Protein AF-0000000069952703 (afdb_homodimer)

Nearest PDB structures (foldseek):
  8w6t-assembly1_B  TM=8.912E-01  e=6.611E-18  Homo sapiens
  8w6d-assembly1_B  TM=6.082E-01  e=6.383E-20  Homo sapiens
  8w6g-assembly1_B  TM=6.031E-01  e=1.851E-18  Homo sapiens
  8w6t-assembly1_A  TM=6.176E-01  e=1.079E-16  Homo sapiens
  8r34-assembly1_A  TM=5.831E-01  e=3.635E-10  Saccharomyces cerevisiae

InterPro domains:
  IPR001898 Solute carrier family 13 [PF00939] (64-553)

Organism: Trichoplusia ni (NCBI:txid7111)

Foldseek 3Di:
DVVVVVPPPPPPPPPPDDDPDPVVVVVVVCVVCVLVVVLVVLVVVLVPPPLVVDFLLVQLVSLLVNLLVCQQSVSDPNLVSLCSCLPRCCVSVLDNNVVLVPLLDDLLLLLLQLLLLLLCLLVLQCVLLLLLLCLQLPDDLQPQFLLSNLVSLLVSLLQSLLLHALQVNLLSNLLLQQVLLVVLVVVPVVPPPAQPSVVSLLLSSLSNQLSNLLSQQLFQNSDLLSSLLLVVLLPQDDADPPPNHPCFRQLSNVQSVVLSVVLSVVLSVLSSVVCCVPRVDIHDSVSSSSSSVSSVVVSVVDDPDRALLNVVSVVLSVVLSVQRNQQDDPVHRGPQCVPPPVPPPPDDGDDSSNSSVVSSVQQQVAFSDPLVVVVVVVPDDPPRPPPDDGGGSDHVVVSVVPRDPSLSSLSSSLSSSLVSCVSSVVLVVLLVPPLCVLLVDPLLVSLLVLLVVLLVSLQSGPLSNSSSSVLSSLSSNPHPDNDDPPDSSSLSSSSSSSSSSLHFQAQDPPGSNVCCCPSSVHDNVSRNVSSVVSSVSSSVSSSVSSVPVVCVSGVPVVVPDPPPPDDDPDDPPPPPPPDPDD/DVVPVVPPPPPPPPPPDDDPDPVVVVVVCCVVCVLVVVLVVLVVVLVPPPLVPDFLLVQLVSLLVNLLVCQQSVSDPNLVSLCSCLPRCCVSVLDNNVVLVPLLDDLLLLLLQLLLLLLCLLVLQCVLLLLLLCLQLPDDLQPQFLLSNLVSLLVSLLQSLLLHALQVNLLSNLLLQQVLLVVLQVVPVVPPPGQPSVVSLLLSSLSNQLSNLLSQQLFQNSDLLSSLLLVQLLPQDDQDPPPNRPCFRQLSNVQSVVLSVVLSVVLSVLSSVVCCVPSVDIDDSVSSSSSSVSSVVVSVVDDPDRALLNVVSVVLSVVLSVQRNQQDDPVHRGPQCVPPPVPPPPDDGDDSSNSSVVSSVQQQVAFSDPLVVVVVVDPDDPPRPPPDDGGGSDHVVVSVVPRPPSLSSLSSSLSSSLVSCVSSVVLVVLLVPPLCVLLVDPLLVSLLVLLVVLLVSLQSGPLSNSSSSVLSSLSSNPHPDNDDPPDSSSLSSSSNSSSSSLHFQAQDPPGSNVCCCPSSVHDNVSRNVSSVVSSVSSSVSSSVSSVPVVCVSGVPVVVPDDPPPDDDPPDPPPPPPPPPDD

Solvent-accessible surface area (backbone atoms only — not comparable to full-atom values): 61584 Å² total; per-residue (Å²): 123,71,72,66,68,67,67,69,77,71,70,77,70,74,83,73,76,82,75,79,56,70,66,53,44,51,47,48,49,43,67,60,37,37,42,47,50,52,52,54,46,49,57,49,53,57,66,66,38,70,63,85,80,48,55,54,31,55,52,51,50,51,50,51,50,51,46,53,49,39,51,55,62,45,45,41,59,66,39,55,55,21,41,47,56,51,27,47,33,25,73,72,46,73,35,42,44,54,61,44,32,37,37,48,19,36,40,47,52,50,29,48,55,42,41,53,52,58,29,41,42,38,61,70,51,44,40,53,55,51,53,42,46,52,41,59,61,56,76,62,77,89,66,47,41,74,68,52,49,42,48,29,42,21,50,39,16,22,58,40,0,42,68,21,35,26,52,56,31,35,47,56,50,38,68,58,53,34,60,49,45,53,53,48,44,63,60,33,73,73,54,73,99,55,71,62,44,63,58,50,49,41,52,41,40,51,40,24,30,49,23,8,36,38,20,8,51,22,30,52,74,22,27,67,17,34,39,46,36,53,37,52,61,66,62,60,75,70,58,62,86,82,63,79,69,76,70,33,56,42,60,40,26,66,53,29,33,60,52,29,50,52,43,45,54,53,44,49,52,50,51,49,51,48,47,56,66,71,53,71,56,80,70,52,65,65,58,34,44,49,46,49,52,52,52,48,51,58,51,63,72,41,75,88,65,85,47,62,40,33,52,52,31,54,50,49,53,52,49,53,51,49,52,52,45,45,25,63,47,99,88,45,89,20,64,50,55,67,74,56,46,88,78,59,86,75,58,56,70,67,46,69,35,34,57,41,35,49,51,55,46,46,38,33,50,40,57,29,56,70,58,66,55,49,65,69,62,53,84,70,79,84,75,64,70,79,84,60,74,63,55,32,58,44,51,62,72,62,46,63,70,70,43,71,69,48,55,51,36,34,48,14,31,25,42,37,52,39,53,51,27,54,74,44,44,34,24,56,53,41,14,66,66,46,18,50,55,46,65,67,37,59,67,69,56,41,43,40,51,49,32,50,52,30,32,53,39,6,44,54,30,41,31,47,57,33,30,32,62,47,42,43,55,51,58,26,26,45,55,94,60,69,69,63,80,76,33,72,51,58,54,39,45,52,37,29,21,55,30,7,46,48,34,49,38,46,62,42,80,96,35,36,26,28,42,30,34,68,70,42,62,34,54,63,70,58,35,32,64,68,27,51,61,47,43,50,51,45,51,52,52,50,46,51,37,57,69,57,50,44,52,68,71,55,56,46,56,83,81,72,59,73,84,66,76,76,71,82,82,71,77,81,71,72,74,66,82,75,69,81,76,134,122,74,74,65,67,68,68,70,78,71,70,76,72,75,82,72,74,83,75,79,56,71,66,52,45,51,47,47,49,44,66,59,34,37,41,48,50,51,53,52,46,48,58,49,52,57,64,66,39,70,63,86,79,48,55,54,32,56,51,51,50,52,52,51,52,49,44,51,48,39,51,56,61,44,45,41,59,66,40,55,54,21,42,48,55,51,26,49,33,25,73,70,47,74,37,44,45,54,62,44,33,36,36,47,19,37,41,49,52,50,28,49,55,42,40,53,50,58,30,41,44,39,61,70,51,44,41,52,54,51,52,41,45,51,42,59,60,56,73,62,78,87,66,48,41,73,69,52,50,44,49,28,43,22,50,38,17,23,56,40,0,42,67,20,37,26,54,56,31,34,46,57,50,38,66,58,52,36,59,49,45,54,52,47,43,64,60,32,72,76,49,74,96,56,72,63,44,62,57,52,48,42,53,42,40,50,40,25,30,50,22,9,36,39,20,10,52,23,31,52,74,23,28,66,16,34,38,44,36,52,37,52,62,67,64,52,73,78,52,61,86,81,62,81,68,76,69,32,56,42,60,39,26,66,55,30,33,62,52,28,49,52,44,44,55,54,45,50,51,49,52,50,51,48,48,57,64,71,52,72,57,79,72,52,64,66,60,34,44,50,47,50,51,53,53,50,51,59,51,63,72,43,74,88,62,84,47,63,39,34,52,52,32,51,50,50,53,52,49,54,51,50,53,52,47,45,24,64,47,98,88,44,90,20,65,50,55,65,74,55,45,87,80,59,84,77,58,55,71,67,47,69,36,33,58,41,37,49,53,55,46,48,37,32,51,39,57,29,55,68,58,66,55,48,66,69,64,55,84,68,77,84,74,63,69,79,85,60,75,63,53,32,58,43,51,62,71,61,45,63,70,71,43,72,70,49,55,51,36,34,48,13,31,25,42,37,52,40,52,50,27,55,74,42,43,33,23,55,53,42,13,65,66,45,19,51,55,45,67,67,38,60,66,69,58,42,43,40,50,49,32,50,52,30,32,53,39,6,47,54,28,40,29,45,57,34,30,33,61,48,42,42,55,52,60,27,26,45,56,94,58,74,69,62,79,77,33,74,50,59,53,41,46,49,36,30,20,53,29,8,46,49,34,49,38,44,63,42,80,96,34,36,27,28,43,30,33,67,68,42,61,34,55,62,69,57,35,32,64,67,26,49,61,48,45,50,52,44,50,54,52,49,46,50,37,56,69,56,52,43,54,67,71,55,53,44,56,80,82,70,58,73,84,66,78,78,71,81,81,71,79,80,69,72,75,66,79,77,67,79,81,128

pLDDT: mean 78.12, std 19.77, range [20.59, 98.12]

Sequence (1164 aa):
MGGFLSGLWKKEEPQKKPIKGIAPRLKNILTNNFRGIIGCLVPIAVLSWQFERYVPSKKVSIMWMWIIWFFLLQPVSVPVSGLIPVFFLPMSGCMSSAQTCECYMNENVVLFLLASMLLLVLNNSGMDRRIALSFLCSGDACQFSAKRLIFKASTAAFFLSMFSSRLIATATITQYVTPVLMSLKSSAKKGGADPDFDEMRYILNNAIQTASGIGSVAVVHSSYATLVFRGIFHEAPPRKKEFPDIFNYLQYSAFAFPVAFVMFVCNFTYHMMLANSVLGKPMTAGSMAEVRKQLLKYQAELPRKTTLHEKLSVLSTILYLFVFFFRWNQWIDGWSEFRTDPYSSNIPRIKDATTAAIFVIVLHTMPKSYGFLKYLDAEKKSELPPLKAESAILWWRFVDKNTNWGYFLVFGCAHAILNSARDTGLGEIISENFGTSFTGQPWNTSIFLVVFLTSLLCNMMTAAAACAVFLPFVMCMAPGAQLPWPNKVYIGALGVGVASSFGFCFPFMYTPAYFCHHTGKVPIKKMVKYSFIAVWICLIILWLALILWAPYLFDPEDDGIHWTIAQGAGKITIAEPTEPEAMGGFLSGLWKKEEPQKKPIKGIAPRLKNILTNNFRGIIGCLVPIAVLSWQFERYVPSKKVSIMWMWIIWFFLLQPVSVPVSGLIPVFFLPMSGCMSSAQTCECYMNENVVLFLLASMLLLVLNNSGMDRRIALSFLCSGDACQFSAKRLIFKASTAAFFLSMFSSRLIATATITQYVTPVLMSLKSSAKKGGADPDFDEMRYILNNAIQTASGIGSVAVVHSSYATLVFRGIFHEAPPRKKEFPDIFNYLQYSAFAFPVAFVMFVCNFTYHMMLANSVLGKPMTAGSMAEVRKQLLKYQAELPRKTTLHEKLSVLSTILYLFVFFFRWNQWIDGWSEFRTDPYSSNIPRIKDATTAAIFVIVLHTMPKSYGFLKYLDAEKKSELPPLKAESAILWWRFVDKNTNWGYFLVFGCAHAILNSARDTGLGEIISENFGTSFTGQPWNTSIFLVVFLTSLLCNMMTAAAACAVFLPFVMCMAPGAQLPWPNKVYIGALGVGVASSFGFCFPFMYTPAYFCHHTGKVPIKKMVKYSFIAVWICLIILWLALILWAPYLFDPEDDGIHWTIAQGAGKITIAEPTEPEA

Secondary structure (DSSP, 8-state):
-TTGGGSS------------SHHHHHHHHHHHSHHHHHHHHHHHHHHHS-GGGS-HHHHHHHHHHHHHHHHHH-SS-HHHHTTHHHHHHHHHTSS-HHHHHHTT--HHHHHHHHHHHHTTHHHHHTHHHHHHHHHHT-S-GGG--HHHHHHHHHHHHHHHHHHS-HHHHHHHHHHHHHHHHHHHHHHHTTSSS---HHHHHHHHHHHHHHHHHHHTTSSGGGSHHHHHHHHHHHHSS---TT-TT-S-HHHHHHHHHHHHHHHHHHHHHHHHHHHHHHH-SPPPHHHHHHHHHHHHHHHHTS-SSPPHHHHHHHHHHHHHHHHHHTS--SSS--GGGGG--TT-TTPPPP-HHHHHHHHHHHHHHSBS--HHHHHHH-SSGGG------PPBSS-HHHHHHHS-THHHHHHHHHHHHHHHHHHHTHHHHHIIIIIHHHHHS-HHHHHHHHHHHHHHHHTTS-HHHHHHHHHHHHHHTS-SS---SS-HHHHHHHHHHHHTT---SS--TTSHHHHHHHTS---HHHHHHHHHHHHHHHHHHHHHIIIIIHHHHH--GGGS----------------------/-TTGGGSS------------SHHHHHHHHHHHSHHHHHHHHHHHHHHHS-GGGS-HHHHHHHHHHHHHHHHHH-SS-HHHHTTHHHHHHHHHTSS-HHHHHHTT--HHHHHHHHHHHHTTHHHHHTHHHHHHHHHHT-S-GGG--HHHHHHHHHHHHHHHHHHS-HHHHHHHHHHHHHHHHHHHHHHHTTSSS---HHHHHHHHHHHHHHHHHHHTTSSGGGSHHHHHHHHHHHHSS---TT-TT-S-HHHHHHHHHHHHHHHHHHHHHHHHHHHHHHH-SPPPHHHHHHHHHHHHHHHHTS-SSPPHHHHHHHHHHHHHHHHHHTS--SSS--GGGGG--TT-TTPPPP-HHHHHHHHHHHHHHSBS--HHHHHHH-SSGGG------PPBSS-HHHHHHHS-THHHHHHHHHHHHHHHHHHHTHHHHHIIIIIHHHHHS-HHHHHHHHHHHHHHHHTTS-HHHHHHHHHHHHHHTS-SS---SS-HHHHHHHHHHHHTT---SS--TTSHHHHHHHTS---HHHHHHHHHHHHHHHHHHHHHIIIIIHHHHH-GGGGT----------------------

Radius of gyration: 32.19 Å; Cα contacts (8 Å, |Δi|>4): 1684; chains: 2; bounding box: 109×84×86 Å

Structure (mmCIF, N/CA/C/O backbone):
data_AF-0000000069952703-model_v1
#
loop_
_entity.id
_entity.type
_entity.pdbx_description
1 polymer "Protein I'm not dead yet-like"
#
loop_
_atom_site.group_PDB
_atom_site.id
_atom_site.type_symbol
_atom_site.label_atom_id
_atom_site.label_alt_id
_atom_site.label_comp_id
_atom_site.label_asym_id
_atom_site.label_entity_id
_atom_site.label_seq_id
_atom_site.pdbx_PDB_ins_code
_atom_site.Cartn_x
_atom_site.Cartn_y
_atom_site.Cartn_z
_atom_site.occupancy
_atom_site.B_iso_or_equiv
_atom_site.auth_seq_id
_atom_site.auth_comp_id
_atom_site.auth_asym_id
_atom_site.auth_atom_id
_atom_site.pdbx_PDB_model_num
ATOM 1 N N . MET A 1 1 ? 20.375 -0.052 -2.619 1 20.77 1 MET A N 1
ATOM 2 C CA . MET A 1 1 ? 21.188 -0.8 -3.572 1 20.77 1 MET A CA 1
ATOM 3 C C . MET A 1 1 ? 20.797 -0.471 -5.008 1 20.77 1 MET A C 1
ATOM 5 O O . MET A 1 1 ? 21.438 -0.933 -5.953 1 20.77 1 MET A O 1
ATOM 9 N N . GLY A 1 2 ? 19.609 0.196 -5.168 1 26.3 2 GLY A N 1
ATOM 10 C CA . GLY A 1 2 ? 19.109 0.433 -6.512 1 26.3 2 GLY A CA 1
ATOM 11 C C . GLY A 1 2 ? 19.859 1.522 -7.246 1 26.3 2 GLY A C 1
ATOM 12 O O . GLY A 1 2 ? 19.75 1.65 -8.469 1 26.3 2 GLY A O 1
ATOM 13 N N . GLY A 1 3 ? 20.5 2.41 -6.527 1 27.61 3 GLY A N 1
ATOM 14 C CA . GLY A 1 3 ? 21.141 3.496 -7.246 1 27.61 3 GLY A CA 1
ATOM 15 C C . GLY A 1 3 ? 22.344 3.041 -8.062 1 27.61 3 GLY A C 1
ATOM 16 O O . GLY A 1 3 ? 22.703 3.678 -9.055 1 27.61 3 GLY A O 1
ATOM 17 N N . PHE A 1 4 ? 23.031 2.07 -7.465 1 27.44 4 PHE A N 1
ATOM 18 C CA . PHE A 1 4 ? 24.297 1.75 -8.094 1 27.44 4 PHE A CA 1
ATOM 19 C C . PHE A 1 4 ? 24.094 1.173 -9.484 1 27.44 4 PHE A C 1
ATOM 21 O O . PHE A 1 4 ? 24.859 1.458 -10.406 1 27.44 4 PHE A O 1
ATOM 28 N N . LEU A 1 5 ? 23.062 0.321 -9.578 1 25.47 5 LEU A N 1
ATOM 29 C CA . LEU A 1 5 ? 23.062 -0.486 -10.789 1 25.47 5 LEU A CA 1
ATOM 30 C C . LEU A 1 5 ? 22.531 0.311 -11.977 1 25.47 5 LEU A C 1
ATOM 32 O O . LEU A 1 5 ? 22.469 -0.203 -13.094 1 25.47 5 LEU A O 1
ATOM 36 N N . SER A 1 6 ? 22.047 1.489 -11.75 1 30.06 6 SER A N 1
ATOM 37 C CA . SER A 1 6 ? 21.516 2.203 -12.906 1 30.06 6 SER A CA 1
ATOM 38 C C . SER A 1 6 ? 22.641 2.707 -13.805 1 30.06 6 SER A C 1
ATOM 40 O O . SER A 1 6 ? 22.406 3.047 -14.969 1 30.06 6 SER A O 1
ATOM 42 N N . GLY A 1 7 ? 23.859 2.916 -13.266 1 29.39 7 GLY A N 1
ATOM 43 C CA . GLY A 1 7 ? 24.891 3.543 -14.062 1 29.39 7 GLY A CA 1
ATOM 44 C C . GLY A 1 7 ? 25.438 2.635 -15.148 1 29.39 7 GLY A C 1
ATOM 45 O O . GLY A 1 7 ? 26.156 3.09 -16.047 1 29.39 7 GLY A O 1
ATOM 46 N N . LEU A 1 8 ? 25.609 1.371 -14.867 1 27.88 8 LEU A N 1
ATOM 47 C CA . LEU A 1 8 ? 26.562 0.655 -15.711 1 27.88 8 LEU A CA 1
ATOM 48 C C . LEU A 1 8 ? 26.016 0.486 -17.125 1 27.88 8 LEU A C 1
ATOM 50 O O . LEU A 1 8 ? 26.781 0.448 -18.094 1 27.88 8 LEU A O 1
ATOM 54 N N . TRP A 1 9 ? 24.844 -0.17 -17.438 1 27.34 9 TRP A N 1
ATOM 55 C CA . TRP A 1 9 ? 24.719 -0.642 -18.812 1 27.34 9 TRP A CA 1
ATOM 56 C C . TRP A 1 9 ? 24 0.395 -19.688 1 27.34 9 TRP A C 1
ATOM 58 O O . TRP A 1 9 ? 22.781 0.437 -19.734 1 27.34 9 TRP A O 1
ATOM 68 N N . LYS A 1 10 ? 24.438 1.585 -19.781 1 32.94 10 LYS A N 1
ATOM 69 C CA . LYS A 1 10 ? 24.047 2.387 -20.938 1 32.94 10 LYS A CA 1
ATOM 70 C C . LYS A 1 10 ? 24.422 1.688 -22.234 1 32.94 10 LYS A C 1
ATOM 72 O O . LYS A 1 10 ? 25.578 1.751 -22.672 1 32.94 10 LYS A O 1
ATOM 77 N N . LYS A 1 11 ? 23.922 0.505 -22.609 1 31.03 11 LYS A N 1
ATOM 78 C CA . LYS A 1 11 ? 24.172 0.116 -24 1 31.03 11 LYS A CA 1
ATOM 79 C C . LYS A 1 11 ? 23.859 1.258 -24.953 1 31.03 11 LYS A C 1
ATOM 81 O O . LYS A 1 11 ? 22.844 1.938 -24.812 1 31.03 11 LYS A O 1
ATOM 86 N N . GLU A 1 12 ? 24.828 1.733 -25.578 1 32.94 12 GLU A N 1
ATOM 87 C CA . GLU A 1 12 ? 24.781 2.596 -26.75 1 32.94 12 GLU A CA 1
ATOM 88 C C . GLU A 1 12 ? 23.688 2.141 -27.719 1 32.94 12 GLU A C 1
ATOM 90 O O . GLU A 1 12 ? 23.734 1.017 -28.234 1 32.94 12 GLU A O 1
ATOM 95 N N . GLU A 1 13 ? 22.438 2.35 -27.453 1 37.44 13 GLU A N 1
ATOM 96 C CA . GLU A 1 13 ? 21.422 2.053 -28.453 1 37.44 13 GLU A CA 1
ATOM 97 C C . GLU A 1 13 ? 21.922 2.336 -29.875 1 37.44 13 GLU A C 1
ATOM 99 O O . GLU A 1 13 ? 22.5 3.4 -30.125 1 37.44 13 GLU A O 1
ATOM 104 N N . PRO A 1 14 ? 22.219 1.317 -30.688 1 34.38 14 PRO A N 1
ATOM 105 C CA . PRO A 1 14 ? 22.656 1.537 -32.062 1 34.38 14 PRO A CA 1
ATOM 106 C C . PRO A 1 14 ? 21.922 2.691 -32.75 1 34.38 14 PRO A C 1
ATOM 108 O O . PRO A 1 14 ? 20.766 2.961 -32.438 1 34.38 14 PRO A O 1
ATOM 111 N N . GLN A 1 15 ? 22.594 3.666 -33.219 1 37.06 15 GLN A N 1
ATOM 112 C CA . GLN A 1 15 ? 22.172 4.801 -34.031 1 37.06 15 GLN A CA 1
ATOM 113 C C . GLN A 1 15 ? 21.234 4.359 -35.156 1 37.06 15 GLN A C 1
ATOM 115 O O . GLN A 1 15 ? 21.672 3.74 -36.125 1 37.06 15 GLN A O 1
ATOM 120 N N . LYS A 1 16 ? 20.016 3.908 -34.844 1 43.16 16 LYS A N 1
ATOM 121 C CA . LYS A 1 16 ? 19.094 3.516 -35.906 1 43.16 16 LYS A CA 1
ATOM 122 C C . LYS A 1 16 ? 19.062 4.559 -37.031 1 43.16 16 LYS A C 1
ATOM 124 O O . LYS A 1 16 ? 19.172 5.758 -36.75 1 43.16 16 LYS A O 1
ATOM 129 N N . LYS A 1 17 ? 19.141 4.129 -38.281 1 43.78 17 LYS A N 1
ATOM 130 C CA . LYS A 1 17 ? 19.125 4.828 -39.562 1 43.78 17 LYS A CA 1
ATOM 131 C C . LYS A 1 17 ? 17.969 5.816 -39.656 1 43.78 17 LYS A C 1
ATOM 133 O O . LYS A 1 17 ? 16.891 5.562 -39.094 1 43.78 17 LYS A O 1
ATOM 138 N N . PRO A 1 18 ? 18.141 7.086 -40 1 47.47 18 PRO A N 1
ATOM 139 C CA . PRO A 1 18 ? 17.125 8.125 -40.188 1 47.47 18 PRO A CA 1
ATOM 140 C C . PRO A 1 18 ? 15.977 7.672 -41.094 1 47.47 18 PRO A C 1
ATOM 142 O O . PRO A 1 18 ? 16.203 7.137 -42.188 1 47.47 18 PRO A O 1
ATOM 145 N N . ILE A 1 19 ? 14.906 7.203 -40.562 1 51.34 19 ILE A N 1
ATOM 146 C CA . ILE A 1 19 ? 13.75 6.699 -41.281 1 51.34 19 ILE A CA 1
ATOM 147 C C . ILE A 1 19 ? 13.211 7.793 -42.219 1 51.34 19 ILE A C 1
ATOM 149 O O . ILE A 1 19 ? 12.82 8.867 -41.75 1 51.34 19 ILE A O 1
ATOM 153 N N . LYS A 1 20 ? 13.445 7.785 -43.5 1 49.88 20 LYS A N 1
ATOM 154 C CA . LYS A 1 20 ? 12.961 8.562 -44.656 1 49.88 20 LYS A CA 1
ATOM 155 C C . LYS A 1 20 ? 11.5 8.25 -44.938 1 49.88 20 LYS A C 1
ATOM 157 O O . LYS A 1 20 ? 11.109 7.078 -45 1 49.88 20 LYS A O 1
ATOM 162 N N . GLY A 1 21 ? 10.461 9.305 -44.75 1 56.81 21 GLY A N 1
ATOM 163 C CA . GLY A 1 21 ? 9.094 9.352 -45.219 1 56.81 21 GLY A CA 1
ATOM 164 C C . GLY A 1 21 ? 8.07 9.43 -44.094 1 56.81 21 GLY A C 1
ATOM 165 O O . GLY A 1 21 ? 8.383 9.117 -42.938 1 56.81 21 GLY A O 1
ATOM 166 N N . ILE A 1 22 ? 6.988 10.102 -44.312 1 59.19 22 ILE A N 1
ATOM 167 C CA . ILE A 1 22 ? 5.891 10.305 -43.375 1 59.19 22 ILE A CA 1
ATOM 168 C C . ILE A 1 22 ? 5.359 8.953 -42.906 1 59.19 22 ILE A C 1
ATOM 170 O O . ILE A 1 22 ? 5.059 8.773 -41.719 1 59.19 22 ILE A O 1
ATOM 174 N N . ALA A 1 23 ? 5.207 8.086 -43.844 1 61.41 23 ALA A N 1
ATOM 175 C CA . ALA A 1 23 ? 4.609 6.793 -43.531 1 61.41 23 ALA A CA 1
ATOM 176 C C . ALA A 1 23 ? 5.5 6 -42.594 1 61.41 23 ALA A C 1
ATOM 178 O O . ALA A 1 23 ? 5.02 5.469 -41.562 1 61.41 23 ALA A O 1
ATOM 179 N N . PRO A 1 24 ? 6.672 6.008 -42.875 1 61.97 24 PRO A N 1
ATOM 180 C CA . PRO A 1 24 ? 7.504 5.254 -41.938 1 61.97 24 PRO A CA 1
ATOM 181 C C . PRO A 1 24 ? 7.617 5.926 -40.562 1 61.97 24 PRO A C 1
ATOM 183 O O . PRO A 1 24 ? 7.762 5.246 -39.562 1 61.97 24 PRO A O 1
ATOM 186 N N . ARG A 1 25 ? 7.469 7.168 -40.594 1 62.75 25 ARG A N 1
ATOM 187 C CA . ARG A 1 25 ? 7.508 7.883 -39.344 1 62.75 25 ARG A CA 1
ATOM 188 C C . ARG A 1 25 ? 6.289 7.547 -38.469 1 62.75 25 ARG A C 1
ATOM 190 O O . ARG A 1 25 ? 6.41 7.34 -37.25 1 62.75 25 ARG A O 1
ATOM 197 N N . LEU A 1 26 ? 5.195 7.605 -39.125 1 64.81 26 LEU A N 1
ATOM 198 C CA . LEU A 1 26 ? 3.971 7.254 -38.406 1 64.81 26 LEU A CA 1
ATOM 199 C C . LEU A 1 26 ? 4.02 5.809 -37.938 1 64.81 26 LEU A C 1
ATOM 201 O O . LEU A 1 26 ? 3.535 5.496 -36.844 1 64.81 26 LEU A O 1
ATOM 205 N N . LYS A 1 27 ? 4.582 5.094 -38.781 1 63.84 27 LYS A N 1
ATOM 206 C CA . LYS A 1 27 ? 4.703 3.695 -38.375 1 63.84 27 LYS A CA 1
ATOM 207 C C . LYS A 1 27 ? 5.613 3.541 -37.156 1 63.84 27 LYS A C 1
ATOM 209 O O . LYS A 1 27 ? 5.34 2.74 -36.281 1 63.84 27 LYS A O 1
ATOM 214 N N . ASN A 1 28 ? 6.598 4.316 -37.188 1 62.47 28 ASN A N 1
ATOM 215 C CA . ASN A 1 28 ? 7.512 4.246 -36.062 1 62.47 28 ASN A CA 1
ATOM 216 C C . ASN A 1 28 ? 6.867 4.789 -34.781 1 62.47 28 ASN A C 1
ATOM 218 O O . ASN A 1 28 ? 7.082 4.25 -33.688 1 62.47 28 ASN A O 1
ATOM 222 N N . ILE A 1 29 ? 6.164 5.828 -35 1 64.38 29 ILE A N 1
ATOM 223 C CA . ILE A 1 29 ? 5.457 6.395 -33.875 1 64.38 29 ILE A CA 1
ATOM 224 C C . ILE A 1 29 ? 4.445 5.383 -33.312 1 64.38 29 ILE A C 1
ATOM 226 O O . ILE A 1 29 ? 4.332 5.195 -32.125 1 64.38 29 ILE A O 1
ATOM 230 N N . LEU A 1 30 ? 3.807 4.801 -34.25 1 65.38 30 LEU A N 1
ATOM 231 C CA . LEU A 1 30 ? 2.777 3.838 -33.875 1 65.38 30 LEU A CA 1
ATOM 232 C C . LEU A 1 30 ? 3.4 2.588 -33.25 1 65.38 30 LEU A C 1
ATOM 234 O O . LEU A 1 30 ? 2.867 2.027 -32.281 1 65.38 30 LEU A O 1
ATOM 238 N N . THR A 1 31 ? 4.484 2.281 -33.781 1 63.38 31 THR A N 1
ATOM 239 C CA . THR A 1 31 ? 5.082 1.04 -33.312 1 63.38 31 THR A CA 1
ATOM 240 C C . THR A 1 31 ? 5.711 1.244 -31.938 1 63.38 31 THR A C 1
ATOM 242 O O . THR A 1 31 ? 5.691 0.342 -31.094 1 63.38 31 THR A O 1
ATOM 245 N N . ASN A 1 32 ? 6.215 2.438 -31.75 1 62.75 32 ASN A N 1
ATOM 246 C CA . ASN A 1 32 ? 6.895 2.658 -30.469 1 62.75 32 ASN A CA 1
ATOM 247 C C . ASN A 1 32 ? 5.918 3.096 -29.391 1 62.75 32 ASN A C 1
ATOM 249 O O . ASN A 1 32 ? 6.176 2.895 -28.203 1 62.75 32 ASN A O 1
ATOM 253 N N . ASN A 1 33 ? 4.773 3.703 -29.938 1 63.78 33 ASN A N 1
ATOM 254 C CA . ASN A 1 33 ? 3.836 4.23 -28.938 1 63.78 33 ASN A CA 1
ATOM 255 C C . ASN A 1 33 ? 2.48 3.533 -29.031 1 63.78 33 ASN A C 1
ATOM 257 O O . ASN A 1 33 ? 1.455 4.113 -28.672 1 63.78 33 ASN A O 1
ATOM 261 N N . PHE A 1 34 ? 2.547 2.338 -29.594 1 63.56 34 PHE A N 1
ATOM 262 C CA . PHE A 1 34 ? 1.269 1.672 -29.812 1 63.56 34 PHE A CA 1
ATOM 263 C C . PHE A 1 34 ? 0.559 1.408 -28.484 1 63.56 34 PHE A C 1
ATOM 265 O O . PHE A 1 34 ? -0.667 1.5 -28.406 1 63.56 34 PHE A O 1
ATOM 272 N N . ARG A 1 35 ? 1.298 1.235 -27.516 1 67.19 35 ARG A N 1
ATOM 273 C CA . ARG A 1 35 ? 0.676 0.943 -26.234 1 67.19 35 ARG A CA 1
ATOM 274 C C . ARG A 1 35 ? -0.033 2.172 -25.672 1 67.19 35 ARG A C 1
ATOM 276 O O . ARG A 1 35 ? -1.127 2.064 -25.109 1 67.19 35 ARG A O 1
ATOM 283 N N . GLY A 1 36 ? 0.591 3.275 -25.938 1 66.75 36 GLY A N 1
ATOM 284 C CA . GLY A 1 36 ? -0.023 4.504 -25.469 1 66.75 36 GLY A CA 1
ATOM 285 C C . GLY A 1 36 ? -1.214 4.938 -26.297 1 66.75 36 GLY A C 1
ATOM 286 O O . GLY A 1 36 ? -2.24 5.352 -25.75 1 66.75 36 GLY A O 1
ATOM 287 N N . ILE A 1 37 ? -1.075 4.707 -27.531 1 68.56 37 ILE A N 1
ATOM 288 C CA . ILE A 1 37 ? -2.135 5.145 -28.438 1 68.56 37 ILE A CA 1
ATOM 289 C C . ILE A 1 37 ? -3.365 4.258 -28.25 1 68.56 37 ILE A C 1
ATOM 291 O O . ILE A 1 37 ? -4.484 4.754 -28.125 1 68.56 37 ILE A O 1
ATOM 295 N N . ILE A 1 38 ? -3.051 3.006 -28.156 1 65.56 38 ILE A N 1
ATOM 296 C CA . ILE A 1 38 ? -4.172 2.088 -27.984 1 65.56 38 ILE A CA 1
ATOM 297 C C . ILE A 1 38 ? -4.766 2.248 -26.594 1 65.56 38 ILE A C 1
ATOM 299 O O . ILE A 1 38 ? -5.98 2.133 -26.406 1 65.56 38 ILE A O 1
ATOM 303 N N . GLY A 1 39 ? -3.945 2.576 -25.703 1 66 39 GLY A N 1
ATOM 304 C CA . GLY A 1 39 ? -4.426 2.83 -24.359 1 66 39 GLY A CA 1
ATOM 305 C C . GLY A 1 39 ? -5.383 4.004 -24.281 1 66 39 GLY A C 1
ATOM 306 O O . GLY A 1 39 ? -6.359 3.963 -23.531 1 66 39 GLY A O 1
ATOM 307 N N . CYS A 1 40 ? -5.184 4.988 -25.062 1 67.19 40 CYS A N 1
ATOM 308 C CA . CYS A 1 40 ? -6.039 6.172 -25.047 1 67.19 40 CYS A CA 1
ATOM 309 C C . CYS A 1 40 ? -7.238 5.992 -25.969 1 67.19 40 CYS A C 1
ATOM 311 O O . CYS A 1 40 ? -8.328 6.5 -25.688 1 67.19 40 CYS A O 1
ATOM 313 N N . LEU A 1 41 ? -7.008 5.258 -27 1 68.31 41 LEU A N 1
ATOM 314 C CA . LEU A 1 41 ? -8.062 5.148 -28 1 68.31 41 LEU A CA 1
ATOM 315 C C . LEU A 1 41 ? -9.18 4.238 -27.516 1 68.31 41 LEU A C 1
ATOM 317 O O . LEU A 1 41 ? -10.359 4.473 -27.812 1 68.31 41 LEU A O 1
ATOM 321 N N . VAL A 1 42 ? -8.875 3.295 -26.781 1 64.88 42 VAL A N 1
ATOM 322 C CA . VAL A 1 42 ? -9.883 2.33 -26.375 1 64.88 42 VAL A CA 1
ATOM 323 C C . VAL A 1 42 ? -10.852 2.984 -25.391 1 64.88 42 VAL A C 1
ATOM 325 O O . VAL A 1 42 ? -12.07 2.93 -25.578 1 64.88 42 VAL A O 1
ATOM 328 N N . PRO A 1 43 ? -10.328 3.65 -24.375 1 63.81 43 PRO A N 1
ATOM 329 C CA . PRO A 1 43 ? -11.297 4.32 -23.5 1 63.81 43 PRO A CA 1
ATOM 330 C C . PRO A 1 43 ? -12.148 5.348 -24.234 1 63.81 43 PRO A C 1
ATOM 332 O O . PRO A 1 43 ? -13.344 5.484 -23.953 1 63.81 43 PRO A O 1
ATOM 335 N N . ILE A 1 44 ? -11.531 6.016 -25.156 1 64.69 44 ILE A N 1
ATOM 336 C CA . ILE A 1 44 ? -12.281 7.023 -25.906 1 64.69 44 ILE A CA 1
ATOM 337 C C . ILE A 1 44 ? -13.336 6.34 -26.766 1 64.69 44 ILE A C 1
ATOM 339 O O . ILE A 1 44 ? -14.461 6.824 -26.875 1 64.69 44 ILE A O 1
ATOM 343 N N . ALA A 1 45 ? -12.898 5.285 -27.344 1 64.25 45 ALA A N 1
ATOM 344 C CA . ALA A 1 45 ? -13.844 4.559 -28.188 1 64.25 45 ALA A CA 1
ATOM 345 C C . ALA A 1 45 ? -14.992 3.98 -27.359 1 64.25 45 ALA A C 1
ATOM 347 O O . ALA A 1 45 ? -16.141 4.02 -27.781 1 64.25 45 ALA A O 1
ATOM 348 N N . VAL A 1 46 ? -14.672 3.535 -26.234 1 62.16 46 VAL A N 1
ATOM 349 C CA . VAL A 1 46 ? -15.68 2.928 -25.375 1 62.16 46 VAL A CA 1
ATOM 350 C C . VAL A 1 46 ? -16.609 4.008 -24.828 1 62.16 46 VAL A C 1
ATOM 352 O O . VAL A 1 46 ? -17.828 3.812 -24.766 1 62.16 46 VAL A O 1
ATOM 355 N N . LEU A 1 47 ? -15.977 5.109 -24.422 1 59.72 47 LEU A N 1
ATOM 356 C CA . LEU A 1 47 ? -16.766 6.215 -23.875 1 59.72 47 LEU A CA 1
ATOM 357 C C . LEU A 1 47 ? -17.641 6.836 -24.953 1 59.72 47 LEU A C 1
ATOM 359 O O . LEU A 1 47 ? -18.734 7.336 -24.656 1 59.72 47 LEU A O 1
ATOM 363 N N . SER A 1 48 ? -17.078 6.973 -26.172 1 56.5 48 SER A N 1
ATOM 364 C CA . SER A 1 48 ? -17.875 7.547 -27.266 1 56.5 48 SER A CA 1
ATOM 365 C C . SER A 1 48 ? -19.031 6.633 -27.641 1 56.5 48 SER A C 1
ATOM 367 O O . SER A 1 48 ? -19.969 7.062 -28.312 1 56.5 48 SER A O 1
ATOM 369 N N . TRP A 1 49 ? -18.797 5.398 -27.344 1 51.31 49 TRP A N 1
ATOM 370 C CA . TRP A 1 49 ? -19.891 4.496 -27.688 1 51.31 49 TRP A CA 1
ATOM 371 C C . TRP A 1 49 ? -21.125 4.777 -26.844 1 51.31 49 TRP A C 1
ATOM 373 O O . TRP A 1 49 ? -21.016 5.02 -25.641 1 51.31 49 TRP A O 1
ATOM 383 N N . GLN A 1 50 ? -22.234 5.219 -27.406 1 51.59 50 GLN A N 1
ATOM 384 C CA . GLN A 1 50 ? -23.531 5.582 -26.859 1 51.59 50 GLN A CA 1
ATOM 385 C C . GLN A 1 50 ? -23.891 4.703 -25.656 1 51.59 50 GLN A C 1
ATOM 387 O O . GLN A 1 50 ? -24.547 3.678 -25.812 1 51.59 50 GLN A O 1
ATOM 392 N N . PHE A 1 51 ? -23.156 4.879 -24.531 1 54.09 51 PHE A N 1
ATOM 393 C CA . PHE A 1 51 ? -23.375 4.203 -23.266 1 54.09 51 PHE A CA 1
ATOM 394 C C . PHE A 1 51 ? -24.859 4.176 -22.906 1 54.09 51 PHE A C 1
ATOM 396 O O . PHE A 1 51 ? -25.344 3.205 -22.328 1 54.09 51 PHE A O 1
ATOM 403 N N . GLU A 1 52 ? -25.562 5.309 -23.156 1 54.47 52 GLU A N 1
ATOM 404 C CA . GLU A 1 52 ? -26.953 5.457 -22.719 1 54.47 52 GLU A CA 1
ATOM 405 C C . GLU A 1 52 ? -27.828 4.348 -23.297 1 54.47 52 GLU A C 1
ATOM 407 O O . GLU A 1 52 ? -28.75 3.883 -22.625 1 54.47 52 GLU A O 1
ATOM 412 N N . ARG A 1 53 ? -27.469 3.91 -24.5 1 58.44 53 ARG A N 1
ATOM 413 C CA . ARG A 1 53 ? -28.469 3.086 -25.188 1 58.44 53 ARG A CA 1
ATOM 414 C C . ARG A 1 53 ? -28.219 1.604 -24.922 1 58.44 53 ARG A C 1
ATOM 416 O O . ARG A 1 53 ? -29.031 0.757 -25.297 1 58.44 53 ARG A O 1
ATOM 423 N N . TYR A 1 54 ? -27.172 1.361 -23.969 1 63.44 54 TYR A N 1
ATOM 424 C CA . TYR A 1 54 ? -26.875 -0.064 -23.875 1 63.44 54 TYR A CA 1
ATOM 425 C C . TYR A 1 54 ? -27.422 -0.647 -22.578 1 63.44 54 TYR A C 1
ATOM 427 O O . TYR A 1 54 ? -27.562 0.064 -21.578 1 63.44 54 TYR A O 1
ATOM 435 N N . VAL A 1 55 ? -27.938 -1.84 -22.672 1 79.62 55 VAL A N 1
ATOM 436 C CA . VAL A 1 55 ? -28.344 -2.686 -21.547 1 79.62 55 VAL A CA 1
ATOM 437 C C . VAL A 1 55 ? -27.188 -2.855 -20.578 1 79.62 55 VAL A C 1
ATOM 439 O O . VAL A 1 55 ? -26.016 -2.848 -20.984 1 79.62 55 VAL A O 1
ATOM 442 N N . PRO A 1 56 ? -27.422 -2.766 -19.359 1 87.38 56 PRO A N 1
ATOM 443 C CA . PRO A 1 56 ? -26.391 -2.885 -18.328 1 87.38 56 PRO A CA 1
ATOM 444 C C . PRO A 1 56 ? -25.453 -4.066 -18.562 1 87.38 56 PRO A C 1
ATOM 446 O O . PRO A 1 56 ? -24.25 -3.967 -18.297 1 87.38 56 PRO A O 1
ATOM 449 N N . SER A 1 57 ? -25.922 -5.129 -19.094 1 89.69 57 SER A N 1
ATOM 450 C CA . SER A 1 57 ? -25.094 -6.297 -19.359 1 89.69 57 SER A CA 1
ATOM 451 C C . SER A 1 57 ? -24.031 -6 -20.422 1 89.69 57 SER A C 1
ATOM 453 O O . SER A 1 57 ? -22.891 -6.438 -20.297 1 89.69 57 SER A O 1
ATOM 455 N N . LYS A 1 58 ? -24.391 -5.277 -21.406 1 87.56 58 LYS A N 1
ATOM 456 C CA . LYS A 1 58 ? -23.469 -4.926 -22.469 1 87.56 58 LYS A CA 1
ATOM 457 C C . LYS A 1 58 ? -22.422 -3.93 -21.984 1 87.56 58 LYS A C 1
ATOM 459 O O . LYS A 1 58 ? -21.266 -3.979 -22.406 1 87.56 58 LYS A O 1
ATOM 464 N N . LYS A 1 59 ? -22.859 -3.049 -21.109 1 88.06 59 LYS A N 1
ATOM 465 C CA . LYS A 1 59 ? -21.906 -2.084 -20.547 1 88.06 59 LYS A CA 1
ATOM 466 C C . LYS A 1 59 ? -20.828 -2.785 -19.734 1 88.06 59 LYS A C 1
ATOM 468 O O . LYS A 1 59 ? -19.641 -2.441 -19.844 1 88.06 59 LYS A O 1
ATOM 473 N N . VAL A 1 60 ? -21.234 -3.703 -18.969 1 91.56 6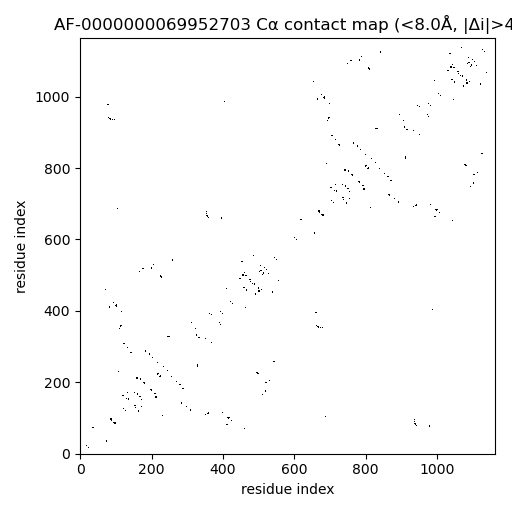0 VAL A N 1
ATOM 474 C CA . VAL A 1 60 ? -20.266 -4.438 -18.156 1 91.56 60 VAL A CA 1
ATOM 475 C C . VAL A 1 60 ? -19.359 -5.273 -19.047 1 91.56 60 VAL A C 1
ATOM 477 O O . VAL A 1 60 ? -18.172 -5.434 -18.766 1 91.56 60 VAL A O 1
ATOM 480 N N . SER A 1 61 ? -19.906 -5.816 -20.141 1 90.19 61 SER A N 1
ATOM 481 C CA . SER A 1 61 ? -19.094 -6.566 -21.094 1 90.19 61 SER A CA 1
ATOM 482 C C . SER A 1 61 ? -18.031 -5.68 -21.719 1 90.19 61 SER A C 1
ATOM 484 O O . SER A 1 61 ? -16.891 -6.113 -21.922 1 90.19 61 SER A O 1
ATOM 486 N N . ILE A 1 62 ? -18.359 -4.484 -22.016 1 86.62 62 ILE A N 1
ATOM 487 C CA . ILE A 1 62 ? -17.406 -3.535 -22.594 1 86.62 62 ILE A CA 1
ATOM 488 C C . ILE A 1 62 ? -16.312 -3.227 -21.578 1 86.62 62 ILE A C 1
ATOM 490 O O . ILE A 1 62 ? -15.133 -3.15 -21.938 1 86.62 62 ILE A O 1
ATOM 494 N N . MET A 1 63 ? -16.672 -2.98 -20.312 1 89.81 63 MET A N 1
ATOM 495 C CA . MET A 1 63 ? -15.688 -2.748 -19.266 1 89.81 63 MET A CA 1
ATOM 496 C C . MET A 1 63 ? -14.734 -3.932 -19.141 1 89.81 63 MET A C 1
ATOM 498 O O . MET A 1 63 ? -13.523 -3.748 -19.047 1 89.81 63 MET A O 1
ATOM 502 N N . TRP A 1 64 ? -15.359 -5.098 -19.141 1 91.12 64 TRP A N 1
ATOM 503 C CA . TRP A 1 64 ? -14.578 -6.328 -19.031 1 91.12 64 TRP A CA 1
ATOM 504 C C . TRP A 1 64 ? -13.57 -6.449 -20.156 1 91.12 64 TRP A C 1
ATOM 506 O O . TRP A 1 64 ? -12.398 -6.727 -19.922 1 91.12 64 TRP A O 1
ATOM 516 N N . MET A 1 65 ? -13.961 -6.191 -21.359 1 87.12 65 MET A N 1
ATOM 517 C CA . MET A 1 65 ? -13.078 -6.23 -22.531 1 87.12 65 MET A CA 1
ATOM 518 C C . MET A 1 65 ? -11.992 -5.164 -22.422 1 87.12 65 MET A C 1
ATOM 520 O O . MET A 1 65 ? -10.852 -5.398 -22.812 1 87.12 65 MET A O 1
ATOM 524 N N . TRP A 1 66 ? -12.398 -4.004 -21.891 1 86.12 66 TRP A N 1
ATOM 525 C CA . TRP A 1 66 ? -11.43 -2.934 -21.672 1 86.12 66 TRP A CA 1
ATOM 526 C C . TRP A 1 66 ? -10.328 -3.381 -20.719 1 86.12 66 TRP A C 1
ATOM 528 O O . TRP A 1 66 ? -9.148 -3.168 -20.984 1 86.12 66 TRP A O 1
ATOM 538 N N . ILE A 1 67 ? -10.734 -4.02 -19.672 1 91.25 67 ILE A N 1
ATOM 539 C CA . ILE A 1 67 ? -9.781 -4.465 -18.656 1 91.25 67 ILE A CA 1
ATOM 540 C C . ILE A 1 67 ? -8.867 -5.535 -19.25 1 91.25 67 ILE A C 1
ATOM 542 O O . ILE A 1 67 ? -7.652 -5.5 -19.047 1 91.25 67 ILE A O 1
ATOM 546 N N . ILE A 1 68 ? -9.438 -6.473 -20.047 1 88.81 68 ILE A N 1
ATOM 547 C CA . ILE A 1 68 ? -8.656 -7.535 -20.672 1 88.81 68 ILE A CA 1
ATOM 548 C C . ILE A 1 68 ? -7.637 -6.926 -21.625 1 88.81 68 ILE A C 1
ATOM 550 O O . ILE A 1 68 ? -6.469 -7.32 -21.625 1 88.81 68 ILE A O 1
ATOM 554 N N . TRP A 1 69 ? -8.047 -6.027 -22.297 1 83.38 69 TRP A N 1
ATOM 555 C CA . TRP A 1 69 ? -7.172 -5.367 -23.266 1 83.38 69 TRP A CA 1
ATOM 556 C C . TRP A 1 69 ? -6.039 -4.633 -22.562 1 83.38 69 TRP A C 1
ATOM 558 O O . TRP A 1 69 ? -4.887 -4.684 -23 1 83.38 69 TRP A O 1
ATOM 568 N N . PHE A 1 70 ? -6.309 -3.988 -21.469 1 87.38 70 PHE A N 1
ATOM 569 C CA . PHE A 1 70 ? -5.301 -3.266 -20.703 1 87.38 70 PHE A CA 1
ATOM 570 C C . PHE A 1 70 ? -4.328 -4.234 -20.047 1 87.38 70 PHE A C 1
ATOM 572 O O . PHE A 1 70 ? -3.131 -3.951 -19.953 1 87.38 70 PHE A O 1
ATOM 579 N N . PHE A 1 71 ? -4.809 -5.348 -19.594 1 87.44 71 PHE A N 1
ATOM 580 C CA . PHE A 1 71 ? -3.938 -6.336 -18.969 1 87.44 71 PHE A CA 1
ATOM 581 C C . PHE A 1 71 ? -3.027 -6.988 -20 1 87.44 71 PHE A C 1
ATOM 583 O O . PHE A 1 71 ? -1.881 -7.332 -19.703 1 87.44 71 PHE A O 1
ATOM 590 N N . LEU A 1 72 ? -3.5 -7.117 -21.25 1 82.75 72 LEU A N 1
ATOM 591 C CA . LEU A 1 72 ? -2.738 -7.77 -22.312 1 82.75 72 LEU A CA 1
ATOM 592 C C . LEU A 1 72 ? -1.668 -6.836 -22.875 1 82.75 72 LEU A C 1
ATOM 594 O O . LEU A 1 72 ? -0.5 -7.215 -22.984 1 82.75 72 LEU A O 1
ATOM 598 N N . LEU A 1 73 ? -2.068 -5.586 -23.125 1 78.31 73 LEU A N 1
ATOM 599 C CA . LEU A 1 73 ? -1.155 -4.645 -23.766 1 78.31 73 LEU A CA 1
ATOM 600 C C . LEU A 1 73 ? -0.323 -3.902 -22.719 1 78.31 73 LEU A C 1
ATOM 602 O O . LEU A 1 73 ? 0.746 -3.375 -23.031 1 78.31 73 LEU A O 1
ATOM 606 N N . GLN A 1 74 ? -0.818 -3.773 -21.562 1 81.25 74 GLN A N 1
ATOM 607 C CA . GLN A 1 74 ? -0.167 -3.115 -20.438 1 81.25 74 GLN A CA 1
ATOM 608 C C . GLN A 1 74 ? 0.288 -1.707 -20.812 1 81.25 74 GLN A C 1
ATOM 610 O O . GLN A 1 74 ? 1.447 -1.347 -20.594 1 81.25 74 GLN A O 1
ATOM 615 N N . PRO A 1 75 ? -0.637 -0.916 -21.406 1 78.38 75 PRO A N 1
ATOM 616 C CA . PRO A 1 75 ? -0.277 0.49 -21.594 1 78.38 75 PRO A CA 1
ATOM 617 C C . PRO A 1 75 ? 0 1.218 -20.281 1 78.38 75 PRO A C 1
ATOM 619 O O . PRO A 1 75 ? 0.739 2.207 -20.266 1 78.38 75 PRO A O 1
ATOM 622 N N . VAL A 1 76 ? -0.719 0.749 -19.312 1 84.62 76 VAL A N 1
ATOM 623 C CA . VAL A 1 76 ? -0.537 1.261 -17.953 1 84.62 76 VAL A CA 1
ATOM 624 C C . VAL A 1 76 ? -0.17 0.116 -17.016 1 84.62 76 VAL A C 1
ATOM 626 O O . VAL A 1 76 ? -0.328 -1.057 -17.359 1 84.62 76 VAL A O 1
ATOM 629 N N . SER A 1 77 ? 0.35 0.502 -15.938 1 87.56 77 SER A N 1
ATOM 630 C CA . SER A 1 77 ? 0.7 -0.53 -14.961 1 87.56 77 SER A CA 1
ATOM 631 C C . SER A 1 77 ? -0.53 -1.319 -14.531 1 87.56 77 SER A C 1
ATOM 633 O O . SER A 1 77 ? -1.651 -0.81 -14.578 1 87.56 77 SER A O 1
ATOM 635 N N . VAL A 1 78 ? -0.362 -2.486 -14.125 1 89.31 78 VAL A N 1
ATOM 636 C CA . VAL A 1 78 ? -1.418 -3.451 -13.836 1 89.31 78 VAL A CA 1
ATOM 637 C C . VAL A 1 78 ? -2.305 -2.924 -12.711 1 89.31 78 VAL A C 1
ATOM 639 O O . VAL A 1 78 ? -3.533 -2.955 -12.812 1 89.31 78 VAL A O 1
ATOM 642 N N . PRO A 1 79 ? -1.757 -2.328 -11.641 1 91.56 79 PRO A N 1
ATOM 643 C CA . PRO A 1 79 ? -2.617 -1.835 -10.562 1 91.56 79 PRO A CA 1
ATOM 644 C C . PRO A 1 79 ? -3.537 -0.702 -11.016 1 91.56 79 PRO A C 1
ATOM 646 O O . PRO A 1 79 ? -4.672 -0.599 -10.547 1 91.56 79 PRO A O 1
ATOM 649 N N . VAL A 1 80 ? -3.131 0.127 -11.93 1 92.56 80 VAL A N 1
ATOM 650 C CA . VAL A 1 80 ? -3.936 1.242 -12.422 1 92.56 80 VAL A CA 1
ATOM 651 C C . VAL A 1 80 ? -5.105 0.712 -13.25 1 92.56 80 VAL A C 1
ATOM 653 O O . VAL A 1 80 ? -6.219 1.24 -13.172 1 92.56 80 VAL A O 1
ATOM 656 N N . SER A 1 81 ? -4.844 -0.363 -14.008 1 91.69 81 SER A N 1
ATOM 657 C CA . SER A 1 81 ? -5.922 -0.998 -14.758 1 91.69 81 SER A CA 1
ATOM 658 C C . SER A 1 81 ? -6.977 -1.582 -13.82 1 91.69 81 SER A C 1
ATOM 660 O O . SER A 1 81 ? -8.148 -1.672 -14.18 1 91.69 81 SER A O 1
ATOM 662 N N . GLY A 1 82 ? -6.508 -1.938 -12.641 1 94.19 82 GLY A N 1
ATOM 663 C CA . GLY A 1 82 ? -7.43 -2.469 -11.648 1 94.19 82 GLY A CA 1
ATOM 664 C C . GLY A 1 82 ? -8.414 -1.435 -11.133 1 94.19 82 GLY A C 1
ATOM 665 O O . GLY A 1 82 ? -9.43 -1.784 -10.531 1 94.19 82 GLY A O 1
ATOM 666 N N . LEU A 1 83 ? -8.211 -0.144 -11.438 1 94.75 83 LEU A N 1
ATOM 667 C CA . LEU A 1 83 ? -9.062 0.94 -10.961 1 94.75 83 LEU A CA 1
ATOM 668 C C . LEU A 1 83 ? -10.156 1.266 -11.977 1 94.75 83 LEU A C 1
ATOM 670 O O . LEU A 1 83 ? -11.047 2.068 -11.695 1 94.75 83 LEU A O 1
ATOM 674 N N . ILE A 1 84 ? -10.188 0.621 -13.086 1 92.81 84 ILE A N 1
ATOM 675 C CA . ILE A 1 84 ? -11.109 0.942 -14.172 1 92.81 84 ILE A CA 1
ATOM 676 C C . ILE A 1 84 ? -12.555 0.743 -13.695 1 92.81 84 ILE A C 1
ATOM 678 O O . ILE A 1 84 ? -13.414 1.586 -13.953 1 92.81 84 ILE A O 1
ATOM 682 N N . PRO A 1 85 ? -12.859 -0.297 -12.922 1 94.56 85 PRO A N 1
ATOM 683 C CA . PRO A 1 85 ? -14.242 -0.458 -12.477 1 94.56 85 PRO A CA 1
ATOM 684 C C . PRO A 1 85 ? -14.688 0.645 -11.516 1 94.56 85 PRO A C 1
ATOM 686 O O . PRO A 1 85 ? -15.867 1.005 -11.492 1 94.56 85 PRO A O 1
ATOM 689 N N . VAL A 1 86 ? -13.797 1.174 -10.75 1 94.31 86 VAL A N 1
ATOM 690 C CA . VAL A 1 86 ? -14.125 2.227 -9.797 1 94.31 86 VAL A CA 1
ATOM 691 C C . VAL A 1 86 ? -14.625 3.461 -10.539 1 94.31 86 VAL A C 1
ATOM 693 O O . VAL A 1 86 ? -15.477 4.199 -10.031 1 94.31 86 VAL A O 1
ATOM 696 N N . PHE A 1 87 ? -14.172 3.639 -11.664 1 90.94 87 PHE A N 1
ATOM 697 C CA . PHE A 1 87 ? -14.602 4.766 -12.484 1 90.94 87 PHE A CA 1
ATOM 698 C C . PHE A 1 87 ? -15.789 4.379 -13.359 1 90.94 87 PHE A C 1
ATOM 700 O O . PHE A 1 87 ? -16.812 5.078 -13.367 1 90.94 87 PHE A O 1
ATOM 707 N N . PHE A 1 88 ? -15.688 3.285 -14.039 1 89.62 88 PHE A N 1
ATOM 708 C CA . PHE A 1 88 ? -16.594 2.953 -15.125 1 89.62 88 PHE A CA 1
ATOM 709 C C . PHE A 1 88 ? -17.969 2.539 -14.578 1 89.62 88 PHE A C 1
ATOM 711 O O . PHE A 1 88 ? -19 2.928 -15.117 1 89.62 88 PHE A O 1
ATOM 718 N N . LEU A 1 89 ? -18.031 1.724 -13.539 1 91.62 89 LEU A N 1
ATOM 719 C CA . LEU A 1 89 ? -19.281 1.152 -13.07 1 91.62 89 LEU A CA 1
ATOM 720 C C . LEU A 1 89 ? -20.219 2.24 -12.539 1 91.62 89 LEU A C 1
ATOM 722 O O . LEU A 1 89 ? -21.391 2.305 -12.914 1 91.62 89 LEU A O 1
ATOM 726 N N . PRO A 1 90 ? -19.734 3.146 -11.672 1 88.06 90 PRO A N 1
ATOM 727 C CA . PRO A 1 90 ? -20.625 4.223 -11.227 1 88.06 90 PRO A CA 1
ATOM 728 C C . PRO A 1 90 ? -20.969 5.199 -12.352 1 88.06 90 PRO A C 1
ATOM 730 O O . PRO A 1 90 ? -22.094 5.711 -12.398 1 88.06 90 PRO A O 1
ATOM 733 N N . MET A 1 91 ? -20.047 5.469 -13.273 1 84.25 91 MET A N 1
ATOM 734 C CA . MET A 1 91 ? -20.281 6.395 -14.375 1 84.25 91 MET A CA 1
ATOM 735 C C . MET A 1 91 ? -21.312 5.832 -15.344 1 84.25 91 MET A C 1
ATOM 737 O O . MET A 1 91 ? -22.125 6.578 -15.898 1 84.25 91 MET A O 1
ATOM 741 N N . SER A 1 92 ? -21.312 4.508 -15.539 1 83.69 92 SER A N 1
ATOM 742 C CA . SER A 1 92 ? -22.25 3.859 -16.438 1 83.69 92 SER A CA 1
ATOM 743 C C . SER A 1 92 ? -23.594 3.629 -15.766 1 83.69 92 SER A C 1
ATOM 745 O O . SER A 1 92 ? -24.594 3.344 -16.438 1 83.69 92 SER A O 1
ATOM 747 N N . GLY A 1 93 ? -23.656 3.736 -14.383 1 81.94 93 GLY A N 1
ATOM 748 C CA . GLY A 1 93 ? -24.906 3.543 -13.648 1 81.94 93 GLY A CA 1
ATOM 749 C C . GLY A 1 93 ? -25.188 2.088 -13.336 1 81.94 93 GLY A C 1
ATOM 750 O O . GLY A 1 93 ? -26.281 1.751 -12.875 1 81.94 93 GLY A O 1
ATOM 751 N N . CYS A 1 94 ? -24.266 1.154 -13.625 1 87.38 94 CYS A N 1
ATOM 752 C CA . CYS A 1 94 ? -24.469 -0.269 -13.383 1 87.38 94 CYS A CA 1
ATOM 753 C C . CYS A 1 94 ? -24.406 -0.587 -11.898 1 87.38 94 CYS A C 1
ATOM 755 O O . CYS A 1 94 ? -25.125 -1.457 -11.406 1 87.38 94 CYS A O 1
ATOM 757 N N . MET A 1 95 ? -23.5 0.083 -11.25 1 89.5 95 MET A N 1
ATOM 758 C CA . MET A 1 95 ? -23.312 -0.071 -9.805 1 89.5 95 MET A CA 1
ATOM 759 C C . MET A 1 95 ? -22.984 1.268 -9.156 1 89.5 95 MET A C 1
ATOM 761 O O . MET A 1 95 ? -22.344 2.121 -9.766 1 89.5 95 MET A O 1
ATOM 765 N N . SER A 1 96 ? -23.469 1.475 -7.973 1 88.25 96 SER A N 1
ATOM 766 C CA . SER A 1 96 ? -23.156 2.707 -7.254 1 88.25 96 SER A CA 1
ATOM 767 C C . SER A 1 96 ? -21.688 2.762 -6.852 1 88.25 96 SER A C 1
ATOM 769 O O . SER A 1 96 ? -21 1.739 -6.852 1 88.25 96 SER A O 1
ATOM 771 N N . SER A 1 97 ? -21.188 3.949 -6.605 1 87.44 97 SER A N 1
ATOM 772 C CA . SER A 1 97 ? -19.797 4.129 -6.164 1 87.44 97 SER A CA 1
ATOM 773 C C . SER A 1 97 ? -19.531 3.379 -4.867 1 87.44 97 SER A C 1
ATOM 775 O O . SER A 1 97 ? -18.484 2.766 -4.703 1 87.44 97 SER A O 1
ATOM 777 N N . ALA A 1 98 ? -20.484 3.381 -3.977 1 85.56 98 ALA A N 1
ATOM 778 C CA . ALA A 1 98 ? -20.328 2.721 -2.684 1 85.56 98 ALA A CA 1
ATOM 779 C C . ALA A 1 98 ? -20.234 1.208 -2.85 1 85.56 98 ALA A C 1
ATOM 781 O O . ALA A 1 98 ? -19.328 0.575 -2.291 1 85.56 98 ALA A O 1
ATOM 782 N N . GLN A 1 99 ? -21.062 0.676 -3.646 1 88.69 99 GLN A N 1
ATOM 783 C CA . GLN A 1 99 ? -21.062 -0.764 -3.879 1 88.69 99 GLN A CA 1
ATOM 784 C C . GLN A 1 99 ? -19.797 -1.21 -4.582 1 88.69 99 GLN A C 1
ATOM 786 O O . GLN A 1 99 ? -19.234 -2.26 -4.262 1 88.69 99 GLN A O 1
ATOM 791 N N . THR A 1 100 ? -19.375 -0.413 -5.547 1 92.19 100 THR A N 1
ATOM 792 C CA . THR A 1 100 ? -18.172 -0.749 -6.289 1 92.19 100 THR A CA 1
ATOM 793 C C . THR A 1 100 ? -16.953 -0.729 -5.375 1 92.19 100 THR A C 1
ATOM 795 O O . THR A 1 100 ? -16.094 -1.617 -5.445 1 92.19 100 THR A O 1
ATOM 798 N N . CYS A 1 101 ? -16.859 0.224 -4.492 1 90.62 101 CYS A N 1
ATOM 799 C CA . CYS A 1 101 ? -15.719 0.353 -3.6 1 90.62 101 CYS A CA 1
ATOM 800 C C . CYS A 1 101 ? -15.695 -0.771 -2.572 1 90.62 101 CYS A C 1
ATOM 802 O O . CYS A 1 101 ? -14.625 -1.212 -2.148 1 90.62 101 CYS A O 1
ATOM 804 N N . GLU A 1 102 ? -16.844 -1.229 -2.188 1 87.94 102 GLU A N 1
ATOM 805 C CA . GLU A 1 102 ? -16.906 -2.318 -1.217 1 87.94 102 GLU A CA 1
ATOM 806 C C . GLU A 1 102 ? -16.344 -3.613 -1.796 1 87.94 102 GLU A C 1
ATOM 808 O O . GLU A 1 102 ? -15.914 -4.492 -1.053 1 87.94 102 GLU A O 1
ATOM 813 N N . CYS A 1 103 ? -16.312 -3.691 -3.115 1 89.94 103 CYS A N 1
ATOM 814 C CA . CYS A 1 103 ? -15.773 -4.875 -3.77 1 89.94 103 CYS A CA 1
ATOM 815 C C . CYS A 1 103 ? -14.266 -4.949 -3.588 1 89.94 103 CYS A C 1
ATOM 817 O O . CYS A 1 103 ? -13.664 -6.02 -3.74 1 89.94 103 CYS A O 1
ATOM 819 N N . TYR A 1 104 ? -13.664 -3.887 -3.238 1 92.06 104 TYR A N 1
ATOM 820 C CA . TYR A 1 104 ? -12.203 -3.83 -3.195 1 92.06 104 TYR A CA 1
ATOM 821 C C . TYR A 1 104 ? -11.688 -4.223 -1.817 1 92.06 104 TYR A C 1
ATOM 823 O O . TYR A 1 104 ? -10.477 -4.316 -1.607 1 92.06 104 TYR A O 1
ATOM 831 N N . MET A 1 105 ? -12.516 -4.473 -0.881 1 89.06 105 MET A N 1
ATOM 832 C CA . MET A 1 105 ? -12.016 -4.945 0.405 1 89.06 105 MET A CA 1
ATOM 833 C C . MET A 1 105 ? -12.992 -5.938 1.035 1 89.06 105 MET A C 1
ATOM 835 O O . MET A 1 105 ? -14.008 -5.539 1.606 1 89.06 105 MET A O 1
ATOM 839 N N . ASN A 1 106 ? -12.797 -7.125 0.843 1 87.44 106 ASN A N 1
ATOM 840 C CA . ASN A 1 106 ? -13.5 -8.211 1.517 1 87.44 106 ASN A CA 1
ATOM 841 C C . ASN A 1 106 ? -12.547 -9.055 2.363 1 87.44 106 ASN A C 1
ATOM 843 O O . ASN A 1 106 ? -11.367 -8.719 2.492 1 87.44 106 ASN A O 1
ATOM 847 N N . GLU A 1 107 ? -13.07 -9.977 3.064 1 87.62 107 GLU A N 1
ATOM 848 C CA . GLU A 1 107 ? -12.273 -10.789 3.984 1 87.62 107 GLU A CA 1
ATOM 849 C C . GLU A 1 107 ? -11.102 -11.453 3.264 1 87.62 107 GLU A C 1
ATOM 851 O O . GLU A 1 107 ? -10 -11.555 3.816 1 87.62 107 GLU A O 1
ATOM 856 N N . ASN A 1 108 ? -11.266 -11.82 2.066 1 85.38 108 ASN A N 1
ATOM 857 C CA . ASN A 1 108 ? -10.219 -12.5 1.311 1 85.38 108 ASN A CA 1
ATOM 858 C C . ASN A 1 108 ? -9.148 -11.523 0.827 1 85.38 108 ASN A C 1
ATOM 860 O O . ASN A 1 108 ? -7.977 -11.875 0.73 1 85.38 108 ASN A O 1
ATOM 864 N N . VAL A 1 109 ? -9.594 -10.305 0.496 1 89.5 109 VAL A N 1
ATOM 865 C CA . VAL A 1 109 ? -8.617 -9.297 0.1 1 89.5 109 VAL A CA 1
ATOM 866 C C . VAL A 1 109 ? -7.75 -8.914 1.298 1 89.5 109 VAL A C 1
ATOM 868 O O . VAL A 1 109 ? -6.543 -8.719 1.158 1 89.5 109 VAL A O 1
ATOM 871 N N . VAL A 1 110 ? -8.375 -8.867 2.484 1 91.38 110 VAL A N 1
ATOM 872 C CA . VAL A 1 110 ? -7.605 -8.578 3.693 1 91.38 110 VAL A CA 1
ATOM 873 C C . VAL A 1 110 ? -6.625 -9.719 3.969 1 91.38 110 VAL A C 1
ATOM 875 O O . VAL A 1 110 ? -5.48 -9.477 4.355 1 91.38 110 VAL A O 1
ATOM 878 N N . LEU A 1 111 ? -7.098 -10.898 3.777 1 89.81 111 LEU A N 1
ATOM 879 C CA . LEU A 1 111 ? -6.207 -12.047 3.932 1 89.81 111 LEU A CA 1
ATOM 880 C C . LEU A 1 111 ? -5.023 -11.953 2.977 1 89.81 111 LEU A C 1
ATOM 882 O O . LEU A 1 111 ? -3.887 -12.234 3.357 1 89.81 111 LEU A O 1
ATOM 886 N N . PHE A 1 112 ? -5.301 -11.531 1.793 1 88.69 112 PHE A N 1
ATOM 887 C CA . PHE A 1 112 ? -4.242 -11.359 0.803 1 88.69 112 PHE A CA 1
ATOM 888 C C . PHE A 1 112 ? -3.193 -10.375 1.298 1 88.69 112 PHE A C 1
ATOM 890 O O . PHE A 1 112 ? -1.993 -10.641 1.204 1 88.69 112 PHE A O 1
ATOM 897 N N . LEU A 1 113 ? -3.654 -9.289 1.776 1 91.75 113 LEU A N 1
ATOM 898 C CA . LEU A 1 113 ? -2.746 -8.25 2.242 1 91.75 113 LEU A CA 1
ATOM 899 C C . LEU A 1 113 ? -1.92 -8.734 3.428 1 91.75 113 LEU A C 1
ATOM 901 O O . LEU A 1 113 ? -0.697 -8.578 3.445 1 91.75 113 LEU A O 1
ATOM 905 N N . LEU A 1 114 ? -2.547 -9.352 4.34 1 93.38 114 LEU A N 1
ATOM 906 C CA . LEU A 1 114 ? -1.868 -9.789 5.555 1 93.38 114 LEU A CA 1
ATOM 907 C C . LEU A 1 114 ? -0.944 -10.969 5.266 1 93.38 114 LEU A C 1
ATOM 909 O O . LEU A 1 114 ? 0.162 -11.039 5.805 1 93.38 114 LEU A O 1
ATOM 913 N N . ALA A 1 115 ? -1.374 -11.852 4.391 1 91.38 115 ALA A N 1
ATOM 914 C CA . ALA A 1 115 ? -0.531 -12.984 4.012 1 91.38 115 ALA A CA 1
ATOM 915 C C . ALA A 1 115 ? 0.72 -12.516 3.275 1 91.38 115 ALA A C 1
ATOM 917 O O . ALA A 1 115 ? 1.802 -13.078 3.455 1 91.38 115 ALA A O 1
ATOM 918 N N . SER A 1 116 ? 0.546 -11.508 2.439 1 90.38 116 SER A N 1
ATOM 919 C CA . SER A 1 116 ? 1.696 -10.961 1.728 1 90.38 116 SER A CA 1
ATOM 920 C C . SER A 1 116 ? 2.725 -10.383 2.695 1 90.38 116 SER A C 1
ATOM 922 O O . SER A 1 116 ? 3.928 -10.445 2.441 1 90.38 116 SER A O 1
ATOM 924 N N . MET A 1 117 ? 2.242 -9.852 3.801 1 92.88 117 MET A N 1
ATOM 925 C CA . MET A 1 117 ? 3.152 -9.328 4.816 1 92.88 117 MET A CA 1
ATOM 926 C C . MET A 1 117 ? 3.869 -10.469 5.539 1 92.88 117 MET A C 1
ATOM 928 O O . MET A 1 117 ? 5.066 -10.375 5.824 1 92.88 117 MET A O 1
ATOM 932 N N . LEU A 1 118 ? 3.156 -11.5 5.773 1 92.88 118 LEU A N 1
ATOM 933 C CA . LEU A 1 118 ? 3.715 -12.633 6.508 1 92.88 118 LEU A CA 1
ATOM 934 C C . LEU A 1 118 ? 4.758 -13.367 5.668 1 92.88 118 LEU A C 1
ATOM 936 O O . LEU A 1 118 ? 5.695 -13.945 6.211 1 92.88 118 LEU A O 1
ATOM 940 N N . LEU A 1 119 ? 4.641 -13.297 4.375 1 92.12 119 LEU A N 1
ATOM 941 C CA . LEU A 1 119 ? 5.578 -13.961 3.479 1 92.12 119 LEU A CA 1
ATOM 942 C C . LEU A 1 119 ? 6.938 -13.273 3.508 1 92.12 119 LEU A C 1
ATOM 944 O O . LEU A 1 119 ? 7.934 -13.828 3.033 1 92.12 119 LEU A O 1
ATOM 948 N N . LEU A 1 120 ? 6.984 -12.094 4.145 1 93.94 120 LEU A N 1
ATOM 949 C CA . LEU A 1 120 ? 8.227 -11.328 4.184 1 93.94 120 LEU A CA 1
ATOM 950 C C . LEU A 1 120 ? 9.031 -11.648 5.441 1 93.94 120 LEU A C 1
ATOM 952 O O . LEU A 1 120 ? 10.156 -11.18 5.602 1 93.94 120 LEU A O 1
ATOM 956 N N . VAL A 1 121 ? 8.523 -12.5 6.324 1 94.5 121 VAL A N 1
ATOM 957 C CA . VAL A 1 121 ? 9.133 -12.75 7.625 1 94.5 121 VAL A CA 1
ATOM 958 C C . VAL A 1 121 ? 10.508 -13.398 7.441 1 94.5 121 VAL A C 1
ATOM 960 O O . VAL A 1 121 ? 11.492 -12.953 8.039 1 94.5 121 VAL A O 1
ATOM 963 N N . LEU A 1 122 ? 10.688 -14.344 6.539 1 93.31 122 LEU A N 1
ATOM 964 C CA . LEU A 1 122 ? 11.953 -15.039 6.32 1 93.31 122 LEU A CA 1
ATOM 965 C C . LEU A 1 122 ? 12.953 -14.133 5.617 1 93.31 122 LEU A C 1
ATOM 967 O O . LEU A 1 122 ? 14.148 -14.164 5.922 1 93.31 122 LEU A O 1
ATOM 971 N N . ASN A 1 123 ? 12.461 -13.367 4.738 1 91.88 123 ASN A N 1
ATOM 972 C CA . ASN A 1 123 ? 13.336 -12.453 4.008 1 91.88 123 ASN A CA 1
ATOM 973 C C . ASN A 1 123 ? 13.898 -11.367 4.918 1 91.88 123 ASN A C 1
ATOM 975 O O . ASN A 1 123 ? 15.055 -10.961 4.766 1 91.88 123 ASN A O 1
ATOM 979 N N . ASN A 1 124 ? 13.055 -10.891 5.801 1 92.06 124 ASN A N 1
ATOM 980 C CA . ASN A 1 124 ? 13.484 -9.852 6.719 1 92.06 124 ASN A CA 1
ATOM 981 C C . ASN A 1 124 ? 14.602 -10.336 7.637 1 92.06 124 ASN A C 1
ATOM 983 O O . ASN A 1 124 ? 15.492 -9.57 8 1 92.06 124 ASN A O 1
ATOM 987 N N . SER A 1 125 ? 14.602 -11.516 8.055 1 91.94 125 SER A N 1
ATOM 988 C CA . SER A 1 125 ? 15.617 -12.055 8.953 1 91.94 125 SER A CA 1
ATOM 989 C C . SER A 1 125 ? 16.859 -12.508 8.188 1 91.94 125 SER A C 1
ATOM 991 O O . SER A 1 125 ? 17.922 -12.68 8.773 1 91.94 125 SER A O 1
ATOM 993 N N . GLY A 1 126 ? 16.75 -12.742 6.918 1 91.56 126 GLY A N 1
ATOM 994 C CA . GLY A 1 126 ? 17.844 -13.234 6.113 1 91.56 126 GLY A CA 1
ATOM 995 C C . GLY A 1 126 ? 17.938 -14.75 6.09 1 91.56 126 GLY A C 1
ATOM 996 O O . GLY A 1 126 ? 18.891 -15.312 5.555 1 91.56 126 GLY A O 1
ATOM 997 N N . MET A 1 127 ? 16.938 -15.406 6.641 1 92.81 127 MET A N 1
ATOM 998 C CA . MET A 1 127 ? 16.938 -16.859 6.688 1 92.81 127 MET A CA 1
ATOM 999 C C . MET A 1 127 ? 16.797 -17.453 5.285 1 92.81 127 MET A C 1
ATOM 1001 O O . MET A 1 127 ? 17.312 -18.531 5.012 1 92.81 127 MET A O 1
ATOM 1005 N N . ASP A 1 128 ? 16.078 -16.828 4.395 1 93.12 128 ASP A N 1
ATOM 1006 C CA . ASP A 1 128 ? 15.93 -17.312 3.023 1 93.12 128 ASP A CA 1
ATOM 1007 C C . ASP A 1 128 ? 17.281 -17.422 2.336 1 93.12 128 ASP A C 1
ATOM 1009 O O . ASP A 1 128 ? 17.547 -18.406 1.634 1 93.12 128 ASP A O 1
ATOM 1013 N N . ARG A 1 129 ? 18.172 -16.469 2.592 1 93.38 129 ARG A N 1
ATOM 1014 C CA . ARG A 1 129 ? 19.516 -16.5 2.029 1 93.38 129 ARG A CA 1
ATOM 1015 C C . ARG A 1 129 ? 20.312 -17.672 2.592 1 93.38 129 ARG A C 1
ATOM 1017 O O . ARG A 1 129 ? 21.016 -18.359 1.853 1 93.38 129 ARG A O 1
ATOM 1024 N N . ARG A 1 130 ? 20.172 -17.875 3.881 1 93.62 130 ARG A N 1
ATOM 1025 C CA . ARG A 1 130 ? 20.891 -18.953 4.531 1 93.62 130 ARG A CA 1
ATOM 1026 C C . ARG A 1 130 ? 20.438 -20.312 4 1 93.62 130 ARG A C 1
ATOM 1028 O O . ARG A 1 130 ? 21.25 -21.188 3.727 1 93.62 130 ARG A O 1
ATOM 1035 N N . ILE A 1 131 ? 19.172 -20.484 3.877 1 92.38 131 ILE A N 1
ATOM 1036 C CA . ILE A 1 131 ? 18.625 -21.734 3.367 1 92.38 131 ILE A CA 1
ATOM 1037 C C . ILE A 1 131 ? 19.062 -21.938 1.918 1 92.38 131 ILE A C 1
ATOM 1039 O O . ILE A 1 131 ? 19.484 -23.031 1.539 1 92.38 131 ILE A O 1
ATOM 1043 N N . ALA A 1 132 ? 18.953 -20.906 1.093 1 93.94 132 ALA A N 1
ATOM 1044 C CA . ALA A 1 132 ? 19.344 -20.984 -0.313 1 93.94 132 ALA A CA 1
ATOM 1045 C C . ALA A 1 132 ? 20.812 -21.375 -0.455 1 93.94 132 ALA A C 1
ATOM 1047 O O . ALA A 1 132 ? 21.141 -22.312 -1.199 1 93.94 132 ALA A O 1
ATOM 1048 N N . LEU A 1 133 ? 21.672 -20.734 0.296 1 93.5 133 LEU A N 1
ATOM 1049 C CA . LEU A 1 133 ? 23.109 -21 0.197 1 93.5 133 LEU A CA 1
ATOM 1050 C C . LEU A 1 133 ? 23.453 -22.375 0.78 1 93.5 133 LEU A C 1
ATOM 1052 O O . LEU A 1 133 ? 24.359 -23.047 0.297 1 93.5 133 LEU A O 1
ATOM 1056 N N . SER A 1 134 ? 22.734 -22.75 1.832 1 91.75 134 SER A N 1
ATOM 1057 C CA . SER A 1 134 ? 22.969 -24.078 2.396 1 91.75 134 SER A CA 1
ATOM 1058 C C . SER A 1 134 ? 22.641 -25.172 1.389 1 91.75 134 SER A C 1
ATOM 1060 O O . SER A 1 134 ? 23.328 -26.188 1.319 1 91.75 134 SER A O 1
ATOM 1062 N N . PHE A 1 135 ? 21.578 -25 0.609 1 91.31 135 PHE A N 1
ATOM 1063 C CA . PHE A 1 135 ? 21.203 -25.969 -0.422 1 91.31 135 PHE A CA 1
ATOM 1064 C C . PHE A 1 135 ? 22.219 -25.938 -1.567 1 91.31 135 PHE A C 1
ATOM 1066 O O . PHE A 1 135 ? 22.625 -27 -2.047 1 91.31 135 PHE A O 1
ATOM 1073 N N . LEU A 1 136 ? 22.656 -24.781 -1.976 1 91.56 136 LEU A N 1
ATOM 1074 C CA . LEU A 1 136 ? 23.547 -24.625 -3.115 1 91.56 136 LEU A CA 1
ATOM 1075 C C . LEU A 1 136 ? 24.922 -25.219 -2.803 1 91.56 136 LEU A C 1
ATOM 1077 O O . LEU A 1 136 ? 25.562 -25.812 -3.674 1 91.56 136 LEU A O 1
ATOM 1081 N N . CYS A 1 137 ? 25.328 -25.031 -1.562 1 89.69 137 CYS A N 1
ATOM 1082 C CA . CYS A 1 137 ? 26.672 -25.469 -1.18 1 89.69 137 CYS A CA 1
ATOM 1083 C C . CYS A 1 137 ? 26.641 -26.875 -0.597 1 89.69 137 CYS A C 1
ATOM 1085 O O . CYS A 1 137 ? 27.688 -27.438 -0.27 1 89.69 137 CYS A O 1
ATOM 1087 N N . SER A 1 138 ? 25.5 -27.453 -0.593 1 87 138 SER A N 1
ATOM 1088 C CA . SER A 1 138 ? 25.375 -28.766 0.015 1 87 138 SER A CA 1
ATOM 1089 C C . SER A 1 138 ? 26.141 -29.812 -0.789 1 87 138 SER A C 1
ATOM 1091 O O . SER A 1 138 ? 26.156 -29.781 -2.021 1 87 138 SER A O 1
ATOM 1093 N N . GLY A 1 139 ? 26.891 -30.688 -0.105 1 77.25 139 GLY A N 1
ATOM 1094 C CA . GLY A 1 139 ? 27.594 -31.797 -0.748 1 77.25 139 GLY A CA 1
ATOM 1095 C C . GLY A 1 139 ? 29.094 -31.609 -0.773 1 77.25 139 GLY A C 1
ATOM 1096 O O . GLY A 1 139 ? 29.609 -30.547 -0.409 1 77.25 139 GLY A O 1
ATOM 1097 N N . ASP A 1 140 ? 29.812 -32.688 -1.084 1 70 140 ASP A N 1
ATOM 1098 C CA . ASP A 1 140 ? 31.281 -32.719 -1.104 1 70 140 ASP A CA 1
ATOM 1099 C C . ASP A 1 140 ? 31.812 -32.094 -2.387 1 70 140 ASP A C 1
ATOM 1101 O O . ASP A 1 140 ? 31.141 -32.094 -3.414 1 70 140 ASP A O 1
ATOM 1105 N N . ALA A 1 141 ? 32.938 -31.344 -2.324 1 63.16 141 ALA A N 1
ATOM 1106 C CA . ALA A 1 141 ? 33.625 -30.656 -3.406 1 63.16 141 ALA A CA 1
ATOM 1107 C C . ALA A 1 141 ? 33.75 -31.562 -4.633 1 63.16 141 ALA A C 1
ATOM 1109 O O . ALA A 1 141 ? 33.656 -31.094 -5.77 1 63.16 141 ALA A O 1
ATOM 1110 N N . CYS A 1 142 ? 33.906 -32.812 -4.434 1 57.25 142 CYS A N 1
ATOM 1111 C CA . CYS A 1 142 ? 34.219 -33.719 -5.539 1 57.25 142 CYS A CA 1
ATOM 1112 C C . CYS A 1 142 ? 32.969 -34 -6.391 1 57.25 142 CYS A C 1
ATOM 1114 O O . CYS A 1 142 ? 33.094 -34.375 -7.559 1 57.25 142 CYS A O 1
ATOM 1116 N N . GLN A 1 143 ? 31.875 -33.625 -5.871 1 65 143 GLN A N 1
ATOM 1117 C CA . GLN A 1 143 ? 30.656 -34.031 -6.559 1 65 143 GLN A CA 1
ATOM 1118 C C . GLN A 1 143 ? 29.922 -32.844 -7.133 1 65 143 GLN A C 1
ATOM 1120 O O . GLN A 1 143 ? 28.812 -32.969 -7.637 1 65 143 GLN A O 1
ATOM 1125 N N . PHE A 1 144 ? 30.609 -31.734 -7.273 1 73.56 144 PHE A N 1
ATOM 1126 C CA . PHE A 1 144 ? 29.938 -30.547 -7.773 1 73.56 144 PHE A CA 1
ATOM 1127 C C . PHE A 1 144 ? 29.953 -30.516 -9.297 1 73.56 144 PHE A C 1
ATOM 1129 O O . PHE A 1 144 ? 31.016 -30.484 -9.914 1 73.56 144 PHE A O 1
ATOM 1136 N N . SER A 1 145 ? 28.844 -30.859 -9.859 1 82.31 145 SER A N 1
ATOM 1137 C CA . SER A 1 145 ? 28.641 -30.859 -11.305 1 82.31 145 SER A CA 1
ATOM 1138 C C . SER A 1 145 ? 27.547 -29.875 -11.703 1 82.31 145 SER A C 1
ATOM 1140 O O . SER A 1 145 ? 26.812 -29.359 -10.844 1 82.31 145 SER A O 1
ATOM 1142 N N . ALA A 1 146 ? 27.516 -29.547 -12.945 1 83.19 146 ALA A N 1
ATOM 1143 C CA . ALA A 1 146 ? 26.5 -28.641 -13.461 1 83.19 146 ALA A CA 1
ATOM 1144 C C . ALA A 1 146 ? 25.094 -29.188 -13.219 1 83.19 146 ALA A C 1
ATOM 1146 O O . ALA A 1 146 ? 24.188 -28.438 -12.852 1 83.19 146 ALA A O 1
ATOM 1147 N N . LYS A 1 147 ? 24.938 -30.469 -13.375 1 85.88 147 LYS A N 1
ATOM 1148 C CA . LYS A 1 147 ? 23.641 -31.109 -13.172 1 85.88 147 LYS A CA 1
ATOM 1149 C C . LYS A 1 147 ? 23.219 -31.031 -11.711 1 85.88 147 LYS A C 1
ATOM 1151 O O . LYS A 1 147 ? 22.047 -30.781 -11.414 1 85.88 147 LYS A O 1
ATOM 1156 N N . ARG A 1 148 ? 24.109 -31.188 -10.844 1 88.31 148 ARG A N 1
ATOM 1157 C CA . ARG A 1 148 ? 23.797 -31.125 -9.422 1 88.31 148 ARG A CA 1
ATOM 1158 C C . ARG A 1 148 ? 23.484 -29.703 -8.984 1 88.31 148 ARG A C 1
ATOM 1160 O O . ARG A 1 148 ? 22.641 -29.484 -8.102 1 88.31 148 ARG A O 1
ATOM 1167 N N . LEU A 1 149 ? 24.188 -28.781 -9.609 1 89.44 149 LEU A N 1
ATOM 1168 C CA . LEU A 1 149 ? 23.891 -27.391 -9.305 1 89.44 149 LEU A CA 1
ATOM 1169 C C . LEU A 1 149 ? 22.469 -27.031 -9.711 1 89.44 149 LEU A C 1
ATOM 1171 O O . LEU A 1 149 ? 21.781 -26.312 -8.984 1 89.44 149 LEU A O 1
ATOM 1175 N N . ILE A 1 150 ? 22.062 -27.516 -10.883 1 91.75 150 ILE A N 1
ATOM 1176 C CA . ILE A 1 150 ? 20.703 -27.266 -11.344 1 91.75 150 ILE A CA 1
ATOM 1177 C C . ILE A 1 150 ? 19.719 -27.922 -10.383 1 91.75 150 ILE A C 1
ATOM 1179 O O . ILE A 1 150 ? 18.688 -27.328 -10.055 1 91.75 150 ILE A O 1
ATOM 1183 N N . PHE A 1 151 ? 20.031 -29.047 -9.93 1 92.31 151 PHE A N 1
ATOM 1184 C CA . PHE A 1 151 ? 19.172 -29.75 -8.992 1 92.31 151 PHE A CA 1
ATOM 1185 C C . PHE A 1 151 ? 19.062 -29 -7.676 1 92.31 151 PHE A C 1
ATOM 1187 O O . PHE A 1 151 ? 17.969 -28.797 -7.156 1 92.31 151 PHE A O 1
ATOM 1194 N N . LYS A 1 152 ? 20.156 -28.609 -7.148 1 93.5 152 LYS A N 1
ATOM 1195 C CA . LYS A 1 152 ? 20.188 -27.922 -5.859 1 93.5 152 LYS A CA 1
ATOM 1196 C C . LYS A 1 152 ? 19.484 -26.578 -5.938 1 93.5 152 LYS A C 1
ATOM 1198 O O . LYS A 1 152 ? 18.688 -26.234 -5.062 1 93.5 152 LYS A O 1
ATOM 1203 N N . ALA A 1 153 ? 19.781 -25.891 -6.988 1 94.81 153 ALA A N 1
ATOM 1204 C CA . ALA A 1 153 ? 19.156 -24.578 -7.152 1 94.81 153 ALA A CA 1
ATOM 1205 C C . ALA A 1 153 ? 17.656 -24.688 -7.363 1 94.81 153 ALA A C 1
ATOM 1207 O O . ALA A 1 153 ? 16.875 -23.938 -6.781 1 94.81 153 ALA A O 1
ATOM 1208 N N . SER A 1 154 ? 17.234 -25.625 -8.188 1 96.19 154 SER A N 1
ATOM 1209 C CA . SER A 1 154 ? 15.812 -25.812 -8.461 1 96.19 154 SER A CA 1
ATOM 1210 C C . SER A 1 154 ? 15.078 -26.297 -7.219 1 96.19 154 SER A C 1
ATOM 1212 O O . SER A 1 154 ? 13.945 -25.875 -6.953 1 96.19 154 SER A O 1
ATOM 1214 N N . THR A 1 155 ? 15.664 -27.172 -6.441 1 96 155 THR A N 1
ATOM 1215 C CA . THR A 1 155 ? 15.047 -27.688 -5.223 1 96 155 THR A CA 1
ATOM 1216 C C . THR A 1 155 ? 14.922 -26.578 -4.176 1 96 155 THR A C 1
ATOM 1218 O O . THR A 1 155 ? 13.891 -26.469 -3.502 1 96 155 THR A O 1
ATOM 1221 N N . ALA A 1 156 ? 15.938 -25.797 -4.051 1 96 156 ALA A N 1
ATOM 1222 C CA . ALA A 1 156 ? 15.867 -24.656 -3.135 1 96 156 ALA A CA 1
ATOM 1223 C C . ALA A 1 156 ? 14.75 -23.703 -3.531 1 96 156 ALA A C 1
ATOM 1225 O O . ALA A 1 156 ? 13.992 -23.234 -2.678 1 96 156 ALA A O 1
ATOM 1226 N N . ALA A 1 157 ? 14.656 -23.453 -4.797 1 96.5 157 ALA A N 1
ATOM 1227 C CA . ALA A 1 157 ? 13.617 -22.547 -5.293 1 96.5 157 ALA A CA 1
ATOM 1228 C C . ALA A 1 157 ? 12.227 -23.125 -5.051 1 96.5 157 ALA A C 1
ATOM 1230 O O . ALA A 1 157 ? 11.305 -22.391 -4.66 1 96.5 157 ALA A O 1
ATOM 1231 N N . PHE A 1 158 ? 12.062 -24.406 -5.258 1 96.75 158 PHE A N 1
ATOM 1232 C CA . PHE A 1 158 ? 10.781 -25.094 -5.078 1 96.75 158 PHE A CA 1
ATOM 1233 C C . PHE A 1 158 ? 10.32 -25 -3.631 1 96.75 158 PHE A C 1
ATOM 1235 O O . PHE A 1 158 ? 9.18 -24.609 -3.365 1 96.75 158 PHE A O 1
ATOM 1242 N N . PHE A 1 159 ? 11.117 -25.219 -2.695 1 94.62 159 PHE A N 1
ATOM 1243 C CA . PHE A 1 159 ? 10.734 -25.25 -1.29 1 94.62 159 PHE A CA 1
ATOM 1244 C C . PHE A 1 159 ? 10.656 -23.828 -0.717 1 94.62 159 PHE A C 1
ATOM 1246 O O . PHE A 1 159 ? 9.742 -23.516 0.053 1 94.62 159 PHE A O 1
ATOM 1253 N N . LEU A 1 160 ? 11.547 -22.969 -1.078 1 94.62 160 LEU A N 1
ATOM 1254 C CA . LEU A 1 160 ? 11.547 -21.609 -0.557 1 94.62 160 LEU A CA 1
ATOM 1255 C C . LEU A 1 160 ? 10.32 -20.844 -1.047 1 94.62 160 LEU A C 1
ATOM 1257 O O . LEU A 1 160 ? 9.797 -19.984 -0.336 1 94.62 160 LEU A O 1
ATOM 1261 N N . SER A 1 161 ? 9.875 -21.156 -2.215 1 94.75 161 SER A N 1
ATOM 1262 C CA . SER A 1 161 ? 8.742 -20.438 -2.779 1 94.75 161 SER A CA 1
ATOM 1263 C C . SER A 1 161 ? 7.441 -20.828 -2.092 1 94.75 161 SER A C 1
ATOM 1265 O O . SER A 1 161 ? 6.426 -20.141 -2.234 1 94.75 161 SER A O 1
ATOM 1267 N N . MET A 1 162 ? 7.438 -21.922 -1.333 1 92.38 162 MET A N 1
ATOM 1268 C CA . MET A 1 162 ? 6.262 -22.359 -0.579 1 92.38 162 MET A CA 1
ATOM 1269 C C . MET A 1 162 ? 6.066 -21.5 0.664 1 92.38 162 MET A C 1
ATOM 1271 O O . MET A 1 162 ? 4.938 -21.281 1.11 1 92.38 162 MET A O 1
ATOM 1275 N N . PHE A 1 163 ? 7.184 -20.984 1.141 1 89.44 163 PHE A N 1
ATOM 1276 C CA . PHE A 1 163 ? 7.117 -20.297 2.428 1 89.44 163 PHE A CA 1
ATOM 1277 C C . PHE A 1 163 ? 7.406 -18.812 2.264 1 89.44 163 PHE A C 1
ATOM 1279 O O . PHE A 1 163 ? 7.156 -18.016 3.178 1 89.44 163 PHE A O 1
ATOM 1286 N N . SER A 1 164 ? 7.953 -18.547 1.202 1 89.88 164 SER A N 1
ATOM 1287 C CA . SER A 1 164 ? 8.219 -17.156 0.865 1 89.88 164 SER A CA 1
ATOM 1288 C C . SER A 1 164 ? 7.586 -16.766 -0.468 1 89.88 164 SER A C 1
ATOM 1290 O O . SER A 1 164 ? 6.934 -17.594 -1.109 1 89.88 164 SER A O 1
ATOM 1292 N N . SER A 1 165 ? 7.586 -15.539 -0.797 1 87.12 165 SER A N 1
ATOM 1293 C CA . SER A 1 165 ? 7.074 -15.125 -2.1 1 87.12 165 SER A CA 1
ATOM 1294 C C . SER A 1 165 ? 7.93 -15.688 -3.232 1 87.12 165 SER A C 1
ATOM 1296 O O . SER A 1 165 ? 9.148 -15.789 -3.098 1 87.12 165 SER A O 1
ATOM 1298 N N . ARG A 1 166 ? 7.273 -16.141 -4.27 1 91.44 166 ARG A N 1
ATOM 1299 C CA . ARG A 1 166 ? 7.988 -16.719 -5.406 1 91.44 166 ARG A CA 1
ATOM 1300 C C . ARG A 1 166 ? 8.984 -15.727 -5.988 1 91.44 166 ARG A C 1
ATOM 1302 O O . ARG A 1 166 ? 10.031 -16.109 -6.508 1 91.44 166 ARG A O 1
ATOM 1309 N N . LEU A 1 167 ? 8.719 -14.477 -5.879 1 88.44 167 LEU A N 1
ATOM 1310 C CA . LEU A 1 167 ? 9.602 -13.445 -6.41 1 88.44 167 LEU A CA 1
ATOM 1311 C C . LEU A 1 167 ? 10.875 -13.344 -5.578 1 88.44 167 LEU A C 1
ATOM 1313 O O . LEU A 1 167 ? 11.977 -13.305 -6.129 1 88.44 167 LEU A O 1
ATOM 1317 N N . ILE A 1 168 ? 10.672 -13.398 -4.312 1 88.94 168 ILE A N 1
ATOM 1318 C CA . ILE A 1 168 ? 11.812 -13.258 -3.408 1 88.94 168 ILE A CA 1
ATOM 1319 C C . ILE A 1 168 ? 12.688 -14.5 -3.486 1 88.94 168 ILE A C 1
ATOM 1321 O O . ILE A 1 168 ? 13.914 -14.398 -3.518 1 88.94 168 ILE A O 1
ATOM 1325 N N . ALA A 1 169 ? 12.047 -15.617 -3.566 1 93.31 169 ALA A N 1
ATOM 1326 C CA . ALA A 1 169 ? 12.805 -16.859 -3.668 1 93.31 169 ALA A CA 1
ATOM 1327 C C . ALA A 1 169 ? 13.664 -16.891 -4.93 1 93.31 169 ALA A C 1
ATOM 1329 O O . ALA A 1 169 ? 14.844 -17.234 -4.879 1 93.31 169 ALA A O 1
ATOM 1330 N N . THR A 1 170 ? 13.109 -16.469 -6.043 1 94.12 170 THR A N 1
ATOM 1331 C CA . THR A 1 170 ? 13.836 -16.453 -7.309 1 94.12 170 THR A CA 1
ATOM 1332 C C . THR A 1 170 ? 14.953 -15.414 -7.27 1 94.12 170 THR A C 1
ATOM 1334 O O . THR A 1 170 ? 16.078 -15.695 -7.68 1 94.12 170 THR A O 1
ATOM 1337 N N . ALA A 1 171 ? 14.664 -14.273 -6.734 1 92.25 171 ALA A N 1
ATOM 1338 C CA . ALA A 1 171 ? 15.664 -13.211 -6.664 1 92.25 171 ALA A CA 1
ATOM 1339 C C . ALA A 1 171 ? 16.844 -13.617 -5.77 1 92.25 171 ALA A C 1
ATOM 1341 O O . ALA A 1 171 ? 18 -13.344 -6.098 1 92.25 171 ALA A O 1
ATOM 1342 N N . THR A 1 172 ? 16.547 -14.266 -4.691 1 93.12 172 THR A N 1
ATOM 1343 C CA . THR A 1 172 ? 17.578 -14.648 -3.729 1 93.12 172 THR A CA 1
ATOM 1344 C C . THR A 1 172 ? 18.547 -15.656 -4.344 1 93.12 172 THR A C 1
ATOM 1346 O O . THR A 1 172 ? 19.75 -15.516 -4.203 1 93.12 172 THR A O 1
ATOM 1349 N N . ILE A 1 173 ? 18.078 -16.594 -5.066 1 95.38 173 ILE A N 1
ATOM 1350 C CA . ILE A 1 173 ? 18.922 -17.641 -5.621 1 95.38 173 ILE A CA 1
ATOM 1351 C C . ILE A 1 173 ? 19.672 -17.109 -6.84 1 95.38 173 ILE A C 1
ATOM 1353 O O . ILE A 1 173 ? 20.875 -17.328 -6.98 1 95.38 173 ILE A O 1
ATOM 1357 N N . THR A 1 174 ? 19 -16.328 -7.648 1 94.5 174 THR A N 1
ATOM 1358 C CA . THR A 1 174 ? 19.594 -15.812 -8.883 1 94.5 174 THR A CA 1
ATOM 1359 C C . THR A 1 174 ? 20.719 -14.844 -8.578 1 94.5 174 THR A C 1
ATOM 1361 O O . THR A 1 174 ? 21.719 -14.805 -9.297 1 94.5 174 THR A O 1
ATOM 1364 N N . GLN A 1 175 ? 20.594 -14.125 -7.539 1 92 175 GLN A N 1
ATOM 1365 C CA . GLN A 1 175 ? 21.609 -13.125 -7.227 1 92 175 GLN A CA 1
ATOM 1366 C C . GLN A 1 175 ? 22.906 -13.773 -6.785 1 92 175 GLN A C 1
ATOM 1368 O O . GLN A 1 175 ? 23.969 -13.141 -6.809 1 92 175 GLN A O 1
ATOM 1373 N N . TYR A 1 176 ? 22.906 -15.039 -6.367 1 92.81 176 TYR A N 1
ATOM 1374 C CA . TYR A 1 176 ? 24.125 -15.742 -5.949 1 92.81 176 TYR A CA 1
ATOM 1375 C C . TYR A 1 176 ? 24.703 -16.547 -7.102 1 92.81 176 TYR A C 1
ATOM 1377 O O . TYR A 1 176 ? 25.922 -16.594 -7.277 1 92.81 176 TYR A O 1
ATOM 1385 N N . VAL A 1 177 ? 23.938 -17.094 -7.926 1 92.56 177 VAL A N 1
ATOM 1386 C CA . VAL A 1 177 ? 24.406 -18.062 -8.922 1 92.56 177 VAL A CA 1
ATOM 1387 C C . VAL A 1 177 ? 24.844 -17.312 -10.188 1 92.56 177 VAL A C 1
ATOM 1389 O O . VAL A 1 177 ? 25.844 -17.672 -10.805 1 92.56 177 VAL A O 1
ATOM 1392 N N . THR A 1 178 ? 24.156 -16.234 -10.57 1 92.12 178 THR A N 1
ATOM 1393 C CA . THR A 1 178 ? 24.391 -15.562 -11.844 1 92.12 178 THR A CA 1
ATOM 1394 C C . THR A 1 178 ? 25.766 -14.883 -11.844 1 92.12 178 THR A C 1
ATOM 1396 O O . THR A 1 178 ? 26.562 -15.078 -12.766 1 92.12 178 THR A O 1
ATOM 1399 N N . PRO A 1 179 ? 26.062 -14.125 -10.797 1 90.81 179 PRO A N 1
ATOM 1400 C CA . PRO A 1 179 ? 27.391 -13.5 -10.82 1 90.81 179 PRO A CA 1
ATOM 1401 C C . PRO A 1 179 ? 28.516 -14.523 -10.82 1 90.81 179 PRO A C 1
ATOM 1403 O O . PRO A 1 179 ? 29.578 -14.289 -11.422 1 90.81 179 PRO A O 1
ATOM 1406 N N . VAL A 1 180 ? 28.375 -15.633 -10.219 1 90.44 180 VAL A N 1
ATOM 1407 C CA . VAL A 1 180 ? 29.406 -16.672 -10.141 1 90.44 180 VAL A CA 1
ATOM 1408 C C . VAL A 1 180 ? 29.641 -17.266 -11.523 1 90.44 180 VAL A C 1
ATOM 1410 O O . VAL A 1 180 ? 30.797 -17.438 -11.945 1 90.44 180 VAL A O 1
ATOM 1413 N N . LEU A 1 181 ? 28.594 -17.516 -12.273 1 89.06 181 LEU A N 1
ATOM 1414 C CA . LEU A 1 181 ? 28.719 -18.094 -13.609 1 89.06 181 LEU A CA 1
ATOM 1415 C C . LEU A 1 181 ? 29.25 -17.062 -14.602 1 89.06 181 LEU A C 1
ATOM 1417 O O . LEU A 1 181 ? 29.984 -17.406 -15.531 1 89.06 181 LEU A O 1
ATOM 1421 N N . MET A 1 182 ? 28.906 -15.852 -14.391 1 87.75 182 MET A N 1
ATOM 1422 C CA . MET A 1 182 ? 29.406 -14.797 -15.266 1 87.75 182 MET A CA 1
ATOM 1423 C C . MET A 1 182 ? 30.891 -14.555 -15.039 1 87.75 182 MET A C 1
ATOM 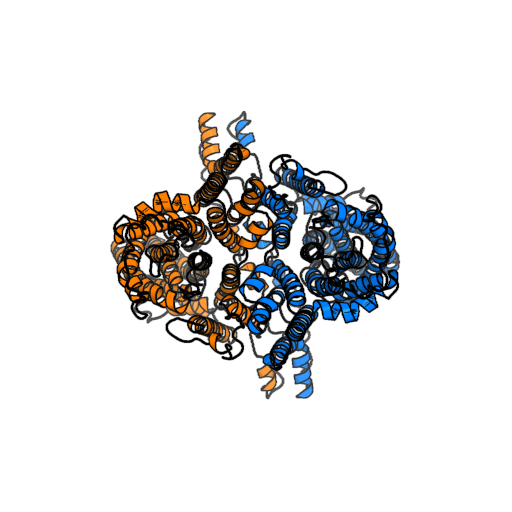1425 O O . MET A 1 182 ? 31.625 -14.273 -15.984 1 87.75 182 MET A O 1
ATOM 1429 N N . SER A 1 183 ? 31.328 -14.664 -13.805 1 85.38 183 SER A N 1
ATOM 1430 C CA . SER A 1 183 ? 32.75 -14.484 -13.484 1 85.38 183 SER A CA 1
ATOM 1431 C C . SER A 1 183 ? 33.594 -15.617 -14.07 1 85.38 183 SER A C 1
ATOM 1433 O O . SER A 1 183 ? 34.719 -15.391 -14.5 1 85.38 183 SER A O 1
ATOM 1435 N N . LEU A 1 184 ? 33.094 -16.781 -14.141 1 82.69 184 LEU A N 1
ATOM 1436 C CA . LEU A 1 184 ? 33.812 -17.922 -14.703 1 82.69 184 LEU A CA 1
ATOM 1437 C C . LEU A 1 184 ? 33.938 -17.797 -16.219 1 82.69 184 LEU A C 1
ATOM 1439 O O . LEU A 1 184 ? 34.938 -18.219 -16.797 1 82.69 184 LEU A O 1
ATOM 1443 N N . LYS A 1 185 ? 32.906 -17.25 -16.812 1 80.88 185 LYS A N 1
ATOM 1444 C CA . LYS A 1 185 ? 32.969 -17 -18.25 1 80.88 185 LYS A CA 1
ATOM 1445 C C . LYS A 1 185 ? 34.125 -16.047 -18.594 1 80.88 185 LYS A C 1
ATOM 1447 O O . LYS A 1 185 ? 34.875 -16.281 -19.562 1 80.88 185 LYS A O 1
ATOM 1452 N N . SER A 1 186 ? 34.219 -15.102 -17.734 1 77.19 186 SER A N 1
ATOM 1453 C CA . SER A 1 186 ? 35.281 -14.125 -17.984 1 77.19 186 SER A CA 1
ATOM 1454 C C . SER A 1 186 ? 36.656 -14.742 -17.766 1 77.19 186 SER A C 1
ATOM 1456 O O . SER A 1 186 ? 37.625 -14.414 -18.484 1 77.19 186 SER A O 1
ATOM 1458 N N . SER A 1 187 ? 36.75 -15.703 -16.891 1 72 187 SER A N 1
ATOM 1459 C CA . SER A 1 187 ? 38.031 -16.359 -16.609 1 72 187 SER A CA 1
ATOM 1460 C C . SER A 1 187 ? 38.344 -17.422 -17.641 1 72 187 SER A C 1
ATOM 1462 O O . SER A 1 187 ? 39.531 -17.641 -17.984 1 72 187 SER A O 1
ATOM 1464 N N . ALA A 1 188 ? 37.344 -18.109 -18.141 1 66.5 188 ALA A N 1
ATOM 1465 C CA . ALA A 1 188 ? 37.531 -19.156 -19.141 1 66.5 188 ALA A CA 1
ATOM 1466 C C . ALA A 1 188 ? 37.875 -18.562 -20.5 1 66.5 188 ALA A C 1
ATOM 1468 O O . ALA A 1 188 ? 38.594 -19.188 -21.297 1 66.5 188 ALA A O 1
ATOM 1469 N N . LYS A 1 189 ? 37.188 -17.594 -21.203 1 58.97 189 LYS A N 1
ATOM 1470 C CA . LYS A 1 189 ? 37.531 -16.953 -22.469 1 58.97 189 LYS A CA 1
ATOM 1471 C C . LYS A 1 189 ? 39.031 -16.734 -22.562 1 58.97 189 LYS A C 1
ATOM 1473 O O . LYS A 1 189 ? 39.594 -16.719 -23.672 1 58.97 189 LYS A O 1
ATOM 1478 N N . LYS A 1 190 ? 39.656 -16.688 -21.406 1 51.25 190 LYS A N 1
ATOM 1479 C CA . LYS A 1 190 ? 41.094 -16.516 -21.578 1 51.25 190 LYS A CA 1
ATOM 1480 C C . LYS A 1 190 ? 41.781 -17.828 -21.953 1 51.25 190 LYS A C 1
ATOM 1482 O O . LYS A 1 190 ? 42.844 -17.828 -22.562 1 51.25 190 LYS A O 1
ATOM 1487 N N . GLY A 1 191 ? 41.25 -18.922 -21.609 1 44.94 191 GLY A N 1
ATOM 1488 C CA . GLY A 1 191 ? 41.875 -20.219 -21.859 1 44.94 191 GLY A CA 1
ATOM 1489 C C . GLY A 1 191 ? 41.062 -21.109 -22.766 1 44.94 191 GLY A C 1
ATOM 1490 O O . GLY A 1 191 ? 39.844 -21.188 -22.625 1 44.94 191 GLY A O 1
ATOM 1491 N N . GLY A 1 192 ? 41.125 -21.406 -24.047 1 44.66 192 GLY A N 1
ATOM 1492 C CA . GLY A 1 192 ? 40.719 -22.203 -25.188 1 44.66 192 GLY A CA 1
ATOM 1493 C C . GLY A 1 192 ? 39.25 -22.531 -25.203 1 44.66 192 GLY A C 1
ATOM 1494 O O . GLY A 1 192 ? 38.438 -21.828 -24.594 1 44.66 192 GLY A O 1
ATOM 1495 N N . ALA A 1 193 ? 38.812 -24.062 -25.641 1 46.19 193 ALA A N 1
ATOM 1496 C CA . ALA A 1 193 ? 37.531 -24.656 -26.047 1 46.19 193 ALA A CA 1
ATOM 1497 C C . ALA A 1 193 ? 36.469 -24.5 -24.969 1 46.19 193 ALA A C 1
ATOM 1499 O O . ALA A 1 193 ? 36.469 -25.234 -23.984 1 46.19 193 ALA A O 1
ATOM 1500 N N . ASP A 1 194 ? 36.031 -23.469 -24.359 1 50.69 194 ASP A N 1
ATOM 1501 C CA . ASP A 1 194 ? 35.406 -23.078 -23.094 1 50.69 194 ASP A CA 1
ATOM 1502 C C . ASP A 1 194 ? 33.938 -23.438 -23.094 1 50.69 194 ASP A C 1
ATOM 1504 O O . ASP A 1 194 ? 33.25 -23.281 -24.109 1 50.69 194 ASP A O 1
ATOM 1508 N N . PRO A 1 195 ? 33.375 -24.422 -22.25 1 60.25 195 PRO A N 1
ATOM 1509 C CA . PRO A 1 195 ? 31.953 -24.719 -22.031 1 60.25 195 PRO A CA 1
ATOM 1510 C C . PRO A 1 195 ? 31.094 -23.469 -21.969 1 60.25 195 PRO A C 1
ATOM 1512 O O . PRO A 1 195 ? 31.594 -22.391 -21.656 1 60.25 195 PRO A O 1
ATOM 1515 N N . ASP A 1 196 ? 29.984 -23.438 -22.75 1 77.19 196 ASP A N 1
ATOM 1516 C CA . ASP A 1 196 ? 29.078 -22.312 -22.938 1 77.19 196 ASP A CA 1
ATOM 1517 C C . ASP A 1 196 ? 28.375 -21.953 -21.641 1 77.19 196 ASP A C 1
ATOM 1519 O O . ASP A 1 196 ? 27.25 -22.391 -21.391 1 77.19 196 ASP A O 1
ATOM 1523 N N . PHE A 1 197 ? 29.172 -21.312 -20.703 1 82.5 197 PHE A N 1
ATOM 1524 C CA . PHE A 1 197 ? 28.672 -20.844 -19.406 1 82.5 197 PHE A CA 1
ATOM 1525 C C . PHE A 1 197 ? 27.406 -20.016 -19.594 1 82.5 197 PHE A C 1
ATOM 1527 O O . PHE A 1 197 ? 26.578 -19.938 -18.688 1 82.5 197 PHE A O 1
ATOM 1534 N N . ASP A 1 198 ? 27.297 -19.484 -20.734 1 86.94 198 ASP A N 1
ATOM 1535 C CA . ASP A 1 198 ? 26.078 -18.703 -20.984 1 86.94 198 ASP A CA 1
ATOM 1536 C C . ASP A 1 198 ? 24.859 -19.609 -21.078 1 86.94 198 ASP A C 1
ATOM 1538 O O . ASP A 1 198 ? 23.828 -19.344 -20.469 1 86.94 198 ASP A O 1
ATOM 1542 N N . GLU A 1 199 ? 25.078 -20.656 -21.797 1 88.5 199 GLU A N 1
ATOM 1543 C CA . GLU A 1 199 ? 23.969 -21.578 -21.938 1 88.5 199 GLU A CA 1
ATOM 1544 C C . GLU A 1 199 ? 23.625 -22.234 -20.594 1 88.5 199 GLU A C 1
ATOM 1546 O O . GLU A 1 199 ? 22.453 -22.484 -20.312 1 88.5 199 GLU A O 1
ATOM 1551 N N . MET A 1 200 ? 24.641 -22.516 -19.812 1 88.94 200 MET A N 1
ATOM 1552 C CA . MET A 1 200 ? 24.406 -23.062 -18.484 1 88.94 200 MET A CA 1
ATOM 1553 C C . MET A 1 200 ? 23.641 -22.078 -17.625 1 88.94 200 MET A C 1
ATOM 1555 O O . MET A 1 200 ? 22.703 -22.469 -16.906 1 88.94 200 MET A O 1
ATOM 1559 N N . ARG A 1 201 ? 24.062 -20.891 -17.703 1 91.88 201 ARG A N 1
ATOM 1560 C CA . ARG A 1 201 ? 23.375 -19.844 -16.953 1 91.88 201 ARG A CA 1
ATOM 1561 C C . ARG A 1 201 ? 21.922 -19.719 -17.375 1 91.88 201 ARG A C 1
ATOM 1563 O O . ARG A 1 201 ? 21.031 -19.578 -16.531 1 91.88 201 ARG A O 1
ATOM 1570 N N . TYR A 1 202 ? 21.656 -19.859 -18.688 1 93.5 202 TYR A N 1
ATOM 1571 C CA . TYR A 1 202 ? 20.281 -19.75 -19.203 1 93.5 202 TYR A CA 1
ATOM 1572 C C . TYR A 1 202 ? 19.422 -20.906 -18.703 1 93.5 202 TYR A C 1
ATOM 1574 O O . TYR A 1 202 ? 18.312 -20.688 -18.219 1 93.5 202 TYR A O 1
ATOM 1582 N N . ILE A 1 203 ? 19.953 -22.062 -18.734 1 93.38 203 ILE A N 1
ATOM 1583 C CA . ILE A 1 203 ? 19.203 -23.25 -18.328 1 93.38 203 ILE A CA 1
ATOM 1584 C C . ILE A 1 203 ? 18.984 -23.234 -16.828 1 93.38 203 ILE A C 1
ATOM 1586 O O . ILE A 1 203 ? 17.906 -23.547 -16.344 1 93.38 203 ILE A O 1
ATOM 1590 N N . LEU A 1 204 ? 20 -22.828 -16.109 1 94.31 204 LEU A N 1
ATOM 1591 C CA . LEU A 1 204 ? 19.922 -22.766 -14.648 1 94.31 204 LEU A CA 1
ATOM 1592 C C . LEU A 1 204 ? 18.859 -21.781 -14.203 1 94.31 204 LEU A C 1
ATOM 1594 O O . LEU A 1 204 ? 18.016 -22.094 -13.359 1 94.31 204 LEU A O 1
ATOM 1598 N N . ASN A 1 205 ? 18.891 -20.609 -14.758 1 95.56 205 ASN A N 1
ATOM 1599 C CA . ASN A 1 205 ? 17.906 -19.594 -14.391 1 95.56 205 ASN A CA 1
ATOM 1600 C C . ASN A 1 205 ? 16.484 -20.016 -14.789 1 95.56 205 ASN A C 1
ATOM 1602 O O . ASN A 1 205 ? 15.523 -19.719 -14.086 1 95.56 205 ASN A O 1
ATOM 1606 N N . ASN A 1 206 ? 16.391 -20.656 -15.891 1 95.44 206 ASN A N 1
ATOM 1607 C CA . ASN A 1 206 ? 15.07 -21.172 -16.297 1 95.44 206 ASN A CA 1
ATOM 1608 C C . ASN A 1 206 ? 14.57 -22.234 -15.328 1 95.44 206 ASN A C 1
ATOM 1610 O O . ASN A 1 206 ? 13.383 -22.297 -15.023 1 95.44 206 ASN A O 1
ATOM 1614 N N . ALA A 1 207 ? 15.445 -23.062 -14.906 1 96.5 207 ALA A N 1
ATOM 1615 C CA . ALA A 1 207 ? 15.078 -24.078 -13.938 1 96.5 207 ALA A CA 1
ATOM 1616 C C . ALA A 1 207 ? 14.656 -23.453 -12.609 1 96.5 207 ALA A C 1
ATOM 1618 O O . ALA A 1 207 ? 13.703 -23.922 -11.969 1 96.5 207 ALA A O 1
ATOM 1619 N N . ILE A 1 208 ? 15.32 -22.422 -12.234 1 96.44 208 ILE A N 1
ATOM 1620 C CA . ILE A 1 208 ? 15.008 -21.734 -10.984 1 96.44 208 ILE A CA 1
ATOM 1621 C C . ILE A 1 208 ? 13.625 -21.094 -11.07 1 96.44 208 ILE A C 1
ATOM 1623 O O . ILE A 1 208 ? 12.805 -21.266 -10.172 1 96.44 208 ILE A O 1
ATOM 1627 N N . GLN A 1 209 ? 13.328 -20.391 -12.109 1 95.75 209 GLN A N 1
ATOM 1628 C CA . GLN A 1 209 ? 12.055 -19.688 -12.219 1 95.75 209 GLN A CA 1
ATOM 1629 C C . GLN A 1 209 ? 10.891 -20.672 -12.328 1 95.75 209 GLN A C 1
ATOM 1631 O O . GLN A 1 209 ? 9.828 -20.438 -11.75 1 95.75 209 GLN A O 1
ATOM 1636 N N . THR A 1 210 ? 11.07 -21.766 -13.094 1 96.19 210 THR A N 1
ATOM 1637 C CA . THR A 1 210 ? 10.008 -22.75 -13.219 1 96.19 210 THR A CA 1
ATOM 1638 C C . THR A 1 210 ? 9.758 -23.453 -11.891 1 96.19 210 THR A C 1
ATOM 1640 O O . THR A 1 210 ? 8.609 -23.656 -11.492 1 96.19 210 THR A O 1
ATOM 1643 N N . ALA A 1 211 ? 10.828 -23.734 -11.227 1 97.12 211 ALA A N 1
ATOM 1644 C CA . ALA A 1 211 ? 10.695 -24.391 -9.922 1 97.12 211 ALA A CA 1
ATOM 1645 C C . ALA A 1 211 ? 10.008 -23.469 -8.914 1 97.12 211 ALA A C 1
ATOM 1647 O O . ALA A 1 211 ? 9.156 -23.922 -8.141 1 97.12 211 ALA A O 1
ATOM 1648 N N . SER A 1 212 ? 10.359 -22.266 -8.922 1 95.69 212 SER A N 1
ATOM 1649 C CA . SER A 1 212 ? 9.734 -21.297 -8.016 1 95.69 212 SER A CA 1
ATOM 1650 C C . SER A 1 212 ? 8.258 -21.125 -8.344 1 95.69 212 SER A C 1
ATOM 1652 O O . SER A 1 212 ? 7.422 -21.031 -7.438 1 95.69 212 SER A O 1
ATOM 1654 N N . GLY A 1 213 ? 7.922 -21.031 -9.617 1 94.44 213 GLY A N 1
ATOM 1655 C CA . GLY A 1 213 ? 6.531 -20.922 -10.031 1 94.44 213 GLY A CA 1
ATOM 1656 C C . GLY A 1 213 ? 5.699 -22.125 -9.617 1 94.44 213 GLY A C 1
ATOM 1657 O O . GLY A 1 213 ? 4.562 -21.969 -9.172 1 94.44 213 GLY A O 1
ATOM 1658 N N . ILE A 1 214 ? 6.273 -23.266 -9.742 1 96.5 214 ILE A N 1
ATOM 1659 C CA . ILE A 1 214 ? 5.59 -24.5 -9.398 1 96.5 214 ILE A CA 1
ATOM 1660 C C . ILE A 1 214 ? 5.461 -24.625 -7.883 1 96.5 214 ILE A C 1
ATOM 1662 O O . ILE A 1 214 ? 4.402 -25 -7.371 1 96.5 214 ILE A O 1
ATOM 1666 N N . GLY A 1 215 ? 6.492 -24.297 -7.168 1 95.69 215 GLY A N 1
ATOM 1667 C CA . GLY A 1 215 ? 6.469 -24.391 -5.719 1 95.69 215 GLY A CA 1
ATOM 1668 C C . GLY A 1 215 ? 5.465 -23.438 -5.082 1 95.69 215 GLY A C 1
ATOM 1669 O O . GLY A 1 215 ? 4.887 -23.75 -4.039 1 95.69 215 GLY A O 1
ATOM 1670 N N . SER A 1 216 ? 5.207 -22.359 -5.664 1 93.56 216 SER A N 1
ATOM 1671 C CA . SER A 1 216 ? 4.312 -21.344 -5.109 1 93.56 216 SER A CA 1
ATOM 1672 C C . SER A 1 216 ? 2.859 -21.812 -5.152 1 93.56 216 SER A C 1
ATOM 1674 O O . SER A 1 216 ? 2.008 -21.281 -4.438 1 93.56 216 SER A O 1
ATOM 1676 N N . VAL A 1 217 ? 2.529 -22.75 -5.965 1 94.75 217 VAL A N 1
ATOM 1677 C CA . VAL A 1 217 ? 1.153 -23.219 -6.109 1 94.75 217 VAL A CA 1
ATOM 1678 C C . VAL A 1 217 ? 0.835 -24.234 -5.016 1 94.75 217 VAL A C 1
ATOM 1680 O O . VAL A 1 217 ? -0.332 -24.562 -4.773 1 94.75 217 VAL A O 1
ATOM 1683 N N . ALA A 1 218 ? 1.81 -24.719 -4.309 1 94.5 218 ALA A N 1
ATOM 1684 C CA . ALA A 1 218 ? 1.616 -25.781 -3.322 1 94.5 218 ALA A CA 1
ATOM 1685 C C . ALA A 1 218 ? 0.827 -25.266 -2.117 1 94.5 218 ALA A C 1
ATOM 1687 O O . ALA A 1 218 ? 0.055 -26.016 -1.515 1 94.5 218 ALA A O 1
ATOM 1688 N N . VAL A 1 219 ? 1.027 -24.047 -1.806 1 91.62 219 VAL A N 1
ATOM 1689 C CA . VAL A 1 219 ? 0.305 -23.422 -0.698 1 91.62 219 VAL A CA 1
ATOM 1690 C C . VAL A 1 219 ? -0.487 -22.219 -1.203 1 91.62 219 VAL A C 1
ATOM 1692 O O . VAL A 1 219 ? 0.002 -21.453 -2.035 1 91.62 219 VAL A O 1
ATOM 1695 N N . VAL A 1 220 ? -1.61 -22.016 -0.686 1 89.25 220 VAL A N 1
ATOM 1696 C CA . VAL A 1 220 ? -2.574 -21.078 -1.239 1 89.25 220 VAL A CA 1
ATOM 1697 C C . VAL A 1 220 ? -2.037 -19.656 -1.103 1 89.25 220 VAL A C 1
ATOM 1699 O O . VAL A 1 220 ? -2.277 -18.797 -1.966 1 89.25 220 VAL A O 1
ATOM 1702 N N . HIS A 1 221 ? -1.297 -19.25 -0.071 1 86.5 221 HIS A N 1
ATOM 1703 C CA . HIS A 1 221 ? -0.94 -17.859 0.178 1 86.5 221 HIS A CA 1
ATOM 1704 C C . HIS A 1 221 ? 0.374 -17.484 -0.505 1 86.5 221 HIS A C 1
ATOM 1706 O O . HIS A 1 221 ? 0.812 -16.344 -0.446 1 86.5 221 HIS A O 1
ATOM 1712 N N . SER A 1 222 ? 1.072 -18.406 -1.208 1 86.44 222 SER A N 1
ATOM 1713 C CA . SER A 1 222 ? 2.404 -18.141 -1.744 1 86.44 222 SER A CA 1
ATOM 1714 C C . SER A 1 222 ? 2.33 -17.484 -3.117 1 86.44 222 SER A C 1
ATOM 1716 O O . SER A 1 222 ? 3.309 -16.891 -3.58 1 86.44 222 SER A O 1
ATOM 1718 N N . SER A 1 223 ? 1.196 -17.625 -3.781 1 86.81 223 SER A N 1
ATOM 1719 C CA . SER A 1 223 ? 1.03 -16.969 -5.078 1 86.81 223 SER A CA 1
ATOM 1720 C C . SER A 1 223 ? -0.161 -16.016 -5.074 1 86.81 223 SER A C 1
ATOM 1722 O O . SER A 1 223 ? -1.19 -16.312 -4.461 1 86.81 223 SER A O 1
ATOM 1724 N N . TYR A 1 224 ? 0.008 -14.898 -5.777 1 86.25 224 TYR A N 1
ATOM 1725 C CA . TYR A 1 224 ? -1.077 -13.93 -5.875 1 86.25 224 TYR A CA 1
ATOM 1726 C C . TYR A 1 224 ? -2.258 -14.508 -6.648 1 86.25 224 TYR A C 1
ATOM 1728 O O . TYR A 1 224 ? -3.414 -14.234 -6.316 1 86.25 224 TYR A O 1
ATOM 1736 N N . ALA A 1 225 ? -1.963 -15.359 -7.551 1 91 225 ALA A N 1
ATOM 1737 C CA . ALA A 1 225 ? -3.018 -15.945 -8.375 1 91 225 ALA A CA 1
ATOM 1738 C C . ALA A 1 225 ? -3.881 -16.906 -7.559 1 91 225 ALA A C 1
ATOM 1740 O O . ALA A 1 225 ? -5.105 -16.906 -7.68 1 91 225 ALA A O 1
ATOM 1741 N N . THR A 1 226 ? -3.301 -17.703 -6.719 1 91.88 226 THR A N 1
ATOM 1742 C CA . THR A 1 226 ? -4.055 -18.656 -5.918 1 91.88 226 THR A CA 1
ATOM 1743 C C . THR A 1 226 ? -4.883 -17.938 -4.855 1 91.88 226 THR A C 1
ATOM 1745 O O . THR A 1 226 ? -5.969 -18.406 -4.492 1 91.88 226 THR A O 1
ATOM 1748 N N . LEU A 1 227 ? -4.418 -16.859 -4.453 1 88.19 227 LEU A N 1
ATOM 1749 C CA . LEU A 1 227 ? -5.188 -16.078 -3.486 1 88.19 227 LEU A CA 1
ATOM 1750 C C . LEU A 1 227 ? -6.387 -15.406 -4.156 1 88.19 227 LEU A C 1
ATOM 1752 O O . LEU A 1 227 ? -7.461 -15.32 -3.561 1 88.19 227 LEU A O 1
ATOM 1756 N N . VAL A 1 228 ? -6.105 -14.938 -5.352 1 89.25 228 VAL A N 1
ATOM 1757 C CA . VAL A 1 228 ? -7.215 -14.367 -6.105 1 89.25 228 VAL A CA 1
ATOM 1758 C C . VAL A 1 228 ? -8.281 -15.43 -6.352 1 89.25 228 VAL A C 1
ATOM 1760 O O . VAL A 1 228 ? -9.477 -15.172 -6.203 1 89.25 228 VAL A O 1
ATOM 1763 N N . PHE A 1 229 ? -7.867 -16.625 -6.668 1 91.5 229 PHE A N 1
ATOM 1764 C CA . PHE A 1 229 ? -8.781 -17.734 -6.895 1 91.5 229 PHE A CA 1
ATOM 1765 C C . PHE A 1 229 ? -9.617 -18.016 -5.652 1 91.5 229 PHE A C 1
ATOM 1767 O O . PHE A 1 229 ? -10.844 -18.094 -5.727 1 91.5 229 PHE A O 1
ATOM 1774 N N . ARG A 1 230 ? -8.93 -18.062 -4.562 1 86.94 230 ARG A N 1
ATOM 1775 C CA . ARG A 1 230 ? -9.633 -18.344 -3.32 1 86.94 230 ARG A CA 1
ATOM 1776 C C . ARG A 1 230 ? -10.641 -17.25 -2.99 1 86.94 230 ARG A C 1
ATOM 1778 O O . ARG A 1 230 ? -11.758 -17.547 -2.549 1 86.94 230 ARG A O 1
ATOM 1785 N N . GLY A 1 231 ? -10.312 -16.062 -3.205 1 85.31 231 GLY A N 1
ATOM 1786 C CA . GLY A 1 231 ? -11.195 -14.938 -2.916 1 85.31 231 GLY A CA 1
ATOM 1787 C C . GLY A 1 231 ? -12.438 -14.922 -3.787 1 85.31 231 GLY A C 1
ATOM 1788 O O . GLY A 1 231 ? -13.547 -14.703 -3.293 1 85.31 231 GLY A O 1
ATOM 1789 N N . ILE A 1 232 ? -12.242 -15.156 -5.023 1 86.5 232 ILE A N 1
ATOM 1790 C CA . ILE A 1 232 ? -13.359 -15.117 -5.961 1 86.5 232 ILE A CA 1
ATOM 1791 C C . ILE A 1 232 ? -14.234 -16.359 -5.781 1 86.5 232 ILE A C 1
ATOM 1793 O O . ILE A 1 232 ? -15.461 -16.266 -5.871 1 86.5 232 ILE A O 1
ATOM 1797 N N . PHE A 1 233 ? -13.578 -17.438 -5.469 1 83.38 233 PHE A N 1
ATOM 1798 C CA . PHE A 1 233 ? -14.297 -18.688 -5.305 1 83.38 233 PHE A CA 1
ATOM 1799 C C . PHE A 1 233 ? -15.219 -18.625 -4.094 1 83.38 233 PHE A C 1
ATOM 1801 O O . PHE A 1 233 ? -16.344 -19.125 -4.137 1 83.38 233 PHE A O 1
ATOM 1808 N N . HIS A 1 234 ? -14.828 -17.969 -3.062 1 77.88 234 HIS A N 1
ATOM 1809 C CA . HIS A 1 234 ? -15.617 -17.906 -1.839 1 77.88 234 HIS A CA 1
ATOM 1810 C C . HIS A 1 234 ? -16.719 -16.859 -1.95 1 77.88 234 HIS A C 1
ATOM 1812 O O . HIS A 1 234 ? -17.719 -16.922 -1.224 1 77.88 234 HIS A O 1
ATOM 1818 N N . GLU A 1 235 ? -16.547 -15.844 -2.812 1 70.62 235 GLU A N 1
ATOM 1819 C CA . GLU A 1 235 ? -17.562 -14.812 -2.973 1 70.62 235 GLU A CA 1
ATOM 1820 C C . GLU A 1 235 ? -18.703 -15.289 -3.869 1 70.62 235 GLU A C 1
ATOM 1822 O O . GLU A 1 235 ? -19.812 -14.773 -3.795 1 70.62 235 GLU A O 1
ATOM 1827 N N . ALA A 1 236 ? -18.562 -16.125 -4.738 1 59.06 236 ALA A N 1
ATOM 1828 C CA . ALA A 1 236 ? -19.562 -16.562 -5.707 1 59.06 236 ALA A CA 1
ATOM 1829 C C . ALA A 1 236 ? -20.703 -17.297 -5.012 1 59.06 236 ALA A C 1
ATOM 1831 O O . ALA A 1 236 ? -20.5 -18 -4.031 1 59.06 236 ALA A O 1
ATOM 1832 N N . PRO A 1 237 ? -22.031 -16.625 -4.965 1 50.5 237 PRO A N 1
ATOM 1833 C CA . PRO A 1 237 ? -23.312 -16.875 -4.289 1 50.5 237 PRO A CA 1
ATOM 1834 C C . PRO A 1 237 ? -23.406 -18.297 -3.723 1 50.5 237 PRO A C 1
ATOM 1836 O O . PRO A 1 237 ? -23.344 -18.484 -2.506 1 50.5 237 PRO A O 1
ATOM 1839 N N . PRO A 1 238 ? -24.672 -18.953 -4.188 1 46 238 PRO A N 1
ATOM 1840 C CA . PRO A 1 238 ? -25.734 -19.609 -3.422 1 46 238 PRO A CA 1
ATOM 1841 C C . PRO A 1 238 ? -25.281 -20.922 -2.799 1 46 238 PRO A C 1
ATOM 1843 O O . PRO A 1 238 ? -25.672 -22 -3.271 1 46 238 PRO A O 1
ATOM 1846 N N . ARG A 1 239 ? -24.078 -20.984 -2.582 1 44.84 239 ARG A N 1
ATOM 1847 C CA . ARG A 1 239 ? -23.844 -22.359 -2.15 1 44.84 239 ARG A CA 1
ATOM 1848 C C . ARG A 1 239 ? -24.688 -22.703 -0.919 1 44.84 239 ARG A C 1
ATOM 1850 O O . ARG A 1 239 ? -24.969 -21.828 -0.103 1 44.84 239 ARG A O 1
ATOM 1857 N N . LYS A 1 240 ? -25.172 -23.656 -1.037 1 45.84 240 LYS A N 1
ATOM 1858 C CA . LYS A 1 240 ? -25.875 -24.141 0.143 1 45.84 240 LYS A CA 1
ATOM 1859 C C . LYS A 1 240 ? -25.094 -23.859 1.417 1 45.84 240 LYS A C 1
ATOM 1861 O O . LYS A 1 240 ? -23.859 -23.953 1.43 1 45.84 240 LYS A O 1
ATOM 1866 N N . LYS A 1 241 ? -25.656 -23.125 2.248 1 45.47 241 LYS A N 1
ATOM 1867 C CA . LYS A 1 241 ? -25.281 -22.812 3.625 1 45.47 241 LYS A CA 1
ATOM 1868 C C . LYS A 1 241 ? -24.328 -23.859 4.188 1 45.47 241 LYS A C 1
ATOM 1870 O O . LYS A 1 241 ? -23.625 -23.594 5.164 1 45.47 241 LYS A O 1
ATOM 1875 N N . GLU A 1 242 ? -24.266 -25.016 3.6 1 42.31 242 GLU A N 1
ATOM 1876 C CA . GLU A 1 242 ? -23.641 -26.156 4.277 1 42.31 242 GLU A CA 1
ATOM 1877 C C . GLU A 1 242 ? -22.141 -26.203 4.004 1 42.31 242 GLU A C 1
ATOM 1879 O O . GLU A 1 242 ? -21.391 -26.844 4.75 1 42.31 242 GLU A O 1
ATOM 1884 N N . PHE A 1 243 ? -21.641 -25.703 2.875 1 47.28 243 PHE A N 1
ATOM 1885 C CA . PHE A 1 243 ? -20.219 -25.938 2.684 1 47.28 243 PHE A CA 1
ATOM 1886 C C . PHE A 1 243 ? -19.469 -24.609 2.529 1 47.28 243 PHE A C 1
ATOM 1888 O O . PHE A 1 243 ? -18.906 -24.344 1.468 1 47.28 243 PHE A O 1
ATOM 1895 N N . PRO A 1 244 ? -19.516 -23.641 3.529 1 54.75 244 PRO A N 1
ATOM 1896 C CA . PRO A 1 244 ? -19.078 -22.25 3.414 1 54.75 244 PRO A CA 1
ATOM 1897 C C . PRO A 1 244 ? -17.594 -22.125 3.109 1 54.75 244 PRO A C 1
ATOM 1899 O O . PRO A 1 244 ? -17.156 -21.125 2.52 1 54.75 244 PRO A O 1
ATOM 1902 N N . ASP A 1 245 ? -16.688 -23.188 3.449 1 62.81 245 ASP A N 1
ATOM 1903 C CA . ASP A 1 245 ? -15.258 -22.953 3.314 1 62.81 245 ASP A CA 1
ATOM 1904 C C . ASP A 1 245 ? -14.578 -24.094 2.559 1 62.81 245 ASP A C 1
ATOM 1906 O O . ASP A 1 245 ? -13.68 -24.75 3.086 1 62.81 245 ASP A O 1
ATOM 1910 N N . ILE A 1 246 ? -15.086 -24.312 1.291 1 64.44 246 ILE A N 1
ATOM 1911 C CA . ILE A 1 246 ? -14.367 -25.281 0.464 1 64.44 246 ILE A CA 1
ATOM 1912 C C . ILE A 1 246 ? -13.055 -24.672 -0.019 1 64.44 246 ILE A C 1
ATOM 1914 O O . ILE A 1 246 ? -12.969 -23.469 -0.266 1 64.44 246 ILE A O 1
ATOM 1918 N N . PHE A 1 247 ? -11.961 -25.359 0.019 1 75.56 247 PHE A N 1
ATOM 1919 C CA . PHE A 1 247 ? -10.594 -25.016 -0.353 1 75.56 247 PHE A CA 1
ATOM 1920 C C . PHE A 1 247 ? -9.922 -24.203 0.747 1 75.56 247 PHE A C 1
ATOM 1922 O O . PHE A 1 247 ? -9.375 -23.125 0.486 1 75.56 247 PHE A O 1
ATOM 1929 N N . ASN A 1 248 ? -10.148 -24.719 1.868 1 80.5 248 ASN A N 1
ATOM 1930 C CA . ASN A 1 248 ? -9.336 -24.234 2.977 1 80.5 248 ASN A CA 1
ATOM 1931 C C . ASN A 1 248 ? -7.855 -24.531 2.756 1 80.5 248 ASN A C 1
ATOM 1933 O O . ASN A 1 248 ? -7.488 -25.188 1.783 1 80.5 248 ASN A O 1
ATOM 1937 N N . TYR A 1 249 ? -7.035 -24.094 3.572 1 86.25 249 TYR A N 1
ATOM 1938 C CA . TYR A 1 249 ? -5.594 -24.203 3.389 1 86.25 249 TYR A CA 1
ATOM 1939 C C . TYR A 1 249 ? -5.168 -25.656 3.285 1 86.25 249 TYR A C 1
ATOM 1941 O O . TYR A 1 249 ? -4.379 -26.016 2.408 1 86.25 249 TYR A O 1
ATOM 1949 N N . LEU A 1 250 ? -5.754 -26.484 4.109 1 86.5 250 LEU A N 1
ATOM 1950 C CA . LEU A 1 250 ? -5.352 -27.891 4.125 1 86.5 250 LEU A CA 1
ATOM 1951 C C . LEU A 1 250 ? -5.887 -28.625 2.896 1 86.5 250 LEU A C 1
ATOM 1953 O O . LEU A 1 250 ? -5.16 -29.391 2.262 1 86.5 250 LEU A O 1
ATOM 1957 N N . GLN A 1 251 ? -7.156 -28.422 2.551 1 86.19 251 GLN A N 1
ATOM 1958 C CA . GLN A 1 251 ? -7.758 -29.078 1.394 1 86.19 251 GLN A CA 1
ATOM 1959 C C . GLN A 1 251 ? -7.078 -28.641 0.099 1 86.19 251 GLN A C 1
ATOM 1961 O O . GLN A 1 251 ? -6.82 -29.469 -0.781 1 86.19 251 GLN A O 1
ATOM 1966 N N . TYR A 1 252 ? -6.832 -27.375 0.03 1 90.25 252 TYR A N 1
ATOM 1967 C CA . TYR A 1 252 ? -6.137 -26.875 -1.15 1 90.25 252 TYR A CA 1
ATOM 1968 C C . TYR A 1 252 ? -4.746 -27.5 -1.269 1 90.25 252 TYR A C 1
ATOM 1970 O O . TYR A 1 252 ? -4.359 -27.969 -2.342 1 90.25 252 TYR A O 1
ATOM 1978 N N . SER A 1 253 ? -3.996 -27.531 -0.172 1 92.06 253 SER A N 1
ATOM 1979 C CA . SER A 1 253 ? -2.629 -28.047 -0.209 1 92.06 253 SER A CA 1
ATOM 1980 C C . SER A 1 253 ? -2.607 -29.562 -0.413 1 92.06 253 SER A C 1
ATOM 1982 O O . SER A 1 253 ? -1.656 -30.094 -0.978 1 92.06 253 SER A O 1
ATOM 1984 N N . ALA A 1 254 ? -3.629 -30.219 0.084 1 90.88 254 ALA A N 1
ATOM 1985 C CA . ALA A 1 254 ? -3.705 -31.672 -0.138 1 90.88 254 ALA A CA 1
ATOM 1986 C C . ALA A 1 254 ? -3.816 -31.984 -1.626 1 90.88 254 ALA A C 1
ATOM 1988 O O . ALA A 1 254 ? -3.326 -33.031 -2.082 1 90.88 254 ALA A O 1
ATOM 1989 N N . PHE A 1 255 ? -4.426 -31.125 -2.332 1 92.19 255 PHE A N 1
ATOM 1990 C CA . PHE A 1 255 ? -4.508 -31.297 -3.779 1 92.19 255 PHE A CA 1
ATOM 1991 C C . PHE A 1 255 ? -3.26 -30.75 -4.457 1 92.19 255 PHE A C 1
ATOM 1993 O O . PHE A 1 255 ? -2.639 -31.422 -5.273 1 92.19 255 PHE A O 1
ATOM 2000 N N . ALA A 1 256 ? -2.91 -29.562 -4.113 1 95.06 256 ALA A N 1
ATOM 2001 C CA . ALA A 1 256 ? -1.938 -28.781 -4.879 1 95.06 256 ALA A CA 1
ATOM 2002 C C . ALA A 1 256 ? -0.515 -29.2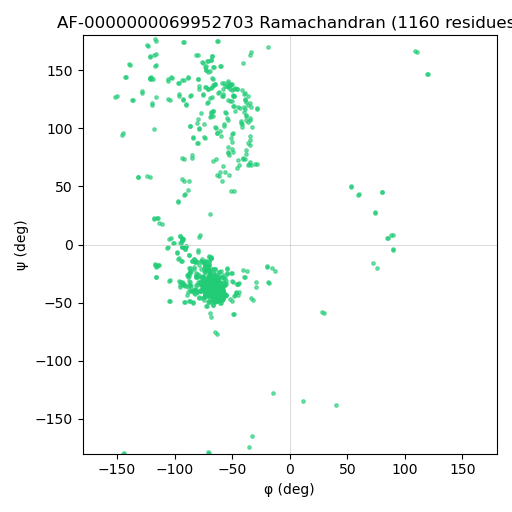66 -4.605 1 95.06 256 ALA A C 1
ATOM 2004 O O . ALA A 1 256 ? 0.336 -29.25 -5.5 1 95.06 256 ALA A O 1
ATOM 2005 N N . PHE A 1 257 ? -0.183 -29.719 -3.402 1 95.75 257 PHE A N 1
ATOM 2006 C CA . PHE A 1 257 ? 1.188 -30.078 -3.055 1 95.75 257 PHE A CA 1
ATOM 2007 C C . PHE A 1 257 ? 1.646 -31.297 -3.844 1 95.75 257 PHE A C 1
ATOM 2009 O O . PHE A 1 257 ? 2.697 -31.266 -4.488 1 95.75 257 PHE A O 1
ATOM 2016 N N . PRO A 1 258 ? 0.858 -32.406 -3.824 1 96.44 258 PRO A N 1
ATOM 2017 C CA . PRO A 1 258 ? 1.296 -33.562 -4.613 1 96.44 258 PRO A CA 1
ATOM 2018 C C . PRO A 1 258 ? 1.398 -33.25 -6.105 1 96.44 258 PRO A C 1
ATOM 2020 O O . PRO A 1 258 ? 2.301 -33.75 -6.785 1 96.44 258 PRO A O 1
ATOM 2023 N N . VAL A 1 259 ? 0.508 -32.5 -6.582 1 97.31 259 VAL A N 1
ATOM 2024 C CA . VAL A 1 259 ? 0.528 -32.125 -7.992 1 97.31 259 VAL A CA 1
ATOM 2025 C C . VAL A 1 259 ? 1.768 -31.297 -8.289 1 97.31 259 VAL A C 1
ATOM 2027 O O . VAL A 1 259 ? 2.455 -31.531 -9.289 1 97.31 259 VAL A O 1
ATOM 2030 N N . ALA A 1 260 ? 2.035 -30.312 -7.449 1 97.69 260 ALA A N 1
ATOM 2031 C CA . ALA A 1 260 ? 3.217 -29.469 -7.609 1 97.69 260 ALA A CA 1
ATOM 2032 C C . ALA A 1 260 ? 4.496 -30.297 -7.551 1 97.69 260 ALA A C 1
ATOM 2034 O O . ALA A 1 260 ? 5.449 -30.031 -8.289 1 97.69 260 ALA A O 1
ATOM 2035 N N . PHE A 1 261 ? 4.512 -31.266 -6.684 1 97.75 261 PHE A N 1
ATOM 2036 C CA . PHE A 1 261 ? 5.688 -32.125 -6.551 1 97.75 261 PHE A CA 1
ATOM 2037 C C . PHE A 1 261 ? 5.938 -32.906 -7.828 1 97.75 261 PHE A C 1
ATOM 2039 O O . PHE A 1 261 ? 7.074 -33 -8.297 1 97.75 261 PHE A O 1
ATOM 2046 N N . VAL A 1 262 ? 4.891 -33.469 -8.367 1 98.06 262 VAL A N 1
ATOM 2047 C CA . VAL A 1 262 ? 5.023 -34.219 -9.617 1 98.06 262 VAL A CA 1
ATOM 2048 C C . VAL A 1 262 ? 5.457 -33.281 -10.742 1 98.06 262 VAL A C 1
ATOM 2050 O O . VAL A 1 262 ? 6.316 -33.625 -11.555 1 98.06 262 VAL A O 1
ATOM 2053 N N . MET A 1 263 ? 4.848 -32.125 -10.82 1 98.12 263 MET A N 1
ATOM 2054 C CA . MET A 1 263 ? 5.238 -31.141 -11.82 1 98.12 263 MET A CA 1
ATOM 2055 C C . MET A 1 263 ? 6.715 -30.781 -11.688 1 98.12 263 MET A C 1
ATOM 2057 O O . MET A 1 263 ? 7.418 -30.625 -12.688 1 98.12 263 MET A O 1
ATOM 2061 N N . PHE A 1 264 ? 7.168 -30.625 -10.406 1 97.81 264 PHE A N 1
ATOM 2062 C CA . PHE A 1 264 ? 8.555 -30.25 -10.141 1 97.81 264 PHE A CA 1
ATOM 2063 C C . PHE A 1 264 ? 9.508 -31.344 -10.617 1 97.81 264 PHE A C 1
ATOM 2065 O O . PHE A 1 264 ? 10.484 -31.062 -11.312 1 97.81 264 PHE A O 1
ATOM 2072 N N . VAL A 1 265 ? 9.219 -32.625 -10.336 1 97.62 265 VAL A N 1
ATOM 2073 C CA . VAL A 1 265 ? 10.078 -33.75 -10.703 1 97.62 265 VAL A CA 1
ATOM 2074 C C . VAL A 1 265 ? 10.156 -33.844 -12.227 1 97.62 265 VAL A C 1
ATOM 2076 O O . VAL A 1 265 ? 11.25 -34 -12.789 1 97.62 265 VAL A O 1
ATOM 2079 N N . CYS A 1 266 ? 9.055 -33.688 -12.898 1 97.81 266 CYS A N 1
ATOM 2080 C CA . CYS A 1 266 ? 9.023 -33.781 -14.352 1 97.81 266 CYS A CA 1
ATOM 2081 C C . CYS A 1 266 ? 9.773 -32.625 -14.984 1 97.81 266 CYS A C 1
ATOM 2083 O O . CYS A 1 266 ? 10.516 -32.812 -15.953 1 97.81 266 CYS A O 1
ATOM 2085 N N . ASN A 1 267 ? 9.555 -31.438 -14.5 1 96.81 267 ASN A N 1
ATOM 2086 C CA . ASN A 1 267 ? 10.242 -30.281 -15.055 1 96.81 267 ASN A CA 1
ATOM 2087 C C . ASN A 1 267 ? 11.742 -30.328 -14.758 1 96.81 267 ASN A C 1
ATOM 2089 O O . ASN A 1 267 ? 12.555 -29.859 -15.57 1 96.81 267 ASN A O 1
ATOM 2093 N N . PHE A 1 268 ? 12.031 -30.812 -13.562 1 94.88 268 PHE A N 1
ATOM 2094 C CA . PHE A 1 268 ? 13.438 -30.984 -13.234 1 94.88 268 PHE A CA 1
ATOM 2095 C C . PHE A 1 268 ? 14.102 -31.953 -14.211 1 94.88 268 PHE A C 1
ATOM 2097 O O . PHE A 1 268 ? 15.195 -31.672 -14.711 1 94.88 268 PHE A O 1
ATOM 2104 N N . THR A 1 269 ? 13.492 -33.062 -14.523 1 95.56 269 THR A N 1
ATOM 2105 C CA . THR A 1 269 ? 14.031 -34.062 -15.461 1 95.56 269 THR A CA 1
ATOM 2106 C C . THR A 1 269 ? 14.164 -33.438 -16.859 1 95.56 269 THR A C 1
ATOM 2108 O O . THR A 1 269 ? 15.141 -33.719 -17.562 1 95.56 269 THR A O 1
ATOM 2111 N N . TYR A 1 270 ? 13.203 -32.688 -17.234 1 95.94 270 TYR A N 1
ATOM 2112 C CA . TYR A 1 270 ? 13.266 -32 -18.516 1 95.94 270 TYR A CA 1
ATOM 2113 C C . TYR A 1 270 ? 14.469 -31.078 -18.594 1 95.94 270 TYR A C 1
ATOM 2115 O O . TYR A 1 270 ? 15.203 -31.078 -19.578 1 95.94 270 TYR A O 1
ATOM 2123 N N . HIS A 1 271 ? 14.727 -30.25 -17.516 1 94.62 271 HIS A N 1
ATOM 2124 C CA . HIS A 1 271 ? 15.844 -29.312 -17.516 1 94.62 271 HIS A CA 1
ATOM 2125 C C . HIS A 1 271 ? 17.188 -30.062 -17.5 1 94.62 271 HIS A C 1
ATOM 2127 O O . HIS A 1 271 ? 18.172 -29.578 -18.062 1 94.62 271 HIS A O 1
ATOM 2133 N N . MET A 1 272 ? 17.188 -31.266 -16.906 1 91.06 272 MET A N 1
ATOM 2134 C CA . MET A 1 272 ? 18.391 -32.094 -16.922 1 91.06 272 MET A CA 1
ATOM 2135 C C . MET A 1 272 ? 18.672 -32.625 -18.312 1 91.06 272 MET A C 1
ATOM 2137 O O . MET A 1 272 ? 19.828 -32.625 -18.766 1 91.06 272 MET A O 1
ATOM 2141 N N . MET A 1 273 ? 17.625 -33 -18.938 1 91.62 273 MET A N 1
ATOM 2142 C CA . MET A 1 273 ? 17.781 -33.469 -20.312 1 91.62 273 MET A CA 1
ATOM 2143 C C . MET A 1 273 ? 18.234 -32.344 -21.219 1 91.62 273 MET A C 1
ATOM 2145 O O . MET A 1 273 ? 19.047 -32.562 -22.125 1 91.62 273 MET A O 1
ATOM 2149 N N . LEU A 1 274 ? 17.656 -31.234 -20.969 1 90.69 274 LEU A N 1
ATOM 2150 C CA . LEU A 1 274 ? 18.047 -30.062 -21.75 1 90.69 274 LEU A CA 1
ATOM 2151 C C . LEU A 1 274 ? 19.5 -29.719 -21.516 1 90.69 274 LEU A C 1
ATOM 2153 O O . LEU A 1 274 ? 20.219 -29.375 -22.453 1 90.69 274 LEU A O 1
ATOM 2157 N N . ALA A 1 275 ? 19.938 -29.734 -20.266 1 88.62 275 ALA A N 1
ATOM 2158 C CA . ALA A 1 275 ? 21.344 -29.438 -19.938 1 88.62 275 ALA A CA 1
ATOM 2159 C C . ALA A 1 275 ? 22.281 -30.438 -20.594 1 88.62 275 ALA A C 1
ATOM 2161 O O . ALA A 1 275 ? 23.344 -30.062 -21.094 1 88.62 275 ALA A O 1
ATOM 2162 N N . ASN A 1 276 ? 21.922 -31.719 -20.656 1 85.38 276 ASN A N 1
ATOM 2163 C CA . ASN A 1 276 ? 22.734 -32.75 -21.281 1 85.38 276 ASN A CA 1
ATOM 2164 C C . ASN A 1 276 ? 22.812 -32.562 -22.797 1 85.38 276 ASN A C 1
ATOM 2166 O O . ASN A 1 276 ? 23.859 -32.812 -23.406 1 85.38 276 ASN A O 1
ATOM 2170 N N . SER A 1 277 ? 21.781 -32.156 -23.312 1 85 277 SER A N 1
ATOM 2171 C CA . SER A 1 277 ? 21.719 -32.031 -24.766 1 85 277 SER A CA 1
ATOM 2172 C C . SER A 1 277 ? 22.469 -30.781 -25.234 1 85 277 SER A C 1
ATOM 2174 O O . SER A 1 277 ? 23.156 -30.812 -26.266 1 85 277 SER A O 1
ATOM 2176 N N . VAL A 1 278 ? 22.312 -29.734 -24.5 1 82.19 278 VAL A N 1
ATOM 2177 C CA . VAL A 1 278 ? 22.859 -28.453 -24.984 1 82.19 278 VAL A CA 1
ATOM 2178 C C . VAL A 1 278 ? 24.297 -28.297 -24.531 1 82.19 278 VAL A C 1
ATOM 2180 O O . VAL A 1 278 ? 25.141 -27.766 -25.266 1 82.19 278 VAL A O 1
ATOM 2183 N N . LEU A 1 279 ? 24.609 -28.688 -23.234 1 76.5 279 LEU A N 1
ATOM 2184 C CA . LEU A 1 279 ? 25.953 -28.484 -22.719 1 76.5 279 LEU A CA 1
ATOM 2185 C C . LEU A 1 279 ? 26.906 -29.562 -23.25 1 76.5 279 LEU A C 1
ATOM 2187 O O . LEU A 1 279 ? 28.109 -29.359 -23.281 1 76.5 279 LEU A O 1
ATOM 2191 N N . GLY A 1 280 ? 26.594 -30.438 -24.125 1 61.53 280 GLY A N 1
ATOM 2192 C CA . GLY A 1 280 ? 27.375 -31.469 -24.797 1 61.53 280 GLY A CA 1
ATOM 2193 C C . GLY A 1 280 ? 28.531 -31.984 -23.953 1 61.53 280 GLY A C 1
ATOM 2194 O O . GLY A 1 280 ? 28.75 -33.188 -23.828 1 61.53 280 GLY A O 1
ATOM 2195 N N . LYS A 1 281 ? 29.547 -31.031 -23.5 1 60.75 281 LYS A N 1
ATOM 2196 C CA . LYS A 1 281 ? 30.734 -31.422 -22.734 1 60.75 281 LYS A CA 1
ATOM 2197 C C . LYS A 1 281 ? 30.609 -31.062 -21.266 1 60.75 281 LYS A C 1
ATOM 2199 O O . LYS A 1 281 ? 30.125 -29.969 -20.938 1 60.75 281 LYS A O 1
ATOM 2204 N N . PRO A 1 282 ? 30.781 -32.125 -20.422 1 62.66 282 PRO A N 1
ATOM 2205 C CA . PRO A 1 282 ? 30.719 -31.812 -18.984 1 62.66 282 PRO A CA 1
ATOM 2206 C C . PRO A 1 282 ? 31.656 -30.672 -18.578 1 62.66 282 PRO A C 1
ATOM 2208 O O . PRO A 1 282 ? 32.75 -30.547 -19.125 1 62.66 282 PRO A O 1
ATOM 2211 N N . MET A 1 283 ? 31.047 -29.656 -17.969 1 67.69 283 MET A N 1
ATOM 2212 C CA . MET A 1 283 ? 31.891 -28.594 -17.406 1 67.69 283 MET A CA 1
ATOM 2213 C C . MET A 1 283 ? 33.031 -29.172 -16.594 1 67.69 283 MET A C 1
ATOM 2215 O O . MET A 1 283 ? 32.875 -30.219 -15.969 1 67.69 283 MET A O 1
ATOM 2219 N N . THR A 1 284 ? 34.188 -28.672 -16.781 1 67.19 284 THR A N 1
ATOM 2220 C CA . THR A 1 284 ? 35.406 -29.203 -16.141 1 67.19 284 THR A CA 1
ATOM 2221 C C . THR A 1 284 ? 35.25 -29.156 -14.617 1 67.19 284 THR A C 1
ATOM 2223 O O . THR A 1 284 ? 34.531 -28.297 -14.078 1 67.19 284 THR A O 1
ATOM 2226 N N . ALA A 1 285 ? 35.688 -30.188 -13.977 1 71.75 285 ALA A N 1
ATOM 2227 C CA . ALA A 1 285 ? 35.688 -30.297 -12.516 1 71.75 285 ALA A CA 1
ATOM 2228 C C . ALA A 1 285 ? 36.312 -29.047 -11.875 1 71.75 285 ALA A C 1
ATOM 2230 O O . ALA A 1 285 ? 35.875 -28.609 -10.812 1 71.75 285 ALA A O 1
ATOM 2231 N N . GLY A 1 286 ? 37.25 -28.438 -12.555 1 72.38 286 GLY A N 1
ATOM 2232 C CA . GLY A 1 286 ? 37.875 -27.25 -12.031 1 72.38 286 GLY A CA 1
ATOM 2233 C C . GLY A 1 286 ? 36.969 -26.031 -12.016 1 72.38 286 GLY A C 1
ATOM 2234 O O . GLY A 1 286 ? 36.969 -25.266 -11.047 1 72.38 286 GLY A O 1
ATOM 2235 N N . SER A 1 287 ? 36.25 -25.969 -13.055 1 78.44 287 SER A N 1
ATOM 2236 C CA . SER A 1 287 ? 35.344 -24.828 -13.141 1 78.44 287 SER A CA 1
ATOM 2237 C C . SER A 1 287 ? 34.25 -24.922 -12.094 1 78.44 287 SER A C 1
ATOM 2239 O O . SER A 1 287 ? 33.875 -23.906 -11.484 1 78.44 287 SER A O 1
ATOM 2241 N N . MET A 1 288 ? 33.812 -26.125 -11.875 1 83 288 MET A N 1
ATOM 2242 C CA . MET A 1 288 ? 32.75 -26.312 -10.906 1 83 288 MET A CA 1
ATOM 2243 C C . MET A 1 288 ? 33.25 -26.188 -9.477 1 83 288 MET A C 1
ATOM 2245 O O . MET A 1 288 ? 32.531 -25.75 -8.586 1 83 288 MET A O 1
ATOM 2249 N N . ALA A 1 289 ? 34.469 -26.484 -9.32 1 81.75 289 ALA A N 1
ATOM 2250 C CA . ALA A 1 289 ? 35.094 -26.281 -8.016 1 81.75 289 ALA A CA 1
ATOM 2251 C C . ALA A 1 289 ? 35.219 -24.797 -7.688 1 81.75 289 ALA A C 1
ATOM 2253 O O . ALA A 1 289 ? 35.062 -24.391 -6.531 1 81.75 289 ALA A O 1
ATOM 2254 N N . GLU A 1 290 ? 35.438 -24.094 -8.742 1 84 290 GLU A N 1
ATOM 2255 C CA . GLU A 1 290 ? 35.5 -22.656 -8.547 1 84 290 GLU A CA 1
ATOM 2256 C C . GLU A 1 290 ? 34.125 -22.062 -8.219 1 84 290 GLU A C 1
ATOM 2258 O O . GLU A 1 290 ? 34.031 -21.109 -7.438 1 84 290 GLU A O 1
ATOM 2263 N N . VAL A 1 291 ? 33.156 -22.625 -8.883 1 87.06 291 VAL A N 1
ATOM 2264 C CA . VAL A 1 291 ? 31.781 -22.188 -8.578 1 87.06 291 VAL A CA 1
ATOM 2265 C C . VAL A 1 291 ? 31.469 -22.438 -7.109 1 87.06 291 VAL A C 1
ATOM 2267 O O . VAL A 1 291 ? 30.953 -21.547 -6.414 1 87.06 291 VAL A O 1
ATOM 2270 N N . ARG A 1 292 ? 31.797 -23.516 -6.629 1 88.56 292 ARG A N 1
ATOM 2271 C CA . ARG A 1 292 ? 31.547 -23.875 -5.234 1 88.56 292 ARG A CA 1
ATOM 2272 C C . ARG A 1 292 ? 32.344 -22.969 -4.293 1 88.56 292 ARG A C 1
ATOM 2274 O O . ARG A 1 292 ? 31.812 -22.547 -3.258 1 88.56 292 ARG A O 1
ATOM 2281 N N . LYS A 1 293 ? 33.531 -22.703 -4.645 1 88.44 293 LYS A N 1
ATOM 2282 C CA . LYS A 1 293 ? 34.375 -21.844 -3.818 1 88.44 293 LYS A CA 1
ATOM 2283 C C . LYS A 1 293 ? 33.781 -20.453 -3.686 1 88.44 293 LYS A C 1
ATOM 2285 O O . LYS A 1 293 ? 33.781 -19.875 -2.598 1 88.44 293 LYS A O 1
ATOM 2290 N N . GLN A 1 294 ? 33.281 -20.016 -4.723 1 90.06 294 GLN A N 1
ATOM 2291 C CA . GLN A 1 294 ? 32.688 -18.688 -4.695 1 90.06 294 GLN A CA 1
ATOM 2292 C C . GLN A 1 294 ? 31.391 -18.672 -3.896 1 90.06 294 GLN A C 1
ATOM 2294 O O . GLN A 1 294 ? 31.094 -17.719 -3.182 1 90.06 294 GLN A O 1
ATOM 2299 N N . LEU A 1 295 ? 30.625 -19.703 -4.082 1 90.88 295 LEU A N 1
ATOM 2300 C CA . LEU A 1 295 ? 29.391 -19.797 -3.32 1 90.88 295 LEU A CA 1
ATOM 2301 C C . LEU A 1 295 ? 29.672 -19.938 -1.828 1 90.88 295 LEU A C 1
ATOM 2303 O O . LEU A 1 295 ? 28.938 -19.375 -1.001 1 90.88 295 LEU A O 1
ATOM 2307 N N . LEU A 1 296 ? 30.766 -20.609 -1.499 1 90 296 LEU A N 1
ATOM 2308 C CA . LEU A 1 296 ? 31.172 -20.766 -0.104 1 90 296 LEU A CA 1
ATOM 2309 C C . LEU A 1 296 ? 31.641 -19.438 0.481 1 90 296 LEU A C 1
ATOM 2311 O O . LEU A 1 296 ? 31.469 -19.188 1.676 1 90 296 LEU A O 1
ATOM 2315 N N . LYS A 1 297 ? 32.125 -18.609 -0.42 1 91.44 297 LYS A N 1
ATOM 2316 C CA . LYS A 1 297 ? 32.5 -17.281 0.031 1 91.44 297 LYS A CA 1
ATOM 2317 C C . LYS A 1 297 ? 31.297 -16.453 0.447 1 91.44 297 LYS A C 1
ATOM 2319 O O . LYS A 1 297 ? 31.344 -15.742 1.45 1 91.44 297 LYS A O 1
ATOM 2324 N N . TYR A 1 298 ? 30.219 -16.641 -0.338 1 90.75 298 TYR A N 1
ATOM 2325 C CA . TYR A 1 298 ? 28.984 -15.953 0.027 1 90.75 298 TYR A CA 1
ATOM 2326 C C . TYR A 1 298 ? 28.422 -16.484 1.345 1 90.75 298 TYR A C 1
ATOM 2328 O O . TYR A 1 298 ? 27.938 -15.719 2.172 1 90.75 298 TYR A O 1
ATOM 2336 N N . GLN A 1 299 ? 28.578 -17.734 1.549 1 89.31 299 GLN A N 1
ATOM 2337 C CA . GLN A 1 299 ? 28.062 -18.359 2.768 1 89.31 299 GLN A CA 1
ATOM 2338 C C . GLN A 1 299 ? 28.891 -17.938 3.982 1 89.31 299 GLN A C 1
ATOM 2340 O O . GLN A 1 299 ? 28.359 -17.781 5.082 1 89.31 299 GLN A O 1
ATOM 2345 N N . ALA A 1 300 ? 30.125 -17.688 3.721 1 89 300 ALA A N 1
ATOM 2346 C CA . ALA A 1 300 ? 31.031 -17.328 4.805 1 89 300 ALA A CA 1
ATOM 2347 C C . ALA A 1 300 ? 30.766 -15.891 5.277 1 89 300 ALA A C 1
ATOM 2349 O O . ALA A 1 300 ? 31.125 -15.531 6.398 1 89 300 ALA A O 1
ATOM 2350 N N . GLU A 1 301 ? 30.125 -15.133 4.402 1 89.06 301 GLU A N 1
ATOM 2351 C CA . GLU A 1 301 ? 29.797 -13.766 4.777 1 89.06 301 GLU A CA 1
ATOM 2352 C C . GLU A 1 301 ? 28.625 -13.719 5.742 1 89.06 301 GLU A C 1
ATOM 2354 O O . GLU A 1 301 ? 28.422 -12.719 6.43 1 89.06 301 GLU A O 1
ATOM 2359 N N . LEU A 1 302 ? 27.891 -14.828 5.848 1 88.25 302 LEU A N 1
ATOM 2360 C CA . LEU A 1 302 ? 26.766 -14.914 6.777 1 88.25 302 LEU A CA 1
ATOM 2361 C C . LEU A 1 302 ? 27.234 -15.398 8.148 1 88.25 302 LEU A C 1
ATOM 2363 O O . LEU A 1 302 ? 28.234 -16.125 8.258 1 88.25 302 LEU A O 1
ATOM 2367 N N . PRO A 1 303 ? 26.578 -14.797 9.195 1 84.31 303 PRO A N 1
ATOM 2368 C CA . PRO A 1 303 ? 26.969 -15.297 10.523 1 84.31 303 PRO A CA 1
ATOM 2369 C C . PRO A 1 303 ? 26.938 -16.812 10.617 1 84.31 303 PRO A C 1
ATOM 2371 O O . PRO A 1 303 ? 26.047 -17.453 10.047 1 84.31 303 PRO A O 1
ATOM 2374 N N . ARG A 1 304 ? 27.906 -17.406 11.234 1 78.56 304 ARG A N 1
ATOM 2375 C CA . ARG A 1 304 ? 28.078 -18.859 11.32 1 78.56 304 ARG A CA 1
ATOM 2376 C C . ARG A 1 304 ? 26.906 -19.5 12.07 1 78.56 304 ARG A C 1
ATOM 2378 O O . ARG A 1 304 ? 26.328 -20.469 11.602 1 78.56 304 ARG A O 1
ATOM 2385 N N . LYS A 1 305 ? 26.594 -18.828 13.234 1 86.69 305 LYS A N 1
ATOM 2386 C CA . LYS A 1 305 ? 25.484 -19.375 13.992 1 86.69 305 LYS A CA 1
ATOM 2387 C C . LYS A 1 305 ? 24.188 -18.641 13.68 1 86.69 305 LYS A C 1
ATOM 2389 O O . LYS A 1 305 ? 24.203 -17.453 13.375 1 86.69 305 LYS A O 1
ATOM 2394 N N . THR A 1 306 ? 23.188 -19.516 13.594 1 89.56 306 THR A N 1
ATOM 2395 C CA . THR A 1 306 ? 21.859 -18.938 13.359 1 89.56 306 THR A CA 1
ATOM 2396 C C . THR A 1 306 ? 21.5 -17.938 14.469 1 89.56 306 THR A C 1
ATOM 2398 O O . THR A 1 306 ? 21.75 -18.219 15.648 1 89.56 306 THR A O 1
ATOM 2401 N N . THR A 1 307 ? 21.125 -16.797 14.086 1 88.19 307 THR A N 1
ATOM 2402 C CA . THR A 1 307 ? 20.719 -15.758 15.031 1 88.19 307 THR A CA 1
ATOM 2403 C C . THR A 1 307 ? 19.328 -16.047 15.594 1 88.19 307 THR A C 1
ATOM 2405 O O . THR A 1 307 ? 18.578 -16.875 15.039 1 88.19 307 THR A O 1
ATOM 2408 N N . LEU A 1 308 ? 19.031 -15.523 16.734 1 88.25 308 LEU A N 1
ATOM 2409 C CA . LEU A 1 308 ? 17.719 -15.688 17.328 1 88.25 308 LEU A CA 1
ATOM 2410 C C . LEU A 1 308 ? 16.625 -15.141 16.406 1 88.25 308 LEU A C 1
ATOM 2412 O O . LEU A 1 308 ? 15.531 -15.703 16.344 1 88.25 308 LEU A O 1
ATOM 2416 N N . HIS A 1 309 ? 16.953 -14.055 15.742 1 91.31 309 HIS A N 1
ATOM 2417 C CA . HIS A 1 309 ? 16.031 -13.477 14.781 1 91.31 309 HIS A CA 1
ATOM 2418 C C . HIS A 1 309 ? 15.641 -14.477 13.703 1 91.31 309 HIS A C 1
ATOM 2420 O O . HIS A 1 309 ? 14.461 -14.617 13.367 1 91.31 309 HIS A O 1
ATOM 2426 N N . GLU A 1 310 ? 16.578 -15.219 13.227 1 93.19 310 GLU A N 1
ATOM 2427 C CA . GLU A 1 310 ? 16.344 -16.219 12.188 1 93.19 310 GLU A CA 1
ATOM 2428 C C . GLU A 1 310 ? 15.523 -17.391 12.727 1 93.19 310 GLU A C 1
ATOM 2430 O O . GLU A 1 310 ? 14.602 -17.875 12.062 1 93.19 310 GLU A O 1
ATOM 2435 N N . LYS A 1 311 ? 15.828 -17.828 13.906 1 93.44 311 LYS A N 1
ATOM 2436 C CA . LYS A 1 311 ? 15.109 -18.938 14.508 1 93.44 311 LYS A CA 1
ATOM 2437 C C . LYS A 1 311 ? 13.656 -18.578 14.789 1 93.44 311 LYS A C 1
ATOM 2439 O O . LYS A 1 311 ? 12.742 -19.375 14.531 1 93.44 311 LYS A O 1
ATOM 2444 N N . LEU A 1 312 ? 13.461 -17.406 15.305 1 92.31 312 LEU A N 1
ATOM 2445 C CA . LEU A 1 312 ? 12.102 -16.953 15.602 1 92.31 312 LEU A CA 1
ATOM 2446 C C . LEU A 1 312 ? 11.297 -16.781 14.328 1 92.31 312 LEU A C 1
ATOM 2448 O O . LEU A 1 312 ? 10.086 -17.016 14.312 1 92.31 312 LEU A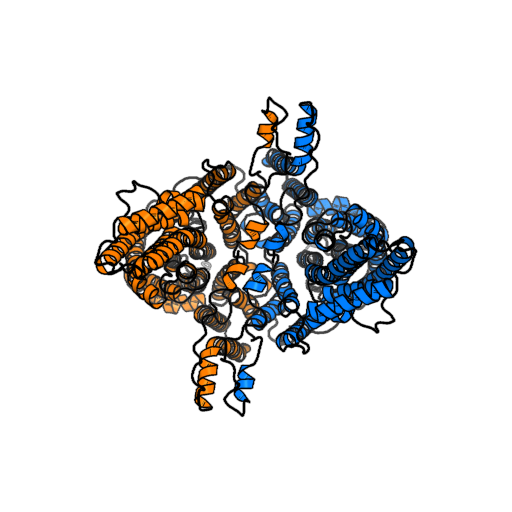 O 1
ATOM 2452 N N . SER A 1 313 ? 11.984 -16.328 13.297 1 94.06 313 SER A N 1
ATOM 2453 C CA . SER A 1 313 ? 11.297 -16.156 12.023 1 94.06 313 SER A CA 1
ATOM 2454 C C . SER A 1 313 ? 10.852 -17.5 11.453 1 94.06 313 SER A C 1
ATOM 2456 O O . SER A 1 313 ? 9.742 -17.609 10.922 1 94.06 313 SER A O 1
ATOM 2458 N N . VAL A 1 314 ? 11.656 -18.531 11.523 1 94.19 314 VAL A N 1
ATOM 2459 C CA . VAL A 1 314 ? 11.297 -19.859 11.039 1 94.19 314 VAL A CA 1
ATOM 2460 C C . VAL A 1 314 ? 10.188 -20.438 11.906 1 94.19 314 VAL A C 1
ATOM 2462 O O . VAL A 1 314 ? 9.219 -21 11.391 1 94.19 314 VAL A O 1
ATOM 2465 N N . LEU A 1 315 ? 10.305 -20.234 13.188 1 94.12 315 LEU A N 1
ATOM 2466 C CA . LEU A 1 315 ? 9.297 -20.75 14.109 1 94.12 315 LEU A CA 1
ATOM 2467 C C . LEU A 1 315 ? 7.949 -20.094 13.859 1 94.12 315 LEU A C 1
ATOM 2469 O O . LEU A 1 315 ? 6.914 -20.766 13.867 1 94.12 315 LEU A O 1
ATOM 2473 N N . SER A 1 316 ? 8.008 -18.844 13.695 1 93.38 316 SER A N 1
ATOM 2474 C CA . SER A 1 316 ? 6.754 -18.125 13.445 1 93.38 316 SER A CA 1
ATOM 2475 C C . SER A 1 316 ? 6.121 -18.562 12.133 1 93.38 316 SER A C 1
ATOM 2477 O O . SER A 1 316 ? 4.898 -18.672 12.031 1 93.38 316 SER A O 1
ATOM 2479 N N . THR A 1 317 ? 6.926 -18.812 11.102 1 92.94 317 THR A N 1
ATOM 2480 C CA . THR A 1 317 ? 6.41 -19.266 9.812 1 92.94 317 THR A CA 1
ATOM 2481 C C . THR A 1 317 ? 5.789 -20.656 9.938 1 92.94 317 THR A C 1
ATOM 2483 O O . THR A 1 317 ? 4.719 -20.906 9.383 1 92.94 317 THR A O 1
ATOM 2486 N N . ILE A 1 318 ? 6.379 -21.5 10.672 1 93.06 318 ILE A N 1
ATOM 2487 C CA . ILE A 1 318 ? 5.848 -22.844 10.875 1 93.06 318 ILE A CA 1
ATOM 2488 C C . ILE A 1 318 ? 4.559 -22.766 11.688 1 93.06 318 ILE A C 1
ATOM 2490 O O . ILE A 1 318 ? 3.58 -23.453 11.375 1 93.06 318 ILE A O 1
ATOM 2494 N N . LEU A 1 319 ? 4.535 -21.906 12.672 1 92.62 319 LEU A N 1
ATOM 2495 C CA . LEU A 1 319 ? 3.355 -21.766 13.516 1 92.62 319 LEU A CA 1
ATOM 2496 C C . LEU A 1 319 ? 2.186 -21.203 12.719 1 92.62 319 LEU A C 1
ATOM 2498 O O . LEU A 1 319 ? 1.053 -21.672 12.852 1 92.62 319 LEU A O 1
ATOM 2502 N N . TYR A 1 320 ? 2.498 -20.219 11.969 1 91.19 320 TYR A N 1
ATOM 2503 C CA . TYR A 1 320 ? 1.46 -19.594 11.141 1 91.19 320 TYR A CA 1
ATOM 2504 C C . TYR A 1 320 ? 0.866 -20.609 10.172 1 91.19 320 TYR A C 1
ATOM 2506 O O . TYR A 1 320 ? -0.354 -20.672 10 1 91.19 320 TYR A O 1
ATOM 2514 N N . LEU A 1 321 ? 1.648 -21.438 9.531 1 90.25 321 LEU A N 1
ATOM 2515 C CA . LEU A 1 321 ? 1.167 -22.453 8.609 1 90.25 321 LEU A CA 1
ATOM 2516 C C . LEU A 1 321 ? 0.369 -23.531 9.344 1 90.25 321 LEU A C 1
ATOM 2518 O O . LEU A 1 321 ? -0.665 -23.984 8.852 1 90.25 321 LEU A O 1
ATOM 2522 N N . PHE A 1 322 ? 0.845 -23.797 10.516 1 90.62 322 PHE A N 1
ATOM 2523 C CA . PHE A 1 322 ? 0.168 -24.812 11.328 1 90.62 322 PHE A CA 1
ATOM 2524 C C . PHE A 1 322 ? -1.225 -24.344 11.727 1 90.62 322 PHE A C 1
ATOM 2526 O O . PHE A 1 322 ? -2.193 -25.094 11.633 1 90.62 322 PHE A O 1
ATOM 2533 N N . VAL A 1 323 ? -1.304 -23.125 12.133 1 88.88 323 VAL A N 1
ATOM 2534 C CA . VAL A 1 323 ? -2.584 -22.594 12.57 1 88.88 323 VAL A CA 1
ATOM 2535 C C . VAL A 1 323 ? -3.535 -22.484 11.375 1 88.88 323 VAL A C 1
ATOM 2537 O O . VAL A 1 323 ? -4.734 -22.75 11.508 1 88.88 323 VAL A O 1
ATOM 2540 N N . PHE A 1 324 ? -3.051 -22.188 10.188 1 88.06 324 PHE A N 1
ATOM 2541 C CA . PHE A 1 324 ? -3.885 -22.078 9 1 88.06 324 PHE A CA 1
ATOM 2542 C C . PHE A 1 324 ? -4.336 -23.453 8.523 1 88.06 324 PHE A C 1
ATOM 2544 O O . PHE A 1 324 ? -5.496 -23.641 8.141 1 88.06 324 PHE A O 1
ATOM 2551 N N . PHE A 1 325 ? -3.5 -24.422 8.602 1 87.81 325 PHE A N 1
ATOM 2552 C CA . PHE A 1 325 ? -3.811 -25.766 8.109 1 87.81 325 PHE A CA 1
ATOM 2553 C C . PHE A 1 325 ? -4.836 -26.453 9 1 87.81 325 PHE A C 1
ATOM 2555 O O . PHE A 1 325 ? -5.691 -27.188 8.523 1 87.81 325 PHE A O 1
ATOM 2562 N N . PHE A 1 326 ? -4.832 -26.078 10.297 1 85.75 326 PHE A N 1
ATOM 2563 C CA . PHE A 1 326 ? -5.68 -26.828 11.219 1 85.75 326 PHE A CA 1
ATOM 2564 C C . PHE A 1 326 ? -6.777 -25.938 11.781 1 85.75 326 PHE A C 1
ATOM 2566 O O . PHE A 1 326 ? -7.27 -26.172 12.891 1 85.75 326 PHE A O 1
ATOM 2573 N N . ARG A 1 327 ? -7.066 -24.938 11.102 1 81.25 327 ARG A N 1
ATOM 2574 C CA . ARG A 1 327 ? -8.18 -24.094 11.539 1 81.25 327 ARG A CA 1
ATOM 2575 C C . ARG A 1 327 ? -9.492 -24.875 11.508 1 81.25 327 ARG A C 1
ATOM 2577 O O . ARG A 1 327 ? -10.141 -25.062 12.539 1 81.25 327 ARG A O 1
ATOM 2584 N N . TRP A 1 328 ? -10.117 -25.109 10.414 1 70 328 TRP A N 1
ATOM 2585 C CA . TRP A 1 328 ? -11.305 -25.938 10.227 1 70 328 TRP A CA 1
ATOM 2586 C C . TRP A 1 328 ? -11.32 -26.562 8.836 1 70 328 TRP A C 1
ATOM 2588 O O . TRP A 1 328 ? -10.906 -25.938 7.859 1 70 328 TRP A O 1
ATOM 2598 N N . ASN A 1 329 ? -11.492 -27.891 8.898 1 64.56 329 ASN A N 1
ATOM 2599 C CA . ASN A 1 329 ? -11.719 -28.562 7.617 1 64.56 329 ASN A CA 1
ATOM 2600 C C . ASN A 1 329 ? -12.781 -29.656 7.73 1 64.56 329 ASN A C 1
ATOM 2602 O O . ASN A 1 329 ? -13.219 -29.984 8.836 1 64.56 329 ASN A O 1
ATOM 2606 N N . GLN A 1 330 ? -13.359 -29.906 6.652 1 65.75 330 GLN A N 1
ATOM 2607 C CA . GLN A 1 330 ? -14.359 -30.969 6.605 1 65.75 330 GLN A CA 1
ATOM 2608 C C . GLN A 1 330 ? -13.789 -32.281 7.125 1 65.75 330 GLN A C 1
ATOM 2610 O O . GLN A 1 330 ? -14.523 -33.156 7.602 1 65.75 330 GLN A O 1
ATOM 2615 N N . TRP A 1 331 ? -12.461 -32.406 7.129 1 70.62 331 TRP A N 1
ATOM 2616 C CA . TRP A 1 331 ? -11.805 -33.656 7.492 1 70.62 331 TRP A CA 1
ATOM 2617 C C . TRP A 1 331 ? -11.469 -33.656 8.977 1 70.62 331 TRP A C 1
ATOM 2619 O O . TRP A 1 331 ? -11.531 -34.719 9.617 1 70.62 331 TRP A O 1
ATOM 2629 N N . ILE A 1 332 ? -11.109 -32.469 9.594 1 71.06 332 ILE A N 1
ATOM 2630 C CA . ILE A 1 332 ? -10.664 -32.375 10.977 1 71.06 332 ILE A CA 1
ATOM 2631 C C . ILE A 1 332 ? -11.328 -31.156 11.633 1 71.06 332 ILE A C 1
ATOM 2633 O O . ILE A 1 332 ? -11.305 -30.047 11.078 1 71.06 332 ILE A O 1
ATOM 2637 N N . ASP A 1 333 ? -12.031 -31.359 12.742 1 73.19 333 ASP A N 1
ATOM 2638 C CA . ASP A 1 333 ? -12.562 -30.234 13.508 1 73.19 333 ASP A CA 1
ATOM 2639 C C . ASP A 1 333 ? -11.445 -29.359 14.055 1 73.19 333 ASP A C 1
ATOM 2641 O O . ASP A 1 333 ? -10.539 -29.844 14.727 1 73.19 333 ASP A O 1
ATOM 2645 N N . GLY A 1 334 ? -11.086 -28.328 13.438 1 72.94 334 GLY A N 1
ATOM 2646 C CA . GLY A 1 334 ? -9.977 -27.438 13.719 1 72.94 334 GLY A CA 1
ATOM 2647 C C . GLY A 1 334 ? -10.18 -26.594 14.961 1 72.94 334 GLY A C 1
ATOM 2648 O O . GLY A 1 334 ? -11.156 -26.797 15.695 1 72.94 334 GLY A O 1
ATOM 2649 N N . TRP A 1 335 ? -9.227 -25.719 15.289 1 75.12 335 TRP A N 1
ATOM 2650 C CA . TRP A 1 335 ? -9.195 -24.922 16.5 1 75.12 335 TRP A CA 1
ATOM 2651 C C . TRP A 1 335 ? -10.234 -23.812 16.453 1 75.12 335 TRP A C 1
ATOM 2653 O O . TRP A 1 335 ? -10.602 -23.25 17.484 1 75.12 335 TRP A O 1
ATOM 2663 N N . SER A 1 336 ? -10.719 -23.484 15.328 1 70.12 336 SER A N 1
ATOM 2664 C CA . SER A 1 336 ? -11.688 -22.406 15.211 1 70.12 336 SER A CA 1
ATOM 2665 C C . SER A 1 336 ? -13.023 -22.781 15.836 1 70.12 336 SER A C 1
ATOM 2667 O O . SER A 1 336 ? -13.828 -21.906 16.172 1 70.12 336 SER A O 1
ATOM 2669 N N . GLU A 1 337 ? -13.281 -24.094 15.922 1 60.81 337 GLU A N 1
ATOM 2670 C CA . GLU A 1 337 ? -14.523 -24.578 16.531 1 60.81 337 GLU A CA 1
ATOM 2671 C C . GLU A 1 337 ? -14.445 -24.5 18.062 1 60.81 337 GLU A C 1
ATOM 2673 O O . GLU A 1 337 ? -15.453 -24.688 18.75 1 60.81 337 GLU A O 1
ATOM 2678 N N . PHE A 1 338 ? -13.273 -24.453 18.578 1 54.59 338 PHE A N 1
ATOM 2679 C CA . PHE A 1 338 ? -13.188 -24.484 20.031 1 54.59 338 PHE A CA 1
ATOM 2680 C C . PHE A 1 338 ? -14.172 -23.5 20.641 1 54.59 338 PHE A C 1
ATOM 2682 O O . PHE A 1 338 ? -14.68 -23.734 21.75 1 54.59 338 PHE A O 1
ATOM 2689 N N . ARG A 1 339 ? -14.281 -22.297 20.094 1 53.47 339 ARG A N 1
ATOM 2690 C CA . ARG A 1 339 ? -15.078 -21.281 20.766 1 53.47 339 ARG A CA 1
ATOM 2691 C C . ARG A 1 339 ? -16.578 -21.562 20.609 1 53.47 339 ARG A C 1
ATOM 2693 O O . ARG A 1 339 ? -17.406 -20.812 21.109 1 53.47 339 ARG A O 1
ATOM 2700 N N . THR A 1 340 ? -16.906 -22.453 19.625 1 47.94 340 THR A N 1
ATOM 2701 C CA . THR A 1 340 ? -18.359 -22.641 19.594 1 47.94 340 THR A CA 1
ATOM 2702 C C . THR A 1 340 ? -18.844 -23.25 20.906 1 47.94 340 THR A C 1
ATOM 2704 O O . THR A 1 340 ? -18.516 -24.391 21.234 1 47.94 340 THR A O 1
ATOM 2707 N N . ASP A 1 341 ? -18.625 -22.625 21.953 1 42.19 341 ASP A N 1
ATOM 2708 C CA . ASP A 1 341 ? -19.531 -23.078 23 1 42.19 341 ASP A CA 1
ATOM 2709 C C . ASP A 1 341 ? -20.844 -23.594 22.406 1 42.19 341 ASP A C 1
ATOM 2711 O O . ASP A 1 341 ? -21.422 -22.969 21.531 1 42.19 341 ASP A O 1
ATOM 2715 N N . PRO A 1 342 ? -21.156 -24.922 22.609 1 36.91 342 PRO A N 1
ATOM 2716 C CA . PRO A 1 342 ? -22.469 -25.453 22.219 1 36.91 342 PRO A CA 1
ATOM 2717 C C . PRO A 1 342 ? -23.578 -24.422 22.344 1 36.91 342 PRO A C 1
ATOM 2719 O O . PRO A 1 342 ? -24.672 -24.625 21.812 1 36.91 342 PRO A O 1
ATOM 2722 N N . TYR A 1 343 ? -23.609 -23.781 23.438 1 34.03 343 TYR A N 1
ATOM 2723 C CA . TYR A 1 343 ? -24.797 -23.047 23.844 1 34.03 343 TYR A CA 1
ATOM 2724 C C . TYR A 1 343 ? -24.953 -21.766 23.031 1 34.03 343 TYR A C 1
ATOM 2726 O O . TYR A 1 343 ? -26.031 -21.156 23.016 1 34.03 343 TYR A O 1
ATOM 2734 N N . SER A 1 344 ? -23.938 -20.891 22.812 1 39.09 344 SER A N 1
ATOM 2735 C CA . SER A 1 344 ? -24.328 -19.672 22.109 1 39.09 344 SER A CA 1
ATOM 2736 C C . SER A 1 344 ? -24.156 -19.828 20.609 1 39.09 344 SER A C 1
ATOM 2738 O O . SER A 1 344 ? -23.031 -19.969 20.125 1 39.09 344 SER A O 1
ATOM 2740 N N . SER A 1 345 ? -24.844 -20.469 19.844 1 43.56 345 SER A N 1
ATOM 2741 C CA . SER A 1 345 ? -25.188 -20.672 18.438 1 43.56 345 SER A CA 1
ATOM 2742 C C . SER A 1 345 ? -24.703 -19.5 17.578 1 43.56 345 SER A C 1
ATOM 2744 O O . SER A 1 345 ? -24.531 -19.641 16.375 1 43.56 345 SER A O 1
ATOM 2746 N N . ASN A 1 346 ? -24.406 -18.188 18.172 1 47.84 346 ASN A N 1
ATOM 2747 C CA . ASN A 1 346 ? -24.375 -16.938 17.406 1 47.84 346 ASN A CA 1
ATOM 2748 C C . ASN A 1 346 ? -22.953 -16.469 17.172 1 47.84 346 ASN A C 1
ATOM 2750 O O . ASN A 1 346 ? -22.719 -15.312 16.812 1 47.84 346 ASN A O 1
ATOM 2754 N N . ILE A 1 347 ? -21.922 -17.297 17.594 1 52.34 347 ILE A N 1
ATOM 2755 C CA . ILE A 1 347 ? -20.625 -16.656 17.391 1 52.34 347 ILE A CA 1
ATOM 2756 C C . ILE A 1 347 ? -20.094 -17 16 1 52.34 347 ILE A C 1
ATOM 2758 O O . ILE A 1 347 ? -19.891 -18.172 15.688 1 52.34 347 ILE A O 1
ATOM 2762 N N . PRO A 1 348 ? -19.875 -16 15.234 1 62.03 348 PRO A N 1
ATOM 2763 C CA . PRO A 1 348 ? -19.375 -16.203 13.867 1 62.03 348 PRO A CA 1
ATOM 2764 C C . PRO A 1 348 ? -18.016 -16.891 13.828 1 62.03 348 PRO A C 1
ATOM 2766 O O . PRO A 1 348 ? -17.203 -16.719 14.734 1 62.03 348 PRO A O 1
ATOM 2769 N N . ARG A 1 349 ? -17.812 -17.922 13.031 1 70.69 349 ARG A N 1
ATOM 2770 C CA . ARG A 1 349 ? -16.562 -18.641 12.828 1 70.69 349 ARG A CA 1
ATOM 2771 C C . ARG A 1 349 ? -15.438 -17.688 12.453 1 70.69 349 ARG A C 1
ATOM 2773 O O . ARG A 1 349 ? -15.656 -16.703 11.742 1 70.69 349 ARG A O 1
ATOM 2780 N N . ILE A 1 350 ? -14.273 -17.953 13.125 1 78.19 350 ILE A N 1
ATOM 2781 C CA . ILE A 1 350 ? -13.078 -17.156 12.844 1 78.19 350 ILE A CA 1
ATOM 2782 C C . ILE A 1 350 ? -12.547 -17.5 11.461 1 78.19 350 ILE A C 1
ATOM 2784 O O . ILE A 1 350 ? -12.328 -18.672 11.141 1 78.19 350 ILE A O 1
ATOM 2788 N N . LYS A 1 351 ? -12.453 -16.531 10.656 1 85.06 351 LYS A N 1
ATOM 2789 C CA . LYS A 1 351 ? -11.961 -16.734 9.297 1 85.06 351 LYS A CA 1
ATOM 2790 C C . LYS A 1 351 ? -10.453 -16.516 9.219 1 85.06 351 LYS A C 1
ATOM 2792 O O . LYS A 1 351 ? -9.812 -16.234 10.227 1 85.06 351 LYS A O 1
ATOM 2797 N N . ASP A 1 352 ? -9.875 -16.766 8.141 1 86.81 352 ASP A N 1
ATOM 2798 C CA . ASP A 1 352 ? -8.43 -16.766 7.938 1 86.81 352 ASP A CA 1
ATOM 2799 C C . ASP A 1 352 ? -7.855 -15.367 8.078 1 86.81 352 ASP A C 1
ATOM 2801 O O . ASP A 1 352 ? -6.715 -15.195 8.516 1 86.81 352 ASP A O 1
ATOM 2805 N N . ALA A 1 353 ? -8.609 -14.375 7.758 1 89.88 353 ALA A N 1
ATOM 2806 C CA . ALA A 1 353 ? -8.109 -13.008 7.859 1 89.88 353 ALA A CA 1
ATOM 2807 C C . ALA A 1 353 ? -7.82 -12.633 9.312 1 89.88 353 ALA A C 1
ATOM 2809 O O . ALA A 1 353 ? -6.824 -11.969 9.594 1 89.88 353 ALA A O 1
ATOM 2810 N N . THR A 1 354 ? -8.672 -13.078 10.25 1 89.75 354 THR A N 1
ATOM 2811 C CA . THR A 1 354 ? -8.492 -12.805 11.672 1 89.75 354 THR A CA 1
ATOM 2812 C C . THR A 1 354 ? -7.234 -13.484 12.203 1 89.75 354 THR A C 1
ATOM 2814 O O . THR A 1 354 ? -6.473 -12.883 12.961 1 89.75 354 THR A O 1
ATOM 2817 N N . THR A 1 355 ? -7.031 -14.672 11.734 1 89.06 355 THR A N 1
ATOM 2818 C CA . THR A 1 355 ? -5.844 -15.414 12.156 1 89.06 355 THR A CA 1
ATOM 2819 C C . THR A 1 355 ? -4.578 -14.75 11.625 1 89.06 355 THR A C 1
ATOM 2821 O O . THR A 1 355 ? -3.588 -14.625 12.352 1 89.06 355 THR A O 1
ATOM 2824 N N . ALA A 1 356 ? -4.637 -14.32 10.414 1 93.31 356 ALA A N 1
ATOM 2825 C CA . ALA A 1 356 ? -3.471 -13.656 9.836 1 93.31 356 ALA A CA 1
ATOM 2826 C C . ALA A 1 356 ? -3.172 -12.352 10.562 1 93.31 356 ALA A C 1
ATOM 2828 O O . ALA A 1 356 ? -2.006 -11.992 10.758 1 93.31 356 ALA A O 1
ATOM 2829 N N . ALA A 1 357 ? -4.176 -11.641 10.992 1 93.56 357 ALA A N 1
ATOM 2830 C CA . ALA A 1 357 ? -4.012 -10.352 11.648 1 93.56 357 ALA A CA 1
ATOM 2831 C C . ALA A 1 357 ? -3.266 -10.492 12.969 1 93.56 357 ALA A C 1
ATOM 2833 O O . ALA A 1 357 ? -2.387 -9.688 13.281 1 93.56 357 ALA A O 1
ATOM 2834 N N . ILE A 1 358 ? -3.574 -11.5 13.695 1 89.25 358 ILE A N 1
ATOM 2835 C CA . ILE A 1 358 ? -2.924 -11.672 14.992 1 89.25 358 ILE A CA 1
ATOM 2836 C C . ILE A 1 358 ? -1.438 -11.953 14.789 1 89.25 358 ILE A C 1
ATOM 2838 O O . ILE A 1 358 ? -0.597 -11.484 15.555 1 89.25 358 ILE A O 1
ATOM 2842 N N . PHE A 1 359 ? -1.131 -12.695 13.812 1 92.69 359 PHE A N 1
ATOM 2843 C CA . PHE A 1 359 ? 0.273 -13.008 13.578 1 92.69 359 PHE A CA 1
ATOM 2844 C C . PHE A 1 359 ? 1.046 -11.766 13.156 1 92.69 359 PHE A C 1
ATOM 2846 O O . PHE A 1 359 ? 2.186 -11.562 13.578 1 92.69 359 PHE A O 1
ATOM 2853 N N . VAL A 1 360 ? 0.411 -10.961 12.328 1 94.06 360 VAL A N 1
ATOM 2854 C CA . VAL A 1 360 ? 1.083 -9.734 11.906 1 94.06 360 VAL A CA 1
ATOM 2855 C C . VAL A 1 360 ? 1.309 -8.836 13.117 1 94.06 360 VAL A C 1
ATOM 2857 O O . VAL A 1 360 ? 2.396 -8.281 13.289 1 94.06 360 VAL A O 1
ATOM 2860 N N . ILE A 1 361 ? 0.34 -8.695 14 1 89.94 361 ILE A N 1
ATOM 2861 C CA . ILE A 1 361 ? 0.443 -7.84 15.172 1 89.94 361 ILE A CA 1
ATOM 2862 C C . ILE A 1 361 ? 1.521 -8.375 16.109 1 89.94 361 ILE A C 1
ATOM 2864 O O . ILE A 1 361 ? 2.369 -7.621 16.594 1 89.94 361 ILE A O 1
ATOM 2868 N N . VAL A 1 362 ? 1.57 -9.68 16.281 1 88.25 362 VAL A N 1
ATOM 2869 C CA . VAL A 1 362 ? 2.508 -10.297 17.219 1 88.25 362 VAL A CA 1
ATOM 2870 C C . VAL A 1 362 ? 3.932 -10.172 16.688 1 88.25 362 VAL A C 1
ATOM 2872 O O . VAL A 1 362 ? 4.863 -9.875 17.438 1 88.25 362 VAL A O 1
ATOM 2875 N N . LEU A 1 363 ? 4.094 -10.336 15.438 1 91.88 363 LEU A N 1
ATOM 2876 C CA . LEU A 1 363 ? 5.426 -10.289 14.844 1 91.88 363 LEU A CA 1
ATOM 2877 C C . LEU A 1 363 ? 5.98 -8.867 14.883 1 91.88 363 LEU A C 1
ATOM 2879 O O . LEU A 1 363 ? 7.199 -8.672 14.883 1 91.88 363 LEU A O 1
ATOM 2883 N N . HIS A 1 364 ? 5.102 -7.914 14.914 1 90.44 364 HIS A N 1
ATOM 2884 C CA . HIS A 1 364 ? 5.559 -6.531 14.984 1 90.44 364 HIS A CA 1
ATOM 2885 C C . HIS A 1 364 ? 5.773 -6.094 16.438 1 90.44 364 HIS A C 1
ATOM 2887 O O . HIS A 1 364 ? 6.332 -5.023 16.688 1 90.44 364 HIS A O 1
ATOM 2893 N N . THR A 1 365 ? 5.359 -6.895 17.375 1 83.62 365 THR A N 1
ATOM 2894 C CA . THR A 1 365 ? 5.496 -6.543 18.781 1 83.62 365 THR A CA 1
ATOM 2895 C C . THR A 1 365 ? 6.637 -7.324 19.422 1 83.62 365 THR A C 1
ATOM 2897 O O . THR A 1 365 ? 7.332 -6.809 20.297 1 83.62 365 THR A O 1
ATOM 2900 N N . MET A 1 366 ? 6.867 -8.477 18.953 1 82.88 366 MET A N 1
ATOM 2901 C CA . MET A 1 366 ? 7.883 -9.336 19.562 1 82.88 366 MET A CA 1
ATOM 2902 C C . MET A 1 366 ? 9.281 -8.867 19.188 1 82.88 366 MET A C 1
ATOM 2904 O O . MET A 1 366 ? 9.562 -8.594 18.016 1 82.88 366 MET A O 1
ATOM 2908 N N . PRO A 1 367 ? 10.125 -8.711 20.141 1 81.06 367 PRO A N 1
ATOM 2909 C CA . PRO A 1 367 ? 11.492 -8.258 19.875 1 81.06 367 PRO A CA 1
ATOM 2910 C C . PRO A 1 367 ? 12.336 -9.32 19.172 1 81.06 367 PRO A C 1
ATOM 2912 O O . PRO A 1 367 ? 12.109 -10.516 19.344 1 81.06 367 PRO A O 1
ATOM 2915 N N . LYS A 1 368 ? 13.242 -8.852 18.375 1 82.44 368 LYS A N 1
ATOM 2916 C CA . LYS A 1 368 ? 14.117 -9.711 17.594 1 82.44 368 LYS A CA 1
ATOM 2917 C C . LYS A 1 368 ? 15.133 -10.422 18.484 1 82.44 368 LYS A C 1
ATOM 2919 O O . LYS A 1 368 ? 15.625 -11.5 18.156 1 82.44 368 LYS A O 1
ATOM 2924 N N . SER A 1 369 ? 15.594 -9.648 19.469 1 76.44 369 SER A N 1
ATOM 2925 C CA . SER A 1 369 ? 16.578 -10.227 20.375 1 76.44 369 SER A CA 1
ATOM 2926 C C . SER A 1 369 ? 16.156 -10.047 21.828 1 76.44 369 SER A C 1
ATOM 2928 O O . SER A 1 369 ? 15.477 -9.07 22.172 1 76.44 369 SER A O 1
ATOM 2930 N N . TYR A 1 370 ? 16.203 -11.125 22.516 1 68.62 370 TYR A N 1
ATOM 2931 C CA . TYR A 1 370 ? 15.898 -11.055 23.938 1 68.62 370 TYR A CA 1
ATOM 2932 C C . TYR A 1 370 ? 17.156 -10.812 24.766 1 68.62 370 TYR A C 1
ATOM 2934 O O . TYR A 1 370 ? 17.5 -11.602 25.656 1 68.62 370 TYR A O 1
ATOM 2942 N N . GLY A 1 371 ? 17.922 -9.859 24.156 1 62.41 371 GLY A N 1
ATOM 2943 C CA . GLY A 1 371 ? 19.156 -9.531 24.844 1 62.41 371 GLY A CA 1
ATOM 2944 C C . GLY A 1 371 ? 18.938 -9.117 26.297 1 62.41 371 GLY A C 1
ATOM 2945 O O . GLY A 1 371 ? 19.844 -9.266 27.125 1 62.41 371 GLY A O 1
ATOM 2946 N N . PHE A 1 372 ? 17.719 -8.633 26.484 1 63.06 372 PHE A N 1
ATOM 2947 C CA . PHE A 1 372 ? 17.453 -8.172 27.844 1 63.06 372 PHE A CA 1
ATOM 2948 C C . PHE A 1 372 ? 17.578 -9.32 28.828 1 63.06 372 PHE A C 1
ATOM 2950 O O . PHE A 1 372 ? 17.844 -9.094 30.016 1 63.06 372 PHE A O 1
ATOM 2957 N N . LEU A 1 373 ? 17.312 -10.516 28.281 1 61.44 373 LEU A N 1
ATOM 2958 C CA . LEU A 1 373 ? 17.422 -11.672 29.172 1 61.44 373 LEU A CA 1
ATOM 2959 C C . LEU A 1 373 ? 18.875 -11.906 29.562 1 61.44 373 LEU A C 1
ATOM 2961 O O . LEU A 1 373 ? 19.156 -12.422 30.641 1 61.44 373 LEU A O 1
ATOM 2965 N N . LYS A 1 374 ? 19.75 -11.523 28.531 1 59.59 374 LYS A N 1
ATOM 2966 C CA . LYS A 1 374 ? 21.172 -11.672 28.859 1 59.59 374 LYS A CA 1
ATOM 2967 C C . LYS A 1 374 ? 21.578 -10.695 29.969 1 59.59 374 LYS A C 1
ATOM 2969 O O . LYS A 1 374 ? 22.531 -10.945 30.703 1 59.59 374 LYS A O 1
ATOM 2974 N N . TYR A 1 375 ? 20.859 -9.547 29.875 1 59.06 375 TYR A N 1
ATOM 2975 C CA . TYR A 1 375 ? 21.141 -8.578 30.922 1 59.06 375 TYR A CA 1
ATOM 2976 C C . TYR A 1 375 ? 20.734 -9.117 32.281 1 59.06 375 TYR A C 1
ATOM 2978 O O . TYR A 1 375 ? 21.281 -8.719 33.312 1 59.06 375 TYR A O 1
ATOM 2986 N N . LEU A 1 376 ? 19.719 -10.031 32.188 1 57 376 LEU A N 1
ATOM 2987 C CA . LEU A 1 376 ? 19.281 -10.617 33.438 1 57 376 LEU A CA 1
ATOM 2988 C C . LEU A 1 376 ? 20.281 -11.648 33.938 1 57 376 LEU A C 1
ATOM 2990 O O . LEU A 1 376 ? 20.453 -11.82 35.156 1 57 376 LEU A O 1
ATOM 2994 N N . ASP A 1 377 ? 20.984 -12.406 33 1 52.91 377 ASP A N 1
ATOM 2995 C CA . ASP A 1 377 ? 21.875 -13.477 33.406 1 52.91 377 ASP A CA 1
ATOM 2996 C C . ASP A 1 377 ? 23.312 -12.977 33.531 1 52.91 377 ASP A C 1
ATOM 2998 O O . ASP A 1 377 ? 24.219 -13.75 33.844 1 52.91 377 ASP A O 1
ATOM 3002 N N . ALA A 1 378 ? 23.688 -11.859 33.062 1 50.28 378 ALA A N 1
ATOM 3003 C CA . ALA A 1 378 ? 25.109 -11.5 33.031 1 50.28 378 ALA A CA 1
ATOM 3004 C C . ALA A 1 378 ? 25.656 -11.391 34.469 1 50.28 378 ALA A C 1
ATOM 3006 O O . ALA A 1 378 ? 25.078 -10.711 35.312 1 50.28 378 ALA A O 1
ATOM 3007 N N . GLU A 1 379 ? 26.359 -12.469 34.938 1 49.53 379 GLU A N 1
ATOM 3008 C CA . GLU A 1 379 ? 27.125 -12.469 36.156 1 49.53 379 GLU A CA 1
ATOM 3009 C C . GLU A 1 379 ? 28.047 -11.25 36.25 1 49.53 379 GLU A C 1
ATOM 3011 O O . GLU A 1 379 ? 28.344 -10.758 37.344 1 49.53 379 GLU A O 1
ATOM 3016 N N . LYS A 1 380 ? 29.109 -11.062 35.156 1 43.69 380 LYS A N 1
ATOM 3017 C CA . LYS A 1 380 ? 30.031 -9.938 35.219 1 43.69 380 LYS A CA 1
ATOM 3018 C C . LYS A 1 380 ? 29.547 -8.766 34.375 1 43.69 380 LYS A C 1
ATOM 3020 O O . LYS A 1 380 ? 29.062 -8.961 33.25 1 43.69 380 LYS A O 1
ATOM 3025 N N . LYS A 1 381 ? 29.5 -7.535 34.938 1 45.03 381 LYS A N 1
ATOM 3026 C CA . LYS A 1 381 ? 28.984 -6.203 34.656 1 45.03 381 LYS A CA 1
ATOM 3027 C C . LYS A 1 381 ? 29.438 -5.727 33.281 1 45.03 381 LYS A C 1
ATOM 3029 O O . LYS A 1 381 ? 28.719 -4.988 32.594 1 45.03 381 LYS A O 1
ATOM 3034 N N . SER A 1 382 ? 30.609 -5.828 32.906 1 44.44 382 SER A N 1
ATOM 3035 C CA . SER A 1 382 ? 31.406 -5.102 31.938 1 44.44 382 SER A CA 1
ATOM 3036 C C . SER A 1 382 ? 30.906 -5.348 30.516 1 44.44 382 SER A C 1
ATOM 3038 O O . SER A 1 382 ? 31.156 -4.555 29.609 1 44.44 382 SER A O 1
ATOM 3040 N N . GLU A 1 383 ? 30.469 -6.496 30.219 1 44.94 383 GLU A N 1
ATOM 3041 C CA . GLU A 1 383 ? 30.328 -6.805 28.797 1 44.94 383 GLU A CA 1
ATOM 3042 C C . GLU A 1 383 ? 28.922 -6.484 28.297 1 44.94 383 GLU A C 1
ATOM 3044 O O . GLU A 1 383 ? 28.547 -6.879 27.203 1 44.94 383 GLU A O 1
ATOM 3049 N N . LEU A 1 384 ? 28.141 -5.926 29.125 1 48.31 384 LEU A N 1
ATOM 3050 C CA . LEU A 1 384 ? 26.766 -5.824 28.672 1 48.31 384 LEU A CA 1
ATOM 3051 C C . LEU A 1 384 ? 26.594 -4.66 27.688 1 48.31 384 LEU A C 1
ATOM 3053 O O . LEU A 1 384 ? 26.969 -3.529 28 1 48.31 384 LEU A O 1
ATOM 3057 N N . PRO A 1 385 ? 26.562 -4.879 26.438 1 50.5 385 PRO A N 1
ATOM 3058 C CA . PRO A 1 385 ? 26.328 -3.807 25.469 1 50.5 385 PRO A CA 1
ATOM 3059 C C . PRO A 1 385 ? 25.078 -2.982 25.781 1 50.5 385 PRO A C 1
ATOM 3061 O O . PRO A 1 385 ? 24.172 -3.461 26.469 1 50.5 385 PRO A O 1
ATOM 3064 N N . PRO A 1 386 ? 25.141 -1.652 25.656 1 52.62 386 PRO A N 1
ATOM 3065 C CA . PRO A 1 386 ? 24 -0.761 25.859 1 52.62 386 PRO A CA 1
ATOM 3066 C C . PRO A 1 386 ? 22.719 -1.284 25.219 1 52.62 386 PRO A C 1
ATOM 3068 O O . PRO A 1 386 ? 22.766 -1.882 24.141 1 52.62 386 PRO A O 1
ATOM 3071 N N . LEU A 1 387 ? 21.766 -1.53 26.156 1 53.06 387 LEU A N 1
ATOM 3072 C CA . LEU A 1 387 ? 20.469 -2.037 25.734 1 53.06 387 LEU A CA 1
ATOM 3073 C C . LEU A 1 387 ? 19.859 -1.137 24.656 1 53.06 387 LEU A C 1
ATOM 3075 O O . LEU A 1 387 ? 19.641 0.054 24.891 1 53.06 387 LEU A O 1
ATOM 3079 N N . LYS A 1 388 ? 20.266 -1.258 23.5 1 58.22 388 LYS A N 1
ATOM 3080 C CA . LYS A 1 388 ? 19.594 -0.548 22.422 1 58.22 388 LYS A CA 1
ATOM 3081 C C . LYS A 1 388 ? 18.188 -1.099 22.188 1 58.22 388 LYS A C 1
ATOM 3083 O O . LYS A 1 388 ? 17.922 -2.277 22.438 1 58.22 388 LYS A O 1
ATOM 3088 N N . ALA A 1 389 ? 17.188 -0.193 22.203 1 62.44 389 ALA A N 1
ATOM 3089 C CA . ALA A 1 389 ? 15.836 -0.591 21.859 1 62.44 389 ALA A CA 1
ATOM 3090 C C . ALA A 1 389 ? 15.836 -1.605 20.719 1 62.44 389 ALA A C 1
ATOM 3092 O O . ALA A 1 389 ? 16.469 -1.387 19.688 1 62.44 389 ALA A O 1
ATOM 3093 N N . GLU A 1 390 ? 15.438 -2.893 21.094 1 68.44 390 GLU A N 1
ATOM 3094 C CA . GLU A 1 390 ? 15.445 -3.975 20.109 1 68.44 390 GLU A CA 1
ATOM 3095 C C . GLU A 1 390 ? 14.336 -3.795 19.078 1 68.44 390 GLU A C 1
ATOM 3097 O O . GLU A 1 390 ? 13.258 -3.287 19.406 1 68.44 390 GLU A O 1
ATOM 3102 N N . SER A 1 391 ? 14.688 -3.951 17.922 1 78.38 391 SER A N 1
ATOM 3103 C CA . SER A 1 391 ? 13.711 -3.902 16.844 1 78.38 391 SER A CA 1
ATOM 3104 C C . SER A 1 391 ? 12.828 -5.148 16.828 1 78.38 391 SER A C 1
ATOM 3106 O O . SER A 1 391 ? 13.188 -6.168 17.422 1 78.38 391 SER A O 1
ATOM 3108 N N . ALA A 1 392 ? 11.68 -5.059 16.406 1 86.5 392 ALA A N 1
ATOM 3109 C CA . ALA A 1 392 ? 10.734 -6.168 16.312 1 86.5 392 ALA A CA 1
ATOM 3110 C C . ALA A 1 392 ? 11.188 -7.172 15.258 1 86.5 392 ALA A C 1
ATOM 3112 O O . ALA A 1 392 ? 12.117 -6.902 14.484 1 86.5 392 ALA A O 1
ATOM 3113 N N . ILE A 1 393 ? 10.664 -8.352 15.305 1 87.81 393 ILE A N 1
ATOM 3114 C CA . ILE A 1 393 ? 10.977 -9.383 14.328 1 87.81 393 ILE A CA 1
ATOM 3115 C C . ILE A 1 393 ? 10.703 -8.867 12.914 1 87.81 393 ILE A C 1
ATOM 3117 O O . ILE A 1 393 ? 11.516 -9.07 12.008 1 87.81 393 ILE A O 1
ATOM 3121 N N . LEU A 1 394 ? 9.555 -8.211 12.859 1 91 394 LEU A N 1
ATOM 3122 C CA . LEU A 1 394 ? 9.164 -7.562 11.609 1 91 394 LEU A CA 1
ATOM 3123 C C . LEU A 1 394 ? 8.992 -6.059 11.805 1 91 394 LEU A C 1
ATOM 3125 O O . LEU A 1 394 ? 8.242 -5.625 12.68 1 91 394 LEU A O 1
ATOM 3129 N N . TRP A 1 395 ? 9.758 -5.316 11.078 1 88.06 395 TRP A N 1
ATOM 3130 C CA . TRP A 1 395 ? 9.617 -3.869 11.203 1 88.06 395 TRP A CA 1
ATOM 3131 C C . TRP A 1 395 ? 8.828 -3.291 10.031 1 88.06 395 TRP A C 1
ATOM 3133 O O . TRP A 1 395 ? 8.945 -3.77 8.898 1 88.06 395 TRP A O 1
ATOM 3143 N N . TRP A 1 396 ? 8.039 -2.342 10.219 1 87.94 396 TRP A N 1
ATOM 3144 C CA . TRP A 1 396 ? 7 -1.859 9.312 1 87.94 396 TRP A CA 1
ATOM 3145 C C . TRP A 1 396 ? 7.617 -1.263 8.055 1 87.94 396 TRP A C 1
ATOM 3147 O O . TRP A 1 396 ? 7.105 -1.463 6.949 1 87.94 396 TRP A O 1
ATOM 3157 N N . ARG A 1 397 ? 8.68 -0.491 8.195 1 86.06 397 ARG A N 1
ATOM 3158 C CA . ARG A 1 397 ? 9.273 0.145 7.027 1 86.06 397 ARG A CA 1
ATOM 3159 C C . ARG A 1 397 ? 9.695 -0.895 5.996 1 86.06 397 ARG A C 1
ATOM 3161 O O . ARG A 1 397 ? 9.547 -0.676 4.789 1 86.06 397 ARG A O 1
ATOM 3168 N N . PHE A 1 398 ? 10.188 -2.059 6.582 1 89.81 398 PHE A N 1
ATOM 3169 C CA . PHE A 1 398 ? 10.562 -3.143 5.684 1 89.81 398 PHE A CA 1
ATOM 3170 C C . PHE A 1 398 ? 9.328 -3.736 5.008 1 89.81 398 PHE A C 1
ATOM 3172 O O . PHE A 1 398 ? 9.336 -3.982 3.799 1 89.81 398 PHE A O 1
ATOM 3179 N N . VAL A 1 399 ? 8.312 -3.902 5.746 1 91.56 399 VAL A N 1
ATOM 3180 C CA . VAL A 1 399 ? 7.078 -4.496 5.238 1 91.56 399 VAL A CA 1
ATOM 3181 C C . VAL A 1 399 ? 6.422 -3.545 4.238 1 91.56 399 VAL A C 1
ATOM 3183 O O . VAL A 1 399 ? 5.98 -3.971 3.166 1 91.56 399 VAL A O 1
ATOM 3186 N N . ASP A 1 400 ? 6.363 -2.309 4.523 1 88.5 400 ASP A N 1
ATOM 3187 C CA . ASP A 1 400 ? 5.73 -1.296 3.684 1 88.5 400 ASP A CA 1
ATOM 3188 C C . ASP A 1 400 ? 6.43 -1.193 2.328 1 88.5 400 ASP A C 1
ATOM 3190 O O . ASP A 1 400 ? 5.773 -1.06 1.295 1 88.5 400 ASP A O 1
ATOM 3194 N N . LYS A 1 401 ? 7.754 -1.347 2.299 1 85.88 401 LYS A N 1
ATOM 3195 C CA . LYS A 1 401 ? 8.539 -1.166 1.08 1 85.88 401 LYS A CA 1
ATOM 3196 C C . LYS A 1 401 ? 8.5 -2.42 0.211 1 85.88 401 LYS A C 1
ATOM 3198 O O . LYS A 1 401 ? 8.57 -2.332 -1.017 1 85.88 401 LYS A O 1
ATOM 3203 N N . ASN A 1 402 ? 8.328 -3.527 0.865 1 87.69 402 ASN A N 1
ATOM 3204 C CA . ASN A 1 402 ? 8.477 -4.762 0.1 1 87.69 402 ASN A CA 1
ATOM 3205 C C . ASN A 1 402 ? 7.129 -5.422 -0.169 1 87.69 402 ASN A C 1
ATOM 3207 O O . ASN A 1 402 ? 7.059 -6.434 -0.87 1 87.69 402 ASN A O 1
ATOM 3211 N N . THR A 1 403 ? 6.098 -4.828 0.356 1 87.5 403 THR A N 1
ATOM 3212 C CA . THR A 1 403 ? 4.758 -5.32 0.048 1 87.5 403 THR A CA 1
ATOM 3213 C C . THR A 1 403 ? 4.238 -4.695 -1.243 1 87.5 403 THR A C 1
ATOM 3215 O O . THR A 1 403 ? 4.402 -3.496 -1.468 1 87.5 403 THR A O 1
ATOM 3218 N N . ASN A 1 404 ? 3.791 -5.52 -2.135 1 83.56 404 ASN A N 1
ATOM 3219 C CA . ASN A 1 404 ? 3.188 -5.016 -3.365 1 83.56 404 ASN A CA 1
ATOM 3220 C C . ASN A 1 404 ? 1.738 -4.594 -3.145 1 83.56 404 ASN A C 1
ATOM 3222 O O . ASN A 1 404 ? 0.813 -5.328 -3.492 1 83.56 404 ASN A O 1
ATOM 3226 N N . TRP A 1 405 ? 1.492 -3.402 -2.754 1 87.25 405 TRP A N 1
ATOM 3227 C CA . TRP A 1 405 ? 0.18 -2.863 -2.412 1 87.25 405 TRP A CA 1
ATOM 3228 C C . TRP A 1 405 ? -0.711 -2.779 -3.646 1 87.25 405 TRP A C 1
ATOM 3230 O O . TRP A 1 405 ? -1.934 -2.912 -3.549 1 87.25 405 TRP A O 1
ATOM 3240 N N . GLY A 1 406 ? -0.156 -2.629 -4.785 1 86.94 406 GLY A N 1
ATOM 3241 C CA . GLY A 1 406 ? -0.915 -2.43 -6.012 1 86.94 406 GLY A CA 1
ATOM 3242 C C . GLY A 1 406 ? -1.764 -3.629 -6.387 1 86.94 406 GLY A C 1
ATOM 3243 O O . GLY A 1 406 ? -2.809 -3.48 -7.023 1 86.94 406 GLY A O 1
ATOM 3244 N N . TYR A 1 407 ? -1.468 -4.77 -5.914 1 87.38 407 TYR A N 1
ATOM 3245 C CA . TYR A 1 407 ? -2.145 -5.973 -6.383 1 87.38 407 TYR A CA 1
ATOM 3246 C C . TYR A 1 407 ? -3.453 -6.191 -5.637 1 87.38 407 TYR A C 1
ATOM 3248 O O . TYR A 1 407 ? -4.297 -6.984 -6.062 1 87.38 407 TYR A O 1
ATOM 3256 N N . PHE A 1 408 ? -3.633 -5.473 -4.508 1 90.12 408 PHE A N 1
ATOM 3257 C CA . PHE A 1 408 ? -4.961 -5.613 -3.922 1 90.12 408 PHE A CA 1
ATOM 3258 C C . PHE A 1 408 ? -6.012 -4.934 -4.793 1 90.12 408 PHE A C 1
ATOM 3260 O O . PHE A 1 408 ? -7.18 -5.328 -4.781 1 90.12 408 PHE A O 1
ATOM 3267 N N . LEU A 1 409 ? -5.57 -3.939 -5.625 1 92.19 409 LEU A N 1
ATOM 3268 C CA . LEU A 1 409 ? -6.484 -3.285 -6.555 1 92.19 409 LEU A CA 1
ATOM 3269 C C . LEU A 1 409 ? -6.922 -4.246 -7.652 1 92.19 409 LEU A C 1
ATOM 3271 O O . LEU A 1 409 ? -8.062 -4.191 -8.117 1 92.19 409 LEU A O 1
ATOM 3275 N N . VAL A 1 410 ? -6 -5.152 -8.016 1 92.31 410 VAL A N 1
ATOM 3276 C CA . VAL A 1 410 ? -6.316 -6.148 -9.039 1 92.31 410 VAL A CA 1
ATOM 3277 C C . VAL A 1 410 ? -7.32 -7.156 -8.484 1 92.31 410 VAL A C 1
ATOM 3279 O O . VAL A 1 410 ? -8.227 -7.59 -9.195 1 92.31 410 VAL A O 1
ATOM 3282 N N . PHE A 1 411 ? -7.152 -7.414 -7.207 1 92.5 411 PHE A N 1
ATOM 3283 C CA . PHE A 1 411 ? -8.086 -8.305 -6.531 1 92.5 411 PHE A CA 1
ATOM 3284 C C . PHE A 1 411 ? -9.484 -7.688 -6.492 1 92.5 411 PHE A C 1
ATOM 3286 O O . PHE A 1 411 ? -10.477 -8.367 -6.77 1 92.5 411 PHE A O 1
ATOM 3293 N N . GLY A 1 412 ? -9.555 -6.434 -6.137 1 91.75 412 GLY A N 1
ATOM 3294 C CA . GLY A 1 412 ? -10.828 -5.73 -6.125 1 91.75 412 GLY A CA 1
ATOM 3295 C C . GLY A 1 412 ? -11.477 -5.648 -7.492 1 91.75 412 GLY A C 1
ATOM 3296 O O . GLY A 1 412 ? -12.703 -5.75 -7.613 1 91.75 412 GLY A O 1
ATOM 3297 N N . CYS A 1 413 ? -10.648 -5.504 -8.484 1 94.56 413 CYS A N 1
ATOM 3298 C CA . CYS A 1 413 ? -11.133 -5.461 -9.859 1 94.56 413 CYS A CA 1
ATOM 3299 C C . CYS A 1 413 ? -11.836 -6.758 -10.234 1 94.56 413 CYS A C 1
ATOM 3301 O O . CYS A 1 413 ? -12.922 -6.734 -10.812 1 94.56 413 CYS A O 1
ATOM 3303 N N . ALA A 1 414 ? -11.227 -7.859 -9.859 1 94.19 414 ALA A N 1
ATOM 3304 C CA . ALA A 1 414 ? -11.812 -9.164 -10.156 1 94.19 414 ALA A CA 1
ATOM 3305 C C . ALA A 1 414 ? -13.172 -9.32 -9.484 1 94.19 414 ALA A C 1
ATOM 3307 O O . ALA A 1 414 ? -14.133 -9.797 -10.102 1 94.19 414 ALA A O 1
ATOM 3308 N N . HIS A 1 415 ? -13.273 -8.875 -8.25 1 92.88 415 HIS A N 1
ATOM 3309 C CA . HIS A 1 415 ? -14.539 -8.938 -7.52 1 92.88 415 HIS A CA 1
ATOM 3310 C C . HIS A 1 415 ? -15.578 -8.016 -8.133 1 92.88 415 HIS A C 1
ATOM 3312 O O . HIS A 1 415 ? -16.766 -8.367 -8.211 1 92.88 415 HIS A O 1
ATOM 3318 N N . ALA A 1 416 ? -15.125 -6.855 -8.531 1 94.5 416 ALA A N 1
ATOM 3319 C CA . ALA A 1 416 ? -16.031 -5.895 -9.148 1 94.5 416 ALA A CA 1
ATOM 3320 C C . ALA A 1 416 ? -16.594 -6.438 -10.461 1 94.5 416 ALA A C 1
ATOM 3322 O O . ALA A 1 416 ? -17.781 -6.246 -10.766 1 94.5 416 ALA A O 1
ATOM 3323 N N . ILE A 1 417 ? -15.789 -7.133 -11.227 1 94.69 417 ILE A N 1
ATOM 3324 C CA . ILE A 1 417 ? -16.219 -7.73 -12.492 1 94.69 417 ILE A CA 1
ATOM 3325 C C . ILE A 1 417 ? -17.281 -8.805 -12.211 1 94.69 417 ILE A C 1
ATOM 3327 O O . ILE A 1 417 ? -18.344 -8.805 -12.836 1 94.69 417 ILE A O 1
ATOM 3331 N N . LEU A 1 418 ? -17.016 -9.648 -11.273 1 92.06 418 LEU A N 1
ATOM 3332 C CA . LEU A 1 418 ? -17.922 -10.75 -10.961 1 92.06 418 LEU A CA 1
ATOM 3333 C C . LEU A 1 418 ? -19.25 -10.219 -10.438 1 92.06 418 LEU A C 1
ATOM 3335 O O . LEU A 1 418 ? -20.312 -10.633 -10.914 1 92.06 418 LEU A O 1
ATOM 3339 N N . ASN A 1 419 ? -19.203 -9.289 -9.484 1 90.94 419 ASN A N 1
ATOM 3340 C CA . ASN A 1 419 ? -20.422 -8.75 -8.891 1 90.94 419 ASN A CA 1
ATOM 3341 C C . ASN A 1 419 ? -21.25 -7.949 -9.898 1 90.94 419 ASN A C 1
ATOM 3343 O O . ASN A 1 419 ? -22.469 -8.023 -9.906 1 90.94 419 ASN A O 1
ATOM 3347 N N . SER A 1 420 ? -20.562 -7.16 -10.703 1 93.5 420 SER A N 1
ATOM 3348 C CA . SER A 1 420 ? -21.281 -6.395 -11.711 1 93.5 420 SER A CA 1
ATOM 3349 C C . SER A 1 420 ? -21.875 -7.309 -12.773 1 93.5 420 SER A C 1
ATOM 3351 O O . SER A 1 420 ? -22.969 -7.043 -13.281 1 93.5 420 SER A O 1
ATOM 3353 N N . ALA A 1 421 ? -21.25 -8.383 -13.125 1 92.44 421 ALA A N 1
ATOM 3354 C CA . ALA A 1 421 ? -21.781 -9.344 -14.094 1 92.44 421 ALA A CA 1
ATOM 3355 C C . ALA A 1 421 ? -23.031 -10.031 -13.555 1 92.44 421 ALA A C 1
ATOM 3357 O O . ALA A 1 421 ? -23.984 -10.266 -14.297 1 92.44 421 ALA A O 1
ATOM 3358 N N . ARG A 1 422 ? -23.031 -10.273 -12.336 1 87.75 422 ARG A N 1
ATOM 3359 C CA . ARG A 1 422 ? -24.172 -10.914 -11.703 1 87.75 422 ARG A CA 1
ATOM 3360 C C . ARG A 1 422 ? -25.344 -9.945 -11.578 1 87.75 422 ARG A C 1
ATOM 3362 O O . ARG A 1 422 ? -26.5 -10.312 -11.852 1 87.75 422 ARG A O 1
ATOM 3369 N N . ASP A 1 423 ? -25.047 -8.758 -11.203 1 88.19 423 ASP A N 1
ATOM 3370 C CA . ASP A 1 423 ? -26.094 -7.762 -10.953 1 88.19 423 ASP A CA 1
ATOM 3371 C C . ASP A 1 423 ? -26.734 -7.312 -12.266 1 88.19 423 ASP A C 1
ATOM 3373 O O . ASP A 1 423 ? -27.922 -6.969 -12.289 1 88.19 423 ASP A O 1
ATOM 3377 N N . THR A 1 424 ? -26.016 -7.355 -13.336 1 91.12 424 THR A N 1
ATOM 3378 C CA . THR A 1 424 ? -26.516 -6.82 -14.594 1 91.12 424 THR A CA 1
ATOM 3379 C C . THR A 1 424 ? -27.094 -7.938 -15.469 1 91.12 424 THR A C 1
ATOM 3381 O O . THR A 1 424 ? -27.656 -7.672 -16.531 1 91.12 424 THR A O 1
ATOM 3384 N N . GLY A 1 425 ? -26.922 -9.227 -15.031 1 88.38 425 GLY A N 1
ATOM 3385 C CA . GLY A 1 425 ? -27.453 -10.336 -15.805 1 88.38 425 GLY A CA 1
ATOM 3386 C C . GLY A 1 425 ? -26.469 -10.867 -16.828 1 88.38 425 GLY A C 1
ATOM 3387 O O . GLY A 1 425 ? -26.781 -11.82 -17.547 1 88.38 425 GLY A O 1
ATOM 3388 N N . LEU A 1 426 ? -25.344 -10.242 -16.969 1 90.56 426 LEU A N 1
ATOM 3389 C CA . LEU A 1 426 ? -24.312 -10.742 -17.875 1 90.56 426 LEU A CA 1
ATOM 3390 C C . LEU A 1 426 ? -23.922 -12.172 -17.516 1 90.56 426 LEU A C 1
ATOM 3392 O O . LEU A 1 426 ? -23.625 -12.984 -18.391 1 90.56 426 LEU A O 1
ATOM 3396 N N . GLY A 1 427 ? -23.922 -12.5 -16.281 1 88.06 427 GLY A N 1
ATOM 3397 C CA . GLY A 1 427 ? -23.609 -13.852 -15.836 1 88.06 427 GLY A CA 1
ATOM 3398 C C . GLY A 1 427 ? -24.531 -14.898 -16.422 1 88.06 427 GLY A C 1
ATOM 3399 O O . GLY A 1 427 ? -24.094 -15.969 -16.844 1 88.06 427 GLY A O 1
ATOM 3400 N N . GLU A 1 428 ? -25.75 -14.523 -16.469 1 86.75 428 GLU A N 1
ATOM 3401 C CA . GLU A 1 428 ? -26.734 -15.43 -17.031 1 86.75 428 GLU A CA 1
ATOM 3402 C C . GLU A 1 428 ? -26.531 -15.602 -18.531 1 86.75 428 GLU A C 1
ATOM 3404 O O . GLU A 1 428 ? -26.688 -16.703 -19.078 1 86.75 428 GLU A O 1
ATOM 3409 N N . ILE A 1 429 ? -26.172 -14.523 -19.141 1 88.19 429 ILE A N 1
ATOM 3410 C CA . ILE A 1 429 ? -25.922 -14.562 -20.578 1 88.19 429 ILE A CA 1
ATOM 3411 C C . ILE A 1 429 ? -24.734 -15.461 -20.875 1 88.19 429 ILE A C 1
ATOM 3413 O O . ILE A 1 429 ? -24.75 -16.25 -21.812 1 88.19 429 ILE A O 1
ATOM 3417 N N . ILE A 1 430 ? -23.734 -15.359 -20.078 1 88.12 430 ILE A N 1
ATOM 3418 C CA . ILE A 1 430 ? -22.547 -16.172 -20.234 1 88.12 430 ILE A CA 1
ATOM 3419 C C . ILE A 1 430 ? -22.875 -17.641 -19.984 1 88.12 430 ILE A C 1
ATOM 3421 O O . ILE A 1 430 ? -22.422 -18.531 -20.703 1 88.12 430 ILE A O 1
ATOM 3425 N N . SER A 1 431 ? -23.641 -17.891 -18.953 1 84.5 431 SER A N 1
ATOM 3426 C CA . SER A 1 431 ? -24.047 -19.25 -18.609 1 84.5 431 SER A CA 1
ATOM 3427 C C . SER A 1 431 ? -24.844 -19.891 -19.734 1 84.5 431 SER A C 1
ATOM 3429 O O . SER A 1 431 ? -24.641 -21.047 -20.078 1 84.5 431 SER A O 1
ATOM 3431 N N . GLU A 1 432 ? -25.703 -19.125 -20.281 1 83.25 432 GLU A N 1
ATOM 3432 C CA . GLU A 1 432 ? -26.562 -19.625 -21.344 1 83.25 432 GLU A CA 1
ATOM 3433 C C . GLU A 1 432 ? -25.781 -19.891 -22.625 1 83.25 432 GLU A C 1
ATOM 3435 O O . GLU A 1 432 ? -26.031 -20.859 -23.328 1 83.25 432 GLU A O 1
ATOM 3440 N N . ASN A 1 433 ? -24.812 -19.062 -22.891 1 82.44 433 ASN A N 1
ATOM 3441 C CA . ASN A 1 433 ? -24.109 -19.156 -24.172 1 82.44 433 ASN A CA 1
ATOM 3442 C C . ASN A 1 433 ? -22.906 -20.078 -24.062 1 82.44 433 ASN A C 1
ATOM 3444 O O . ASN A 1 433 ? -22.578 -20.781 -25.031 1 82.44 433 ASN A O 1
ATOM 3448 N N . PHE A 1 434 ? -22.281 -20.062 -22.969 1 78.94 434 PHE A N 1
ATOM 3449 C CA . PHE A 1 434 ? -21.031 -20.812 -22.859 1 78.94 434 PHE A CA 1
ATOM 3450 C C . PHE A 1 434 ? -21.141 -21.938 -21.844 1 78.94 434 PHE A C 1
ATOM 3452 O O . PHE A 1 434 ? -20.422 -22.938 -21.938 1 78.94 434 PHE A O 1
ATOM 3459 N N . GLY A 1 435 ? -21.984 -21.734 -20.906 1 73.25 435 GLY A N 1
ATOM 3460 C CA . GLY A 1 435 ? -22.172 -22.766 -19.891 1 73.25 435 GLY A CA 1
ATOM 3461 C C . GLY A 1 435 ? -22.703 -24.062 -20.438 1 73.25 435 GLY A C 1
ATOM 3462 O O . GLY A 1 435 ? -22.172 -25.141 -20.125 1 73.25 435 GLY A O 1
ATOM 3463 N N . THR A 1 436 ? -23.656 -23.875 -21.297 1 67.44 436 THR A N 1
ATOM 3464 C CA . THR A 1 436 ? -24.281 -25.047 -21.891 1 67.44 436 THR A CA 1
ATOM 3465 C C . THR A 1 436 ? -23.297 -25.797 -22.797 1 67.44 436 THR A C 1
ATOM 3467 O O . THR A 1 436 ? -23.266 -27.031 -22.797 1 67.44 436 THR A O 1
ATOM 3470 N N . SER A 1 437 ? -22.5 -25.047 -23.516 1 65.56 437 SER A N 1
ATOM 3471 C CA . SER A 1 437 ? -21.5 -25.688 -24.391 1 65.56 437 SER A CA 1
ATOM 3472 C C . SER A 1 437 ? -20.391 -26.312 -23.562 1 65.56 437 SER A C 1
ATOM 3474 O O . SER A 1 437 ? -19.875 -27.375 -23.922 1 65.56 437 SER A O 1
ATOM 3476 N N . PHE A 1 438 ? -20.078 -25.672 -22.531 1 65.81 438 PHE A N 1
ATOM 3477 C CA . PHE A 1 438 ? -19.031 -26.156 -21.641 1 65.81 438 PHE A CA 1
ATOM 3478 C C . PHE A 1 438 ? -19.484 -27.422 -20.922 1 65.81 438 PHE A C 1
ATOM 3480 O O . PHE A 1 438 ? -18.703 -28.359 -20.766 1 65.81 438 PHE A O 1
ATOM 3487 N N . THR A 1 439 ? -20.766 -27.375 -20.578 1 60.72 439 THR A N 1
ATOM 3488 C CA . THR A 1 439 ? -21.312 -28.516 -19.859 1 60.72 439 THR A CA 1
ATOM 3489 C C . THR A 1 439 ? -21.672 -29.641 -20.812 1 60.72 439 THR A C 1
ATOM 3491 O O . THR A 1 439 ? -21.719 -30.812 -20.422 1 60.72 439 THR A O 1
ATOM 3494 N N . GLY A 1 440 ? -21.969 -29.234 -22.016 1 59.56 440 GLY A N 1
ATOM 3495 C CA . GLY A 1 440 ? -22.312 -30.25 -23.016 1 59.56 440 GLY A CA 1
ATOM 3496 C C . GLY A 1 440 ? -21.109 -31.031 -23.516 1 59.56 440 GLY A C 1
ATOM 3497 O O . GLY A 1 440 ? -21.25 -32.156 -23.969 1 59.56 440 GLY A O 1
ATOM 3498 N N . GLN A 1 441 ? -20 -30.438 -23.516 1 62.16 441 GLN A N 1
ATOM 3499 C CA . GLN A 1 441 ? -18.781 -31.141 -23.922 1 62.16 441 GLN A CA 1
ATOM 3500 C C . GLN A 1 441 ? -18.328 -32.125 -22.828 1 62.16 441 GLN A C 1
ATOM 3502 O O . GLN A 1 441 ? -18.688 -31.969 -21.672 1 62.16 441 GLN A O 1
ATOM 3507 N N . PRO A 1 442 ? -17.625 -33.156 -23.344 1 68.25 442 PRO A N 1
ATOM 3508 C CA . PRO A 1 442 ? -17.094 -34.031 -22.312 1 68.25 442 PRO A CA 1
ATOM 3509 C C . PRO A 1 442 ? -16.281 -33.312 -21.266 1 68.25 442 PRO A C 1
ATOM 3511 O O . PRO A 1 442 ? -15.625 -32.312 -21.578 1 68.25 442 PRO A O 1
ATOM 3514 N N . TRP A 1 443 ? -16.406 -33.656 -20.125 1 68.56 443 TRP A N 1
ATOM 3515 C CA . TRP A 1 443 ? -15.82 -33.094 -18.922 1 68.56 443 TRP A CA 1
ATOM 3516 C C . TRP A 1 443 ? -14.328 -32.844 -19.094 1 68.56 443 TRP A C 1
ATOM 3518 O O . TRP A 1 443 ? -13.82 -31.766 -18.797 1 68.56 443 TRP A O 1
ATOM 3528 N N . ASN A 1 444 ? -13.758 -33.812 -19.703 1 81.75 444 ASN A N 1
ATOM 3529 C CA . ASN A 1 444 ? -12.305 -33.812 -19.812 1 81.75 444 ASN A CA 1
ATOM 3530 C C . ASN A 1 444 ? -11.828 -32.719 -20.766 1 81.75 444 ASN A C 1
ATOM 3532 O O . ASN A 1 444 ? -10.836 -32.031 -20.5 1 81.75 444 ASN A O 1
ATOM 3536 N N . THR A 1 445 ? -12.578 -32.5 -21.828 1 85.19 445 THR A N 1
ATOM 3537 C CA . THR A 1 445 ? -12.172 -31.516 -22.828 1 85.19 445 THR A CA 1
ATOM 3538 C C . THR A 1 445 ? -12.398 -30.094 -22.328 1 85.19 445 THR A C 1
ATOM 3540 O O . THR A 1 445 ? -11.602 -29.203 -22.594 1 85.19 445 THR A O 1
ATOM 3543 N N . SER A 1 446 ? -13.461 -29.922 -21.625 1 84.19 446 SER A N 1
ATOM 3544 C CA . SER A 1 446 ? -13.766 -28.609 -21.094 1 84.19 446 SER A CA 1
ATOM 3545 C C . SER A 1 446 ? -12.711 -28.156 -20.094 1 84.19 446 SER A C 1
ATOM 3547 O O . SER A 1 446 ? -12.289 -27 -20.094 1 84.19 446 SER A O 1
ATOM 3549 N N . ILE A 1 447 ? -12.305 -29.062 -19.266 1 88.62 447 ILE A N 1
ATOM 3550 C CA . ILE A 1 447 ? -11.297 -28.75 -18.266 1 88.62 447 ILE A CA 1
ATOM 3551 C C . ILE A 1 447 ? -9.961 -28.453 -18.953 1 88.62 447 ILE A C 1
ATOM 3553 O O . ILE A 1 447 ? -9.227 -27.547 -18.547 1 88.62 447 ILE A O 1
ATOM 3557 N N . PHE A 1 448 ? -9.711 -29.219 -20 1 92.56 448 PHE A N 1
ATOM 3558 C CA . PHE A 1 448 ? -8.484 -28.984 -20.75 1 92.56 448 PHE A CA 1
ATOM 3559 C C . PHE A 1 448 ? -8.484 -27.594 -21.375 1 92.56 448 PHE A C 1
ATOM 3561 O O . PHE A 1 448 ? -7.469 -26.891 -21.344 1 92.56 448 PHE A O 1
ATOM 3568 N N . LEU A 1 449 ? -9.562 -27.219 -21.922 1 90 449 LEU A N 1
ATOM 3569 C CA . LEU A 1 449 ? -9.664 -25.922 -22.578 1 90 449 LEU A CA 1
ATOM 3570 C C . LEU A 1 449 ? -9.469 -24.797 -21.562 1 90 449 LEU A C 1
ATOM 3572 O O . LEU A 1 449 ? -8.812 -23.797 -21.875 1 90 449 LEU A O 1
ATOM 3576 N N . VAL A 1 450 ? -10.07 -24.938 -20.391 1 91.12 450 VAL A N 1
ATOM 3577 C CA . VAL A 1 450 ? -9.945 -23.922 -19.359 1 91.12 450 VAL A CA 1
ATOM 3578 C C . VAL A 1 450 ? -8.484 -23.781 -18.922 1 91.12 450 VAL A C 1
ATOM 3580 O O . VAL A 1 450 ? -7.953 -22.688 -18.844 1 91.12 450 VAL A O 1
ATOM 3583 N N . VAL A 1 451 ? -7.863 -24.906 -18.688 1 94.56 451 VAL A N 1
ATOM 3584 C CA . VAL A 1 451 ? -6.473 -24.906 -18.234 1 94.56 451 VAL A CA 1
ATOM 3585 C C . VAL A 1 451 ? -5.57 -24.375 -19.344 1 94.56 451 VAL A C 1
ATOM 3587 O O . VAL A 1 451 ? -4.637 -23.609 -19.078 1 94.56 451 VAL A O 1
ATOM 3590 N N . PHE A 1 452 ? -5.871 -24.75 -20.547 1 95.31 452 PHE A N 1
ATOM 3591 C CA . PHE A 1 452 ? -5.082 -24.328 -21.703 1 95.31 452 PHE A CA 1
ATOM 3592 C C . PHE A 1 452 ? -5.195 -22.812 -21.891 1 95.31 452 PHE A C 1
ATOM 3594 O O . PHE A 1 452 ? -4.184 -22.125 -22.047 1 95.31 452 PHE A O 1
ATOM 3601 N N . LEU A 1 453 ? -6.387 -22.297 -21.859 1 93.81 453 LEU A N 1
ATOM 3602 C CA . LEU A 1 453 ? -6.602 -20.859 -22.047 1 93.81 453 LEU A CA 1
ATOM 3603 C C . LEU A 1 453 ? -5.961 -20.062 -20.922 1 93.81 453 LEU A C 1
ATOM 3605 O O . LEU A 1 453 ? -5.379 -19 -21.156 1 93.81 453 LEU A O 1
ATOM 3609 N N . THR A 1 454 ? -6.113 -20.562 -19.75 1 95 454 THR A N 1
ATOM 3610 C CA . THR A 1 454 ? -5.5 -19.891 -18.609 1 95 454 THR A CA 1
ATOM 3611 C C . THR A 1 454 ? -3.982 -19.859 -18.766 1 95 454 THR A C 1
ATOM 3613 O O . THR A 1 454 ? -3.354 -18.828 -18.5 1 95 454 THR A O 1
ATOM 3616 N N . SER A 1 455 ? -3.402 -20.984 -19.109 1 94.38 455 SER A N 1
ATOM 3617 C CA . SER A 1 455 ? -1.955 -21.062 -19.297 1 94.38 455 SER A CA 1
ATOM 3618 C C . SER A 1 455 ? -1.481 -20.141 -20.406 1 94.38 455 SER A C 1
ATOM 3620 O O . SER A 1 455 ? -0.387 -19.578 -20.328 1 94.38 455 SER A O 1
ATOM 3622 N N . LEU A 1 456 ? -2.279 -19.984 -21.406 1 92.81 456 LEU A N 1
ATOM 3623 C CA . LEU A 1 456 ? -1.954 -19.062 -22.484 1 92.81 456 LEU A CA 1
ATOM 3624 C C . LEU A 1 456 ? -2.002 -17.609 -22 1 92.81 456 LEU A C 1
ATOM 3626 O O . LEU A 1 456 ? -1.093 -16.828 -22.281 1 92.81 456 LEU A O 1
ATOM 3630 N N . LEU A 1 457 ? -2.994 -17.312 -21.266 1 91.75 457 LEU A N 1
ATOM 3631 C CA . LEU A 1 457 ? -3.166 -15.953 -20.781 1 91.75 457 LEU A CA 1
ATOM 3632 C C . LEU A 1 457 ? -2.047 -15.578 -19.812 1 91.75 457 LEU A C 1
ATOM 3634 O O . LEU A 1 457 ? -1.554 -14.453 -19.828 1 91.75 457 LEU A O 1
ATOM 3638 N N . CYS A 1 458 ? -1.663 -16.484 -18.969 1 90.19 458 CYS A N 1
ATOM 3639 C CA . CYS A 1 458 ? -0.661 -16.188 -17.953 1 90.19 458 CYS A CA 1
ATOM 3640 C C . CYS A 1 458 ? 0.714 -15.992 -18.578 1 90.19 458 CYS A C 1
ATOM 3642 O O . CYS A 1 458 ? 1.618 -15.445 -17.953 1 90.19 458 CYS A O 1
ATOM 3644 N N . ASN A 1 459 ? 0.926 -16.359 -19.797 1 91.56 459 ASN A N 1
ATOM 3645 C CA . ASN A 1 459 ? 2.176 -16.125 -20.516 1 91.56 459 ASN A CA 1
ATOM 3646 C C . ASN A 1 459 ? 2.104 -14.852 -21.344 1 91.56 459 ASN A C 1
ATOM 3648 O O . ASN A 1 459 ? 3.084 -14.461 -21.984 1 91.56 459 ASN A O 1
ATOM 3652 N N . MET A 1 460 ? 0.964 -14.195 -21.25 1 87.5 460 MET A N 1
ATOM 3653 C CA . MET A 1 460 ? 0.807 -12.93 -21.969 1 87.5 460 MET A CA 1
ATOM 3654 C C . MET A 1 460 ? 0.587 -11.781 -20.984 1 87.5 460 MET A C 1
ATOM 3656 O O . MET A 1 460 ? 0.643 -10.609 -21.359 1 87.5 460 MET A O 1
ATOM 3660 N N . MET A 1 461 ? 0.254 -12.086 -19.859 1 89 461 MET A N 1
ATOM 3661 C CA . MET A 1 461 ? 0.049 -11.094 -18.812 1 89 461 MET A CA 1
ATOM 3662 C C . MET A 1 461 ? 0.503 -11.625 -17.469 1 89 461 MET A C 1
ATOM 3664 O O . MET A 1 461 ? 1.048 -12.734 -17.375 1 89 461 MET A O 1
ATOM 3668 N N . THR A 1 462 ? 0.378 -10.859 -16.422 1 87.69 462 THR A N 1
ATOM 3669 C CA . THR A 1 462 ? 0.802 -11.289 -15.094 1 87.69 462 THR A CA 1
ATOM 3670 C C . THR A 1 462 ? -0.14 -12.359 -14.547 1 87.69 462 THR A C 1
ATOM 3672 O O . THR A 1 462 ? -1.286 -12.469 -14.992 1 87.69 462 THR A O 1
ATOM 3675 N N . ALA A 1 463 ? 0.365 -13.109 -13.617 1 90.31 463 ALA A N 1
ATOM 3676 C CA . ALA A 1 463 ? -0.404 -14.211 -13.055 1 90.31 463 ALA A CA 1
ATOM 3677 C C . ALA A 1 463 ? -1.678 -13.703 -12.383 1 90.31 463 ALA A C 1
ATOM 3679 O O . ALA A 1 463 ? -2.762 -14.258 -12.594 1 90.31 463 ALA A O 1
ATOM 3680 N N . ALA A 1 464 ? -1.614 -12.68 -11.602 1 90.06 464 ALA A N 1
ATOM 3681 C CA . ALA A 1 464 ? -2.771 -12.133 -10.898 1 90.06 464 ALA A CA 1
ATOM 3682 C C . ALA A 1 464 ? -3.791 -11.562 -11.883 1 90.06 464 ALA A C 1
ATOM 3684 O O . ALA A 1 464 ? -5 -11.742 -11.703 1 90.06 464 ALA A O 1
ATOM 3685 N N . ALA A 1 465 ? -3.314 -10.906 -12.898 1 91.88 465 ALA A N 1
ATOM 3686 C CA . ALA A 1 465 ? -4.199 -10.312 -13.898 1 91.88 465 ALA A CA 1
ATOM 3687 C C . ALA A 1 465 ? -4.934 -11.391 -14.688 1 91.88 465 ALA A C 1
ATOM 3689 O O . ALA A 1 465 ? -6.133 -11.266 -14.953 1 91.88 465 ALA A O 1
ATOM 3690 N N . ALA A 1 466 ? -4.199 -12.43 -15.062 1 92.94 466 ALA A N 1
ATOM 3691 C CA . ALA A 1 466 ? -4.812 -13.523 -15.812 1 92.94 466 ALA A CA 1
ATOM 3692 C C . ALA A 1 466 ? -5.926 -14.188 -15.008 1 92.94 466 ALA A C 1
ATOM 3694 O O . ALA A 1 466 ? -7.02 -14.422 -15.523 1 92.94 466 ALA A O 1
ATOM 3695 N N . CYS A 1 467 ? -5.664 -14.422 -13.758 1 94 467 CYS A N 1
ATOM 3696 C CA . CYS A 1 467 ? -6.664 -15.031 -12.891 1 94 467 CYS A CA 1
ATOM 3697 C C . CYS A 1 467 ? -7.836 -14.086 -12.656 1 94 467 CYS A C 1
ATOM 3699 O O . CYS A 1 467 ? -8.992 -14.516 -12.633 1 94 467 CYS A O 1
ATOM 3701 N N . ALA A 1 468 ? -7.57 -12.812 -12.547 1 93.5 468 ALA A N 1
ATOM 3702 C CA . ALA A 1 468 ? -8.586 -11.812 -12.219 1 93.5 468 ALA A CA 1
ATOM 3703 C C . ALA A 1 468 ? -9.594 -11.664 -13.352 1 93.5 468 ALA A C 1
ATOM 3705 O O . ALA A 1 468 ? -10.773 -11.375 -13.117 1 93.5 468 ALA A O 1
ATOM 3706 N N . VAL A 1 469 ? -9.188 -11.867 -14.562 1 93 469 VAL A N 1
ATOM 3707 C CA . VAL A 1 469 ? -10.094 -11.617 -15.672 1 93 469 VAL A CA 1
ATOM 3708 C C . VAL A 1 469 ? -10.766 -12.922 -16.094 1 93 469 VAL A C 1
ATOM 3710 O O . VAL A 1 469 ? -11.938 -12.93 -16.484 1 93 469 VAL A O 1
ATOM 3713 N N . PHE A 1 470 ? -10.102 -14.039 -15.961 1 94.31 470 PHE A N 1
ATOM 3714 C CA . PHE A 1 470 ? -10.625 -15.281 -16.531 1 94.31 470 PHE A CA 1
ATOM 3715 C C . PHE A 1 470 ? -11.445 -16.047 -15.5 1 94.31 470 PHE A C 1
ATOM 3717 O O . PHE A 1 470 ? -12.414 -16.719 -15.852 1 94.31 470 PHE A O 1
ATOM 3724 N N . LEU A 1 471 ? -11.109 -15.969 -14.258 1 93.75 471 LEU A N 1
ATOM 3725 C CA . LEU A 1 471 ? -11.797 -16.719 -13.219 1 93.75 471 LEU A CA 1
ATOM 3726 C C . LEU A 1 471 ? -13.258 -16.297 -13.117 1 93.75 471 LEU A C 1
ATOM 3728 O O . LEU A 1 471 ? -14.156 -17.141 -13.055 1 93.75 471 LEU A O 1
ATOM 3732 N N . PRO A 1 472 ? -13.516 -14.961 -13.078 1 91.81 472 PRO A N 1
ATOM 3733 C CA . PRO A 1 472 ? -14.922 -14.562 -13.055 1 91.81 472 PRO A CA 1
ATOM 3734 C C . PRO A 1 472 ? -15.711 -15.102 -14.25 1 91.81 472 PRO A C 1
ATOM 3736 O O . PRO A 1 472 ? -16.891 -15.406 -14.125 1 91.81 472 PRO A O 1
ATOM 3739 N N . PHE A 1 473 ? -15.047 -15.227 -15.398 1 90.56 473 PHE A N 1
ATOM 3740 C CA . PHE A 1 473 ? -15.68 -15.773 -16.594 1 90.56 473 PHE A CA 1
ATOM 3741 C C . PHE A 1 473 ? -16.078 -17.219 -16.375 1 90.56 473 PHE A C 1
ATOM 3743 O O . PHE A 1 473 ? -17.203 -17.609 -16.688 1 90.56 473 PHE A O 1
ATOM 3750 N N . VAL A 1 474 ? -15.219 -18 -15.789 1 88.5 474 VAL A N 1
ATOM 3751 C CA . VAL A 1 474 ? -15.469 -19.422 -15.523 1 88.5 474 VAL A CA 1
ATOM 3752 C C . VAL A 1 474 ? -16.547 -19.547 -14.453 1 88.5 474 VAL A C 1
ATOM 3754 O O . VAL A 1 474 ? -17.422 -20.422 -14.547 1 88.5 474 VAL A O 1
ATOM 3757 N N . MET A 1 475 ? -16.547 -18.688 -13.492 1 87.5 475 MET A N 1
ATOM 3758 C CA . MET A 1 475 ? -17.516 -18.734 -12.406 1 87.5 475 MET A CA 1
ATOM 3759 C C . MET A 1 475 ? -18.906 -18.375 -12.914 1 87.5 475 MET A C 1
ATOM 3761 O O . MET A 1 475 ? -19.906 -18.906 -12.406 1 87.5 475 MET A O 1
ATOM 3765 N N . CYS A 1 476 ? -18.984 -17.516 -13.875 1 85.25 476 CYS A N 1
ATOM 3766 C CA . CYS A 1 476 ? -20.266 -17.125 -14.445 1 85.25 476 CYS A CA 1
ATOM 3767 C C . CYS A 1 476 ? -20.844 -18.234 -15.32 1 85.25 476 CYS A C 1
ATOM 3769 O O . CYS A 1 476 ? -22.031 -18.25 -15.602 1 85.25 476 CYS A O 1
ATOM 3771 N N . MET A 1 477 ? -20.078 -19.156 -15.758 1 80.94 477 MET A N 1
ATOM 3772 C CA . MET A 1 477 ? -20.547 -20.25 -16.594 1 80.94 477 MET A CA 1
ATOM 3773 C C . MET A 1 477 ? -21.375 -21.234 -15.766 1 80.94 477 MET A C 1
ATOM 3775 O O . MET A 1 477 ? -22.125 -22.047 -16.328 1 80.94 477 MET A O 1
ATOM 3779 N N . ALA A 1 478 ? -21.109 -21.156 -14.383 1 69.75 478 ALA A N 1
ATOM 3780 C CA . ALA A 1 478 ? -21.922 -22.031 -13.531 1 69.75 478 ALA A CA 1
ATOM 3781 C C . ALA A 1 478 ? -23.375 -21.578 -13.508 1 69.75 478 ALA A C 1
ATOM 3783 O O . ALA A 1 478 ? -23.672 -20.406 -13.266 1 69.75 478 ALA A O 1
ATOM 3784 N N . PRO A 1 479 ? -24.234 -22.453 -14.164 1 56.03 479 PRO A N 1
ATOM 3785 C CA . PRO A 1 479 ? -25.641 -22.047 -14.227 1 56.03 479 PRO A CA 1
ATOM 3786 C C . PRO A 1 479 ? -26.188 -21.609 -12.867 1 56.03 479 PRO A C 1
ATOM 3788 O O . PRO A 1 479 ? -25.672 -22.016 -11.828 1 56.03 479 PRO A O 1
ATOM 3791 N N . GLY A 1 480 ? -26.844 -20.344 -12.789 1 52.22 480 GLY A N 1
ATOM 3792 C CA . GLY A 1 480 ? -27.531 -19.766 -11.648 1 52.22 480 GLY A CA 1
ATOM 3793 C C . GLY A 1 480 ? -27.906 -20.797 -10.594 1 52.22 480 GLY A C 1
ATOM 3794 O O . GLY A 1 480 ? -28.234 -20.438 -9.461 1 52.22 480 GLY A O 1
ATOM 3795 N N . ALA A 1 481 ? -28.203 -21.938 -11.016 1 45.44 481 ALA A N 1
ATOM 3796 C CA . ALA A 1 481 ? -28.734 -22.922 -10.07 1 45.44 481 ALA A CA 1
ATOM 3797 C C . ALA A 1 481 ? -27.594 -23.531 -9.242 1 45.44 481 ALA A C 1
ATOM 3799 O O . ALA A 1 481 ? -26.453 -23.578 -9.68 1 45.44 481 ALA A O 1
ATOM 3800 N N . GLN A 1 482 ? -27.781 -23.688 -7.941 1 52.09 482 GLN A N 1
ATOM 3801 C CA . GLN A 1 482 ? -26.969 -24.344 -6.918 1 52.09 482 GLN A CA 1
ATOM 3802 C C . GLN A 1 482 ? -26.281 -25.594 -7.477 1 52.09 482 GLN A C 1
ATOM 3804 O O . GLN A 1 482 ? -26.891 -26.641 -7.609 1 52.09 482 GLN A O 1
ATOM 3809 N N . LEU A 1 483 ? -25.391 -25.438 -8.32 1 53.47 483 LEU A N 1
ATOM 3810 C CA . LEU A 1 483 ? -24.703 -26.641 -8.789 1 53.47 483 LEU A CA 1
ATOM 3811 C C . LEU A 1 483 ? -24.094 -27.406 -7.617 1 53.47 483 LEU A C 1
ATOM 3813 O O . LEU A 1 483 ? -23.5 -26.812 -6.719 1 53.47 483 LEU A O 1
ATOM 3817 N N . PRO A 1 484 ? -24.609 -28.625 -7.348 1 50 484 PRO A N 1
ATOM 3818 C CA . PRO A 1 484 ? -24.062 -29.422 -6.254 1 50 484 PRO A CA 1
ATOM 3819 C C . PRO A 1 484 ? -22.547 -29.562 -6.336 1 50 484 PRO A C 1
ATOM 3821 O O . PRO A 1 484 ? -21.984 -29.562 -7.434 1 50 484 PRO A O 1
ATOM 3824 N N . TRP A 1 485 ? -21.766 -29.375 -5.25 1 51.03 485 TRP A N 1
ATOM 3825 C CA . TRP A 1 485 ? -20.359 -29.734 -5.129 1 51.03 485 TRP A CA 1
ATOM 3826 C C . TRP A 1 485 ? -20.156 -31.234 -5.16 1 51.03 485 TRP A C 1
ATOM 3828 O O . TRP A 1 485 ? -20.953 -31.984 -4.566 1 51.03 485 TRP A O 1
ATOM 3838 N N . PRO A 1 486 ? -18.969 -31.734 -5.859 1 52.09 486 PRO A N 1
ATOM 3839 C CA . PRO A 1 486 ? -17.984 -31.109 -6.742 1 52.09 486 PRO A CA 1
ATOM 3840 C C . PRO A 1 486 ? -18.484 -30.969 -8.18 1 52.09 486 PRO A C 1
ATOM 3842 O O . PRO A 1 486 ? -18.984 -31.938 -8.75 1 52.09 486 PRO A O 1
ATOM 3845 N N . ASN A 1 487 ? -18.875 -29.734 -8.641 1 60.81 487 ASN A N 1
ATOM 3846 C CA . ASN A 1 487 ? -19.281 -29.469 -10.016 1 60.81 487 ASN A CA 1
ATOM 3847 C C . ASN A 1 487 ? -18.109 -29.031 -10.875 1 60.81 487 ASN A C 1
ATOM 3849 O O . ASN A 1 487 ? -17.078 -28.578 -10.352 1 60.81 487 ASN A O 1
ATOM 3853 N N . LYS A 1 488 ? -18.172 -29.531 -12.094 1 63.09 488 LYS A N 1
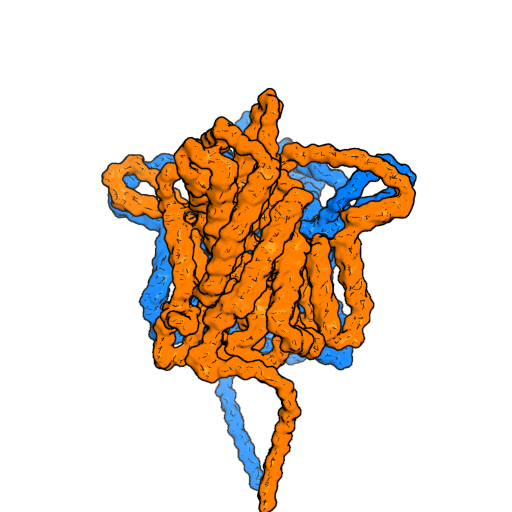ATOM 3854 C CA . LYS A 1 488 ? -17.172 -29.266 -13.133 1 63.09 488 LYS A CA 1
ATOM 3855 C C . LYS A 1 488 ? -16.703 -27.812 -13.078 1 63.09 488 LYS A C 1
ATOM 3857 O O . LYS A 1 488 ? -15.508 -27.531 -13.266 1 63.09 488 LYS A O 1
ATOM 3862 N N . VAL A 1 489 ? -17.547 -27 -12.625 1 65.25 489 VAL A N 1
ATOM 3863 C CA . VAL A 1 489 ? -17.203 -25.594 -12.656 1 65.25 489 VAL A CA 1
ATOM 3864 C C . VAL A 1 489 ? -16.234 -25.25 -11.531 1 65.25 489 VAL A C 1
ATOM 3866 O O . VAL A 1 489 ? -15.273 -24.516 -11.727 1 65.25 489 VAL A O 1
ATOM 3869 N N . TYR A 1 490 ? -16.375 -25.922 -10.469 1 76.19 490 TYR A N 1
ATOM 3870 C CA . TYR A 1 490 ? -15.516 -25.641 -9.32 1 76.19 490 TYR A CA 1
ATOM 3871 C C . TYR A 1 490 ? -14.125 -26.234 -9.523 1 76.19 490 TYR A C 1
ATOM 3873 O O . TYR A 1 490 ? -13.125 -25.641 -9.133 1 76.19 490 TYR A O 1
ATOM 3881 N N . ILE A 1 491 ? -14.156 -27.312 -10.203 1 82.62 491 ILE A N 1
ATOM 3882 C CA . ILE A 1 491 ? -12.875 -27.922 -10.539 1 82.62 491 ILE A CA 1
ATOM 3883 C C . ILE A 1 491 ? -12.164 -27.094 -11.602 1 82.62 491 ILE A C 1
ATOM 3885 O O . ILE A 1 491 ? -10.945 -26.938 -11.57 1 82.62 491 ILE A O 1
ATOM 3889 N N . GLY A 1 492 ? -12.984 -26.594 -12.531 1 85.31 492 GLY A N 1
ATOM 3890 C CA . GLY A 1 492 ? -12.422 -25.688 -13.516 1 85.31 492 GLY A CA 1
ATOM 3891 C C . GLY A 1 492 ? -11.844 -24.422 -12.898 1 85.31 492 GLY A C 1
ATOM 3892 O O . GLY A 1 492 ? -10.797 -23.938 -13.336 1 85.31 492 GLY A O 1
ATOM 3893 N N . ALA A 1 493 ? -12.578 -23.938 -11.883 1 88.75 493 ALA A N 1
ATOM 3894 C CA . ALA A 1 493 ? -12.086 -22.75 -11.18 1 88.75 493 ALA A CA 1
ATOM 3895 C C . ALA A 1 493 ? -10.758 -23.031 -10.484 1 88.75 493 ALA A C 1
ATOM 3897 O O . ALA A 1 493 ? -9.859 -22.188 -10.492 1 88.75 493 ALA A O 1
ATOM 3898 N N . LEU A 1 494 ? -10.648 -24.219 -9.898 1 91.12 494 LEU A N 1
ATOM 3899 C CA . LEU A 1 494 ? -9.391 -24.641 -9.289 1 91.12 494 LEU A CA 1
ATOM 3900 C C . LEU A 1 494 ? -8.281 -24.703 -10.328 1 91.12 494 LEU A C 1
ATOM 3902 O O . LEU A 1 494 ? -7.152 -24.281 -10.07 1 91.12 494 LEU A O 1
ATOM 3906 N N . GLY A 1 495 ? -8.641 -25.203 -11.484 1 93.38 495 GLY A N 1
ATOM 3907 C CA . GLY A 1 495 ? -7.688 -25.25 -12.578 1 93.38 495 GLY A CA 1
ATOM 3908 C C . GLY A 1 495 ? -7.191 -23.891 -13 1 93.38 495 GLY A C 1
ATOM 3909 O O . GLY A 1 495 ? -6 -23.703 -13.273 1 93.38 495 GLY A O 1
ATOM 3910 N N . VAL A 1 496 ? -8.07 -22.891 -13.023 1 94.5 496 VAL A N 1
ATOM 3911 C CA . VAL A 1 496 ? -7.699 -21.531 -13.391 1 94.5 496 VAL A CA 1
ATOM 3912 C C . VAL A 1 496 ? -6.738 -20.969 -12.352 1 94.5 496 VAL A C 1
ATOM 3914 O O . VAL A 1 496 ? -5.727 -20.359 -12.703 1 94.5 496 VAL A O 1
ATOM 3917 N N . GLY A 1 497 ? -7.008 -21.188 -11.055 1 93.94 497 GLY A N 1
ATOM 3918 C CA . GLY A 1 497 ? -6.168 -20.688 -9.984 1 93.94 497 GLY A CA 1
ATOM 3919 C C . GLY A 1 497 ? -4.75 -21.219 -10.039 1 93.94 497 GLY A C 1
ATOM 3920 O O . GLY A 1 497 ? -3.787 -20.469 -9.898 1 93.94 497 GLY A O 1
ATOM 3921 N N . VAL A 1 498 ? -4.582 -22.484 -10.32 1 95.69 498 VAL A N 1
ATOM 3922 C CA . VAL A 1 498 ? -3.277 -23.125 -10.312 1 95.69 498 VAL A CA 1
ATOM 3923 C C . VAL A 1 498 ? -2.545 -22.828 -11.617 1 95.69 498 VAL A C 1
ATOM 3925 O O . VAL A 1 498 ? -1.366 -22.469 -11.609 1 95.69 498 VAL A O 1
ATOM 3928 N N . ALA A 1 499 ? -3.258 -22.859 -12.734 1 96.31 499 ALA A N 1
ATOM 3929 C CA . ALA A 1 499 ? -2.65 -22.688 -14.055 1 96.31 499 ALA A CA 1
ATOM 3930 C C . ALA A 1 499 ? -2.189 -21.25 -14.258 1 96.31 499 ALA A C 1
ATOM 3932 O O . ALA A 1 499 ? -1.325 -20.984 -15.102 1 96.31 499 ALA A O 1
ATOM 3933 N N . SER A 1 500 ? -2.711 -20.312 -13.547 1 94.38 500 SER A N 1
ATOM 3934 C CA . SER A 1 500 ? -2.334 -18.906 -13.68 1 94.38 500 SER A CA 1
ATOM 3935 C C . SER A 1 500 ? -0.909 -18.672 -13.195 1 94.38 500 SER A C 1
ATOM 3937 O O . SER A 1 500 ? -0.312 -17.625 -13.484 1 94.38 500 SER A O 1
ATOM 3939 N N . SER A 1 501 ? -0.3 -19.625 -12.523 1 92.5 501 SER A N 1
ATOM 3940 C CA . SER A 1 501 ? 1.046 -19.469 -11.984 1 92.5 501 SER A CA 1
ATOM 3941 C C . SER A 1 501 ? 2.096 -20.031 -12.938 1 92.5 501 SER A C 1
ATOM 3943 O O . SER A 1 501 ? 3.289 -20.031 -12.617 1 92.5 501 SER A O 1
ATOM 3945 N N . PHE A 1 502 ? 1.647 -20.438 -14.172 1 93.5 502 PHE A N 1
ATOM 3946 C CA . PHE A 1 502 ? 2.57 -21.047 -15.109 1 93.5 502 PHE A CA 1
ATOM 3947 C C . PHE A 1 502 ? 3.09 -20.031 -16.109 1 93.5 502 PHE A C 1
ATOM 3949 O O . PHE A 1 502 ? 3.172 -20.312 -17.312 1 93.5 502 PHE A O 1
ATOM 3956 N N . GLY A 1 503 ? 3.311 -18.812 -15.633 1 91.44 503 GLY A N 1
ATOM 3957 C CA . GLY A 1 503 ? 3.918 -17.812 -16.5 1 91.44 503 GLY A CA 1
ATOM 3958 C C . GLY A 1 503 ? 5.43 -17.891 -16.531 1 91.44 503 GLY A C 1
ATOM 3959 O O . GLY A 1 503 ? 6.113 -17.219 -15.758 1 91.44 503 GLY A O 1
ATOM 3960 N N . PHE A 1 504 ? 6.02 -18.688 -17.516 1 93.31 504 PHE A N 1
ATOM 3961 C CA . PHE A 1 504 ? 7.453 -18.922 -17.547 1 93.31 504 PHE A CA 1
ATOM 3962 C C . PHE A 1 504 ? 8.094 -18.328 -18.781 1 93.31 504 PHE A C 1
ATOM 3964 O O . PHE A 1 504 ? 9.297 -18.047 -18.797 1 93.31 504 PHE A O 1
ATOM 3971 N N . CYS A 1 505 ? 7.379 -18.016 -19.812 1 91.12 505 CYS A N 1
ATOM 3972 C CA . CYS A 1 505 ? 7.945 -17.766 -21.125 1 91.12 505 CYS A CA 1
ATOM 3973 C C . CYS A 1 505 ? 8.367 -16.312 -21.266 1 91.12 505 CYS A C 1
ATOM 3975 O O . CYS A 1 505 ? 9.422 -16.016 -21.828 1 91.12 505 CYS A O 1
ATOM 3977 N N . PHE A 1 506 ? 7.609 -15.422 -20.75 1 87.94 506 PHE A N 1
ATOM 3978 C CA . PHE A 1 506 ? 7.898 -14.008 -20.969 1 87.94 506 PHE A CA 1
ATOM 3979 C C . PHE A 1 506 ? 8.133 -13.305 -19.641 1 87.94 506 PHE A C 1
ATOM 3981 O O . PHE A 1 506 ? 7.449 -13.578 -18.656 1 87.94 506 PHE A O 1
ATOM 3988 N N . PRO A 1 507 ? 9.102 -12.352 -19.625 1 86.5 507 PRO A N 1
ATOM 3989 C CA . PRO A 1 507 ? 9.453 -11.648 -18.391 1 86.5 507 PRO A CA 1
ATOM 3990 C C . PRO A 1 507 ? 8.555 -10.445 -18.109 1 86.5 507 PRO A C 1
ATOM 3992 O O . PRO A 1 507 ? 8.992 -9.305 -18.219 1 86.5 507 PRO A O 1
ATOM 3995 N N . PHE A 1 508 ? 7.359 -10.688 -17.688 1 78.19 508 PHE A N 1
ATOM 3996 C CA . PHE A 1 508 ? 6.484 -9.609 -17.234 1 78.19 508 PHE A CA 1
ATOM 3997 C C . PHE A 1 508 ? 6.828 -9.18 -15.82 1 78.19 508 PHE A C 1
ATOM 3999 O O . PHE A 1 508 ? 7.484 -9.922 -15.086 1 78.19 508 PHE A O 1
ATOM 4006 N N . MET A 1 509 ? 6.32 -7.973 -15.461 1 67.88 509 MET A N 1
ATOM 4007 C CA . MET A 1 509 ? 6.648 -7.434 -14.141 1 67.88 509 MET A CA 1
ATOM 4008 C C . MET A 1 509 ? 6.039 -8.281 -13.031 1 67.88 509 MET A C 1
ATOM 4010 O O . MET A 1 509 ? 4.941 -8.82 -13.195 1 67.88 509 MET A O 1
ATOM 4014 N N . TYR A 1 510 ? 6.738 -8.57 -11.977 1 69.69 510 TYR A N 1
ATOM 4015 C CA . TYR A 1 510 ? 6.324 -9.281 -10.773 1 69.69 510 TYR A CA 1
ATOM 4016 C C . TYR A 1 510 ? 6.188 -10.773 -11.047 1 69.69 510 TYR A C 1
ATOM 4018 O O . TYR A 1 510 ? 5.254 -11.414 -10.562 1 69.69 510 TYR A O 1
ATOM 4026 N N . THR A 1 511 ? 6.941 -11.211 -12.008 1 79.94 511 THR A N 1
ATOM 4027 C CA . THR A 1 511 ? 7.062 -12.648 -12.242 1 79.94 511 THR A CA 1
ATOM 4028 C C . THR A 1 511 ? 8.492 -13.109 -12.016 1 79.94 511 THR A C 1
ATOM 4030 O O . THR A 1 511 ? 9.438 -12.32 -12.102 1 79.94 511 THR A O 1
ATOM 4033 N N . PRO A 1 512 ? 8.594 -14.336 -11.688 1 89.25 512 PRO A N 1
ATOM 4034 C CA . PRO A 1 512 ? 9.953 -14.867 -11.539 1 89.25 512 PRO A CA 1
ATOM 4035 C C . PRO A 1 512 ? 10.773 -14.734 -12.82 1 89.25 512 PRO A C 1
ATOM 4037 O O . PRO A 1 512 ? 11.992 -14.523 -12.758 1 89.25 512 PRO A O 1
ATOM 4040 N N . ALA A 1 513 ? 10.125 -14.742 -13.914 1 90.56 513 ALA A N 1
ATOM 4041 C CA . ALA A 1 513 ? 10.797 -14.625 -15.211 1 90.56 513 ALA A CA 1
ATOM 4042 C C . ALA A 1 513 ? 11.445 -13.25 -15.359 1 90.56 513 ALA A C 1
ATOM 4044 O O . ALA A 1 513 ? 12.484 -13.117 -16.016 1 90.56 513 ALA A O 1
ATOM 4045 N N . TYR A 1 514 ? 10.844 -12.32 -14.758 1 86.69 514 TYR A N 1
ATOM 4046 C CA . TYR A 1 514 ? 11.383 -10.969 -14.805 1 86.69 514 TYR A CA 1
ATOM 4047 C C . TYR A 1 514 ? 12.758 -10.906 -14.148 1 86.69 514 TYR A C 1
ATOM 4049 O O . TYR A 1 514 ? 13.688 -10.305 -14.688 1 86.69 514 TYR A O 1
ATOM 4057 N N . PHE A 1 515 ? 12.938 -11.57 -13.086 1 88.19 515 PHE A N 1
ATOM 4058 C CA . PHE A 1 515 ? 14.203 -11.57 -12.359 1 88.19 515 PHE A CA 1
ATOM 4059 C C . PHE A 1 515 ? 15.258 -12.375 -13.102 1 88.19 515 PHE A C 1
ATOM 4061 O O . PHE A 1 515 ? 16.438 -11.992 -13.133 1 88.19 515 PHE A O 1
ATOM 4068 N N . CYS A 1 516 ? 14.82 -13.352 -13.664 1 91.69 516 CYS A N 1
ATOM 4069 C CA . CYS A 1 516 ? 15.766 -14.18 -14.398 1 91.69 516 CYS A CA 1
ATOM 4070 C C . CYS A 1 516 ? 16.266 -13.461 -15.648 1 91.69 516 CYS A C 1
ATOM 4072 O O . CYS A 1 516 ? 17.422 -13.609 -16.031 1 91.69 516 CYS A O 1
ATOM 4074 N N . HIS A 1 517 ? 15.383 -12.711 -16.203 1 90.88 517 HIS A N 1
ATOM 4075 C CA . HIS A 1 517 ? 15.773 -11.953 -17.391 1 90.88 517 HIS A CA 1
ATOM 4076 C C . HIS A 1 517 ? 16.688 -10.797 -17.016 1 90.88 517 HIS A C 1
ATOM 4078 O O . HIS A 1 517 ? 17.75 -10.609 -17.641 1 90.88 517 HIS A O 1
ATOM 4084 N N . HIS A 1 518 ? 16.391 -10.07 -15.984 1 87.06 518 HIS A N 1
ATOM 4085 C CA . HIS A 1 518 ? 17.141 -8.852 -15.672 1 87.06 518 HIS A CA 1
ATOM 4086 C C . HIS A 1 518 ? 18.359 -9.164 -14.805 1 87.06 518 HIS A C 1
ATOM 4088 O O . HIS A 1 518 ? 19.469 -8.734 -15.125 1 87.06 518 HIS A O 1
ATOM 4094 N N . THR A 1 519 ? 18.125 -9.914 -13.766 1 86.62 519 THR A N 1
ATOM 4095 C CA . THR A 1 519 ? 19.234 -10.25 -12.883 1 86.62 519 THR A CA 1
ATOM 4096 C C . THR A 1 519 ? 20.016 -11.43 -13.438 1 86.62 519 THR A C 1
ATOM 4098 O O . THR A 1 519 ? 21.25 -11.445 -13.359 1 86.62 519 THR A O 1
ATOM 4101 N N . GLY A 1 520 ? 19.312 -12.336 -13.977 1 90.69 520 GLY A N 1
ATOM 4102 C CA . GLY A 1 520 ? 19.969 -13.508 -14.531 1 90.69 520 GLY A CA 1
ATOM 4103 C C . GLY A 1 520 ? 20.531 -13.273 -15.922 1 90.69 520 GLY A C 1
ATOM 4104 O O . GLY A 1 520 ? 21.328 -14.07 -16.422 1 90.69 520 GLY A O 1
ATOM 4105 N N . LYS A 1 521 ? 20.141 -12.211 -16.562 1 90.19 521 LYS A N 1
ATOM 4106 C CA . LYS A 1 521 ? 20.609 -11.812 -17.891 1 90.19 521 LYS A CA 1
ATOM 4107 C C . LYS A 1 521 ? 20.297 -12.891 -18.938 1 90.19 521 LYS A C 1
ATOM 4109 O O . LYS A 1 521 ? 21.156 -13.266 -19.719 1 90.19 521 LYS A O 1
ATOM 4114 N N . VAL A 1 522 ? 19.188 -13.43 -18.891 1 93.19 522 VAL A N 1
ATOM 4115 C CA . VAL A 1 522 ? 18.734 -14.406 -19.875 1 93.19 522 VAL A CA 1
ATOM 4116 C C . VAL A 1 522 ? 17.969 -13.703 -20.984 1 93.19 522 VAL A C 1
ATOM 4118 O O . VAL A 1 522 ? 17 -12.984 -20.734 1 93.19 522 VAL A O 1
ATOM 4121 N N . PRO A 1 523 ? 18.406 -13.922 -22.141 1 92.88 523 PRO A N 1
ATOM 4122 C CA . PRO A 1 523 ? 17.656 -13.32 -23.234 1 92.88 523 PRO A CA 1
ATOM 4123 C C . PRO A 1 523 ? 16.25 -13.898 -23.391 1 92.88 523 PRO A C 1
ATOM 4125 O O . PRO A 1 523 ? 16.031 -15.078 -23.078 1 92.88 523 PRO A O 1
ATOM 4128 N N . ILE A 1 524 ? 15.305 -13.156 -23.922 1 92.06 524 ILE A N 1
ATOM 4129 C CA . ILE A 1 524 ? 13.898 -13.523 -24.031 1 92.06 524 ILE A CA 1
ATOM 4130 C C . ILE A 1 524 ? 13.742 -14.719 -24.953 1 92.06 524 ILE A C 1
ATOM 4132 O O . ILE A 1 524 ? 12.961 -15.633 -24.688 1 92.06 524 ILE A O 1
ATOM 4136 N N . LYS A 1 525 ? 14.492 -14.758 -25.984 1 93.25 525 LYS A N 1
ATOM 4137 C CA . LYS A 1 525 ? 14.398 -15.852 -26.938 1 93.25 525 LYS A CA 1
ATOM 4138 C C . LYS A 1 525 ? 14.766 -17.188 -26.281 1 93.25 525 LYS A C 1
ATOM 4140 O O . LYS A 1 525 ? 14.109 -18.203 -26.531 1 93.25 525 LYS A O 1
ATOM 4145 N N . LYS A 1 526 ? 15.766 -17.125 -25.516 1 93 526 LYS A N 1
ATOM 4146 C CA . LYS A 1 526 ? 16.203 -18.344 -24.844 1 93 526 LYS A CA 1
ATOM 4147 C C . LYS A 1 526 ? 15.234 -18.734 -23.719 1 93 526 LYS A C 1
ATOM 4149 O O . LYS A 1 526 ? 15.047 -19.922 -23.438 1 93 526 LYS A O 1
ATOM 4154 N N . MET A 1 527 ? 14.711 -17.75 -23.141 1 93.5 527 MET A N 1
ATOM 4155 C CA . MET A 1 527 ? 13.734 -18.016 -22.094 1 93.5 527 MET A CA 1
ATOM 4156 C C . MET A 1 527 ? 12.516 -18.734 -22.656 1 93.5 527 MET A C 1
ATOM 4158 O O . MET A 1 527 ? 12.047 -19.719 -22.078 1 93.5 527 MET A O 1
ATOM 4162 N N . VAL A 1 528 ? 12 -18.266 -23.812 1 93.44 528 VAL A N 1
ATOM 4163 C CA . VAL A 1 528 ? 10.828 -18.875 -24.438 1 93.44 528 VAL A CA 1
ATOM 4164 C C . VAL A 1 528 ? 11.18 -20.281 -24.906 1 93.44 528 VAL A C 1
ATOM 4166 O O . VAL A 1 528 ? 10.391 -21.219 -24.719 1 93.44 528 VAL A O 1
ATOM 4169 N N . LYS A 1 529 ? 12.312 -20.422 -25.438 1 94.06 529 LYS A N 1
ATOM 4170 C CA . LYS A 1 529 ? 12.734 -21.703 -25.984 1 94.06 529 LYS A CA 1
ATOM 4171 C C . LYS A 1 529 ? 12.82 -22.766 -24.891 1 94.06 529 LYS A C 1
ATOM 4173 O O . LYS A 1 529 ? 12.367 -23.906 -25.062 1 94.06 529 LYS A O 1
ATOM 4178 N N . TYR A 1 530 ? 13.375 -22.422 -23.797 1 93.81 530 TYR A N 1
ATOM 4179 C CA . TYR A 1 530 ? 13.641 -23.406 -22.75 1 93.81 530 TYR A CA 1
ATOM 4180 C C . TYR A 1 530 ? 12.43 -23.594 -21.844 1 93.81 530 TYR A C 1
ATOM 4182 O O . TYR A 1 530 ? 12.305 -24.609 -21.156 1 93.81 530 TYR A O 1
ATOM 4190 N N . SER A 1 531 ? 11.508 -22.594 -21.781 1 94.38 531 SER A N 1
ATOM 4191 C CA . SER A 1 531 ? 10.375 -22.672 -20.859 1 94.38 531 SER A CA 1
ATOM 4192 C C . SER A 1 531 ? 9.133 -23.188 -21.578 1 94.38 531 SER A C 1
ATOM 4194 O O . SER A 1 531 ? 8.156 -23.578 -20.938 1 94.38 531 SER A O 1
ATOM 4196 N N . PHE A 1 532 ? 9.141 -23.25 -22.875 1 94.94 532 PHE A N 1
ATOM 4197 C CA . PHE A 1 532 ? 7.969 -23.641 -23.656 1 94.94 532 PHE A CA 1
ATOM 4198 C C . PHE A 1 532 ? 7.512 -25.047 -23.281 1 94.94 532 PHE A C 1
ATOM 4200 O O . PHE A 1 532 ? 6.332 -25.266 -23 1 94.94 532 PHE A O 1
ATOM 4207 N N . ILE A 1 533 ? 8.414 -25.969 -23.281 1 95.88 533 ILE A N 1
ATOM 4208 C CA . ILE A 1 533 ? 8.086 -27.359 -22.969 1 95.88 533 ILE A CA 1
ATOM 4209 C C . ILE A 1 533 ? 7.715 -27.469 -21.484 1 95.88 533 ILE A C 1
ATOM 4211 O O . ILE A 1 533 ? 6.867 -28.281 -21.109 1 95.88 533 ILE A O 1
ATOM 4215 N N . ALA A 1 534 ? 8.352 -26.688 -20.672 1 96.5 534 ALA A N 1
ATOM 4216 C CA . ALA A 1 534 ? 8.047 -26.703 -19.25 1 96.5 534 ALA A CA 1
ATOM 4217 C C . ALA A 1 534 ? 6.586 -26.344 -19 1 96.5 534 ALA A C 1
ATOM 4219 O O . ALA A 1 534 ? 5.934 -26.938 -18.141 1 96.5 534 ALA A O 1
ATOM 4220 N N . VAL A 1 535 ? 6.039 -25.359 -19.734 1 96.75 535 VAL A N 1
ATOM 4221 C CA . VAL A 1 535 ? 4.645 -24.938 -19.594 1 96.75 535 VAL A CA 1
ATOM 4222 C C . VAL A 1 535 ? 3.723 -26.094 -19.984 1 96.75 535 VAL A C 1
ATOM 4224 O O . VAL A 1 535 ? 2.74 -26.375 -19.297 1 96.75 535 VAL A O 1
ATOM 4227 N N . TRP A 1 536 ? 4.074 -26.781 -21 1 97.12 536 TRP A N 1
ATOM 4228 C CA . TRP A 1 536 ? 3.254 -27.906 -21.469 1 97.12 536 TRP A CA 1
ATOM 4229 C C . TRP A 1 536 ? 3.256 -29.047 -20.469 1 97.12 536 TRP A C 1
ATOM 4231 O O . TRP A 1 536 ? 2.234 -29.703 -20.266 1 97.12 536 TRP A O 1
ATOM 4241 N N . ILE A 1 537 ? 4.387 -29.297 -19.891 1 97.69 537 ILE A N 1
ATOM 4242 C CA . ILE A 1 537 ? 4.477 -30.344 -18.859 1 97.69 537 ILE A CA 1
ATOM 4243 C C . ILE A 1 537 ? 3.533 -30 -17.703 1 97.69 537 ILE A C 1
ATOM 4245 O O . ILE A 1 537 ? 2.764 -30.859 -17.266 1 97.69 537 ILE A O 1
ATOM 4249 N N . CYS A 1 538 ? 3.57 -28.75 -17.266 1 97.56 538 CYS A N 1
ATOM 4250 C CA . CYS A 1 538 ? 2.717 -28.328 -16.156 1 97.56 538 CYS A CA 1
ATOM 4251 C C . CYS A 1 538 ? 1.244 -28.406 -16.547 1 97.56 538 CYS A C 1
ATOM 4253 O O . CYS A 1 538 ? 0.414 -28.859 -15.75 1 97.56 538 CYS A O 1
ATOM 4255 N N . LEU A 1 539 ? 0.92 -28.047 -17.797 1 97.06 539 LEU A N 1
ATOM 4256 C CA . LEU A 1 539 ? -0.453 -28.047 -18.297 1 97.06 539 LEU A CA 1
ATOM 4257 C C . LEU A 1 539 ? -1.02 -29.469 -18.328 1 97.06 539 LEU A C 1
ATOM 4259 O O . LEU A 1 539 ? -2.135 -29.703 -17.844 1 97.06 539 LEU A O 1
ATOM 4263 N N . ILE A 1 540 ? -0.259 -30.406 -18.828 1 97.38 540 ILE A N 1
ATOM 4264 C CA . ILE A 1 540 ? -0.727 -31.781 -18.984 1 97.38 540 ILE A CA 1
ATOM 4265 C C . ILE A 1 540 ? -0.883 -32.438 -17.625 1 97.38 540 ILE A C 1
ATOM 4267 O O . ILE A 1 540 ? -1.882 -33.125 -17.359 1 97.38 540 ILE A O 1
ATOM 4271 N N . ILE A 1 541 ? 0.052 -32.219 -16.75 1 97.88 541 ILE A N 1
ATOM 4272 C CA . ILE A 1 541 ? -0.006 -32.812 -15.414 1 97.88 541 ILE A CA 1
ATOM 4273 C C . ILE A 1 541 ? -1.184 -32.25 -14.641 1 97.88 541 ILE A C 1
ATOM 4275 O O . ILE A 1 541 ? -1.901 -32.969 -13.953 1 97.88 541 ILE A O 1
ATOM 4279 N N . LEU A 1 542 ? -1.37 -30.906 -14.695 1 97.56 542 LEU A N 1
ATOM 4280 C CA . LEU A 1 542 ? -2.494 -30.281 -14.008 1 97.56 542 LEU A CA 1
ATOM 4281 C C . LEU A 1 542 ? -3.822 -30.797 -14.555 1 97.56 542 LEU A C 1
ATOM 4283 O O . LEU A 1 542 ? -4.746 -31.094 -13.789 1 97.56 542 LEU A O 1
ATOM 4287 N N . TRP A 1 543 ? -3.914 -30.906 -15.906 1 95.81 543 TRP A N 1
ATOM 4288 C CA . TRP A 1 543 ? -5.121 -31.422 -16.547 1 95.81 543 TRP A CA 1
ATOM 4289 C C . TRP A 1 543 ? -5.445 -32.844 -16.047 1 95.81 543 TRP A C 1
ATOM 4291 O O . TRP A 1 543 ? -6.582 -33.125 -15.664 1 95.81 543 TRP A O 1
ATOM 4301 N N . LEU A 1 544 ? -4.457 -33.719 -15.969 1 95.75 544 LEU A N 1
ATOM 4302 C CA . LEU A 1 544 ? -4.648 -35.094 -15.5 1 95.75 544 LEU A CA 1
ATOM 4303 C C . LEU A 1 544 ? -5.008 -35.125 -14.023 1 95.75 544 LEU A C 1
ATOM 4305 O O . LEU A 1 544 ? -5.824 -35.938 -13.594 1 95.75 544 LEU A O 1
ATOM 4309 N N . ALA A 1 545 ? -4.387 -34.25 -13.281 1 95.69 545 ALA A N 1
ATOM 4310 C CA . ALA A 1 545 ? -4.664 -34.188 -11.852 1 95.69 545 ALA A CA 1
ATOM 4311 C C . ALA A 1 545 ? -6.094 -33.719 -11.586 1 95.69 545 ALA A C 1
ATOM 4313 O O . ALA A 1 545 ? -6.738 -34.188 -10.641 1 95.69 545 ALA A O 1
ATOM 4314 N N . LEU A 1 546 ? -6.605 -32.781 -12.359 1 93.62 546 LEU A N 1
ATOM 4315 C CA . LEU A 1 546 ? -7.957 -32.281 -12.172 1 93.62 546 LEU A CA 1
ATOM 4316 C C . LEU A 1 546 ? -9 -33.312 -12.531 1 93.62 546 LEU A C 1
ATOM 4318 O O . LEU A 1 546 ? -10.078 -33.344 -11.945 1 93.62 546 LEU A O 1
ATOM 4322 N N . ILE A 1 547 ? -8.711 -34.219 -13.445 1 88.81 547 ILE A N 1
ATOM 4323 C CA . ILE A 1 547 ? -9.656 -35.25 -13.898 1 88.81 547 ILE A CA 1
ATOM 4324 C C . ILE A 1 547 ? -9.594 -36.469 -12.977 1 88.81 547 ILE A C 1
ATOM 4326 O O . ILE A 1 547 ? -10.625 -37.062 -12.648 1 88.81 547 ILE A O 1
ATOM 4330 N N . LEU A 1 548 ? -8.422 -36.75 -12.508 1 88.62 548 LEU A N 1
ATOM 4331 C CA . LEU A 1 548 ? -8.25 -38 -11.766 1 88.62 548 LEU A CA 1
ATOM 4332 C C . LEU A 1 548 ? -8.148 -37.75 -10.266 1 88.62 548 LEU A C 1
ATOM 4334 O O . LEU A 1 548 ? -8.875 -38.344 -9.477 1 88.62 548 LEU A O 1
ATOM 4338 N N . TRP A 1 549 ? -7.309 -36.812 -9.867 1 89.44 549 TRP A N 1
ATOM 4339 C CA . TRP A 1 549 ? -6.965 -36.594 -8.461 1 89.44 549 TRP A CA 1
ATOM 4340 C C . TRP A 1 549 ? -8.023 -35.75 -7.766 1 89.44 549 TRP A C 1
ATOM 4342 O O . TRP A 1 549 ? -8.422 -36.031 -6.637 1 89.44 549 TRP A O 1
ATOM 4352 N N . ALA A 1 550 ? -8.547 -34.688 -8.359 1 87.81 550 ALA A N 1
ATOM 4353 C CA . ALA A 1 550 ? -9.469 -33.75 -7.734 1 87.81 550 ALA A CA 1
ATOM 4354 C C . ALA A 1 550 ? -10.781 -34.438 -7.359 1 87.81 550 ALA A C 1
ATOM 4356 O O . ALA A 1 550 ? -11.273 -34.281 -6.238 1 87.81 550 ALA A O 1
ATOM 4357 N N . PRO A 1 551 ? -11.406 -35.281 -8.305 1 80.44 551 PRO A N 1
ATOM 4358 C CA . PRO A 1 551 ? -12.664 -35.938 -7.934 1 80.44 551 PRO A CA 1
ATOM 4359 C C . PRO A 1 551 ? -12.484 -36.938 -6.797 1 80.44 551 PRO A C 1
ATOM 4361 O O . PRO A 1 551 ? -13.414 -37.156 -6.012 1 80.44 551 PRO A O 1
ATOM 4364 N N . TYR A 1 552 ? -11.32 -37.469 -6.707 1 79 552 TYR A N 1
ATOM 4365 C CA . TYR A 1 552 ? -11.047 -38.406 -5.637 1 79 552 TYR A CA 1
ATOM 4366 C C . TYR A 1 552 ? -10.953 -37.719 -4.289 1 79 552 TYR A C 1
ATOM 4368 O O . TYR A 1 552 ? -11.414 -38.219 -3.273 1 79 552 TYR A O 1
ATOM 4376 N N . LEU A 1 553 ? -10.453 -36.562 -4.246 1 79.19 553 LEU A N 1
ATOM 4377 C CA . LEU A 1 553 ? -10.219 -35.844 -3.002 1 79.19 553 LEU A CA 1
ATOM 4378 C C . LEU A 1 553 ? -11.477 -35.125 -2.545 1 79.19 553 LEU A C 1
ATOM 4380 O O . LEU A 1 553 ? -11.758 -35.062 -1.346 1 79.19 553 LEU A O 1
ATOM 4384 N N . PHE A 1 554 ? -12.242 -34.531 -3.512 1 72.06 554 PHE A N 1
ATOM 4385 C CA . PHE A 1 554 ? -13.367 -33.656 -3.131 1 72.06 554 PHE A CA 1
ATOM 4386 C C . PHE A 1 554 ? -14.688 -34.406 -3.266 1 72.06 554 PHE A C 1
ATOM 4388 O O . PHE A 1 554 ? -15.758 -33.844 -3.133 1 72.06 554 PHE A O 1
ATOM 4395 N N . ASP A 1 555 ? -14.82 -35.781 -3.672 1 60.53 555 ASP A N 1
ATOM 4396 C CA . ASP A 1 555 ? -16.031 -36.594 -3.791 1 60.53 555 ASP A CA 1
ATOM 4397 C C . ASP A 1 555 ? -16.812 -36.594 -2.482 1 60.53 555 ASP A C 1
ATOM 4399 O O . ASP A 1 555 ? -16.281 -36.969 -1.435 1 60.53 555 ASP A O 1
ATOM 4403 N N . PRO A 1 556 ? -17.922 -35.906 -2.57 1 52.06 556 PRO A N 1
ATOM 4404 C CA . PRO A 1 556 ? -18.859 -35.969 -1.439 1 52.06 556 PRO A CA 1
ATOM 4405 C C . PRO A 1 556 ? -19.344 -37.375 -1.155 1 52.06 556 PRO A C 1
ATOM 4407 O O . PRO A 1 556 ? -20.203 -37.594 -0.301 1 52.06 556 PRO A O 1
ATOM 4410 N N . GLU A 1 557 ? -19.328 -38.312 -2.049 1 46.62 557 GLU A N 1
ATOM 4411 C CA . GLU A 1 557 ? -20.031 -39.562 -1.73 1 46.62 557 GLU A CA 1
ATOM 4412 C C . GLU A 1 557 ? -20.016 -39.812 -0.229 1 46.62 557 GLU A C 1
ATOM 4414 O O . GLU A 1 557 ? -20.844 -40.594 0.275 1 46.62 557 GLU A O 1
ATOM 4419 N N . ASP A 1 558 ? -19.203 -39.594 0.508 1 37.66 558 ASP A N 1
ATOM 4420 C CA . ASP A 1 558 ? -19.547 -40.094 1.826 1 37.66 558 ASP A CA 1
ATOM 4421 C C . ASP A 1 558 ? -20.859 -39.5 2.336 1 37.66 558 ASP A C 1
ATOM 4423 O O . ASP A 1 558 ? -21.438 -40 3.303 1 37.66 558 ASP A O 1
ATOM 4427 N N . ASP A 1 559 ? -21.391 -38.219 2.232 1 36.88 559 ASP A N 1
ATOM 4428 C CA . ASP A 1 559 ? -22.703 -38 2.832 1 36.88 559 ASP A CA 1
ATOM 4429 C C . ASP A 1 559 ? -23.812 -38.312 1.836 1 36.88 559 ASP A C 1
ATOM 4431 O O . ASP A 1 559 ? -24.969 -38 2.066 1 36.88 559 ASP A O 1
ATOM 4435 N N . GLY A 1 560 ? -24.078 -39.406 0.92 1 32.5 560 GLY A N 1
ATOM 4436 C CA . GLY A 1 560 ? -25.188 -39.875 0.115 1 32.5 560 GLY A CA 1
ATOM 4437 C C . GLY A 1 560 ? -25.422 -39.062 -1.135 1 32.5 560 GLY A C 1
ATOM 4438 O O . GLY A 1 560 ? -26.453 -39.219 -1.799 1 32.5 560 GLY A O 1
ATOM 4439 N N . ILE A 1 561 ? -25.047 -38 -1.279 1 30.64 561 ILE A N 1
ATOM 4440 C CA . ILE A 1 561 ? -25.453 -37.219 -2.447 1 30.64 561 ILE A CA 1
ATOM 4441 C C . ILE A 1 561 ? -24.719 -37.75 -3.686 1 30.64 561 ILE A C 1
ATOM 4443 O O . ILE A 1 561 ? -23.5 -37.688 -3.752 1 30.64 561 ILE A O 1
ATOM 4447 N N . HIS A 1 562 ? -25.328 -38.719 -4.438 1 30.64 562 HIS A N 1
ATOM 4448 C CA . HIS A 1 562 ? -25.016 -39.25 -5.766 1 30.64 562 HIS A CA 1
ATOM 4449 C C . HIS A 1 562 ? -24.828 -38.094 -6.766 1 30.64 562 HIS A C 1
ATOM 4451 O O . HIS A 1 562 ? -25.531 -37.094 -6.711 1 30.64 562 HIS A O 1
ATOM 4457 N N . TRP A 1 563 ? -23.672 -38.094 -7.387 1 31.38 563 TRP A N 1
ATOM 4458 C CA . TRP A 1 563 ? -23.266 -37.25 -8.531 1 31.38 563 TRP A CA 1
ATOM 4459 C C . TRP A 1 563 ? -24.312 -37.344 -9.641 1 31.38 563 TRP A C 1
ATOM 4461 O O . TRP A 1 563 ? -24.391 -38.312 -10.359 1 31.38 563 TRP A O 1
ATOM 4471 N N . THR A 1 564 ? -25.641 -37.25 -9.453 1 28.77 564 THR A N 1
ATOM 4472 C CA . THR A 1 564 ? -26.469 -37.219 -10.664 1 28.77 564 THR A CA 1
ATOM 4473 C C . THR A 1 564 ? -26.094 -36.031 -11.539 1 28.77 564 THR A C 1
ATOM 4475 O O . THR A 1 564 ? -26.031 -34.906 -11.055 1 28.77 564 THR A O 1
ATOM 4478 N N . ILE A 1 565 ? -25.234 -36.188 -12.484 1 29.12 565 ILE A N 1
ATOM 4479 C CA . ILE A 1 565 ? -25.219 -35.312 -13.664 1 29.12 565 ILE A CA 1
ATOM 4480 C C . ILE A 1 565 ? -26.625 -34.781 -13.938 1 29.12 565 ILE A C 1
ATOM 4482 O O . ILE A 1 565 ? -27.531 -35.562 -14.281 1 29.12 565 ILE A O 1
ATOM 4486 N N . ALA A 1 566 ? -27.203 -33.938 -13.164 1 28.3 566 ALA A N 1
ATOM 4487 C CA . ALA A 1 566 ? -28.531 -33.469 -13.555 1 28.3 566 ALA A CA 1
ATOM 4488 C C . ALA A 1 566 ? -28.609 -33.188 -15.055 1 28.3 566 ALA A C 1
ATOM 4490 O O . ALA A 1 566 ? -27.797 -32.438 -15.594 1 28.3 566 ALA A O 1
ATOM 4491 N N . GLN A 1 567 ? -29.234 -34.062 -15.891 1 25.75 567 GLN A N 1
ATOM 4492 C CA . GLN A 1 567 ? -29.891 -33.844 -17.172 1 25.75 567 GLN A CA 1
ATOM 4493 C C . GLN A 1 567 ? -30.547 -32.469 -17.219 1 25.75 567 GLN A C 1
ATOM 4495 O O . GLN A 1 567 ? -30.703 -31.812 -16.188 1 25.75 567 GLN A O 1
ATOM 4500 N N . GLY A 1 568 ? -31.547 -32.219 -18.297 1 25.95 568 GLY A N 1
ATOM 4501 C CA . GLY A 1 568 ? -32.438 -31.156 -18.719 1 25.95 568 GLY A CA 1
ATOM 4502 C C . GLY A 1 568 ? -33.344 -30.656 -17.609 1 25.95 568 GLY A C 1
ATOM 4503 O O . GLY A 1 568 ? -34.156 -31.422 -17.062 1 25.95 568 GLY A O 1
ATOM 4504 N N . ALA A 1 569 ? -33.062 -29.922 -16.688 1 26.77 569 ALA A N 1
ATOM 4505 C CA . ALA A 1 569 ? -34.094 -29.297 -15.883 1 26.77 569 ALA A CA 1
ATOM 4506 C C . ALA A 1 569 ? -35.312 -28.953 -16.75 1 26.77 569 ALA A C 1
ATOM 4508 O O . ALA A 1 569 ? -35.219 -28.172 -17.688 1 26.77 569 ALA A O 1
ATOM 4509 N N . GLY A 1 570 ? -36.312 -29.859 -17.016 1 25.78 570 GLY A N 1
ATOM 4510 C CA . GLY A 1 570 ? -37.719 -29.594 -17.234 1 25.78 570 GLY A CA 1
ATOM 4511 C C . GLY A 1 570 ? -38.25 -28.438 -16.406 1 25.78 570 GLY A C 1
ATOM 4512 O O . GLY A 1 570 ? -37.594 -28 -15.461 1 25.78 570 GLY A O 1
ATOM 4513 N N . LYS A 1 571 ? -39.5 -27.859 -16.797 1 27.33 571 LYS A N 1
ATOM 4514 C CA . LYS A 1 571 ? -40.375 -26.781 -16.375 1 27.33 571 LYS A CA 1
ATOM 4515 C C . LYS A 1 571 ? -40.719 -26.906 -14.891 1 27.33 571 LYS A C 1
ATOM 4517 O O . LYS A 1 571 ? -41.25 -27.922 -14.453 1 27.33 571 LYS A O 1
ATOM 4522 N N . ILE A 1 572 ? -40 -26.484 -14.039 1 27.92 572 ILE A N 1
ATOM 4523 C CA . ILE A 1 572 ? -40.594 -26.344 -12.719 1 27.92 572 ILE A CA 1
ATOM 4524 C C . ILE A 1 572 ? -42.031 -25.844 -12.852 1 27.92 572 ILE A C 1
ATOM 4526 O O . ILE A 1 572 ? -42.25 -24.703 -13.266 1 27.92 572 ILE A O 1
ATOM 4530 N N . THR A 1 573 ? -43 -26.766 -13.312 1 26.06 573 THR A N 1
ATOM 4531 C CA . THR A 1 573 ? -44.406 -26.531 -13.109 1 26.06 573 THR A CA 1
ATOM 4532 C C . THR A 1 573 ? -44.688 -26.203 -11.641 1 26.06 573 THR A C 1
ATOM 4534 O O . THR A 1 573 ? -44.375 -27 -10.758 1 26.06 573 THR A O 1
ATOM 4537 N N . ILE A 1 574 ? -44.656 -24.906 -11.344 1 26.19 574 ILE A N 1
ATOM 4538 C CA . ILE A 1 574 ? -45.281 -24.359 -10.156 1 26.19 574 ILE A CA 1
ATOM 4539 C C . ILE A 1 574 ? -46.594 -25.078 -9.883 1 26.19 574 ILE A C 1
ATOM 4541 O O . ILE A 1 574 ? -47.531 -25.016 -10.688 1 26.19 574 ILE A O 1
ATOM 4545 N N . ALA A 1 575 ? -46.438 -26.297 -9.312 1 26.55 575 ALA A N 1
ATOM 4546 C CA . ALA A 1 575 ? -47.688 -26.906 -8.867 1 26.55 575 ALA A CA 1
ATOM 4547 C C . ALA A 1 575 ? -48.594 -25.875 -8.172 1 26.55 575 ALA A C 1
ATOM 4549 O O . ALA A 1 575 ? -48.125 -25.094 -7.34 1 26.55 575 ALA A O 1
ATOM 4550 N N . GLU A 1 576 ? -49.656 -25.391 -8.812 1 27.84 576 GLU A N 1
ATOM 4551 C CA . GLU A 1 576 ? -50.75 -24.547 -8.352 1 27.84 576 GLU A CA 1
ATOM 4552 C C . GLU A 1 576 ? -51.188 -24.922 -6.938 1 27.84 576 GLU A C 1
ATOM 4554 O O . GLU A 1 576 ? -51.125 -26.094 -6.551 1 27.84 576 GLU A O 1
ATOM 4559 N N . PRO A 1 577 ? -51.188 -23.922 -6.02 1 29.08 577 PRO A N 1
ATOM 4560 C CA . PRO A 1 577 ? -51.844 -24.125 -4.734 1 29.08 577 PRO A CA 1
ATOM 4561 C C . PRO A 1 577 ? -53.094 -25.016 -4.844 1 29.08 577 PRO A C 1
ATOM 4563 O O . PRO A 1 577 ? -53.938 -24.812 -5.742 1 29.08 577 PRO A O 1
ATOM 4566 N N . THR A 1 578 ? -52.875 -26.359 -4.699 1 28.69 578 THR A N 1
ATOM 4567 C CA . THR A 1 578 ? -54.094 -27.156 -4.539 1 28.69 578 THR A CA 1
ATOM 4568 C C . THR A 1 578 ? -55.094 -26.438 -3.666 1 28.69 578 THR A C 1
ATOM 4570 O O . THR A 1 578 ? -54.75 -25.875 -2.625 1 28.69 578 THR A O 1
ATOM 4573 N N . GLU A 1 579 ? -56.25 -26 -4.148 1 28.33 579 GLU A N 1
ATOM 4574 C CA . GLU A 1 579 ? -57.469 -25.438 -3.604 1 28.33 579 GLU A CA 1
ATOM 4575 C C . GLU A 1 579 ? -57.875 -26.125 -2.295 1 28.33 579 GLU A C 1
ATOM 4577 O O . GLU A 1 579 ? -57.688 -27.328 -2.146 1 28.33 579 GLU A O 1
ATOM 4582 N N . PRO A 1 580 ? -57.906 -25.359 -1.128 1 31.47 580 PRO A N 1
ATOM 4583 C CA . PRO A 1 580 ? -58.719 -25.875 -0.033 1 31.47 580 PRO A CA 1
ATOM 4584 C C . PRO A 1 580 ? -59.938 -26.625 -0.527 1 31.47 580 PRO A C 1
ATOM 4586 O O . PRO A 1 580 ? -60.594 -26.203 -1.486 1 31.47 580 PRO A O 1
ATOM 4589 N N . GLU A 1 581 ? -59.875 -27.906 -0.516 1 24.25 581 GLU A N 1
ATOM 4590 C CA . GLU A 1 581 ? -61.156 -28.625 -0.549 1 24.25 581 GLU A CA 1
ATOM 4591 C C . GLU A 1 581 ? -62.188 -27.953 0.329 1 24.25 581 GLU A C 1
ATOM 4593 O O . GLU A 1 581 ? -61.844 -27.375 1.368 1 24.25 581 GLU A O 1
ATOM 4598 N N . ALA A 1 582 ? -63.5 -28.062 0.176 1 24.75 582 ALA A N 1
ATOM 4599 C CA . ALA A 1 582 ? -64.688 -27.594 0.855 1 24.75 582 ALA A CA 1
ATOM 4600 C C . ALA A 1 582 ? -64.75 -28.062 2.303 1 24.75 582 ALA A C 1
ATOM 4602 O O . ALA A 1 582 ? -64.438 -29.234 2.586 1 24.75 582 ALA A O 1
ATOM 4603 N N . MET B 1 1 ? 19.031 7.637 -2.611 1 20.59 1 MET B N 1
ATOM 4604 C CA . MET B 1 1 ? 19.766 8.656 -1.86 1 20.59 1 MET B CA 1
ATOM 4605 C C . MET B 1 1 ? 19.844 8.297 -0.382 1 20.59 1 MET B C 1
ATOM 4607 O O . MET B 1 1 ? 20.469 9.008 0.405 1 20.59 1 MET B O 1
ATOM 4611 N N . GLY B 1 2 ? 19 7.293 0.034 1 26.09 2 GLY B N 1
ATOM 4612 C CA . GLY B 1 2 ? 18.953 6.969 1.451 1 26.09 2 GLY B CA 1
ATOM 4613 C C . GLY B 1 2 ? 20.188 6.234 1.938 1 26.09 2 GLY B C 1
ATOM 4614 O O . GLY B 1 2 ? 20.438 6.148 3.145 1 26.09 2 GLY B O 1
ATOM 4615 N N . GLY B 1 3 ? 20.906 5.602 1.051 1 27.48 3 GLY B N 1
ATOM 4616 C CA . GLY B 1 3 ? 22.047 4.848 1.541 1 27.48 3 GLY B CA 1
ATOM 4617 C C . GLY B 1 3 ? 23.172 5.727 2.045 1 27.48 3 GLY B C 1
ATOM 4618 O O . GLY B 1 3 ? 23.984 5.297 2.873 1 27.48 3 GLY B O 1
ATOM 4619 N N . PHE B 1 4 ? 23.312 6.848 1.333 1 27.16 4 PHE B N 1
ATOM 4620 C CA . PHE B 1 4 ? 24.516 7.613 1.639 1 27.16 4 PHE B CA 1
ATOM 4621 C C . PHE B 1 4 ? 24.484 8.133 3.07 1 27.16 4 PHE B C 1
ATOM 4623 O O . PHE B 1 4 ? 25.5 8.164 3.756 1 27.16 4 PHE B O 1
ATOM 4630 N N . LEU B 1 5 ? 23.297 8.617 3.445 1 25.36 5 LEU B N 1
ATOM 4631 C CA . LEU B 1 5 ? 23.328 9.43 4.656 1 25.36 5 LEU B CA 1
ATOM 4632 C C . LEU B 1 5 ? 23.375 8.547 5.898 1 25.36 5 LEU B C 1
ATOM 4634 O O . LEU B 1 5 ? 23.406 9.047 7.023 1 25.36 5 LEU B O 1
ATOM 4638 N N . SER B 1 6 ? 23.281 7.281 5.738 1 29.86 6 SER B N 1
ATOM 4639 C CA . SER B 1 6 ? 23.312 6.477 6.957 1 29.86 6 SER B CA 1
ATOM 4640 C C . SER B 1 6 ? 24.719 6.422 7.543 1 29.86 6 SER B C 1
ATOM 4642 O O . SER B 1 6 ? 24.906 6.047 8.703 1 29.86 6 SER B O 1
ATOM 4644 N N . GLY B 1 7 ? 25.766 6.645 6.738 1 29.27 7 GLY B N 1
ATOM 4645 C CA . GLY B 1 7 ? 27.125 6.445 7.238 1 29.27 7 GLY B CA 1
ATOM 4646 C C . GLY B 1 7 ? 27.562 7.523 8.211 1 29.27 7 GLY B C 1
ATOM 4647 O O . GLY B 1 7 ? 28.594 7.379 8.875 1 29.27 7 GLY B O 1
ATOM 4648 N N . LEU B 1 8 ? 27.234 8.781 7.957 1 27.36 8 LEU B N 1
ATOM 4649 C CA . LEU B 1 8 ? 28.031 9.82 8.594 1 27.36 8 LEU B CA 1
ATOM 4650 C C . LEU B 1 8 ? 27.797 9.844 10.102 1 27.36 8 LEU B C 1
ATOM 4652 O O . LEU B 1 8 ? 28.703 10.172 10.867 1 27.36 8 LEU B O 1
ATOM 4656 N N . TRP B 1 9 ? 26.594 10.102 10.719 1 26.14 9 TRP B N 1
ATOM 4657 C CA . TRP B 1 9 ? 26.625 10.547 12.109 1 26.14 9 TRP B CA 1
ATOM 4658 C C . TRP B 1 9 ? 26.531 9.359 13.062 1 26.14 9 TRP B C 1
ATOM 4660 O O . TRP B 1 9 ? 25.422 8.922 13.398 1 26.14 9 TRP B O 1
ATOM 4670 N N . LYS B 1 10 ? 27.312 8.414 13.008 1 34.03 10 LYS B N 1
ATOM 4671 C CA . LYS B 1 10 ? 27.453 7.562 14.188 1 34.03 10 LYS B CA 1
ATOM 4672 C C . LYS B 1 10 ? 27.891 8.375 15.406 1 34.03 10 LYS B C 1
ATOM 4674 O O . LYS B 1 10 ? 29.062 8.695 15.562 1 34.03 10 LYS B O 1
ATOM 4679 N N . LYS B 1 11 ? 27.016 9.297 15.953 1 31.52 11 LYS B N 1
ATOM 4680 C CA . LYS B 1 11 ? 27.438 9.828 17.25 1 31.52 11 LYS B CA 1
ATOM 4681 C C . LYS B 1 11 ? 27.828 8.703 18.203 1 31.52 11 LYS B C 1
ATOM 4683 O O . LYS B 1 11 ? 27.172 7.66 18.234 1 31.52 11 LYS B O 1
ATOM 4688 N N . GLU B 1 12 ? 28.984 8.719 18.609 1 32.56 12 GLU B N 1
ATOM 4689 C CA . GLU B 1 12 ? 29.547 7.965 19.719 1 32.56 12 GLU B CA 1
ATOM 4690 C C . GLU B 1 12 ? 28.625 8.008 20.938 1 32.56 12 GLU B C 1
ATOM 4692 O O . GLU B 1 12 ? 28.344 9.078 21.469 1 32.56 12 GLU B O 1
ATOM 4697 N N . GLU B 1 13 ? 27.5 7.32 20.953 1 37.19 13 GLU B N 1
ATOM 4698 C CA . GLU B 1 13 ? 26.688 7.258 22.172 1 37.19 13 GLU B CA 1
ATOM 4699 C C . GLU B 1 13 ? 27.578 7.258 23.406 1 37.19 13 GLU B C 1
ATOM 4701 O O . GLU B 1 13 ? 28.562 6.52 23.484 1 37.19 13 GLU B O 1
ATOM 4706 N N . PRO B 1 14 ? 27.609 8.352 24.172 1 34.69 14 PRO B N 1
ATOM 4707 C CA . PRO B 1 14 ? 28.406 8.391 25.391 1 34.69 14 PRO B CA 1
ATOM 4708 C C . PRO B 1 14 ? 28.359 7.07 26.172 1 34.69 14 PRO B C 1
ATOM 4710 O O . PRO B 1 14 ? 27.375 6.344 26.094 1 34.69 14 PRO B O 1
ATOM 4713 N N . GLN B 1 15 ? 29.438 6.48 26.453 1 37.09 15 GLN B N 1
ATOM 4714 C CA . GLN B 1 15 ? 29.719 5.309 27.281 1 37.09 15 GLN B CA 1
ATOM 4715 C C . GLN B 1 15 ? 28.984 5.395 28.609 1 37.09 15 GLN B C 1
ATOM 4717 O O . GLN B 1 15 ? 29.375 6.164 29.5 1 37.09 15 GLN B O 1
ATOM 4722 N N . LYS B 1 16 ? 27.641 5.355 28.625 1 43.28 16 LYS B N 1
ATOM 4723 C CA . LYS B 1 16 ? 26.938 5.41 29.891 1 43.28 16 LYS B CA 1
ATOM 4724 C C . LYS B 1 16 ? 27.562 4.469 30.922 1 43.28 16 LYS B C 1
ATOM 4726 O O . LYS B 1 16 ? 28.047 3.396 30.562 1 43.28 16 LYS B O 1
ATOM 4731 N N . LYS B 1 17 ? 27.766 4.934 32.125 1 44.31 17 LYS B N 1
ATOM 4732 C CA . LYS B 1 17 ? 28.312 4.34 33.344 1 44.31 17 LYS B CA 1
ATOM 4733 C C . LYS B 1 17 ? 27.656 3 33.656 1 44.31 17 LYS B C 1
ATOM 4735 O O . LYS B 1 17 ? 26.469 2.809 33.375 1 44.31 17 LYS B O 1
ATOM 4740 N N . PRO B 1 18 ? 28.391 1.899 33.906 1 47.03 18 PRO B N 1
ATOM 4741 C CA . PRO B 1 18 ? 27.906 0.564 34.281 1 47.03 18 PRO B CA 1
ATOM 4742 C C . PRO B 1 18 ? 26.906 0.595 35.438 1 47.03 18 PRO B C 1
ATOM 4744 O O . PRO B 1 18 ? 27.172 1.231 36.469 1 47.03 18 PRO B O 1
ATOM 4747 N N . ILE B 1 19 ? 25.656 0.605 35.188 1 51.25 19 ILE B N 1
ATOM 4748 C CA . ILE B 1 19 ? 24.594 0.668 36.219 1 51.25 19 ILE B CA 1
ATOM 4749 C C . ILE B 1 19 ? 24.75 -0.493 37.188 1 51.25 19 ILE B C 1
ATOM 4751 O O . ILE B 1 19 ? 24.703 -1.659 36.781 1 51.25 19 ILE B O 1
ATOM 4755 N N . LYS B 1 20 ? 25.266 -0.329 38.406 1 49.47 20 LYS B N 1
ATOM 4756 C CA . LYS B 1 20 ? 25.391 -1.158 39.594 1 49.47 20 LYS B CA 1
ATOM 4757 C C . LYS B 1 20 ? 24.031 -1.416 40.219 1 49.47 20 LYS B C 1
ATOM 4759 O O . LYS B 1 20 ? 23.234 -0.49 40.406 1 49.47 20 LYS B O 1
ATOM 4764 N N . GLY B 1 21 ? 23.453 -2.803 40.219 1 56.72 21 GLY B N 1
ATOM 4765 C CA . GLY B 1 21 ? 22.359 -3.348 41 1 56.72 21 GLY B CA 1
ATOM 4766 C C . GLY B 1 21 ? 21.219 -3.867 40.156 1 56.72 21 GLY B C 1
ATOM 4767 O O . GLY B 1 21 ? 21.094 -3.521 38.969 1 56.72 21 GLY B O 1
ATOM 4768 N N . ILE B 1 22 ? 20.547 -4.902 40.594 1 58.88 22 ILE B N 1
ATOM 4769 C CA . ILE B 1 22 ? 19.422 -5.551 39.938 1 58.88 22 ILE B CA 1
ATOM 4770 C C . ILE B 1 22 ? 18.312 -4.523 39.656 1 58.88 22 ILE B C 1
ATOM 4772 O O . ILE B 1 22 ? 17.703 -4.535 38.594 1 58.88 22 ILE B O 1
ATOM 4776 N N . ALA B 1 23 ? 18.094 -3.729 40.656 1 60.5 23 ALA B N 1
ATOM 4777 C CA . ALA B 1 23 ? 17 -2.768 40.531 1 60.5 23 ALA B CA 1
ATOM 4778 C C . ALA B 1 23 ? 17.266 -1.76 39.438 1 60.5 23 ALA B C 1
ATOM 4780 O O . ALA B 1 23 ? 16.391 -1.502 38.594 1 60.5 23 ALA B O 1
ATOM 4781 N N . PRO B 1 24 ? 18.391 -1.314 39.438 1 61.34 24 PRO B N 1
ATOM 4782 C CA . PRO B 1 24 ? 18.625 -0.352 38.344 1 61.34 24 PRO B CA 1
ATOM 4783 C C . PRO B 1 24 ? 18.641 -1.007 36.969 1 61.34 24 PRO B C 1
ATOM 4785 O O . PRO B 1 24 ? 18.266 -0.375 35.969 1 61.34 24 PRO B O 1
ATOM 4788 N N . ARG B 1 25 ? 18.984 -2.207 36.969 1 62.06 25 ARG B N 1
ATOM 4789 C CA . ARG B 1 25 ? 18.969 -2.926 35.719 1 62.06 25 ARG B CA 1
ATOM 4790 C C . ARG B 1 25 ? 17.547 -3.105 35.188 1 62.06 25 ARG B C 1
ATOM 4792 O O . ARG B 1 25 ? 17.297 -2.932 34 1 62.06 25 ARG B O 1
ATOM 4799 N N . LEU B 1 26 ? 16.75 -3.535 36.094 1 64.12 26 LEU B N 1
ATOM 4800 C CA . LEU B 1 26 ? 15.344 -3.695 35.719 1 64.12 26 LEU B CA 1
ATOM 4801 C C . LEU B 1 26 ? 14.742 -2.361 35.281 1 64.12 26 LEU B C 1
ATOM 4803 O O . LEU B 1 26 ? 13.922 -2.307 34.375 1 64.12 26 LEU B O 1
ATOM 4807 N N . LYS B 1 27 ? 15.172 -1.453 36.031 1 62.97 27 LYS B N 1
ATOM 4808 C CA . LYS B 1 27 ? 14.664 -0.128 35.688 1 62.97 27 LYS B CA 1
ATOM 4809 C C . LYS B 1 27 ? 15.133 0.292 34.281 1 62.97 27 LYS B C 1
ATOM 4811 O O . LYS B 1 27 ? 14.367 0.891 33.531 1 62.97 27 LYS B O 1
ATOM 4816 N N . ASN B 1 28 ? 16.312 -0.068 34.031 1 61.62 28 ASN B N 1
ATOM 4817 C CA . ASN B 1 28 ? 16.828 0.284 32.719 1 61.62 28 ASN B CA 1
ATOM 4818 C C . ASN B 1 28 ? 16.141 -0.518 31.609 1 61.62 28 ASN B C 1
ATOM 4820 O O . ASN B 1 28 ? 15.875 0.009 30.531 1 61.62 28 ASN B O 1
ATOM 4824 N N . ILE B 1 29 ? 15.961 -1.734 31.953 1 63.72 29 ILE B N 1
ATOM 4825 C CA . ILE B 1 29 ? 15.258 -2.576 30.984 1 63.72 29 ILE B CA 1
ATOM 4826 C C . ILE B 1 29 ? 13.852 -2.037 30.766 1 63.72 29 ILE B C 1
ATOM 4828 O O . ILE B 1 29 ? 13.375 -1.968 29.625 1 63.72 29 ILE B O 1
ATOM 4832 N N . LEU B 1 30 ? 13.273 -1.688 31.828 1 64.88 30 LEU B N 1
ATOM 4833 C CA . LEU B 1 30 ? 11.906 -1.192 31.75 1 64.88 30 LEU B CA 1
ATOM 4834 C C . LEU B 1 30 ? 11.859 0.171 31.078 1 64.88 30 LEU B C 1
ATOM 4836 O O . LEU B 1 30 ? 10.938 0.449 30.297 1 64.88 30 LEU B O 1
ATOM 4840 N N . THR B 1 31 ? 12.852 0.879 31.359 1 62.53 31 THR B N 1
ATOM 4841 C CA . THR B 1 31 ? 12.805 2.227 30.797 1 62.53 31 THR B CA 1
ATOM 4842 C C . THR B 1 31 ? 13.125 2.205 29.312 1 62.53 31 THR B C 1
ATOM 4844 O O . THR B 1 31 ? 12.562 2.986 28.531 1 62.53 31 THR B O 1
ATOM 4847 N N . ASN B 1 32 ? 13.969 1.275 28.953 1 62.22 32 ASN B N 1
ATOM 4848 C CA . ASN B 1 32 ? 14.359 1.262 27.547 1 62.22 32 ASN B CA 1
ATOM 4849 C C . ASN B 1 32 ? 13.383 0.44 26.703 1 62.22 32 ASN B C 1
ATOM 4851 O O . ASN B 1 32 ? 13.242 0.672 25.5 1 62.22 32 ASN B O 1
ATOM 4855 N N . ASN B 1 33 ? 12.711 -0.514 27.469 1 63.16 33 ASN B N 1
ATOM 4856 C CA . ASN B 1 33 ? 11.836 -1.397 26.719 1 63.16 33 ASN B CA 1
ATOM 4857 C C . ASN B 1 33 ? 10.383 -1.258 27.156 1 63.16 33 ASN B C 1
ATOM 4859 O O . ASN B 1 33 ? 9.602 -2.201 27.047 1 63.16 33 ASN B O 1
ATOM 4863 N N . PHE B 1 34 ? 10.133 -0.106 27.75 1 62.5 34 PHE B N 1
ATOM 4864 C CA . PHE B 1 34 ? 8.789 0.041 28.312 1 62.5 34 PHE B CA 1
ATOM 4865 C C . PHE B 1 34 ? 7.734 -0.037 27.219 1 62.5 34 PHE B C 1
ATOM 4867 O O . PHE B 1 34 ? 6.648 -0.577 27.422 1 62.5 34 PHE B O 1
ATOM 4874 N N . ARG B 1 35 ? 8.109 0.37 26.109 1 66 35 ARG B N 1
ATOM 4875 C CA . ARG B 1 35 ? 7.133 0.353 25.031 1 66 35 ARG B CA 1
ATOM 4876 C C . ARG B 1 35 ? 6.816 -1.076 24.609 1 66 35 ARG B C 1
ATOM 4878 O O . ARG B 1 35 ? 5.66 -1.407 24.344 1 66 35 ARG B O 1
ATOM 4885 N N . GLY B 1 36 ? 7.844 -1.858 24.641 1 65.75 36 GLY B N 1
ATOM 4886 C CA . GLY B 1 36 ? 7.629 -3.248 24.281 1 65.7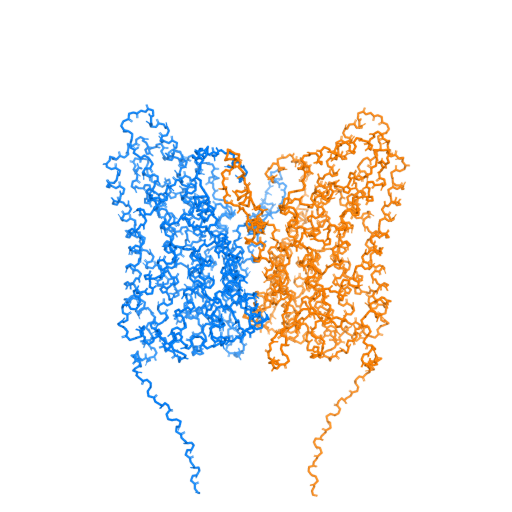5 36 GLY B CA 1
ATOM 4887 C C . GLY B 1 36 ? 6.93 -4.051 25.359 1 65.75 36 GLY B C 1
ATOM 4888 O O . GLY B 1 36 ? 6.031 -4.844 25.062 1 65.75 36 GLY B O 1
ATOM 4889 N N . ILE B 1 37 ? 7.273 -3.74 26.516 1 67.25 37 ILE B N 1
ATOM 4890 C CA . ILE B 1 37 ? 6.703 -4.5 27.625 1 67.25 37 ILE B CA 1
ATOM 4891 C C . ILE B 1 37 ? 5.23 -4.137 27.797 1 67.25 37 ILE B C 1
ATOM 4893 O O . ILE B 1 37 ? 4.379 -5.02 27.922 1 67.25 37 ILE B O 1
ATOM 4897 N N . ILE B 1 38 ? 5.031 -2.865 27.703 1 64.5 38 ILE B N 1
ATOM 4898 C CA . ILE B 1 38 ? 3.645 -2.438 27.859 1 64.5 38 ILE B CA 1
ATOM 4899 C C . ILE B 1 38 ? 2.83 -2.855 26.641 1 64.5 38 ILE B C 1
ATOM 4901 O O . ILE B 1 38 ? 1.656 -3.211 26.766 1 64.5 38 ILE B O 1
ATOM 4905 N N . GLY B 1 39 ? 3.475 -2.9 25.594 1 64.88 39 GLY B N 1
ATOM 4906 C CA . GLY B 1 39 ? 2.809 -3.361 24.375 1 64.88 39 GLY B CA 1
ATOM 4907 C C . GLY B 1 39 ? 2.363 -4.809 24.453 1 64.88 39 GLY B C 1
ATOM 4908 O O . GLY B 1 39 ? 1.286 -5.16 23.969 1 64.88 39 GLY B O 1
ATOM 4909 N N . CYS B 1 40 ? 3.104 -5.621 25.094 1 65.56 40 CYS B N 1
ATOM 4910 C CA . CYS B 1 40 ? 2.764 -7.035 25.219 1 65.56 40 CYS B CA 1
ATOM 4911 C C . CYS B 1 40 ? 1.841 -7.281 26.406 1 65.56 40 CYS B C 1
ATOM 4913 O O . CYS B 1 40 ? 0.983 -8.164 26.359 1 65.56 40 CYS B O 1
ATOM 4915 N N . LEU B 1 41 ? 2.037 -6.477 27.391 1 66.19 41 LEU B N 1
ATOM 4916 C CA . LEU B 1 41 ? 1.283 -6.73 28.609 1 66.19 41 LEU B CA 1
ATOM 4917 C C . LEU B 1 41 ? -0.175 -6.316 28.438 1 66.19 41 LEU B C 1
ATOM 4919 O O . LEU B 1 41 ? -1.073 -6.957 29 1 66.19 41 LEU B O 1
ATOM 4923 N N . VAL B 1 42 ? -0.412 -5.352 27.703 1 63.38 42 VAL B N 1
ATOM 4924 C CA . VAL B 1 42 ? -1.776 -4.848 27.594 1 63.38 42 VAL B CA 1
ATOM 4925 C C . VAL B 1 42 ? -2.641 -5.855 26.844 1 63.38 42 VAL B C 1
ATOM 4927 O O . VAL B 1 42 ? -3.713 -6.242 27.312 1 63.38 42 VAL B O 1
ATOM 4930 N N . PRO B 1 43 ? -2.164 -6.324 25.703 1 63.28 43 PRO B N 1
ATOM 4931 C CA . PRO B 1 43 ? -2.996 -7.332 25.047 1 63.28 43 PRO B CA 1
ATOM 4932 C C . PRO B 1 43 ? -3.207 -8.578 25.906 1 63.28 43 PRO B C 1
ATOM 4934 O O . PRO B 1 43 ? -4.297 -9.156 25.906 1 63.28 43 PRO B O 1
ATOM 4937 N N . ILE B 1 44 ? -2.174 -8.93 26.609 1 63.84 44 ILE B N 1
ATOM 4938 C CA . ILE B 1 44 ? -2.299 -10.109 27.453 1 63.84 44 ILE B CA 1
ATOM 4939 C C . ILE B 1 44 ? -3.293 -9.836 28.578 1 63.84 44 ILE B C 1
ATOM 4941 O O . ILE B 1 44 ? -4.102 -10.695 28.938 1 63.84 44 ILE B O 1
ATOM 4945 N N . ALA B 1 45 ? -3.17 -8.68 29.078 1 62.97 45 ALA B N 1
ATOM 4946 C CA . ALA B 1 45 ? -4.09 -8.32 30.156 1 62.97 45 ALA B CA 1
ATOM 4947 C C . ALA B 1 45 ? -5.527 -8.242 29.641 1 62.97 45 ALA B C 1
ATOM 4949 O O . ALA B 1 45 ? -6.457 -8.688 30.312 1 62.97 45 ALA B O 1
ATOM 4950 N N . VAL B 1 46 ? -5.664 -7.742 28.516 1 61.5 46 VAL B N 1
ATOM 4951 C CA . VAL B 1 46 ? -6.996 -7.586 27.938 1 61.5 46 VAL B CA 1
ATOM 4952 C C . VAL B 1 46 ? -7.562 -8.953 27.562 1 61.5 46 VAL B C 1
ATOM 4954 O O . VAL B 1 46 ? -8.75 -9.219 27.781 1 61.5 46 VAL B O 1
ATOM 4957 N N . LEU B 1 47 ? -6.68 -9.766 26.953 1 59.31 47 LEU B N 1
ATOM 4958 C CA . LEU B 1 47 ? -7.109 -11.094 26.531 1 59.31 47 LEU B CA 1
ATOM 4959 C C . LEU B 1 47 ? -7.414 -11.977 27.75 1 59.31 47 LEU B C 1
ATOM 4961 O O . LEU B 1 47 ? -8.273 -12.859 27.672 1 59.31 47 LEU B O 1
ATOM 4965 N N . SER B 1 48 ? -6.574 -11.867 28.781 1 55.91 48 SER B N 1
ATOM 4966 C CA . SER B 1 48 ? -6.812 -12.664 29.984 1 55.91 48 SER B CA 1
ATOM 4967 C C . SER B 1 48 ? -8.102 -12.242 30.672 1 55.91 48 SER B C 1
ATOM 4969 O O . SER B 1 48 ? -8.633 -12.969 31.516 1 55.91 48 SER B O 1
ATOM 4971 N N . TRP B 1 49 ? -8.422 -11.031 30.391 1 51 49 TRP B N 1
ATOM 4972 C CA . TRP B 1 49 ? -9.664 -10.594 31.031 1 51 49 TRP B CA 1
ATOM 4973 C C . TRP B 1 49 ? -10.859 -11.359 30.484 1 51 49 TRP B C 1
ATOM 4975 O O . TRP B 1 49 ? -10.945 -11.602 29.281 1 51 49 TRP B O 1
ATOM 4985 N N . GLN B 1 50 ? -11.547 -12.156 31.25 1 51.44 50 GLN B N 1
ATOM 4986 C CA . GLN B 1 50 ? -12.711 -13.008 31.016 1 51.44 50 GLN B CA 1
ATOM 4987 C C . GLN B 1 50 ? -13.664 -12.375 30 1 51.44 50 GLN B C 1
ATOM 4989 O O . GLN B 1 50 ? -14.586 -11.648 30.391 1 51.44 50 GLN B O 1
ATOM 4994 N N . PHE B 1 51 ? -13.242 -12.336 28.719 1 53.84 51 PHE B N 1
ATOM 4995 C CA . PHE B 1 51 ? -14.023 -11.836 27.578 1 53.84 51 PHE B CA 1
ATOM 4996 C C . PHE B 1 51 ? -15.445 -12.375 27.641 1 53.84 51 PHE B C 1
ATOM 4998 O O . PHE B 1 51 ? -16.391 -11.688 27.266 1 53.84 51 PHE B O 1
ATOM 5005 N N . GLU B 1 52 ? -15.594 -13.703 27.969 1 54 52 GLU B N 1
ATOM 5006 C CA . GLU B 1 52 ? -16.891 -14.367 27.891 1 54 52 GLU B CA 1
ATOM 5007 C C . GLU B 1 52 ? -17.938 -13.633 28.719 1 54 52 GLU B C 1
ATOM 5009 O O . GLU B 1 52 ? -19.109 -13.57 28.344 1 54 52 GLU B O 1
ATOM 5014 N N . ARG B 1 53 ? -17.453 -13.016 29.812 1 58.31 53 ARG B N 1
ATOM 5015 C CA . ARG B 1 53 ? -18.469 -12.562 30.75 1 58.31 53 ARG B CA 1
ATOM 5016 C C . ARG B 1 53 ? -18.859 -11.109 30.5 1 58.31 53 ARG B C 1
ATOM 5018 O O . ARG B 1 53 ? -19.812 -10.609 31.078 1 58.31 53 ARG B O 1
ATOM 5025 N N . TYR B 1 54 ? -18.234 -10.555 29.359 1 63.22 54 TYR B N 1
ATOM 5026 C CA . TYR B 1 54 ? -18.516 -9.125 29.25 1 63.22 54 TYR B CA 1
ATOM 5027 C C . TYR B 1 54 ? -19.531 -8.852 28.141 1 63.22 54 TYR B C 1
ATOM 5029 O O . TYR B 1 54 ? -19.625 -9.609 27.188 1 63.22 54 TYR B O 1
ATOM 5037 N N . VAL B 1 55 ? -20.391 -7.914 28.406 1 79.62 55 VAL B N 1
ATOM 5038 C CA . VAL B 1 55 ? -21.344 -7.336 27.469 1 79.62 55 VAL B CA 1
ATOM 5039 C C . VAL B 1 55 ? -20.594 -6.797 26.25 1 79.62 55 VAL B C 1
ATOM 5041 O O . VAL B 1 55 ? -19.453 -6.352 26.359 1 79.62 55 VAL B O 1
ATOM 5044 N N . PRO B 1 56 ? -21.062 -7.027 25.109 1 87.31 56 PRO B N 1
ATOM 5045 C CA . PRO B 1 56 ? -20.422 -6.582 23.875 1 87.31 56 PRO B CA 1
ATOM 5046 C C . PRO B 1 56 ? -19.969 -5.125 23.938 1 87.31 56 PRO B C 1
ATOM 5048 O O . PRO B 1 56 ? -18.906 -4.781 23.391 1 87.31 56 PRO B O 1
ATOM 5051 N N . SER B 1 57 ? -20.672 -4.289 24.609 1 89.62 57 SER B N 1
ATOM 5052 C CA . SER B 1 57 ? -20.297 -2.883 24.719 1 89.62 57 SER B CA 1
ATOM 5053 C C . SER B 1 57 ? -19 -2.717 25.484 1 89.62 57 SER B C 1
ATOM 5055 O O . SER B 1 57 ? -18.156 -1.887 25.125 1 89.62 57 SER B O 1
ATOM 5057 N N . LYS B 1 58 ? -18.812 -3.479 26.5 1 87.5 58 LYS B N 1
ATOM 5058 C CA . LYS B 1 58 ? -17.594 -3.402 27.297 1 87.5 58 LYS B CA 1
ATOM 5059 C C . LYS B 1 58 ? -16.391 -3.955 26.531 1 87.5 58 LYS B C 1
ATOM 5061 O O . LYS B 1 58 ? -15.273 -3.457 26.688 1 87.5 58 LYS B O 1
ATOM 5066 N N . LYS B 1 59 ? -16.656 -4.965 25.75 1 88.12 59 LYS B N 1
ATOM 5067 C CA . LYS B 1 59 ? -15.586 -5.531 24.938 1 88.12 59 LYS B CA 1
ATOM 5068 C C . LYS B 1 59 ? -15.062 -4.516 23.938 1 88.12 59 LYS B C 1
ATOM 5070 O O . LYS B 1 59 ? -13.852 -4.387 23.734 1 88.12 59 LYS B O 1
ATOM 5075 N N . VAL B 1 60 ? -15.953 -3.855 23.312 1 91.56 60 VAL B N 1
ATOM 5076 C CA . VAL B 1 60 ? -15.555 -2.854 22.328 1 91.56 60 VAL B CA 1
ATOM 5077 C C . VAL B 1 60 ? -14.844 -1.696 23.031 1 91.56 60 VAL B C 1
ATOM 5079 O O . VAL B 1 60 ? -13.906 -1.112 22.484 1 91.56 60 VAL B O 1
ATOM 5082 N N . SER B 1 61 ? -15.289 -1.349 24.25 1 90.06 61 SER B N 1
ATOM 5083 C CA . SER B 1 61 ? -14.609 -0.304 25.016 1 90.06 61 SER B CA 1
ATOM 5084 C C . SER B 1 61 ? -13.172 -0.694 25.328 1 90.06 61 SER B C 1
ATOM 5086 O O . SER B 1 61 ? -12.273 0.143 25.281 1 90.06 61 SER B O 1
ATOM 5088 N N . ILE B 1 62 ? -12.953 -1.906 25.641 1 86.56 62 ILE B N 1
ATOM 5089 C CA . ILE B 1 62 ? -11.609 -2.4 25.938 1 86.56 62 ILE B CA 1
ATOM 5090 C C . ILE B 1 62 ? -10.75 -2.324 24.672 1 86.56 62 ILE B C 1
ATOM 5092 O O . ILE B 1 62 ? -9.578 -1.94 24.75 1 86.56 62 ILE B O 1
ATOM 5096 N N . MET B 1 63 ? -11.273 -2.75 23.516 1 89.69 63 MET B N 1
ATOM 5097 C CA . MET B 1 63 ? -10.547 -2.643 22.266 1 89.69 63 MET B CA 1
ATOM 5098 C C . MET B 1 63 ? -10.164 -1.195 21.969 1 89.69 63 MET B C 1
ATOM 5100 O O . MET B 1 63 ? -9.031 -0.916 21.578 1 89.69 63 MET B O 1
ATOM 5104 N N . TRP B 1 64 ? -11.164 -0.346 22.172 1 91.06 64 TRP B N 1
ATOM 5105 C CA . TRP B 1 64 ? -10.953 1.078 21.922 1 91.06 64 TRP B CA 1
ATOM 5106 C C . TRP B 1 64 ? -9.828 1.619 22.797 1 91.06 64 TRP B C 1
ATOM 5108 O O . TRP B 1 64 ? -8.93 2.307 22.312 1 91.06 64 TRP B O 1
ATOM 5118 N N . MET B 1 65 ? -9.797 1.293 24.047 1 87.06 65 MET B N 1
ATOM 5119 C CA . MET B 1 65 ? -8.75 1.715 24.969 1 87.06 65 MET B CA 1
ATOM 5120 C C . MET B 1 65 ? -7.395 1.131 24.562 1 87.06 65 MET B C 1
ATOM 5122 O O . MET B 1 65 ? -6.367 1.797 24.688 1 87.06 65 MET B O 1
ATOM 5126 N N . TRP B 1 66 ? -7.449 -0.122 24.094 1 85.81 66 TRP B N 1
ATOM 5127 C CA . TRP B 1 66 ? -6.234 -0.763 23.609 1 85.81 66 TRP B CA 1
ATOM 5128 C C . TRP B 1 66 ? -5.637 0.019 22.438 1 85.81 66 TRP B C 1
ATOM 5130 O O . TRP B 1 66 ? -4.43 0.281 22.422 1 85.81 66 TRP B O 1
ATOM 5140 N N . ILE B 1 67 ? -6.484 0.408 21.547 1 91.06 67 ILE B N 1
ATOM 5141 C CA . ILE B 1 67 ? -6.035 1.129 20.359 1 91.06 67 ILE B CA 1
ATOM 5142 C C . ILE B 1 67 ? -5.477 2.49 20.766 1 91.06 67 ILE B C 1
ATOM 5144 O O . ILE B 1 67 ? -4.422 2.906 20.281 1 91.06 67 ILE B O 1
ATOM 5148 N N . ILE B 1 68 ? -6.16 3.184 21.719 1 88.69 68 ILE B N 1
ATOM 5149 C CA . ILE B 1 68 ? -5.711 4.488 22.188 1 88.69 68 ILE B CA 1
ATOM 5150 C C . ILE B 1 68 ? -4.34 4.355 22.844 1 88.69 68 ILE B C 1
ATOM 5152 O O . ILE B 1 68 ? -3.441 5.156 22.594 1 88.69 68 ILE B O 1
ATOM 5156 N N . TRP B 1 69 ? -4.207 3.402 23.562 1 83.19 69 TRP B N 1
ATOM 5157 C CA . TRP B 1 69 ? -2.945 3.17 24.266 1 83.19 69 TRP B CA 1
ATOM 5158 C C . TRP B 1 69 ? -1.823 2.875 23.281 1 83.19 69 TRP B C 1
ATOM 5160 O O . TRP B 1 69 ? -0.704 3.367 23.438 1 83.19 69 TRP B O 1
ATOM 5170 N N . PHE B 1 70 ? -2.072 2.119 22.266 1 87.06 70 PHE B N 1
ATOM 5171 C CA . PHE B 1 70 ? -1.081 1.789 21.25 1 87.06 70 PHE B CA 1
ATOM 5172 C C . PHE B 1 70 ? -0.728 3.016 20.422 1 87.06 70 PHE B C 1
ATOM 5174 O O . PHE B 1 70 ? 0.428 3.197 20.031 1 87.06 70 PHE B O 1
ATOM 5181 N N . PHE B 1 71 ? -1.691 3.852 20.141 1 87.31 71 PHE B N 1
ATOM 5182 C CA . PHE B 1 71 ? -1.428 5.066 19.375 1 87.31 71 PHE B CA 1
ATOM 5183 C C . PHE B 1 71 ? -0.606 6.055 20.188 1 87.31 71 PHE B C 1
ATOM 5185 O O . PHE B 1 71 ? 0.223 6.781 19.641 1 87.31 71 PHE B O 1
ATOM 5192 N N . LEU B 1 72 ? -0.775 6.059 21.531 1 82.69 72 LEU B N 1
ATOM 5193 C CA . LEU B 1 72 ? -0.083 6.996 22.406 1 82.69 72 LEU B CA 1
ATOM 5194 C C . LEU B 1 72 ? 1.355 6.551 22.641 1 82.69 72 LEU B C 1
ATOM 5196 O O . LEU B 1 72 ? 2.289 7.344 22.5 1 82.69 72 LEU B O 1
ATOM 5200 N N . LEU B 1 73 ? 1.517 5.25 22.938 1 78.06 73 LEU B N 1
ATOM 5201 C CA . LEU B 1 73 ? 2.838 4.746 23.297 1 78.06 73 LEU B CA 1
ATOM 5202 C C . LEU B 1 73 ? 3.615 4.316 22.062 1 78.06 73 LEU B C 1
ATOM 5204 O O . LEU B 1 73 ? 4.844 4.227 22.094 1 78.06 73 LEU B O 1
ATOM 5208 N N . GLN B 1 74 ? 2.949 3.959 21.047 1 81.06 74 GLN B N 1
ATOM 5209 C CA . GLN B 1 74 ? 3.514 3.539 19.766 1 81.06 74 GLN B CA 1
ATOM 5210 C C . GLN B 1 74 ? 4.531 2.418 19.969 1 81.06 74 GLN B C 1
ATOM 5212 O O . GLN B 1 74 ? 5.656 2.504 19.469 1 81.06 74 GLN B O 1
ATOM 5217 N N . PRO B 1 75 ? 4.133 1.379 20.703 1 78.25 75 PRO B N 1
ATOM 5218 C CA . PRO B 1 75 ? 5.027 0.217 20.75 1 78.25 75 PRO B CA 1
ATOM 5219 C C . PRO B 1 75 ? 5.238 -0.415 19.375 1 78.25 75 PRO B C 1
ATOM 5221 O O . PRO B 1 75 ? 6.266 -1.057 19.141 1 78.25 75 PRO B O 1
ATOM 5224 N N . VAL B 1 76 ? 4.195 -0.299 18.625 1 84.62 76 VAL B N 1
ATOM 5225 C CA . VAL B 1 76 ? 4.234 -0.769 17.234 1 84.62 76 VAL B CA 1
ATOM 5226 C C . VAL B 1 76 ? 3.912 0.385 16.297 1 84.62 76 VAL B C 1
ATOM 5228 O O . VAL B 1 76 ? 3.412 1.429 16.719 1 84.62 76 VAL B O 1
ATOM 5231 N N . SER B 1 77 ? 4.27 0.178 15.102 1 87.56 77 SER B N 1
ATOM 5232 C CA . SER B 1 77 ? 3.971 1.22 14.125 1 87.56 77 SER B CA 1
ATOM 5233 C C . SER B 1 77 ? 2.469 1.471 14.023 1 87.56 77 SER B C 1
ATOM 5235 O O . SER B 1 77 ? 1.665 0.582 14.32 1 87.56 77 SER B O 1
ATOM 5237 N N . VAL B 1 78 ? 2.08 2.596 13.656 1 89.25 78 VAL B N 1
ATOM 5238 C CA . VAL B 1 78 ? 0.704 3.08 13.664 1 89.25 78 VAL B CA 1
ATOM 5239 C C . VAL B 1 78 ? -0.159 2.207 12.758 1 89.25 78 VAL B C 1
ATOM 5241 O O . VAL B 1 78 ? -1.248 1.78 13.148 1 89.25 78 VAL B O 1
ATOM 5244 N N . PRO B 1 79 ? 0.307 1.814 11.555 1 91.44 79 PRO B N 1
ATOM 5245 C CA . PRO B 1 79 ? -0.534 0.986 10.688 1 91.44 79 PRO B CA 1
ATOM 5246 C C . PRO B 1 79 ? -0.829 -0.386 11.289 1 91.44 79 PRO B C 1
ATOM 5248 O O . PRO B 1 79 ? -1.92 -0.928 11.094 1 91.44 79 PRO B O 1
ATOM 5251 N N . VAL B 1 80 ? 0.064 -0.955 12.047 1 92.56 80 VAL B N 1
ATOM 5252 C CA . VAL B 1 80 ? -0.125 -2.266 12.664 1 92.56 80 VAL B CA 1
ATOM 5253 C C . VAL B 1 80 ? -1.182 -2.174 13.758 1 92.56 80 VAL B C 1
ATOM 5255 O O . VAL B 1 80 ? -2.004 -3.078 13.914 1 92.56 80 VAL B O 1
ATOM 5258 N N . SER B 1 81 ? -1.163 -1.047 14.5 1 91.56 81 SER B N 1
ATOM 5259 C CA . SER B 1 81 ? -2.195 -0.829 15.508 1 91.56 81 SER B CA 1
ATOM 5260 C C . SER B 1 81 ? -3.576 -0.724 14.875 1 91.56 81 SER B C 1
ATOM 5262 O O . SER B 1 81 ? -4.582 -1.064 15.5 1 91.56 81 SER B O 1
ATOM 5264 N N . GLY B 1 82 ? -3.57 -0.277 13.633 1 94.06 82 GLY B N 1
ATOM 5265 C CA . GLY B 1 82 ? -4.828 -0.175 12.914 1 94.06 82 GLY B CA 1
ATOM 5266 C C . GLY B 1 82 ? -5.445 -1.524 12.594 1 94.06 82 GLY B C 1
ATOM 5267 O O . GLY B 1 82 ? -6.629 -1.609 12.266 1 94.06 82 GLY B O 1
ATOM 5268 N N . LEU B 1 83 ? -4.715 -2.629 12.773 1 94.69 83 LEU B N 1
ATOM 5269 C CA . LEU B 1 83 ? -5.188 -3.973 12.461 1 94.69 83 LEU B CA 1
ATOM 5270 C C . LEU B 1 83 ? -5.805 -4.633 13.688 1 94.69 83 LEU B C 1
ATOM 5272 O O . LEU B 1 83 ? -6.375 -5.723 13.586 1 94.69 83 LEU B O 1
ATOM 5276 N N . ILE B 1 84 ? -5.82 -3.994 14.797 1 92.81 84 ILE B N 1
ATOM 5277 C CA . ILE B 1 84 ? -6.273 -4.59 16.047 1 92.81 84 ILE B CA 1
ATOM 5278 C C . ILE B 1 84 ? -7.75 -4.965 15.945 1 92.81 84 ILE B C 1
ATOM 5280 O O . ILE B 1 84 ? -8.148 -6.059 16.344 1 92.81 84 ILE B O 1
ATOM 5284 N N . PRO B 1 85 ? -8.586 -4.145 15.312 1 94.56 85 PRO B N 1
ATOM 5285 C CA . PRO B 1 85 ? -9.992 -4.535 15.219 1 94.56 85 PRO B CA 1
ATOM 5286 C C . PRO B 1 85 ? -10.211 -5.766 14.336 1 94.56 85 PRO B C 1
ATOM 5288 O O . PRO B 1 85 ? -11.141 -6.539 14.57 1 94.56 85 PRO B O 1
ATOM 5291 N N . VAL B 1 86 ? -9.391 -5.969 13.352 1 94.25 86 VAL B N 1
ATOM 5292 C CA . VAL B 1 86 ? -9.523 -7.113 12.453 1 94.25 86 VAL B CA 1
ATOM 5293 C C . VAL B 1 86 ? -9.336 -8.406 13.242 1 94.25 86 VAL B C 1
ATOM 5295 O O . VAL B 1 86 ? -9.938 -9.438 12.906 1 94.25 86 VAL B O 1
ATOM 5298 N N . PHE B 1 87 ? -8.602 -8.344 14.227 1 90.88 87 PHE B N 1
ATOM 5299 C CA . PHE B 1 87 ? -8.367 -9.508 15.07 1 90.88 87 PHE B CA 1
ATOM 5300 C C . PHE B 1 87 ? -9.375 -9.555 16.219 1 90.88 87 PHE B C 1
ATOM 5302 O O . PHE B 1 87 ? -10.023 -10.578 16.422 1 90.88 87 PHE B O 1
ATOM 5309 N N . PHE B 1 88 ? -9.523 -8.477 16.906 1 89.62 88 PHE B N 1
ATOM 5310 C CA . PHE B 1 88 ? -10.211 -8.461 18.188 1 89.62 88 PHE B CA 1
ATOM 5311 C C . PHE B 1 88 ? -11.719 -8.609 18 1 89.62 88 PHE B C 1
ATOM 5313 O O . PHE B 1 88 ? -12.375 -9.328 18.75 1 89.62 88 PHE B O 1
ATOM 5320 N N . LEU B 1 89 ? -12.328 -7.934 17.047 1 91.62 89 LEU B N 1
ATOM 5321 C CA . LEU B 1 89 ? -13.781 -7.895 16.906 1 91.62 89 LEU B CA 1
ATOM 5322 C C . LEU B 1 89 ? -14.328 -9.273 16.562 1 91.62 89 LEU B C 1
ATOM 5324 O O . LEU B 1 89 ? -15.273 -9.75 17.203 1 91.62 89 LEU B O 1
ATOM 5328 N N . PRO B 1 90 ? -13.766 -9.977 15.562 1 88 90 PRO B N 1
ATOM 5329 C CA . PRO B 1 90 ? -14.266 -11.32 15.297 1 88 90 PRO B CA 1
ATOM 5330 C C . PRO B 1 90 ? -13.953 -12.305 16.422 1 88 90 PRO B C 1
ATOM 5332 O O . PRO B 1 90 ? -14.758 -13.195 16.703 1 88 90 PRO B O 1
ATOM 5335 N N . MET B 1 91 ? -12.797 -12.164 17.078 1 84.25 91 MET B N 1
ATOM 5336 C CA . MET B 1 91 ? -12.406 -13.062 18.156 1 84.25 91 MET B CA 1
ATOM 5337 C C . MET B 1 91 ? -13.312 -12.883 19.375 1 84.25 91 MET B C 1
ATOM 5339 O O . MET B 1 91 ? -13.625 -13.844 20.062 1 84.25 91 MET B O 1
ATOM 5343 N N . SER B 1 92 ? -13.758 -11.641 19.625 1 83.62 92 SER B N 1
ATOM 5344 C CA . SER B 1 92 ? -14.625 -11.352 20.75 1 83.62 92 SER B CA 1
ATOM 5345 C C . SER B 1 92 ? -16.078 -11.672 20.422 1 83.62 92 SER B C 1
ATOM 5347 O O . SER B 1 92 ? -16.922 -11.75 21.328 1 83.62 92 SER B O 1
ATOM 5349 N N . GLY B 1 93 ? -16.422 -11.867 19.094 1 81.81 93 GLY B N 1
ATOM 5350 C CA . GLY B 1 93 ? -17.781 -12.18 18.688 1 81.81 93 GLY B CA 1
ATOM 5351 C C . GLY B 1 93 ? -18.656 -10.953 18.516 1 81.81 93 GLY B C 1
ATOM 5352 O O . GLY B 1 93 ? -19.875 -11.07 18.344 1 81.81 93 GLY B O 1
ATOM 5353 N N . CYS B 1 94 ? -18.109 -9.727 18.625 1 87.44 94 CYS B N 1
ATOM 5354 C CA . CYS B 1 94 ? -18.891 -8.5 18.5 1 87.44 94 CYS B CA 1
ATOM 5355 C C . CYS B 1 94 ? -19.297 -8.25 17.062 1 87.44 94 CYS B C 1
ATOM 5357 O O . CYS B 1 94 ? -20.375 -7.734 16.797 1 87.44 94 CYS B O 1
ATOM 5359 N N . MET B 1 95 ? -18.391 -8.578 16.188 1 89.44 95 MET B N 1
ATOM 5360 C CA . MET B 1 95 ? -18.625 -8.422 14.75 1 89.44 95 MET B CA 1
ATOM 5361 C C . MET B 1 95 ? -17.984 -9.57 13.977 1 89.44 95 MET B C 1
ATOM 5363 O O . MET B 1 95 ? -16.938 -10.094 14.375 1 89.44 95 MET B O 1
ATOM 5367 N N . SER B 1 96 ? -18.609 -9.992 12.93 1 88.19 96 SER B N 1
ATOM 5368 C CA . SER B 1 96 ? -18.047 -11.055 12.102 1 88.19 96 SER B CA 1
ATOM 5369 C C . SER B 1 96 ? -16.797 -10.578 11.359 1 88.19 96 SER B C 1
ATOM 5371 O O . SER B 1 96 ? -16.562 -9.375 11.242 1 88.19 96 SER B O 1
ATOM 5373 N N . SER B 1 97 ? -15.969 -11.5 10.945 1 87.44 97 SER B N 1
ATOM 5374 C CA . SER B 1 97 ? -14.766 -11.172 10.188 1 87.44 97 SER B CA 1
ATOM 5375 C C . SER B 1 97 ? -15.109 -10.438 8.898 1 87.44 97 SER B C 1
ATOM 5377 O O . SER B 1 97 ? -14.43 -9.477 8.523 1 87.44 97 SER B O 1
ATOM 5379 N N . ALA B 1 98 ? -16.172 -10.844 8.25 1 85.69 98 ALA B N 1
ATOM 5380 C CA . ALA B 1 98 ? -16.578 -10.234 6.988 1 85.69 98 ALA B CA 1
ATOM 5381 C C . ALA B 1 98 ? -17.016 -8.781 7.195 1 85.69 98 ALA B C 1
ATOM 5383 O O . ALA B 1 98 ? -16.562 -7.887 6.469 1 85.69 98 ALA B O 1
ATOM 5384 N N . GLN B 1 99 ? -17.781 -8.562 8.195 1 88.69 99 GLN B N 1
ATOM 5385 C CA . GLN B 1 99 ? -18.266 -7.219 8.484 1 88.69 99 GLN B CA 1
ATOM 5386 C C . GLN B 1 99 ? -17.109 -6.293 8.891 1 88.69 99 GLN B C 1
ATOM 5388 O O . GLN B 1 99 ? -17.078 -5.125 8.5 1 88.69 99 GLN B O 1
ATOM 5393 N N . THR B 1 100 ? -16.219 -6.836 9.695 1 92.31 100 THR B N 1
ATOM 5394 C CA . THR B 1 100 ? -15.078 -6.035 10.148 1 92.31 100 THR B CA 1
ATOM 5395 C C . THR B 1 100 ? -14.195 -5.641 8.969 1 92.31 100 THR B C 1
ATOM 5397 O O . THR B 1 100 ? -13.742 -4.496 8.883 1 92.31 100 THR B O 1
ATOM 5400 N N . CYS B 1 101 ? -13.969 -6.531 8.047 1 90.62 101 CYS B N 1
ATOM 5401 C CA . CYS B 1 101 ? -13.102 -6.262 6.902 1 90.62 101 CYS B CA 1
ATOM 5402 C C . CYS B 1 101 ? -13.742 -5.258 5.953 1 90.62 101 CYS B C 1
ATOM 5404 O O . CYS B 1 101 ? -13.047 -4.465 5.316 1 90.62 101 CYS B O 1
ATOM 5406 N N . GLU B 1 102 ? -15.031 -5.273 5.875 1 87.88 102 GLU B N 1
ATOM 5407 C CA . GLU B 1 102 ? -15.734 -4.34 5 1 87.88 102 GLU B CA 1
ATOM 5408 C C . GLU B 1 102 ? -15.586 -2.902 5.492 1 87.88 102 GLU B C 1
ATOM 5410 O O . GLU B 1 102 ? -15.695 -1.958 4.707 1 87.88 102 GLU B O 1
ATOM 5415 N N . CYS B 1 103 ? -15.266 -2.756 6.77 1 89.81 103 CYS B N 1
ATOM 5416 C CA . CYS B 1 103 ? -15.062 -1.426 7.332 1 89.81 103 CYS B CA 1
ATOM 5417 C C . CYS B 1 103 ? -13.781 -0.798 6.801 1 89.81 103 CYS B C 1
ATOM 5419 O O . CYS B 1 103 ? -13.609 0.421 6.859 1 89.81 103 CYS B O 1
ATOM 5421 N N . TYR B 1 104 ? -12.93 -1.578 6.262 1 92.06 104 TYR B N 1
ATOM 5422 C CA . TYR B 1 104 ? -11.609 -1.087 5.875 1 92.06 104 TYR B CA 1
ATOM 5423 C C . TYR B 1 104 ? -11.617 -0.592 4.434 1 92.06 104 TYR B C 1
ATOM 5425 O O . TYR B 1 104 ? -10.609 -0.062 3.951 1 92.06 104 TYR B O 1
ATOM 5433 N N . MET B 1 105 ? -12.68 -0.724 3.729 1 89.06 105 MET B N 1
ATOM 5434 C CA . MET B 1 105 ? -12.711 -0.153 2.385 1 89.06 105 MET B CA 1
ATOM 5435 C C . MET B 1 105 ? -14.109 0.372 2.051 1 89.06 105 MET B C 1
ATOM 5437 O O . MET B 1 105 ? -15.016 -0.407 1.75 1 89.06 105 MET B O 1
ATOM 5441 N N . ASN B 1 106 ? -14.328 1.561 2.23 1 87.38 106 ASN B N 1
ATOM 5442 C CA . ASN B 1 106 ? -15.523 2.273 1.789 1 87.38 106 ASN B CA 1
ATOM 5443 C C . ASN B 1 106 ? -15.188 3.369 0.783 1 87.38 106 ASN B C 1
ATOM 5445 O O . ASN B 1 106 ? -14.031 3.492 0.36 1 87.38 106 ASN B O 1
ATOM 5449 N N . GLU B 1 107 ? -16.156 4.008 0.278 1 87.62 107 GLU B N 1
ATOM 5450 C CA . GLU B 1 107 ? -15.961 5.008 -0.764 1 87.62 107 GLU B CA 1
ATOM 5451 C C . GLU B 1 107 ? -14.984 6.094 -0.31 1 87.62 107 GLU B C 1
ATOM 5453 O O . GLU B 1 107 ? -14.172 6.574 -1.1 1 87.62 107 GLU B O 1
ATOM 5458 N N . ASN B 1 108 ? -14.992 6.426 0.914 1 85.5 108 ASN B N 1
ATOM 5459 C CA . ASN B 1 108 ? -14.133 7.48 1.432 1 85.5 108 ASN B CA 1
ATOM 5460 C C . ASN B 1 108 ? -12.695 6.992 1.604 1 85.5 108 ASN B C 1
ATOM 5462 O O . ASN B 1 108 ? -11.75 7.766 1.438 1 85.5 108 ASN B O 1
ATOM 5466 N N . VAL B 1 109 ? -12.562 5.715 1.965 1 89.62 109 VAL B N 1
ATOM 5467 C CA . VAL B 1 109 ? -11.219 5.156 2.074 1 89.62 109 VAL B CA 1
ATOM 5468 C C . VAL B 1 109 ? -10.578 5.074 0.69 1 89.62 109 VAL B C 1
ATOM 5470 O O . VAL B 1 109 ? -9.383 5.348 0.532 1 89.62 109 VAL B O 1
ATOM 5473 N N . VAL B 1 110 ? -11.398 4.75 -0.312 1 91.44 110 VAL B N 1
ATOM 5474 C CA . VAL B 1 110 ? -10.883 4.711 -1.679 1 91.44 110 VAL B CA 1
ATOM 5475 C C . VAL B 1 110 ? -10.492 6.121 -2.123 1 91.44 110 VAL B C 1
ATOM 5477 O O . VAL B 1 110 ? -9.469 6.309 -2.781 1 91.44 110 VAL B O 1
ATOM 5480 N N . LEU B 1 111 ? -11.32 7.055 -1.772 1 89.81 111 LEU B N 1
ATOM 5481 C CA . LEU B 1 111 ? -10.984 8.445 -2.076 1 89.81 111 LEU B CA 1
ATOM 5482 C C . LEU B 1 111 ? -9.664 8.836 -1.428 1 89.81 111 LEU B C 1
ATOM 5484 O O . LEU B 1 111 ? -8.844 9.516 -2.049 1 89.81 111 LEU B O 1
ATOM 5488 N N . PHE B 1 112 ? -9.477 8.391 -0.233 1 88.5 112 PHE B N 1
ATOM 5489 C CA . PHE B 1 112 ? -8.234 8.672 0.473 1 88.5 112 PHE B CA 1
ATOM 5490 C C . PHE B 1 112 ? -7.039 8.125 -0.298 1 88.5 112 PHE B C 1
ATOM 5492 O O . PHE B 1 112 ? -6.039 8.828 -0.476 1 88.5 112 PHE B O 1
ATOM 5499 N N . LEU B 1 113 ? -7.152 6.93 -0.713 1 91.81 113 LEU B N 1
ATOM 5500 C CA . LEU B 1 113 ? -6.059 6.281 -1.427 1 91.81 113 LEU B CA 1
ATOM 5501 C C . LEU B 1 113 ? -5.777 6.988 -2.748 1 91.81 113 LEU B C 1
ATOM 5503 O O . LEU B 1 113 ? -4.625 7.297 -3.057 1 91.81 113 LEU B O 1
ATOM 5507 N N . LEU B 1 114 ? -6.785 7.281 -3.453 1 93.38 114 LEU B N 1
ATOM 5508 C CA . LEU B 1 114 ? -6.625 7.883 -4.773 1 93.38 114 LEU B CA 1
ATOM 5509 C C . LEU B 1 114 ? -6.168 9.336 -4.656 1 93.38 114 LEU B C 1
ATOM 5511 O O . LEU B 1 114 ? -5.328 9.789 -5.438 1 93.38 114 LEU B O 1
ATOM 5515 N N . ALA B 1 115 ? -6.676 10.047 -3.66 1 91.31 115 ALA B N 1
ATOM 5516 C CA . ALA B 1 115 ? -6.254 11.422 -3.436 1 91.31 115 ALA B CA 1
ATOM 5517 C C . ALA B 1 115 ? -4.781 11.484 -3.037 1 91.31 115 ALA B C 1
ATOM 5519 O O . ALA B 1 115 ? -4.062 12.406 -3.441 1 91.31 115 ALA B O 1
ATOM 5520 N N . SER B 1 116 ? -4.367 10.523 -2.236 1 90.44 116 SER B N 1
ATOM 5521 C CA . SER B 1 116 ? -2.963 10.484 -1.84 1 90.44 116 SER B CA 1
ATOM 5522 C C . SER B 1 116 ? -2.053 10.289 -3.049 1 90.44 116 SER B C 1
ATOM 5524 O O . SER B 1 116 ? -0.935 10.805 -3.08 1 90.44 116 SER B O 1
ATOM 5526 N N . MET B 1 117 ? -2.539 9.57 -4.031 1 92.81 117 MET B N 1
ATOM 5527 C CA . MET B 1 117 ? -1.769 9.383 -5.254 1 92.81 117 MET B CA 1
ATOM 5528 C C . MET B 1 117 ? -1.719 10.672 -6.07 1 92.81 117 MET B C 1
ATOM 5530 O O . MET B 1 117 ? -0.677 11.016 -6.633 1 92.81 117 MET B O 1
ATOM 5534 N N . LEU B 1 118 ? -2.797 11.352 -6.082 1 92.81 118 LEU B N 1
ATOM 5535 C CA . LEU B 1 118 ? -2.893 12.57 -6.875 1 92.81 118 LEU B CA 1
ATOM 5536 C C . LEU B 1 118 ? -2.031 13.68 -6.273 1 92.81 118 LEU B C 1
ATOM 5538 O O . LEU B 1 118 ? -1.534 14.547 -6.996 1 92.81 118 LEU B O 1
ATOM 5542 N N . LEU B 1 119 ? -1.816 13.633 -5 1 92 119 LEU B N 1
ATOM 5543 C CA . LEU B 1 119 ? -1.011 14.641 -4.32 1 92 119 LEU B CA 1
ATOM 5544 C C . LEU B 1 119 ? 0.461 14.5 -4.699 1 92 119 LEU B C 1
ATOM 5546 O O . LEU B 1 119 ? 1.257 15.414 -4.449 1 92 119 LEU B O 1
ATOM 5550 N N . LEU B 1 120 ? 0.795 13.406 -5.379 1 93.94 120 LEU B N 1
ATOM 5551 C CA . LEU B 1 120 ? 2.186 13.156 -5.742 1 93.94 120 LEU B CA 1
ATOM 5552 C C . LEU B 1 120 ? 2.49 13.695 -7.133 1 93.94 120 LEU B C 1
ATOM 5554 O O . LEU B 1 120 ? 3.641 13.68 -7.574 1 93.94 120 LEU B O 1
ATOM 5558 N N . VAL B 1 121 ? 1.514 14.258 -7.836 1 94.5 121 VAL B N 1
ATOM 5559 C CA . VAL B 1 121 ? 1.659 14.656 -9.227 1 94.5 121 VAL B CA 1
ATOM 5560 C C . VAL B 1 121 ? 2.691 15.781 -9.344 1 94.5 121 VAL B C 1
ATOM 5562 O O . VAL B 1 121 ? 3.602 15.711 -10.172 1 94.5 121 VAL B O 1
ATOM 5565 N N . LEU B 1 122 ? 2.715 16.766 -8.461 1 93.31 122 LEU B N 1
ATOM 5566 C CA . LEU B 1 122 ? 3.639 17.891 -8.516 1 93.31 122 LEU B CA 1
ATOM 5567 C C . LEU B 1 122 ? 5.047 17.469 -8.117 1 93.31 122 LEU B C 1
ATOM 5569 O O . LEU B 1 122 ? 6.031 17.922 -8.688 1 93.31 122 LEU B O 1
ATOM 5573 N N . ASN B 1 123 ? 5.098 16.609 -7.18 1 91.94 123 ASN B N 1
ATOM 5574 C CA . ASN B 1 123 ? 6.395 16.125 -6.719 1 91.94 123 ASN B CA 1
ATOM 5575 C C . ASN B 1 123 ? 7.09 15.289 -7.789 1 91.94 123 ASN B C 1
ATOM 5577 O O . ASN B 1 123 ? 8.312 15.352 -7.934 1 91.94 123 ASN B O 1
ATOM 5581 N N . ASN B 1 124 ? 6.297 14.492 -8.461 1 92.12 124 ASN B N 1
ATOM 5582 C CA . ASN B 1 124 ? 6.859 13.641 -9.508 1 92.12 124 ASN B CA 1
ATOM 5583 C C . ASN B 1 124 ? 7.465 14.469 -10.641 1 92.12 124 ASN B C 1
ATOM 5585 O O . ASN B 1 124 ? 8.461 14.062 -11.234 1 92.12 124 ASN B O 1
ATOM 5589 N N . SER B 1 125 ? 6.926 15.539 -10.992 1 92 125 SER B N 1
ATOM 5590 C CA . SER B 1 125 ? 7.422 16.375 -12.078 1 92 125 SER B CA 1
ATOM 5591 C C . SER B 1 125 ? 8.547 17.281 -11.609 1 92 125 SER B C 1
ATOM 5593 O O . SER B 1 125 ? 9.305 17.812 -12.422 1 92 125 SER B O 1
ATOM 5595 N N . GLY B 1 126 ? 8.648 17.531 -10.328 1 91.5 126 GLY B N 1
ATOM 5596 C CA . GLY B 1 126 ? 9.648 18.438 -9.781 1 91.5 126 GLY B CA 1
ATOM 5597 C C . GLY B 1 126 ? 9.164 19.875 -9.711 1 91.5 126 GLY B C 1
ATOM 5598 O O . GLY B 1 126 ? 9.945 20.781 -9.398 1 91.5 126 GLY B O 1
ATOM 5599 N N . MET B 1 127 ? 7.895 20.078 -9.984 1 92.88 127 MET B N 1
ATOM 5600 C CA . MET B 1 127 ? 7.336 21.438 -9.961 1 92.88 127 MET B CA 1
ATOM 5601 C C . MET B 1 127 ? 7.316 21.984 -8.547 1 92.88 127 MET B C 1
ATOM 5603 O O . MET B 1 127 ? 7.438 23.203 -8.352 1 92.88 127 MET B O 1
ATOM 5607 N N . ASP B 1 128 ? 7.113 21.188 -7.535 1 93.12 128 ASP B N 1
ATOM 5608 C CA . ASP B 1 128 ? 7.129 21.641 -6.148 1 93.12 128 ASP B CA 1
ATOM 5609 C C . ASP B 1 128 ? 8.469 22.281 -5.797 1 93.12 128 ASP B C 1
ATOM 5611 O O . ASP B 1 128 ? 8.508 23.312 -5.129 1 93.12 128 ASP B O 1
ATOM 5615 N N . ARG B 1 129 ? 9.547 21.719 -6.293 1 93.38 129 ARG B N 1
ATOM 5616 C CA . ARG B 1 129 ? 10.875 22.281 -6.066 1 93.38 129 ARG B CA 1
ATOM 5617 C C . ARG B 1 129 ? 11.023 23.641 -6.746 1 93.38 129 ARG B C 1
ATOM 5619 O O . ARG B 1 129 ? 11.57 24.578 -6.164 1 93.38 129 ARG B O 1
ATOM 5626 N N . ARG B 1 130 ? 10.516 23.703 -7.953 1 93.69 130 ARG B N 1
ATOM 5627 C CA . ARG B 1 130 ? 10.602 24.953 -8.703 1 93.69 130 ARG B CA 1
ATOM 5628 C C . ARG B 1 130 ? 9.812 26.062 -8.016 1 93.69 130 ARG B C 1
ATOM 5630 O O . ARG B 1 130 ? 10.281 27.188 -7.91 1 93.69 130 ARG B O 1
ATOM 5637 N N . ILE B 1 131 ? 8.648 25.75 -7.586 1 92.31 131 ILE B N 1
ATOM 5638 C CA . ILE B 1 131 ? 7.805 26.734 -6.906 1 92.31 131 ILE B CA 1
ATOM 5639 C C . ILE B 1 131 ? 8.461 27.141 -5.594 1 92.31 131 ILE B C 1
ATOM 5641 O O . ILE B 1 131 ? 8.523 28.344 -5.277 1 92.31 131 ILE B O 1
ATOM 5645 N N . ALA B 1 132 ? 8.945 26.188 -4.82 1 93.94 132 ALA B N 1
ATOM 5646 C CA . ALA B 1 132 ? 9.594 26.484 -3.543 1 93.94 132 ALA B CA 1
ATOM 5647 C C . ALA B 1 132 ? 10.797 27.406 -3.736 1 93.94 132 ALA B C 1
ATOM 5649 O O . ALA B 1 132 ? 10.922 28.422 -3.049 1 93.94 132 ALA B O 1
ATOM 5650 N N . LEU B 1 133 ? 11.641 27.109 -4.691 1 93.44 133 LEU B N 1
ATOM 5651 C CA . LEU B 1 133 ? 12.852 27.891 -4.922 1 93.44 133 LEU B CA 1
ATOM 5652 C C . LEU B 1 133 ? 12.5 29.25 -5.508 1 93.44 133 LEU B C 1
ATOM 5654 O O . LEU B 1 133 ? 13.18 30.25 -5.227 1 93.44 133 LEU B O 1
ATOM 5658 N N . SER B 1 134 ? 11.477 29.297 -6.34 1 91.75 134 SER B N 1
ATOM 5659 C CA . SER B 1 134 ? 11.047 30.578 -6.883 1 91.75 134 SER B CA 1
ATOM 5660 C C . SER B 1 134 ? 10.578 31.516 -5.777 1 91.75 134 SER B C 1
ATOM 5662 O O . SER B 1 134 ? 10.836 32.719 -5.828 1 91.75 134 SER B O 1
ATOM 5664 N N . PHE B 1 135 ? 9.875 30.984 -4.785 1 91.38 135 PHE B N 1
ATOM 5665 C CA . PHE B 1 135 ? 9.43 31.797 -3.652 1 91.38 135 PHE B CA 1
ATOM 5666 C C . PHE B 1 135 ? 10.602 32.219 -2.779 1 91.38 135 PHE B C 1
ATOM 5668 O O . PHE B 1 135 ? 10.703 33.375 -2.371 1 91.38 135 PHE B O 1
ATOM 5675 N N . LEU B 1 136 ? 11.523 31.312 -2.545 1 91.44 136 LEU B N 1
ATOM 5676 C CA . LEU B 1 136 ? 12.648 31.562 -1.658 1 91.44 136 LEU B CA 1
ATOM 5677 C C . LEU B 1 136 ? 13.586 32.594 -2.258 1 91.44 136 LEU B C 1
ATOM 5679 O O . LEU B 1 136 ? 14.141 33.438 -1.535 1 91.44 136 LEU B O 1
ATOM 5683 N N . CYS B 1 137 ? 13.734 32.531 -3.562 1 89.69 137 CYS B N 1
ATOM 5684 C CA . CYS B 1 137 ? 14.68 33.438 -4.23 1 89.69 137 CYS B CA 1
ATOM 5685 C C . CYS B 1 137 ? 13.992 34.688 -4.723 1 89.69 137 CYS B C 1
ATOM 5687 O O . CYS B 1 137 ? 14.641 35.594 -5.262 1 89.69 137 CYS B O 1
ATOM 5689 N N . SER B 1 138 ? 12.766 34.812 -4.438 1 87.06 138 SER B N 1
ATOM 5690 C CA . SER B 1 138 ? 12.023 35.938 -4.938 1 87.06 138 SER B CA 1
ATOM 5691 C C . SER B 1 138 ? 12.492 37.25 -4.285 1 87.06 138 SER B C 1
ATOM 5693 O O . SER B 1 138 ? 12.805 37.25 -3.092 1 87.06 138 SER B O 1
ATOM 5695 N N . GLY B 1 139 ? 12.695 38.312 -5.082 1 77.19 139 GLY B N 1
ATOM 5696 C CA . GLY B 1 139 ? 13.062 39.594 -4.57 1 77.19 139 GLY B CA 1
ATOM 5697 C C . GLY B 1 139 ? 14.492 40 -4.906 1 77.19 139 GLY B C 1
ATOM 5698 O O . GLY B 1 139 ? 15.258 39.188 -5.418 1 77.19 139 GLY B O 1
ATOM 5699 N N . ASP B 1 140 ? 14.805 41.281 -4.727 1 69.94 140 ASP B N 1
ATOM 5700 C CA . ASP B 1 140 ? 16.109 41.844 -5.051 1 69.94 140 ASP B CA 1
ATOM 5701 C C . ASP B 1 140 ? 17.125 41.531 -3.959 1 69.94 140 ASP B C 1
ATOM 5703 O O . ASP B 1 140 ? 16.766 41.312 -2.803 1 69.94 140 ASP B O 1
ATOM 5707 N N . ALA B 1 141 ? 18.391 41.25 -4.312 1 63.22 141 ALA B N 1
ATOM 5708 C CA . ALA B 1 141 ? 19.531 40.938 -3.457 1 63.22 141 ALA B CA 1
ATOM 5709 C C . ALA B 1 141 ? 19.594 41.875 -2.254 1 63.22 141 ALA B C 1
ATOM 5711 O O . ALA B 1 141 ? 19.953 41.438 -1.149 1 63.22 141 ALA B O 1
ATOM 5712 N N . CYS B 1 142 ? 19.188 43.094 -2.414 1 57.06 142 CYS B N 1
ATOM 5713 C CA . CYS B 1 142 ? 19.391 44.094 -1.369 1 57.06 142 CYS B CA 1
ATOM 5714 C C . CYS B 1 142 ? 18.375 43.906 -0.248 1 57.06 142 CYS B C 1
ATOM 5716 O O . CYS B 1 142 ? 18.609 44.375 0.877 1 57.06 142 CYS B O 1
ATOM 5718 N N . GLN B 1 143 ? 17.406 43.156 -0.521 1 65.12 143 GLN B N 1
ATOM 5719 C CA . GLN B 1 143 ? 16.312 43.094 0.444 1 65.12 143 GLN B CA 1
ATOM 5720 C C . GLN B 1 143 ? 16.25 41.75 1.126 1 65.12 143 GLN B C 1
ATOM 5722 O O . GLN B 1 143 ? 15.32 41.469 1.885 1 65.12 143 GLN B O 1
ATOM 5727 N N . PHE B 1 144 ? 17.297 41 1.06 1 73.75 144 PHE B N 1
ATOM 5728 C CA . PHE B 1 144 ? 17.266 39.656 1.651 1 73.75 144 PHE B CA 1
ATOM 5729 C C . PHE B 1 144 ? 17.641 39.719 3.127 1 73.75 144 PHE B C 1
ATOM 5731 O O . PHE B 1 144 ? 18.734 40.125 3.479 1 73.75 144 PHE B O 1
ATOM 5738 N N . SER B 1 145 ? 16.656 39.656 3.951 1 82.19 145 SER B N 1
ATOM 5739 C CA . SER B 1 145 ? 16.812 39.625 5.402 1 82.19 145 SER B CA 1
ATOM 5740 C C . SER B 1 145 ? 16.297 38.312 5.992 1 82.19 145 SER B C 1
ATOM 5742 O O . SER B 1 145 ? 15.641 37.531 5.301 1 82.19 145 SER B O 1
ATOM 5744 N N . ALA B 1 146 ? 16.672 38.062 7.195 1 83.12 146 ALA B N 1
ATOM 5745 C CA . ALA B 1 146 ? 16.219 36.875 7.891 1 83.12 146 ALA B CA 1
ATOM 5746 C C . ALA B 1 146 ? 14.703 36.844 8.008 1 83.12 146 ALA B C 1
ATOM 5748 O O . ALA B 1 146 ? 14.078 35.781 7.828 1 83.12 146 ALA B O 1
ATOM 5749 N N . LYS B 1 147 ? 14.125 37.969 8.25 1 85.81 147 LYS B N 1
ATOM 5750 C CA . LYS B 1 147 ? 12.672 38.062 8.383 1 85.81 147 LYS B CA 1
ATOM 5751 C C . LYS B 1 147 ? 11.977 37.781 7.062 1 85.81 147 LYS B C 1
ATOM 5753 O O . LYS B 1 147 ? 10.953 37.094 7.035 1 85.81 147 LYS B O 1
ATOM 5758 N N . ARG B 1 148 ? 12.516 38.219 6.023 1 88.38 148 ARG B N 1
ATOM 5759 C CA . ARG B 1 148 ? 11.93 37.969 4.711 1 88.38 148 ARG B CA 1
ATOM 5760 C C . ARG B 1 148 ? 12.07 36.531 4.301 1 88.38 148 ARG B C 1
ATOM 5762 O O . ARG B 1 148 ? 11.203 35.969 3.629 1 88.38 148 ARG B O 1
ATOM 5769 N N . LEU B 1 149 ? 13.195 35.969 4.699 1 89.44 149 LEU B N 1
ATOM 5770 C CA . LEU B 1 149 ? 13.391 34.531 4.406 1 89.44 149 LEU B CA 1
ATOM 5771 C C . LEU B 1 149 ? 12.344 33.688 5.117 1 89.44 149 LEU B C 1
ATOM 5773 O O . LEU B 1 149 ? 11.82 32.75 4.543 1 89.44 149 LEU B O 1
ATOM 5777 N N . ILE B 1 150 ? 12.07 34.062 6.375 1 91.75 150 ILE B N 1
ATOM 5778 C CA . ILE B 1 150 ? 11.055 33.312 7.129 1 91.75 150 ILE B CA 1
ATOM 5779 C C . ILE B 1 150 ? 9.695 33.5 6.461 1 91.75 150 ILE B C 1
ATOM 5781 O O . ILE B 1 150 ? 8.922 32.562 6.352 1 91.75 150 ILE B O 1
ATOM 5785 N N . PHE B 1 151 ? 9.453 34.656 5.992 1 92.31 151 PHE B N 1
ATOM 5786 C CA . PHE B 1 151 ? 8.188 34.938 5.316 1 92.31 151 PHE B CA 1
ATOM 5787 C C . PHE B 1 151 ? 8.07 34.125 4.027 1 92.31 151 PHE B C 1
ATOM 5789 O O . PHE B 1 151 ? 7.043 33.5 3.77 1 92.31 151 PHE B O 1
ATOM 5796 N N . LYS B 1 152 ? 9.086 34.156 3.252 1 93.56 152 LYS B N 1
ATOM 5797 C CA . LYS B 1 152 ? 9.062 33.5 1.962 1 93.56 152 LYS B CA 1
ATOM 5798 C C . LYS B 1 152 ? 8.953 31.969 2.141 1 93.56 152 LYS B C 1
ATOM 5800 O O . LYS B 1 152 ? 8.156 31.312 1.464 1 93.56 152 LYS B O 1
ATOM 5805 N N . ALA B 1 153 ? 9.711 31.5 3.057 1 94.75 153 ALA B N 1
ATOM 5806 C CA . ALA B 1 153 ? 9.695 30.062 3.299 1 94.75 153 ALA B CA 1
ATOM 5807 C C . ALA B 1 153 ? 8.344 29.609 3.861 1 94.75 153 ALA B C 1
ATOM 5809 O O . ALA B 1 153 ? 7.797 28.594 3.445 1 94.75 153 ALA B O 1
ATOM 5810 N N . SER B 1 154 ? 7.816 30.344 4.801 1 96.12 154 SER B N 1
ATOM 5811 C CA . SER B 1 154 ? 6.535 30 5.406 1 96.12 154 SER B CA 1
ATOM 5812 C C . SER B 1 154 ? 5.395 30.125 4.398 1 96.12 154 SER B C 1
ATOM 5814 O O . SER B 1 154 ? 4.477 29.297 4.391 1 96.12 154 SER B O 1
ATOM 5816 N N . THR B 1 155 ? 5.414 31.109 3.551 1 96 155 THR B N 1
ATOM 5817 C CA . THR B 1 155 ? 4.383 31.297 2.537 1 96 155 THR B CA 1
ATOM 5818 C C . THR B 1 155 ? 4.434 30.172 1.503 1 96 155 THR B C 1
ATOM 5820 O O . THR B 1 155 ? 3.396 29.656 1.084 1 96 155 THR B O 1
ATOM 5823 N N . ALA B 1 156 ? 5.613 29.828 1.104 1 96 156 ALA B N 1
ATOM 5824 C CA . ALA B 1 156 ? 5.762 28.719 0.177 1 96 156 ALA B CA 1
ATOM 5825 C C . ALA B 1 156 ? 5.215 27.422 0.781 1 96 156 ALA B C 1
ATOM 5827 O O . ALA B 1 156 ? 4.508 26.672 0.109 1 96 156 ALA B O 1
ATOM 5828 N N . ALA B 1 157 ? 5.512 27.219 2.025 1 96.5 157 ALA B N 1
ATOM 5829 C CA . ALA B 1 157 ? 5.039 26.016 2.707 1 96.5 157 ALA B CA 1
ATOM 5830 C C . ALA B 1 157 ? 3.518 26.016 2.826 1 96.5 157 ALA B C 1
ATOM 5832 O O . ALA B 1 157 ? 2.873 24.984 2.631 1 96.5 157 ALA B O 1
ATOM 5833 N N . PHE B 1 158 ? 2.934 27.156 3.131 1 96.75 158 PHE B N 1
ATOM 5834 C CA . PHE B 1 158 ? 1.491 27.297 3.287 1 96.75 158 PHE B CA 1
ATOM 5835 C C . PHE B 1 158 ? 0.769 26.969 1.986 1 96.75 158 PHE B C 1
ATOM 5837 O O . PHE B 1 158 ? -0.17 26.172 1.976 1 96.75 158 PHE B O 1
ATOM 5844 N N . PHE B 1 159 ? 1.19 27.422 0.895 1 94.62 159 PHE B N 1
ATOM 5845 C CA . PHE B 1 159 ? 0.504 27.25 -0.38 1 94.62 159 PHE B CA 1
ATOM 5846 C C . PHE B 1 159 ? 0.828 25.891 -0.983 1 94.62 159 PHE B C 1
ATOM 5848 O O . PHE B 1 159 ? -0.052 25.219 -1.534 1 94.62 159 PHE B O 1
ATOM 5855 N N . LEU B 1 160 ? 2.035 25.438 -0.875 1 94.62 160 LEU B N 1
ATOM 5856 C CA . LEU B 1 160 ? 2.422 24.156 -1.442 1 94.62 160 LEU B CA 1
ATOM 5857 C C . LEU B 1 160 ? 1.727 23.016 -0.716 1 94.62 160 LEU B C 1
ATOM 5859 O O . LEU B 1 160 ? 1.41 21.984 -1.323 1 94.62 160 LEU B O 1
ATOM 5863 N N . SER B 1 161 ? 1.488 23.203 0.536 1 94.75 161 SER B N 1
ATOM 5864 C CA . SER B 1 161 ? 0.872 22.125 1.316 1 94.75 161 SER B CA 1
ATOM 5865 C C . SER B 1 161 ? -0.606 21.969 0.973 1 94.75 161 SER B C 1
ATOM 5867 O O . SER B 1 161 ? -1.227 20.969 1.317 1 94.75 161 SER B O 1
ATOM 5869 N N . MET B 1 162 ? -1.196 22.953 0.294 1 92.31 162 MET B N 1
ATOM 5870 C CA . MET B 1 162 ? -2.588 22.875 -0.139 1 92.31 162 MET B CA 1
ATOM 5871 C C . MET B 1 162 ? -2.738 21.938 -1.338 1 92.31 162 MET B C 1
ATOM 5873 O O . MET B 1 162 ? -3.779 21.312 -1.509 1 92.31 162 MET B O 1
ATOM 5877 N N . PHE B 1 163 ? -1.657 21.859 -2.084 1 89.38 163 PHE B N 1
ATOM 5878 C CA . PHE B 1 163 ? -1.768 21.141 -3.346 1 89.38 163 PHE B CA 1
ATOM 5879 C C . PHE B 1 163 ? -0.917 19.875 -3.324 1 89.38 163 PHE B C 1
ATOM 5881 O O . PHE B 1 163 ? -1.062 19.016 -4.188 1 89.38 163 PHE B O 1
ATOM 5888 N N . SER B 1 164 ? -0.08 19.891 -2.441 1 89.88 164 SER B N 1
ATOM 5889 C CA . SER B 1 164 ? 0.762 18.703 -2.242 1 89.88 164 SER B CA 1
ATOM 5890 C C . SER B 1 164 ? 0.649 18.188 -0.815 1 89.88 164 SER B C 1
ATOM 5892 O O . SER B 1 164 ? -0.097 18.734 -0.003 1 89.88 164 SER B O 1
ATOM 5894 N N . SER B 1 165 ? 1.197 17.062 -0.559 1 87.25 165 SER B N 1
ATOM 5895 C CA . SER B 1 165 ? 1.202 16.547 0.808 1 87.25 165 SER B CA 1
ATOM 5896 C C . SER B 1 165 ? 2.029 17.438 1.729 1 87.25 165 SER B C 1
ATOM 5898 O O . SER B 1 165 ? 3.055 17.984 1.315 1 87.25 165 SER B O 1
ATOM 5900 N N . ARG B 1 166 ? 1.509 17.672 2.908 1 91.44 166 ARG B N 1
ATOM 5901 C CA . ARG B 1 166 ? 2.201 18.516 3.867 1 91.44 166 ARG B CA 1
ATOM 5902 C C . ARG B 1 166 ? 3.605 18 4.156 1 91.44 166 ARG B C 1
ATOM 5904 O O . ARG B 1 166 ? 4.52 18.781 4.43 1 91.44 166 ARG B O 1
ATOM 5911 N N . LEU B 1 167 ? 3.807 16.75 4.051 1 88.38 167 LEU B N 1
ATOM 5912 C CA . LEU B 1 167 ? 5.109 16.141 4.312 1 88.38 167 LEU B CA 1
ATOM 5913 C C . LEU B 1 167 ? 6.098 16.484 3.201 1 88.38 167 LEU B C 1
ATOM 5915 O O . LEU B 1 167 ? 7.23 16.875 3.473 1 88.38 167 LEU B O 1
ATOM 5919 N N . ILE B 1 168 ? 5.59 16.406 2.025 1 88.81 168 ILE B N 1
ATOM 5920 C CA . ILE B 1 168 ? 6.449 16.656 0.875 1 88.81 168 ILE B CA 1
ATOM 5921 C C . ILE B 1 168 ? 6.793 18.141 0.802 1 88.81 168 ILE B C 1
ATOM 5923 O O . ILE B 1 168 ? 7.938 18.516 0.536 1 88.81 168 ILE B O 1
ATOM 5927 N N . ALA B 1 169 ? 5.816 18.938 1.081 1 93.31 169 ALA B N 1
ATOM 5928 C CA . ALA B 1 169 ? 6.051 20.391 1.062 1 93.31 169 ALA B CA 1
ATOM 5929 C C . ALA B 1 169 ? 7.109 20.781 2.084 1 93.31 169 ALA B C 1
ATOM 5931 O O . ALA B 1 169 ? 8.023 21.547 1.771 1 93.31 169 ALA B O 1
ATOM 5932 N N . THR B 1 170 ? 7.043 20.234 3.27 1 94.12 170 THR B N 1
ATOM 5933 C CA . THR B 1 170 ? 8 20.547 4.324 1 94.12 170 THR B CA 1
ATOM 5934 C C . THR B 1 170 ? 9.383 20 3.977 1 94.12 170 THR B C 1
ATOM 5936 O O . THR B 1 170 ? 10.391 20.703 4.125 1 94.12 170 THR B O 1
ATOM 5939 N N . ALA B 1 171 ? 9.43 18.828 3.477 1 92.19 171 ALA B N 1
ATOM 5940 C CA . ALA B 1 171 ? 10.703 18.203 3.125 1 92.19 171 ALA B CA 1
ATOM 5941 C C . ALA B 1 171 ? 11.391 18.969 2.002 1 92.19 171 ALA B C 1
ATOM 5943 O O . ALA B 1 171 ? 12.609 19.172 2.033 1 92.19 171 ALA B O 1
ATOM 5944 N N . THR B 1 172 ? 10.633 19.422 1.058 1 93.06 172 THR B N 1
ATOM 5945 C CA . THR B 1 172 ? 11.188 20.125 -0.101 1 93.06 172 THR B CA 1
ATOM 5946 C C . THR B 1 172 ? 11.82 21.438 0.315 1 93.06 172 THR B C 1
ATOM 5948 O O . THR B 1 172 ? 12.93 21.766 -0.116 1 93.06 172 THR B O 1
ATOM 5951 N N . ILE B 1 173 ? 11.219 22.172 1.165 1 95.38 173 ILE B N 1
ATOM 5952 C CA . ILE B 1 173 ? 11.727 23.484 1.553 1 95.38 173 ILE B CA 1
ATOM 5953 C C . ILE B 1 173 ? 12.883 23.328 2.535 1 95.38 173 ILE B C 1
ATOM 5955 O O . ILE B 1 173 ? 13.914 23.984 2.398 1 95.38 173 ILE B O 1
ATOM 5959 N N . THR B 1 174 ? 12.766 22.375 3.436 1 94.5 174 THR B N 1
ATOM 5960 C CA . THR B 1 174 ? 13.773 22.172 4.469 1 94.5 174 THR B CA 1
ATOM 5961 C C . THR B 1 174 ? 15.086 21.688 3.857 1 94.5 174 THR B C 1
ATOM 5963 O O . THR B 1 174 ? 16.172 22.062 4.32 1 94.5 174 THR B O 1
ATOM 5966 N N . GLN B 1 175 ? 14.984 20.938 2.848 1 92 175 GLN B N 1
ATOM 5967 C CA . GLN B 1 175 ? 16.188 20.375 2.252 1 92 175 GLN B CA 1
ATOM 5968 C C . GLN B 1 175 ? 17.016 21.438 1.544 1 92 175 GLN B C 1
ATOM 5970 O O . GLN B 1 175 ? 18.203 21.25 1.301 1 92 175 GLN B O 1
ATOM 5975 N N . TYR B 1 176 ? 16.438 22.594 1.216 1 92.88 176 TYR B N 1
ATOM 5976 C CA . TYR B 1 176 ? 17.156 23.688 0.56 1 92.88 176 TYR B CA 1
ATOM 5977 C C . TYR B 1 176 ? 17.656 24.703 1.577 1 92.88 176 TYR B C 1
ATOM 5979 O O . TYR B 1 176 ? 18.781 25.203 1.47 1 92.88 176 TYR B O 1
ATOM 5987 N N . VAL B 1 177 ? 16.953 24.969 2.582 1 92.5 177 VAL B N 1
ATOM 5988 C CA . VAL B 1 177 ? 17.25 26.062 3.484 1 92.5 177 VAL B CA 1
ATOM 5989 C C . VAL B 1 177 ? 18.203 25.609 4.574 1 92.5 177 VAL B C 1
ATOM 5991 O O . VAL B 1 177 ? 19.125 26.344 4.953 1 92.5 177 VAL B O 1
ATOM 5994 N N . THR B 1 178 ? 18.109 24.359 5.047 1 92.12 178 THR B N 1
ATOM 5995 C CA . THR B 1 178 ? 18.875 23.891 6.195 1 92.12 178 THR B CA 1
ATOM 5996 C C . THR B 1 178 ? 20.344 23.766 5.848 1 92.12 178 THR B C 1
ATOM 5998 O O . THR B 1 178 ? 21.203 24.297 6.562 1 92.12 178 THR B O 1
ATOM 6001 N N . PRO B 1 179 ? 20.656 23.141 4.734 1 90.81 179 PRO B N 1
ATOM 6002 C CA . PRO B 1 179 ? 22.094 23.062 4.418 1 90.81 179 PRO B CA 1
ATOM 6003 C C . PRO B 1 179 ? 22.719 24.422 4.195 1 90.81 179 PRO B C 1
ATOM 6005 O O . PRO B 1 179 ? 23.891 24.625 4.52 1 90.81 179 PRO B O 1
ATOM 6008 N N . VAL B 1 180 ? 22.031 25.359 3.695 1 90.38 180 VAL B N 1
ATOM 6009 C CA . VAL B 1 180 ? 22.547 26.703 3.428 1 90.38 180 VAL B CA 1
ATOM 6010 C C . VAL B 1 180 ? 22.875 27.406 4.746 1 90.38 180 VAL B C 1
ATOM 6012 O O . VAL B 1 180 ? 23.922 28.016 4.887 1 90.38 180 VAL B O 1
ATOM 6015 N N . LEU B 1 181 ? 22.016 27.281 5.73 1 89.06 181 LEU B N 1
ATOM 6016 C CA . LEU B 1 181 ? 22.219 27.938 7.023 1 89.06 181 LEU B CA 1
ATOM 6017 C C . LEU B 1 181 ? 23.312 27.219 7.816 1 89.06 181 LEU B C 1
ATOM 6019 O O . LEU B 1 181 ? 24.062 27.859 8.562 1 89.06 181 LEU B O 1
ATOM 6023 N N . MET B 1 182 ? 23.406 25.969 7.625 1 87.75 182 MET B N 1
ATOM 6024 C CA . MET B 1 182 ? 24.453 25.203 8.312 1 87.75 182 MET B CA 1
ATOM 6025 C C . MET B 1 182 ? 25.828 25.516 7.727 1 87.75 182 MET B C 1
ATOM 6027 O O . MET B 1 182 ? 26.828 25.578 8.461 1 87.75 182 MET B O 1
ATOM 6031 N N . SER B 1 183 ? 25.891 25.734 6.434 1 85.38 183 SER B N 1
ATOM 6032 C CA . SER B 1 183 ? 27.141 26.078 5.781 1 85.38 183 SER B CA 1
ATOM 6033 C C . SER B 1 183 ? 27.625 27.469 6.207 1 85.38 183 SER B C 1
ATOM 6035 O O . SER B 1 183 ? 28.828 27.703 6.344 1 85.38 183 SER B O 1
ATOM 6037 N N . LEU B 1 184 ? 26.766 28.375 6.449 1 82.56 184 LEU B N 1
ATOM 6038 C CA . LEU B 1 184 ? 27.125 29.734 6.875 1 82.56 184 LEU B CA 1
ATOM 6039 C C . LEU B 1 184 ? 27.641 29.734 8.305 1 82.56 184 LEU B C 1
ATOM 6041 O O . LEU B 1 184 ? 28.516 30.516 8.656 1 82.56 184 LEU B O 1
ATOM 6045 N N . LYS B 1 185 ? 27.062 28.875 9.109 1 80.94 185 LYS B N 1
ATOM 6046 C CA . LYS B 1 185 ? 27.562 28.734 10.477 1 80.94 185 LYS B CA 1
ATOM 6047 C C . LYS B 1 185 ? 29.016 28.297 10.492 1 80.94 185 LYS B C 1
ATOM 6049 O O . LYS B 1 185 ? 29.828 28.828 11.266 1 80.94 185 LYS B O 1
ATOM 6054 N N . SER B 1 186 ? 29.266 27.406 9.609 1 77.25 186 SER B N 1
ATOM 6055 C CA . SER B 1 186 ? 30.625 26.906 9.547 1 77.25 186 SER B CA 1
ATOM 6056 C C . SER B 1 186 ? 31.594 27.969 9.039 1 77.25 186 SER B C 1
ATOM 6058 O O . SER B 1 186 ? 32.75 28.047 9.508 1 77.25 186 SER B O 1
ATOM 6060 N N . SER B 1 187 ? 31.125 28.844 8.18 1 71.62 187 SER B N 1
ATOM 6061 C CA . SER B 1 187 ? 31.969 29.906 7.637 1 71.62 187 SER B CA 1
ATOM 6062 C C . SER B 1 187 ? 32.094 31.062 8.617 1 71.62 187 SER B C 1
ATOM 6064 O O . SER B 1 187 ? 33.156 31.703 8.688 1 71.62 187 SER B O 1
ATOM 6066 N N . ALA B 1 188 ? 31.031 31.328 9.359 1 65.19 188 ALA B N 1
ATOM 6067 C CA . ALA B 1 188 ? 31.047 32.406 10.336 1 65.19 188 ALA B CA 1
ATOM 6068 C C . ALA B 1 188 ? 31.906 32.062 11.547 1 65.19 188 ALA B C 1
ATOM 6070 O O . ALA B 1 188 ? 32.5 32.938 12.172 1 65.19 188 ALA B O 1
ATOM 6071 N N . LYS B 1 189 ? 31.75 30.891 12.289 1 58.72 189 LYS B N 1
ATOM 6072 C CA . LYS B 1 189 ? 32.594 30.516 13.43 1 58.72 189 LYS B CA 1
ATOM 6073 C C . LYS B 1 189 ? 34.062 30.844 13.164 1 58.72 189 LYS B C 1
ATOM 6075 O O . LYS B 1 189 ? 34.812 31.094 14.102 1 58.72 189 LYS B O 1
ATOM 6080 N N . LYS B 1 190 ? 34.531 30.984 11.953 1 53.25 190 LYS B N 1
ATOM 6081 C CA . LYS B 1 190 ? 35.906 31.375 11.773 1 53.25 190 LYS B CA 1
ATOM 6082 C C . LYS B 1 190 ? 36.094 32.875 12.047 1 53.25 190 LYS B C 1
ATOM 6084 O O . LYS B 1 190 ? 37.188 33.312 12.414 1 53.25 190 LYS B O 1
ATOM 6089 N N . GLY B 1 191 ? 35.031 33.625 11.812 1 46.53 191 GLY B N 1
ATOM 6090 C CA . GLY B 1 191 ? 35.188 35.062 12.07 1 46.53 191 GLY B CA 1
ATOM 6091 C C . GLY B 1 191 ? 34.281 35.531 13.18 1 46.53 191 GLY B C 1
ATOM 6092 O O . GLY B 1 191 ? 33.219 34.969 13.438 1 46.53 191 GLY B O 1
ATOM 6093 N N . GLY B 1 192 ? 34.688 36.219 14.297 1 45.12 192 GLY B N 1
ATOM 6094 C CA . GLY B 1 192 ? 34.312 36.875 15.547 1 45.12 192 GLY B CA 1
ATOM 6095 C C . GLY B 1 192 ? 32.875 36.594 15.961 1 45.12 192 GLY B C 1
ATOM 6096 O O . GLY B 1 192 ? 32.312 35.594 15.555 1 45.12 192 GLY B O 1
ATOM 6097 N N . ALA B 1 193 ? 32.062 37.812 16.422 1 46.28 193 ALA B N 1
ATOM 6098 C CA . ALA B 1 193 ? 30.797 37.906 17.156 1 46.28 193 ALA B CA 1
ATOM 6099 C C . ALA B 1 193 ? 29.656 37.25 16.406 1 46.28 193 ALA B C 1
ATOM 6101 O O . ALA B 1 193 ? 29.172 37.781 15.398 1 46.28 193 ALA B O 1
ATOM 6102 N N . ASP B 1 194 ? 29.453 36 16.031 1 51.16 194 ASP B N 1
ATOM 6103 C CA . ASP B 1 194 ? 28.766 35.156 15.039 1 51.16 194 ASP B CA 1
ATOM 6104 C C . ASP B 1 194 ? 27.266 35.094 15.32 1 51.16 194 ASP B C 1
ATOM 6106 O O . ASP B 1 194 ? 26.859 34.875 16.453 1 51.16 194 ASP B O 1
ATOM 6110 N N . PRO B 1 195 ? 26.297 35.812 14.57 1 60.09 195 PRO B N 1
ATOM 6111 C CA . PRO B 1 195 ? 24.844 35.594 14.648 1 60.09 195 PRO B CA 1
ATOM 6112 C C . PRO B 1 195 ? 24.453 34.125 14.789 1 60.09 195 PRO B C 1
ATOM 6114 O O . PRO B 1 195 ? 25.219 33.25 14.398 1 60.09 195 PRO B O 1
ATOM 6117 N N . ASP B 1 196 ? 23.547 33.812 15.805 1 77.44 196 ASP B N 1
ATOM 6118 C CA . ASP B 1 196 ? 23.156 32.469 16.172 1 77.44 196 ASP B CA 1
ATOM 6119 C C . ASP B 1 196 ? 22.359 31.797 15.062 1 77.44 196 ASP B C 1
ATOM 6121 O O . ASP B 1 196 ? 21.125 31.766 15.094 1 77.44 196 ASP B O 1
ATOM 6125 N N . PHE B 1 197 ? 23.078 31.438 13.945 1 82.5 197 PHE B N 1
ATOM 6126 C CA . PHE B 1 197 ? 22.516 30.75 12.789 1 82.5 197 PHE B CA 1
ATOM 6127 C C . PHE B 1 197 ? 21.734 29.516 13.227 1 82.5 197 PHE B C 1
ATOM 6129 O O . PHE B 1 197 ? 20.797 29.094 12.539 1 82.5 197 PHE B O 1
ATOM 6136 N N . ASP B 1 198 ? 22.078 29.031 14.328 1 86.81 198 ASP B N 1
ATOM 6137 C CA . ASP B 1 198 ? 21.344 27.875 14.82 1 86.81 198 ASP B CA 1
ATOM 6138 C C . ASP B 1 198 ? 19.938 28.266 15.25 1 86.81 198 ASP B C 1
ATOM 6140 O O . ASP B 1 198 ? 18.969 27.594 14.891 1 86.81 198 ASP B O 1
ATOM 6144 N N . GLU B 1 199 ? 19.906 29.328 15.93 1 88.44 199 GLU B N 1
ATOM 6145 C CA . GLU B 1 199 ? 18.594 29.781 16.375 1 88.44 199 GLU B CA 1
ATOM 6146 C C . GLU B 1 199 ? 17.719 30.203 15.188 1 88.44 199 GLU B C 1
ATOM 6148 O O . GLU B 1 199 ? 16.516 29.969 15.195 1 88.44 199 GLU B O 1
ATOM 6153 N N . MET B 1 200 ? 18.375 30.797 14.195 1 88.88 200 MET B N 1
ATOM 6154 C CA . MET B 1 200 ? 17.641 31.156 12.992 1 88.88 200 MET B CA 1
ATOM 6155 C C . MET B 1 200 ? 17.109 29.922 12.281 1 88.88 200 MET B C 1
ATOM 6157 O O . MET B 1 200 ? 15.961 29.906 11.828 1 88.88 200 MET B O 1
ATOM 6161 N N . ARG B 1 201 ? 17.953 28.969 12.227 1 91.81 201 ARG B N 1
ATOM 6162 C CA . ARG B 1 201 ? 17.562 27.719 11.609 1 91.81 201 ARG B CA 1
ATOM 6163 C C . ARG B 1 201 ? 16.391 27.078 12.352 1 91.81 201 ARG B C 1
ATOM 6165 O O . ARG B 1 201 ? 15.453 26.562 11.734 1 91.81 201 ARG B O 1
ATOM 6172 N N . TYR B 1 202 ? 16.406 27.156 13.695 1 93.44 202 TYR B N 1
ATOM 6173 C CA . TYR B 1 202 ? 15.344 26.578 14.508 1 93.44 202 TYR B CA 1
ATOM 6174 C C . TYR B 1 202 ? 14.023 27.297 14.273 1 93.44 202 TYR B C 1
ATOM 6176 O O . TYR B 1 202 ? 12.992 26.656 14.047 1 93.44 202 TYR B O 1
ATOM 6184 N N . ILE B 1 203 ? 14.07 28.562 14.25 1 93.31 203 ILE B N 1
ATOM 6185 C CA . ILE B 1 203 ? 12.867 29.375 14.078 1 93.31 203 ILE B CA 1
ATOM 6186 C C . ILE B 1 203 ? 12.32 29.203 12.664 1 93.31 203 ILE B C 1
ATOM 6188 O O . ILE B 1 203 ? 11.109 29.062 12.461 1 93.31 203 ILE B O 1
ATOM 6192 N N . LEU B 1 204 ? 13.227 29.172 11.711 1 94.19 204 LEU B N 1
ATOM 6193 C CA . LEU B 1 204 ? 12.828 29.016 10.312 1 94.19 204 LEU B CA 1
ATOM 6194 C C . LEU B 1 204 ? 12.141 27.688 10.086 1 94.19 204 LEU B C 1
ATOM 6196 O O . LEU B 1 204 ? 11.07 27.625 9.477 1 94.19 204 LEU B O 1
ATOM 6200 N N . ASN B 1 205 ? 12.719 26.641 10.555 1 95.5 205 ASN B N 1
ATOM 6201 C CA . ASN B 1 205 ? 12.133 25.312 10.383 1 95.5 205 ASN B CA 1
ATOM 6202 C C . ASN B 1 205 ? 10.805 25.188 11.125 1 95.5 205 ASN B C 1
ATOM 6204 O O . ASN B 1 205 ? 9.883 24.516 10.656 1 95.5 205 ASN B O 1
ATOM 6208 N N . ASN B 1 206 ? 10.727 25.797 12.25 1 95.38 206 ASN B N 1
ATOM 6209 C CA . ASN B 1 206 ? 9.453 25.797 12.969 1 95.38 206 ASN B CA 1
ATOM 6210 C C . ASN B 1 206 ? 8.375 26.562 12.203 1 95.38 206 ASN B C 1
ATOM 6212 O O . ASN B 1 206 ? 7.215 26.141 12.188 1 95.38 206 ASN B O 1
ATOM 6216 N N . ALA B 1 207 ? 8.766 27.609 11.633 1 96.44 207 ALA B N 1
ATOM 6217 C CA . ALA B 1 207 ? 7.82 28.391 10.82 1 96.44 207 ALA B CA 1
ATOM 6218 C C . ALA B 1 207 ? 7.359 27.578 9.609 1 96.44 207 ALA B C 1
ATOM 6220 O O . ALA B 1 207 ? 6.184 27.641 9.234 1 96.44 207 ALA B O 1
ATOM 6221 N N . ILE B 1 208 ? 8.242 26.859 9.039 1 96.44 208 ILE B N 1
ATOM 6222 C CA . ILE B 1 208 ? 7.934 26.047 7.863 1 96.44 208 ILE B CA 1
ATOM 6223 C C . ILE B 1 208 ? 6.953 24.953 8.25 1 96.44 208 ILE B C 1
ATOM 6225 O O . ILE B 1 208 ? 5.941 24.75 7.57 1 96.44 208 ILE B O 1
ATOM 6229 N N . GLN B 1 209 ? 7.195 24.234 9.297 1 95.75 209 GLN B N 1
ATOM 6230 C CA . GLN B 1 209 ? 6.344 23.109 9.664 1 95.75 209 GLN B CA 1
ATOM 6231 C C . GLN B 1 209 ? 4.957 23.578 10.086 1 95.75 209 GLN B C 1
ATOM 6233 O O . GLN B 1 209 ? 3.949 22.953 9.758 1 95.75 209 GLN B O 1
ATOM 6238 N N . THR B 1 210 ? 4.879 24.703 10.844 1 96.12 210 THR B N 1
ATOM 6239 C CA . THR B 1 210 ? 3.584 25.234 11.266 1 96.12 210 THR B CA 1
ATOM 6240 C C . THR B 1 210 ? 2.789 25.719 10.062 1 96.12 210 THR B C 1
ATOM 6242 O O . THR B 1 210 ? 1.589 25.469 9.953 1 96.12 210 THR B O 1
ATOM 6245 N N . ALA B 1 211 ? 3.484 26.344 9.18 1 97.12 211 ALA B N 1
ATOM 6246 C CA . ALA B 1 211 ? 2.818 26.844 7.973 1 97.12 211 ALA B CA 1
ATOM 6247 C C . ALA B 1 211 ? 2.307 25.688 7.117 1 97.12 211 ALA B C 1
ATOM 6249 O O . ALA B 1 211 ? 1.199 25.75 6.578 1 97.12 211 ALA B O 1
ATOM 6250 N N . SER B 1 212 ? 3.076 24.703 6.98 1 95.62 212 SER B N 1
ATOM 6251 C CA . SER B 1 212 ? 2.664 23.531 6.203 1 95.62 212 SER B CA 1
ATOM 6252 C C . SER B 1 212 ? 1.479 22.828 6.855 1 95.62 212 SER B C 1
ATOM 6254 O O . SER B 1 212 ? 0.557 22.391 6.168 1 95.62 212 SER B O 1
ATOM 6256 N N . GLY B 1 213 ? 1.521 22.672 8.18 1 94.44 213 GLY B N 1
ATOM 6257 C CA . GLY B 1 213 ? 0.405 22.078 8.898 1 94.44 213 GLY B CA 1
ATOM 6258 C C . GLY B 1 213 ? -0.886 22.859 8.75 1 94.44 213 GLY B C 1
ATOM 6259 O O . GLY B 1 213 ? -1.956 22.281 8.562 1 94.44 213 GLY B O 1
ATOM 6260 N N . ILE B 1 214 ? -0.767 24.141 8.789 1 96.5 214 ILE B N 1
ATOM 6261 C CA . ILE B 1 214 ? -1.923 25.016 8.672 1 96.5 214 ILE B CA 1
ATOM 6262 C C . ILE B 1 214 ? -2.438 25.016 7.234 1 96.5 214 ILE B C 1
ATOM 6264 O O . ILE B 1 214 ? -3.646 24.938 7 1 96.5 214 ILE B O 1
ATOM 6268 N N . GLY B 1 215 ? -1.562 25.062 6.285 1 95.69 215 GLY B N 1
ATOM 6269 C CA . GLY B 1 215 ? -1.954 25.062 4.887 1 95.69 215 GLY B CA 1
ATOM 6270 C C . GLY B 1 215 ? -2.65 23.797 4.461 1 95.69 215 GLY B C 1
ATOM 6271 O O . GLY B 1 215 ? -3.527 23.812 3.594 1 95.69 215 GLY B O 1
ATOM 6272 N N . SER B 1 216 ? -2.344 22.703 5.027 1 93.56 216 SER B N 1
ATOM 6273 C CA . SER B 1 216 ? -2.902 21.406 4.652 1 93.56 216 SER B CA 1
ATOM 6274 C C . SER B 1 216 ? -4.367 21.297 5.059 1 93.56 216 SER B C 1
ATOM 6276 O O . SER B 1 216 ? -5.102 20.469 4.531 1 93.56 216 SER B O 1
ATOM 6278 N N . VAL B 1 217 ? -4.828 22.094 5.977 1 94.81 217 VAL B N 1
ATOM 6279 C CA . VAL B 1 217 ? -6.203 22.016 6.461 1 94.81 217 VAL B CA 1
ATOM 6280 C C . VAL B 1 217 ? -7.125 22.781 5.52 1 94.81 217 VAL B C 1
ATOM 6282 O O . VAL B 1 217 ? -8.344 22.625 5.566 1 94.81 217 VAL B O 1
ATOM 6285 N N . ALA B 1 218 ? -6.602 23.562 4.625 1 94.5 218 ALA B N 1
ATOM 6286 C CA . ALA B 1 218 ? -7.402 24.422 3.762 1 94.5 218 ALA B CA 1
ATOM 6287 C C . ALA B 1 218 ? -8.203 23.594 2.758 1 94.5 218 ALA B C 1
ATOM 6289 O O . ALA B 1 218 ? -9.32 23.969 2.391 1 94.5 218 ALA B O 1
ATOM 6290 N N . VAL B 1 219 ? -7.625 22.531 2.352 1 91.56 219 VAL B N 1
ATOM 6291 C CA . VAL B 1 219 ? -8.305 21.641 1.419 1 91.56 219 VAL B CA 1
ATOM 6292 C C . VAL B 1 219 ? -8.445 20.25 2.043 1 91.56 219 VAL B C 1
ATOM 6294 O O . VAL B 1 219 ? -7.52 19.766 2.701 1 91.56 219 VAL B O 1
ATOM 6297 N N . VAL B 1 220 ? -9.5 19.609 1.783 1 89.25 220 VAL B N 1
ATOM 6298 C CA . VAL B 1 220 ? -9.875 18.391 2.502 1 89.25 220 VAL B CA 1
ATOM 6299 C C . VAL B 1 220 ? -8.891 17.281 2.172 1 89.25 220 VAL B C 1
ATOM 6301 O O . VAL B 1 220 ? -8.586 16.438 3.025 1 89.25 220 VAL B O 1
ATOM 6304 N N . HIS B 1 221 ? -8.328 17.141 0.994 1 86.19 221 HIS B N 1
ATOM 6305 C CA . HIS B 1 221 ? -7.543 15.969 0.6 1 86.19 221 HIS B CA 1
ATOM 6306 C C . HIS B 1 221 ? -6.066 16.156 0.937 1 86.19 221 HIS B C 1
ATOM 6308 O O . HIS B 1 221 ? -5.258 15.25 0.712 1 86.19 221 HIS B O 1
ATOM 6314 N N . SER B 1 222 ? -5.609 17.281 1.497 1 86.12 222 SER B N 1
ATOM 6315 C CA . SER B 1 222 ? -4.191 17.562 1.692 1 86.12 222 SER B CA 1
ATOM 6316 C C . SER B 1 222 ? -3.691 17 3.014 1 86.12 222 SER B C 1
ATOM 6318 O O . SER B 1 222 ? -2.484 16.844 3.211 1 86.12 222 SER B O 1
ATOM 6320 N N . SER B 1 223 ? -4.609 16.734 3.93 1 86.62 223 SER B N 1
ATOM 6321 C CA . SER B 1 223 ? -4.211 16.141 5.199 1 86.62 223 SER B CA 1
ATOM 6322 C C . SER B 1 223 ? -4.922 14.805 5.43 1 86.62 223 SER B C 1
ATOM 6324 O O . SER B 1 223 ? -6.098 14.656 5.094 1 86.62 223 SER B O 1
ATOM 6326 N N . TYR B 1 224 ? -4.18 13.867 6.023 1 86.06 224 TYR B N 1
ATOM 6327 C CA . TYR B 1 224 ? -4.762 12.562 6.332 1 86.06 224 TYR B CA 1
ATOM 6328 C C . TYR B 1 224 ? -5.859 12.688 7.383 1 86.06 224 TYR B C 1
ATOM 6330 O O . TYR B 1 224 ? -6.871 11.984 7.32 1 86.06 224 TYR B O 1
ATOM 6338 N N . ALA B 1 225 ? -5.707 13.625 8.227 1 90.94 225 ALA B N 1
ATOM 6339 C CA . ALA B 1 225 ? -6.684 13.812 9.305 1 90.94 225 ALA B CA 1
ATOM 6340 C C . ALA B 1 225 ? -8.008 14.336 8.758 1 90.94 225 ALA B C 1
ATOM 6342 O O . ALA B 1 225 ? -9.078 13.883 9.156 1 90.94 225 ALA B O 1
ATOM 6343 N N . THR B 1 226 ? -7.977 15.258 7.844 1 91.75 226 THR B N 1
ATOM 6344 C CA . THR B 1 226 ? -9.195 15.828 7.285 1 91.75 226 THR B CA 1
ATOM 6345 C C . THR B 1 226 ? -9.922 14.805 6.414 1 91.75 226 THR B C 1
ATOM 6347 O O . THR B 1 226 ? -11.148 14.797 6.34 1 91.75 226 THR B O 1
ATOM 6350 N N . LEU B 1 227 ? -9.195 13.945 5.867 1 88.06 227 LEU B N 1
ATOM 6351 C CA . LEU B 1 227 ? -9.82 12.891 5.074 1 88.06 227 LEU B CA 1
ATOM 6352 C C . LEU B 1 227 ? -10.484 11.859 5.977 1 88.06 227 LEU B C 1
ATOM 6354 O O . LEU B 1 227 ? -11.555 11.344 5.648 1 88.06 227 LEU B O 1
ATOM 6358 N N . VAL B 1 228 ? -9.781 11.586 7.047 1 89.06 228 VAL B N 1
ATOM 6359 C CA . VAL B 1 228 ? -10.383 10.672 8.016 1 89.06 228 VAL B CA 1
ATOM 6360 C C . VAL B 1 228 ? -11.68 11.273 8.555 1 89.06 228 VAL B C 1
ATOM 6362 O O . VAL B 1 228 ? -12.688 10.578 8.672 1 89.06 228 VAL B O 1
ATOM 6365 N N . PHE B 1 229 ? -11.68 12.539 8.828 1 91.38 229 PHE B N 1
ATOM 6366 C CA . PHE B 1 229 ? -12.859 13.242 9.312 1 91.38 229 PHE B CA 1
ATOM 6367 C C . PHE B 1 229 ? -14.008 13.125 8.312 1 91.38 229 PHE B C 1
ATOM 6369 O O . PHE B 1 229 ? -15.125 12.75 8.68 1 91.38 229 PHE B O 1
ATOM 6376 N N . ARG B 1 230 ? -13.664 13.375 7.098 1 86.88 230 ARG B N 1
ATOM 6377 C CA . ARG B 1 230 ? -14.695 13.328 6.07 1 86.88 230 ARG B CA 1
ATOM 6378 C C . ARG B 1 230 ? -15.273 11.922 5.934 1 86.88 230 ARG B C 1
ATOM 6380 O O . ARG B 1 230 ? -16.484 11.75 5.777 1 86.88 230 ARG B O 1
ATOM 6387 N N . GLY B 1 231 ? -14.477 10.945 6 1 85.25 231 GLY B N 1
ATOM 6388 C CA . GLY B 1 231 ? -14.914 9.562 5.871 1 85.25 231 GLY B CA 1
ATOM 6389 C C . GLY B 1 231 ? -15.82 9.117 7.008 1 85.25 231 GLY B C 1
ATOM 6390 O O . GLY B 1 231 ? -16.844 8.484 6.781 1 85.25 231 GLY B O 1
ATOM 6391 N N . ILE B 1 232 ? -15.438 9.477 8.172 1 86.38 232 ILE B N 1
ATOM 6392 C CA . ILE B 1 232 ? -16.203 9.062 9.344 1 86.38 232 ILE B CA 1
ATOM 6393 C C . ILE B 1 232 ? -17.484 9.867 9.438 1 86.38 232 ILE B C 1
ATOM 6395 O O . ILE B 1 232 ? -18.547 9.336 9.805 1 86.38 232 ILE B O 1
ATOM 6399 N N . PHE B 1 233 ? -17.391 11.094 9.039 1 83.31 233 PHE B N 1
ATOM 6400 C CA . PHE B 1 233 ? -18.547 11.984 9.102 1 83.31 233 PHE B CA 1
ATOM 6401 C C . PHE B 1 233 ? -19.641 11.523 8.141 1 83.31 233 PHE B C 1
ATOM 6403 O O . PHE B 1 233 ? -20.828 11.562 8.477 1 83.31 233 PHE B O 1
ATOM 6410 N N . HIS B 1 234 ? -19.266 11.023 7.016 1 77.69 234 HIS B N 1
ATOM 6411 C CA . HIS B 1 234 ? -20.234 10.609 6.012 1 77.69 234 HIS B CA 1
ATOM 6412 C C . HIS B 1 234 ? -20.812 9.234 6.332 1 77.69 234 HIS B C 1
ATOM 6414 O O . HIS B 1 234 ? -21.891 8.883 5.867 1 77.69 234 HIS B O 1
ATOM 6420 N N . GLU B 1 235 ? -20.047 8.398 7.09 1 70.31 235 GLU B N 1
ATOM 6421 C CA . GLU B 1 235 ? -20.531 7.066 7.438 1 70.31 235 GLU B CA 1
ATOM 6422 C C . GLU B 1 235 ? -21.516 7.129 8.602 1 70.31 235 GLU B C 1
ATOM 6424 O O . GLU B 1 235 ? -22.344 6.23 8.766 1 70.31 235 GLU B O 1
ATOM 6429 N N . ALA B 1 236 ? -21.422 7.984 9.492 1 59.12 236 ALA B N 1
ATOM 6430 C CA . ALA B 1 236 ? -22.25 8.07 10.695 1 59.12 236 ALA B CA 1
ATOM 6431 C C . ALA B 1 236 ? -23.734 8.211 10.328 1 59.12 236 ALA B C 1
ATOM 6433 O O . ALA B 1 236 ? -24.062 8.766 9.273 1 59.12 236 ALA B O 1
ATOM 6434 N N . PRO B 1 237 ? -24.672 7.375 10.867 1 51.91 237 PRO B N 1
ATOM 6435 C CA . PRO B 1 237 ? -26.094 7.125 10.633 1 51.91 237 PRO B CA 1
ATOM 6436 C C . PRO B 1 237 ? -26.781 8.266 9.883 1 51.91 237 PRO B C 1
ATOM 6438 O O . PRO B 1 237 ? -26.266 9.383 9.836 1 51.91 237 PRO B O 1
ATOM 6441 N N . PRO B 1 238 ? -28.156 7.773 9.492 1 45.72 238 PRO B N 1
ATOM 6442 C CA . PRO B 1 238 ? -29.141 8.211 8.492 1 45.72 238 PRO B CA 1
ATOM 6443 C C . PRO B 1 238 ? -29.453 9.703 8.609 1 45.72 238 PRO B C 1
ATOM 6445 O O . PRO B 1 238 ? -30.062 10.133 9.586 1 45.72 238 PRO B O 1
ATOM 6448 N N . ARG B 1 239 ? -28.516 10.414 8.461 1 45.22 239 ARG B N 1
ATOM 6449 C CA . ARG B 1 239 ? -28.969 11.781 8.242 1 45.22 239 ARG B CA 1
ATOM 6450 C C . ARG B 1 239 ? -30.188 11.812 7.32 1 45.22 239 ARG B C 1
ATOM 6452 O O . ARG B 1 239 ? -30.359 10.914 6.492 1 45.22 239 ARG B O 1
ATOM 6459 N N . LYS B 1 240 ? -30.984 12.453 7.699 1 45.72 240 LYS B N 1
ATOM 6460 C CA . LYS B 1 240 ? -32.125 12.602 6.777 1 45.72 240 LYS B CA 1
ATOM 6461 C C . LYS B 1 240 ? -31.641 12.562 5.324 1 45.72 240 LYS B C 1
ATOM 6463 O O . LYS B 1 240 ? -30.578 13.109 4.996 1 45.72 240 LYS B O 1
ATOM 6468 N N . LYS B 1 241 ? -32.125 11.602 4.664 1 45.03 241 LYS B N 1
ATOM 6469 C CA . LYS B 1 241 ? -32.031 11.406 3.221 1 45.03 241 LYS B CA 1
ATOM 6470 C C . LYS B 1 241 ? -31.703 12.711 2.506 1 45.03 241 LYS B C 1
ATOM 6472 O O . LYS B 1 241 ? -31.234 12.703 1.371 1 45.03 241 LYS B O 1
ATOM 6477 N N . GLU B 1 242 ? -31.938 13.812 3.154 1 42.38 242 GLU B N 1
ATOM 6478 C CA . GLU B 1 242 ? -31.969 15.07 2.42 1 42.38 242 GLU B CA 1
ATOM 6479 C C . GLU B 1 242 ? -30.562 15.68 2.32 1 42.38 242 GLU B C 1
ATOM 6481 O O . GLU B 1 242 ? -30.312 16.531 1.457 1 42.38 242 GLU B O 1
ATOM 6486 N N . PHE B 1 243 ? -29.656 15.398 3.256 1 47.47 243 PHE B N 1
ATOM 6487 C CA . PHE B 1 243 ? -28.422 16.141 3.105 1 47.47 243 PHE B CA 1
ATOM 6488 C C . PHE B 1 243 ? -27.234 15.195 3.006 1 47.47 243 PHE B C 1
ATOM 6490 O O . PHE B 1 243 ? -26.359 15.188 3.881 1 47.47 243 PHE B O 1
ATOM 6497 N N . PRO B 1 244 ? -27.172 14.234 1.985 1 55.06 244 PRO B N 1
ATOM 6498 C CA . PRO B 1 244 ? -26.25 13.102 1.914 1 55.06 244 PRO B CA 1
ATOM 6499 C C . PRO B 1 244 ? -24.781 13.547 1.857 1 55.06 244 PRO B C 1
ATOM 6501 O O . PRO B 1 244 ? -23.891 12.797 2.281 1 55.06 244 PRO B O 1
ATOM 6504 N N . ASP B 1 245 ? -24.438 14.844 1.374 1 63.16 245 ASP B N 1
ATOM 6505 C CA . ASP B 1 245 ? -23.031 15.156 1.162 1 63.16 245 ASP B CA 1
ATOM 6506 C C . ASP B 1 245 ? -22.672 16.5 1.79 1 63.16 245 ASP B C 1
ATOM 6508 O O . ASP B 1 245 ? -22.219 17.406 1.096 1 63.16 245 ASP B O 1
ATOM 6512 N N . ILE B 1 246 ? -22.922 16.578 3.148 1 64.81 246 ILE B N 1
ATOM 6513 C CA . ILE B 1 246 ? -22.453 17.781 3.826 1 64.81 246 ILE B CA 1
ATOM 6514 C C . ILE B 1 246 ? -20.922 17.75 3.957 1 64.81 246 ILE B C 1
ATOM 6516 O O . ILE B 1 246 ? -20.344 16.672 4.129 1 64.81 246 ILE B O 1
ATOM 6520 N N . PHE B 1 247 ? -20.219 18.797 3.691 1 75.75 247 PHE B N 1
ATOM 6521 C CA . PHE B 1 247 ? -18.781 19 3.715 1 75.75 247 PHE B CA 1
ATOM 6522 C C . PHE B 1 247 ? -18.125 18.453 2.453 1 75.75 247 PHE B C 1
ATOM 6524 O O . PHE B 1 247 ? -17.172 17.672 2.533 1 75.75 247 PHE B O 1
ATOM 6531 N N . ASN B 1 248 ? -18.781 18.797 1.436 1 80.56 248 ASN B N 1
ATOM 6532 C CA . ASN B 1 248 ? -18.125 18.594 0.15 1 80.56 248 ASN B CA 1
ATOM 6533 C C . ASN B 1 248 ? -16.859 19.438 0.031 1 80.56 248 ASN B C 1
ATOM 6535 O O . ASN B 1 248 ? -16.547 20.219 0.92 1 80.56 248 ASN B O 1
ATOM 6539 N N . TYR B 1 249 ? -16.141 19.297 -0.967 1 86.19 249 TYR B N 1
ATOM 6540 C CA . TYR B 1 249 ? -14.844 19.938 -1.122 1 86.19 249 TYR B CA 1
ATOM 6541 C C . TYR B 1 249 ? -14.984 21.453 -1.054 1 86.19 249 TYR B C 1
ATOM 6543 O O . TYR B 1 249 ? -14.203 22.125 -0.368 1 86.19 249 TYR B O 1
ATOM 6551 N N . LEU B 1 250 ? -16.016 21.969 -1.678 1 86.44 250 LEU B N 1
ATOM 6552 C CA . LEU B 1 250 ? -16.188 23.406 -1.724 1 86.44 250 LEU B CA 1
ATOM 6553 C C . LEU B 1 250 ? -16.656 23.953 -0.375 1 86.44 250 LEU B C 1
ATOM 6555 O O . LEU B 1 250 ? -16.141 24.953 0.107 1 86.44 250 LEU B O 1
ATOM 6559 N N . GLN B 1 251 ? -17.625 23.297 0.248 1 86.06 251 GLN B N 1
ATOM 6560 C CA . GLN B 1 251 ? -18.141 23.734 1.542 1 86.06 251 GLN B CA 1
ATOM 6561 C C . GLN B 1 251 ? -17.062 23.656 2.619 1 86.06 251 GLN B C 1
ATOM 6563 O O . GLN B 1 251 ? -16.938 24.547 3.451 1 86.06 251 GLN B O 1
ATOM 6568 N N . TYR B 1 252 ? -16.359 22.578 2.572 1 90.25 252 TYR B N 1
ATOM 6569 C CA . TYR B 1 252 ? -15.266 22.438 3.533 1 90.25 252 TYR B CA 1
ATOM 6570 C C . TYR B 1 252 ? -14.227 23.531 3.348 1 90.25 252 TYR B C 1
ATOM 6572 O O . TYR B 1 252 ? -13.797 24.156 4.32 1 90.25 252 TYR B O 1
ATOM 6580 N N . SER B 1 253 ? -13.82 23.797 2.105 1 92.06 253 SER B N 1
ATOM 6581 C CA . SER B 1 253 ? -12.773 24.781 1.841 1 92.06 253 SER B CA 1
ATOM 6582 C C . SER B 1 253 ? -13.273 26.188 2.104 1 92.06 253 SER B C 1
ATOM 6584 O O . SER B 1 253 ? -12.492 27.078 2.455 1 92.06 253 SER B O 1
ATOM 6586 N N . ALA B 1 254 ? -14.562 26.391 1.891 1 90.88 254 ALA B N 1
ATOM 6587 C CA . ALA B 1 254 ? -15.125 27.719 2.189 1 90.88 254 ALA B CA 1
ATOM 6588 C C . ALA B 1 254 ? -14.992 28.031 3.676 1 90.88 254 ALA B C 1
ATOM 6590 O O . ALA B 1 254 ? -14.836 29.203 4.051 1 90.88 254 ALA B O 1
ATOM 6591 N N . PHE B 1 255 ? -15.047 27.047 4.469 1 92.19 255 PHE B N 1
ATOM 6592 C CA . PHE B 1 255 ? -14.844 27.234 5.898 1 92.19 255 PHE B CA 1
ATOM 6593 C C . PHE B 1 255 ? -13.359 27.234 6.242 1 92.19 255 PHE B C 1
ATOM 6595 O O . PHE B 1 255 ? -12.867 28.141 6.918 1 92.19 255 PHE B O 1
ATOM 6602 N N . ALA B 1 256 ? -12.68 26.25 5.77 1 95.06 256 ALA B N 1
ATOM 6603 C CA . ALA B 1 256 ? -11.344 25.938 6.25 1 95.06 256 ALA B CA 1
ATOM 6604 C C . ALA B 1 256 ? -10.312 26.906 5.672 1 95.06 256 ALA B C 1
ATOM 6606 O O . ALA B 1 256 ? -9.328 27.25 6.34 1 95.06 256 ALA B O 1
ATOM 6607 N N . PHE B 1 257 ? -10.461 27.391 4.449 1 95.75 257 PHE B N 1
ATOM 6608 C CA . PHE B 1 257 ? -9.453 28.219 3.809 1 95.75 257 PHE B CA 1
ATOM 6609 C C . PHE B 1 257 ? -9.312 29.562 4.523 1 95.75 257 PHE B C 1
ATOM 6611 O O . PHE B 1 257 ? -8.211 29.953 4.902 1 95.75 257 PHE B O 1
ATOM 6618 N N . PRO B 1 258 ? -10.445 30.297 4.734 1 96.38 258 PRO B N 1
ATOM 6619 C CA . PRO B 1 258 ? -10.297 31.562 5.449 1 96.38 258 PRO B CA 1
ATOM 6620 C C . PRO B 1 258 ? -9.742 31.391 6.859 1 96.38 258 PRO B C 1
ATOM 6622 O O . PRO B 1 258 ? -8.961 32.219 7.332 1 96.38 258 PRO B O 1
ATOM 6625 N N . VAL B 1 259 ? -10.141 30.375 7.496 1 97.31 259 VAL B N 1
ATOM 6626 C CA . VAL B 1 259 ? -9.648 30.109 8.844 1 97.31 259 VAL B CA 1
ATOM 6627 C C . VAL B 1 259 ? -8.156 29.797 8.805 1 97.31 259 VAL B C 1
ATOM 6629 O O . VAL B 1 259 ? -7.387 30.312 9.625 1 97.31 259 VAL B O 1
ATOM 6632 N N . ALA B 1 260 ? -7.746 28.953 7.875 1 97.69 260 ALA B N 1
ATOM 6633 C CA . ALA B 1 260 ? -6.332 28.625 7.715 1 97.69 260 ALA B CA 1
ATOM 6634 C C . ALA B 1 260 ? -5.512 29.875 7.398 1 97.69 260 ALA B C 1
ATOM 6636 O O . ALA B 1 260 ? -4.383 30.016 7.879 1 97.69 260 ALA B O 1
ATOM 6637 N N . PHE B 1 261 ? -6.066 30.734 6.598 1 97.81 261 PHE B N 1
ATOM 6638 C CA . PHE B 1 261 ? -5.363 31.969 6.23 1 97.81 261 PHE B CA 1
ATOM 6639 C C . PHE B 1 261 ? -5.133 32.844 7.453 1 97.81 261 PHE B C 1
ATOM 6641 O O . PHE B 1 261 ? -4.039 33.375 7.645 1 97.81 261 PHE B O 1
ATOM 6648 N N . VAL B 1 262 ? -6.16 33 8.25 1 98.06 262 VAL B N 1
ATOM 6649 C CA . VAL B 1 262 ? -6.031 33.812 9.461 1 98.06 262 VAL B CA 1
ATOM 6650 C C . VAL B 1 262 ? -5.027 33.156 10.406 1 98.06 262 VAL B C 1
ATOM 6652 O O . VAL B 1 262 ? -4.199 33.844 11.008 1 98.06 262 VAL B O 1
ATOM 6655 N N . MET B 1 263 ? -5.109 31.859 10.57 1 98.12 263 MET B N 1
ATOM 6656 C CA . MET B 1 263 ? -4.152 31.141 11.406 1 98.12 263 MET B CA 1
ATOM 6657 C C . MET B 1 263 ? -2.729 31.344 10.906 1 98.12 263 MET B C 1
ATOM 6659 O O . MET B 1 263 ? -1.806 31.516 11.703 1 98.12 263 MET B O 1
ATOM 6663 N N . PHE B 1 264 ? -2.564 31.312 9.562 1 97.81 264 PHE B N 1
ATOM 6664 C CA . PHE B 1 264 ? -1.246 31.469 8.961 1 97.81 264 PHE B CA 1
ATOM 6665 C C . PHE B 1 264 ? -0.689 32.875 9.25 1 97.81 264 PHE B C 1
ATOM 6667 O O . PHE B 1 264 ? 0.457 33 9.68 1 97.81 264 PHE B O 1
ATOM 6674 N N . VAL B 1 265 ? -1.496 33.938 9.102 1 97.56 265 VAL B N 1
ATOM 6675 C CA . VAL B 1 265 ? -1.053 35.312 9.312 1 97.56 265 VAL B CA 1
ATOM 6676 C C . VAL B 1 265 ? -0.662 35.5 10.781 1 97.56 265 VAL B C 1
ATOM 6678 O O . VAL B 1 265 ? 0.39 36.094 11.07 1 97.56 265 VAL B O 1
ATOM 6681 N N . CYS B 1 266 ? -1.442 34.969 11.68 1 97.75 266 CYS B N 1
ATOM 6682 C CA . CYS B 1 266 ? -1.161 35.125 13.109 1 97.75 266 CYS B CA 1
ATOM 6683 C C . CYS B 1 266 ? 0.097 34.344 13.492 1 97.75 266 CYS B C 1
ATOM 6685 O O . CYS B 1 266 ? 0.917 34.844 14.266 1 97.75 266 CYS B O 1
ATOM 6687 N N . ASN B 1 267 ? 0.234 33.156 13 1 96.81 267 ASN B N 1
ATOM 6688 C CA . ASN B 1 267 ? 1.417 32.375 13.32 1 96.81 267 ASN B CA 1
ATOM 6689 C C . ASN B 1 267 ? 2.674 32.938 12.688 1 96.81 267 ASN B C 1
ATOM 6691 O O . ASN B 1 267 ? 3.762 32.875 13.258 1 96.81 267 ASN B O 1
ATOM 6695 N N . PHE B 1 268 ? 2.463 33.438 11.484 1 94.75 268 PHE B N 1
ATOM 6696 C CA . PHE B 1 268 ? 3.584 34.125 10.844 1 94.75 268 PHE B CA 1
ATOM 6697 C C . PHE B 1 268 ? 4.047 35.312 11.68 1 94.75 268 PHE B C 1
ATOM 6699 O O . PHE B 1 268 ? 5.246 35.5 11.891 1 94.75 268 PHE B O 1
ATOM 6706 N N . THR B 1 269 ? 3.158 36.125 12.188 1 95.44 269 THR B N 1
ATOM 6707 C CA . THR B 1 269 ? 3.49 37.281 13.016 1 95.44 269 THR B CA 1
ATOM 6708 C C . THR B 1 269 ? 4.164 36.844 14.312 1 95.44 269 THR B C 1
ATOM 6710 O O . THR B 1 269 ? 5.109 37.5 14.773 1 95.44 269 THR B O 1
ATOM 6713 N N . TYR B 1 270 ? 3.678 35.781 14.852 1 95.94 270 TYR B N 1
ATOM 6714 C CA . TYR B 1 270 ? 4.289 35.25 16.062 1 95.94 270 TYR B CA 1
ATOM 6715 C C . TYR B 1 270 ? 5.734 34.844 15.805 1 95.94 270 TYR B C 1
ATOM 6717 O O . TYR B 1 270 ? 6.625 35.156 16.594 1 95.94 270 TYR B O 1
ATOM 6725 N N . HIS B 1 271 ? 6.02 34.125 14.672 1 94.5 271 HIS B N 1
ATOM 6726 C CA . HIS B 1 271 ? 7.375 33.688 14.367 1 94.5 271 HIS B CA 1
ATOM 6727 C C . HIS B 1 271 ? 8.289 34.875 14.062 1 94.5 271 HIS B C 1
ATOM 6729 O O . HIS B 1 271 ? 9.484 34.812 14.352 1 94.5 271 HIS B O 1
ATOM 6735 N N . MET B 1 272 ? 7.711 35.969 13.539 1 90.81 272 MET B N 1
ATOM 6736 C CA . MET B 1 272 ? 8.484 37.188 13.297 1 90.81 272 MET B CA 1
ATOM 6737 C C . MET B 1 272 ? 8.867 37.844 14.617 1 90.81 272 MET B C 1
ATOM 6739 O O . MET B 1 272 ? 9.992 38.312 14.781 1 90.81 272 MET B O 1
ATOM 6743 N N . MET B 1 273 ? 7.926 37.844 15.492 1 91.5 273 MET B N 1
ATOM 6744 C CA . MET B 1 273 ? 8.211 38.406 16.812 1 91.5 273 MET B CA 1
ATOM 6745 C C . MET B 1 273 ? 9.25 37.562 17.547 1 91.5 273 MET B C 1
ATOM 6747 O O . MET B 1 273 ? 10.117 38.094 18.234 1 91.5 273 MET B O 1
ATOM 6751 N N . LEU B 1 274 ? 9.094 36.312 17.375 1 90.5 274 LEU B N 1
ATOM 6752 C CA . LEU B 1 274 ? 10.062 35.406 17.984 1 90.5 274 LEU B CA 1
ATOM 6753 C C . LEU B 1 274 ? 11.453 35.625 17.406 1 90.5 274 LEU B C 1
ATOM 6755 O O . LEU B 1 274 ? 12.445 35.625 18.125 1 90.5 274 LEU B O 1
ATOM 6759 N N . ALA B 1 275 ? 11.539 35.75 16.094 1 88.44 275 ALA B N 1
ATOM 6760 C CA . ALA B 1 275 ? 12.82 35.969 15.422 1 88.44 275 ALA B CA 1
ATOM 6761 C C . ALA B 1 275 ? 13.438 37.281 15.891 1 88.44 275 ALA B C 1
ATOM 6763 O O . ALA B 1 275 ? 14.648 37.375 16.109 1 88.44 275 ALA B O 1
ATOM 6764 N N . ASN B 1 276 ? 12.656 38.344 16.094 1 85.31 276 ASN B N 1
ATOM 6765 C CA . ASN B 1 276 ? 13.148 39.656 16.547 1 85.31 276 ASN B CA 1
ATOM 6766 C C . ASN B 1 276 ? 13.641 39.562 18 1 85.31 276 ASN B C 1
ATOM 6768 O O . ASN B 1 276 ? 14.625 40.219 18.344 1 85.31 276 ASN B O 1
ATOM 6772 N N . SER B 1 277 ? 13.008 38.812 18.719 1 84.94 277 SER B N 1
ATOM 6773 C CA . SER B 1 277 ? 13.336 38.719 20.141 1 84.94 277 SER B CA 1
ATOM 6774 C C . SER B 1 277 ? 14.586 37.875 20.375 1 84.94 277 SER B C 1
ATOM 6776 O O . SER B 1 277 ? 15.422 38.219 21.203 1 84.94 277 SER B O 1
ATOM 6778 N N . VAL B 1 278 ? 14.672 36.844 19.641 1 81.94 278 VAL B N 1
ATOM 6779 C CA . VAL B 1 278 ? 15.742 35.875 19.906 1 81.94 278 VAL B CA 1
ATOM 6780 C C . VAL B 1 278 ? 16.984 36.25 19.125 1 81.94 278 VAL B C 1
ATOM 6782 O O . VAL B 1 278 ? 18.109 36.125 19.609 1 81.94 278 VAL B O 1
ATOM 6785 N N . LEU B 1 279 ? 16.812 36.656 17.797 1 76.38 279 LEU B N 1
ATOM 6786 C CA . LEU B 1 279 ? 17.969 36.938 16.969 1 76.38 279 LEU B CA 1
ATOM 6787 C C . LEU B 1 279 ? 18.531 38.312 17.312 1 76.38 279 LEU B C 1
ATOM 6789 O O . LEU B 1 279 ? 19.719 38.594 17.062 1 76.38 279 LEU B O 1
ATOM 6793 N N . GLY B 1 280 ? 18.156 39.062 18.297 1 61.5 280 GLY B N 1
ATOM 6794 C CA . GLY B 1 280 ? 18.625 40.344 18.812 1 61.5 280 GLY B CA 1
ATOM 6795 C C . GLY B 1 280 ? 19.266 41.219 17.75 1 61.5 280 GLY B C 1
ATOM 6796 O O . GLY B 1 280 ? 18.984 42.406 17.656 1 61.5 280 GLY B O 1
ATOM 6797 N N . LYS B 1 281 ? 20.422 40.688 17.016 1 60.84 281 LYS B N 1
ATOM 6798 C CA . LYS B 1 281 ? 21.156 41.469 16.016 1 60.84 281 LYS B CA 1
ATOM 6799 C C . LYS B 1 281 ? 20.828 41 14.602 1 60.84 281 LYS B C 1
ATOM 6801 O O . LYS B 1 281 ? 20.734 39.781 14.344 1 60.84 281 LYS B O 1
ATOM 6806 N N . PRO B 1 282 ? 20.391 42 13.781 1 62.53 282 PRO B N 1
ATOM 6807 C CA . PRO B 1 282 ? 20.094 41.625 12.398 1 62.53 282 PRO B CA 1
ATOM 6808 C C . PRO B 1 282 ? 21.266 40.906 11.727 1 62.53 282 PRO B C 1
ATOM 6810 O O . PRO B 1 282 ? 22.438 41.219 12.008 1 62.53 282 PRO B O 1
ATOM 6813 N N . MET B 1 283 ? 20.984 39.719 11.227 1 67.38 283 MET B N 1
ATOM 6814 C CA . MET B 1 283 ? 22.016 39 10.453 1 67.38 283 MET B CA 1
ATOM 6815 C C . MET B 1 283 ? 22.625 39.938 9.414 1 67.38 283 MET B C 1
ATOM 6817 O O . MET B 1 283 ? 21.953 40.844 8.898 1 67.38 283 MET B O 1
ATOM 6821 N N . THR B 1 284 ? 23.906 39.938 9.312 1 66.88 284 THR B N 1
ATOM 6822 C CA . THR B 1 284 ? 24.625 40.844 8.422 1 66.88 284 THR B CA 1
ATOM 6823 C C . THR B 1 284 ? 24.156 40.688 6.984 1 66.88 284 THR B C 1
ATOM 6825 O O . THR B 1 284 ? 23.719 39.594 6.582 1 66.88 284 THR B O 1
ATOM 6828 N N . ALA B 1 285 ? 24.016 41.75 6.309 1 71.44 285 ALA B N 1
ATOM 6829 C CA . ALA B 1 285 ? 23.641 41.812 4.895 1 71.44 285 ALA B CA 1
ATOM 6830 C C . ALA B 1 285 ? 24.516 40.844 4.074 1 71.44 285 ALA B C 1
ATOM 6832 O O . ALA B 1 285 ? 24.031 40.219 3.127 1 71.44 285 ALA B O 1
ATOM 6833 N N . GLY B 1 286 ? 25.734 40.656 4.488 1 72.31 286 GLY B N 1
ATOM 6834 C CA . GLY B 1 286 ? 26.641 39.781 3.771 1 72.31 286 GLY B CA 1
ATOM 6835 C C . GLY B 1 286 ? 26.281 38.312 3.912 1 72.31 286 GLY B C 1
ATOM 6836 O O . GLY B 1 286 ? 26.328 37.562 2.938 1 72.31 286 GLY B O 1
ATOM 6837 N N . SER B 1 287 ? 25.875 38.031 5.078 1 78.44 287 SER B N 1
ATOM 6838 C CA . SER B 1 287 ? 25.516 36.625 5.316 1 78.44 287 SER B CA 1
ATOM 6839 C C . SER B 1 287 ? 24.25 36.25 4.566 1 78.44 287 SER B C 1
ATOM 6841 O O . SER B 1 287 ? 24.156 35.156 4.016 1 78.44 287 SER B O 1
ATOM 6843 N N . MET B 1 288 ? 23.391 37.219 4.5 1 83 288 MET B N 1
ATOM 6844 C CA . MET B 1 288 ? 22.125 36.938 3.83 1 83 288 MET B CA 1
ATOM 6845 C C . MET B 1 288 ? 22.297 36.938 2.314 1 83 288 MET B C 1
ATOM 6847 O O . MET B 1 288 ? 21.594 36.219 1.6 1 83 288 MET B O 1
ATOM 6851 N N . ALA B 1 289 ? 23.25 37.688 1.889 1 81.56 289 ALA B N 1
ATOM 6852 C CA . ALA B 1 289 ? 23.578 37.656 0.466 1 81.56 289 ALA B CA 1
ATOM 6853 C C . ALA B 1 289 ? 24.156 36.312 0.055 1 81.56 289 ALA B C 1
ATOM 6855 O O . ALA B 1 289 ? 23.906 35.812 -1.056 1 81.56 289 ALA B O 1
ATOM 6856 N N . GLU B 1 290 ? 24.844 35.781 1 1 83.94 290 GLU B N 1
ATOM 6857 C CA . GLU B 1 290 ? 25.406 34.469 0.725 1 83.94 290 GLU B CA 1
ATOM 6858 C C . GLU B 1 290 ? 24.328 33.406 0.702 1 83.94 290 GLU B C 1
ATOM 6860 O O . GLU B 1 290 ? 24.406 32.438 -0.074 1 83.94 290 GLU B O 1
ATOM 6865 N N . VAL B 1 291 ? 23.375 33.562 1.591 1 86.94 291 VAL B N 1
ATOM 6866 C CA . VAL B 1 291 ? 22.25 32.625 1.599 1 86.94 291 VAL B CA 1
ATOM 6867 C C . VAL B 1 291 ? 21.531 32.688 0.253 1 86.94 291 VAL B C 1
ATOM 6869 O O . VAL B 1 291 ? 21.234 31.641 -0.341 1 86.94 291 VAL B O 1
ATOM 6872 N N . ARG B 1 292 ? 21.312 33.781 -0.238 1 88.5 292 ARG B N 1
ATOM 6873 C CA . ARG B 1 292 ? 20.625 33.969 -1.516 1 88.5 292 ARG B CA 1
ATOM 6874 C C . ARG B 1 292 ? 21.438 33.375 -2.656 1 88.5 292 ARG B C 1
ATOM 6876 O O . ARG B 1 292 ? 20.891 32.719 -3.559 1 88.5 292 ARG B O 1
ATOM 6883 N N . LYS B 1 293 ? 22.719 33.594 -2.604 1 88.44 293 LYS B N 1
ATOM 6884 C CA . LYS B 1 293 ? 23.594 33.062 -3.645 1 88.44 293 LYS B CA 1
ATOM 6885 C C . LYS B 1 293 ? 23.547 31.547 -3.697 1 88.44 293 LYS B C 1
ATOM 6887 O O . LYS B 1 293 ? 23.5 30.969 -4.777 1 88.44 293 LYS B O 1
ATOM 6892 N N . GLN B 1 294 ? 23.484 31.016 -2.59 1 90 294 GLN B N 1
ATOM 6893 C CA . GLN B 1 294 ? 23.453 29.547 -2.539 1 90 294 GLN B CA 1
ATOM 6894 C C . GLN B 1 294 ? 22.109 29.016 -3.01 1 90 294 GLN B C 1
ATOM 6896 O O . GLN B 1 294 ? 22.031 27.984 -3.678 1 90 294 GLN B O 1
ATOM 6901 N N . LEU B 1 295 ? 21.094 29.688 -2.611 1 90.81 295 LEU B N 1
ATOM 6902 C CA . LEU B 1 295 ? 19.766 29.281 -3.051 1 90.81 295 LEU B CA 1
ATOM 6903 C C . LEU B 1 295 ? 19.609 29.453 -4.562 1 90.81 295 LEU B C 1
ATOM 6905 O O . LEU B 1 295 ? 18.969 28.625 -5.219 1 90.81 295 LEU B O 1
ATOM 6909 N N . LEU B 1 296 ? 20.266 30.469 -5.105 1 90.06 296 LEU B N 1
ATOM 6910 C CA . LEU B 1 296 ? 20.234 30.703 -6.547 1 90.06 296 LEU B CA 1
ATOM 6911 C C . LEU B 1 296 ? 21.016 29.625 -7.285 1 90.06 296 LEU B C 1
ATOM 6913 O O . LEU B 1 296 ? 20.688 29.266 -8.422 1 90.06 296 LEU B O 1
ATOM 6917 N N . LYS B 1 297 ? 21.969 29.078 -6.562 1 91.31 297 LYS B N 1
ATOM 6918 C CA . LYS B 1 297 ? 22.719 27.969 -7.156 1 91.31 297 LYS B CA 1
ATOM 6919 C C . LYS B 1 297 ? 21.828 26.734 -7.309 1 91.31 297 LYS B C 1
ATOM 6921 O O . LYS B 1 297 ? 21.906 26.047 -8.328 1 91.31 297 LYS B O 1
ATOM 6926 N N . TYR B 1 298 ? 20.984 26.531 -6.285 1 90.62 298 TYR B N 1
ATOM 6927 C CA . TYR B 1 298 ? 20.047 25.422 -6.379 1 90.62 298 TYR B CA 1
ATOM 6928 C C . TYR B 1 298 ? 19.047 25.641 -7.504 1 90.62 298 TYR B C 1
ATOM 6930 O O . TYR B 1 298 ? 18.688 24.703 -8.227 1 90.62 298 TYR B O 1
ATOM 6938 N N . GLN B 1 299 ? 18.656 26.844 -7.676 1 89.25 299 GLN B N 1
ATOM 6939 C CA . GLN B 1 299 ? 17.688 27.172 -8.711 1 89.25 299 GLN B CA 1
ATOM 6940 C C . GLN B 1 299 ? 18.297 27.031 -10.102 1 89.25 299 GLN B C 1
ATOM 6942 O O . GLN B 1 299 ? 17.609 26.641 -11.055 1 89.25 299 GLN B O 1
ATOM 6947 N N . ALA B 1 300 ? 19.562 27.281 -10.148 1 89 300 ALA B N 1
ATOM 6948 C CA . ALA B 1 300 ? 20.25 27.219 -11.438 1 89 300 ALA B CA 1
ATOM 6949 C C . ALA B 1 300 ? 20.438 25.781 -11.898 1 89 300 ALA B C 1
ATOM 6951 O O . ALA B 1 300 ? 20.641 25.531 -13.086 1 89 300 ALA B O 1
ATOM 6952 N N . GLU B 1 301 ? 20.344 24.891 -10.938 1 88.94 301 GLU B N 1
ATOM 6953 C CA . GLU B 1 301 ? 20.484 23.469 -11.289 1 88.94 301 GLU B CA 1
ATOM 6954 C C . GLU B 1 301 ? 19.203 22.938 -11.945 1 88.94 301 GLU B C 1
ATOM 6956 O O . GLU B 1 301 ? 19.234 21.906 -12.609 1 88.94 301 GLU B O 1
ATOM 6961 N N . LEU B 1 302 ? 18.125 23.688 -11.828 1 88.12 302 LEU B N 1
ATOM 6962 C CA . LEU B 1 302 ? 16.859 23.297 -12.461 1 88.12 302 LEU B CA 1
ATOM 6963 C C . LEU B 1 302 ? 16.781 23.844 -13.883 1 88.12 302 LEU B C 1
ATOM 6965 O O . LEU B 1 302 ? 17.375 24.875 -14.188 1 88.12 302 LEU B O 1
ATOM 6969 N N . PRO B 1 303 ? 16.156 23.016 -14.766 1 84.19 303 PRO B N 1
ATOM 6970 C CA . PRO B 1 303 ? 16 23.547 -16.125 1 84.19 303 PRO B CA 1
ATOM 6971 C C . PRO B 1 303 ? 15.383 24.938 -16.141 1 84.19 303 PRO B C 1
ATOM 6973 O O . PRO B 1 303 ? 14.484 25.234 -15.344 1 84.19 303 PRO B O 1
ATOM 6976 N N . ARG B 1 304 ? 15.883 25.812 -16.938 1 79.06 304 ARG B N 1
ATOM 6977 C CA . ARG B 1 304 ? 15.469 27.203 -17 1 79.06 304 ARG B CA 1
ATOM 6978 C C . ARG B 1 304 ? 14.008 27.328 -17.438 1 79.06 304 ARG B C 1
ATOM 6980 O O . ARG B 1 304 ? 13.227 28.031 -16.797 1 79.06 304 ARG B O 1
ATOM 6987 N N . LYS B 1 305 ? 13.727 26.531 -18.516 1 86.81 305 LYS B N 1
ATOM 6988 C CA . LYS B 1 305 ? 12.336 26.578 -18.969 1 86.81 305 LYS B CA 1
ATOM 6989 C C . LYS B 1 305 ? 11.523 25.438 -18.391 1 86.81 305 LYS B C 1
ATOM 6991 O O . LYS B 1 305 ? 12.055 24.344 -18.141 1 86.81 305 LYS B O 1
ATOM 6996 N N . THR B 1 306 ? 10.32 25.875 -18.031 1 89.5 306 THR B N 1
ATOM 6997 C CA . THR B 1 306 ? 9.414 24.859 -17.516 1 89.5 306 THR B CA 1
ATOM 6998 C C . THR B 1 306 ? 9.203 23.75 -18.562 1 89.5 306 THR B C 1
ATOM 7000 O O . THR B 1 306 ? 9.039 24.031 -19.75 1 89.5 306 THR B O 1
ATOM 7003 N N . THR B 1 307 ? 9.367 22.578 -18.141 1 88.19 307 THR B N 1
ATOM 7004 C CA . THR B 1 307 ? 9.164 21.406 -19.016 1 88.19 307 THR B CA 1
ATOM 7005 C C . THR B 1 307 ? 7.68 21.141 -19.219 1 88.19 307 THR B C 1
ATOM 7007 O O . THR B 1 307 ? 6.84 21.641 -18.469 1 88.19 307 THR B O 1
ATOM 7010 N N . LEU B 1 308 ? 7.344 20.484 -20.281 1 88.19 308 LEU B N 1
ATOM 7011 C CA . LEU B 1 308 ? 5.957 20.109 -20.547 1 88.19 308 LEU B CA 1
ATOM 7012 C C . LEU B 1 308 ? 5.406 19.25 -19.422 1 88.19 308 LEU B C 1
ATOM 7014 O O . LEU B 1 308 ? 4.23 19.359 -19.062 1 88.19 308 LEU B O 1
ATOM 7018 N N . HIS B 1 309 ? 6.27 18.406 -18.891 1 91.38 309 HIS B N 1
ATOM 7019 C CA . HIS B 1 309 ? 5.879 17.562 -17.766 1 91.38 309 HIS B CA 1
ATOM 7020 C C . HIS B 1 309 ? 5.414 18.391 -16.578 1 91.38 309 HIS B C 1
ATOM 7022 O O . HIS B 1 309 ? 4.383 18.094 -15.969 1 91.38 309 HIS B O 1
ATOM 7028 N N . GLU B 1 310 ? 6.09 19.453 -16.297 1 93.25 310 GLU B N 1
ATOM 7029 C CA . GLU B 1 310 ? 5.75 20.344 -15.195 1 93.25 310 GLU B CA 1
ATOM 7030 C C . GLU B 1 310 ? 4.449 21.094 -15.469 1 93.25 310 GLU B C 1
ATOM 7032 O O . GLU B 1 310 ? 3.6 21.219 -14.586 1 93.25 310 GLU B O 1
ATOM 7037 N N . LYS B 1 311 ? 4.277 21.562 -16.672 1 93.44 311 LYS B N 1
ATOM 7038 C CA . LYS B 1 311 ? 3.072 22.297 -17.031 1 93.44 311 LYS B CA 1
ATOM 7039 C C . LYS B 1 311 ? 1.84 21.391 -16.984 1 93.44 311 LYS B C 1
ATOM 7041 O O . LYS B 1 311 ? 0.789 21.797 -16.484 1 93.44 311 LYS B O 1
ATOM 7046 N N . LEU B 1 312 ? 1.988 20.203 -17.5 1 92.31 312 LEU B N 1
ATOM 7047 C CA . LEU B 1 312 ? 0.868 19.266 -17.484 1 92.31 312 LEU B CA 1
ATOM 7048 C C . LEU B 1 312 ? 0.508 18.875 -16.062 1 92.31 312 LEU B C 1
ATOM 7050 O O . LEU B 1 312 ? -0.664 18.641 -15.758 1 92.31 312 LEU B O 1
ATOM 7054 N N . SER B 1 313 ? 1.544 18.766 -15.25 1 94.06 313 SER B N 1
ATOM 7055 C CA . SER B 1 313 ? 1.293 18.406 -13.859 1 94.06 313 SER B CA 1
ATOM 7056 C C . SER B 1 313 ? 0.523 19.516 -13.141 1 94.06 313 SER B C 1
ATOM 7058 O O . SER B 1 313 ? -0.392 19.234 -12.359 1 94.06 313 SER B O 1
ATOM 7060 N N . VAL B 1 314 ? 0.837 20.75 -13.352 1 94.19 314 VAL B N 1
ATOM 7061 C CA . VAL B 1 314 ? 0.132 21.875 -12.734 1 94.19 314 VAL B CA 1
ATOM 7062 C C . VAL B 1 314 ? -1.288 21.953 -13.289 1 94.19 314 VAL B C 1
ATOM 7064 O O . VAL B 1 314 ? -2.246 22.141 -12.539 1 94.19 314 VAL B O 1
ATOM 7067 N N . LEU B 1 315 ? -1.411 21.75 -14.562 1 94.12 315 LEU B N 1
ATOM 7068 C CA . LEU B 1 315 ? -2.723 21.812 -15.203 1 94.12 315 LEU B CA 1
ATOM 7069 C C . LEU B 1 315 ? -3.631 20.703 -14.672 1 94.12 315 LEU B C 1
ATOM 7071 O O . LEU B 1 315 ? -4.812 20.938 -14.406 1 94.12 315 LEU B O 1
ATOM 7075 N N . SER B 1 316 ? -3.068 19.578 -14.586 1 93.44 316 SER B N 1
ATOM 7076 C CA . SER B 1 316 ? -3.863 18.453 -14.078 1 93.44 316 SER B CA 1
ATOM 7077 C C . SER B 1 316 ? -4.289 18.688 -12.633 1 93.44 316 SER B C 1
ATOM 7079 O O . SER B 1 316 ? -5.406 18.344 -12.242 1 93.44 316 SER B O 1
ATOM 7081 N N . THR B 1 317 ? -3.41 19.281 -11.82 1 92.94 317 THR B N 1
ATOM 7082 C CA . THR B 1 317 ? -3.736 19.562 -10.43 1 92.94 317 THR B CA 1
ATOM 7083 C C . THR B 1 317 ? -4.84 20.609 -10.336 1 92.94 317 THR B C 1
ATOM 7085 O O . THR B 1 317 ? -5.77 20.469 -9.531 1 92.94 317 THR B O 1
ATOM 7088 N N . ILE B 1 318 ? -4.801 21.578 -11.141 1 93.06 318 ILE B N 1
ATOM 7089 C CA . ILE B 1 318 ? -5.828 22.609 -11.156 1 93.06 318 ILE B CA 1
ATOM 7090 C C . ILE B 1 318 ? -7.148 22.031 -11.641 1 93.06 318 ILE B C 1
ATOM 7092 O O . ILE B 1 318 ? -8.211 22.312 -11.078 1 93.06 318 ILE B O 1
ATOM 7096 N N . LEU B 1 319 ? -7.082 21.172 -12.633 1 92.56 319 LEU B N 1
ATOM 7097 C CA . LEU B 1 319 ? -8.281 20.562 -13.188 1 92.56 319 LEU B CA 1
ATOM 7098 C C . LEU B 1 319 ? -8.938 19.641 -12.164 1 92.56 319 LEU B C 1
ATOM 7100 O O . LEU B 1 319 ? -10.164 19.656 -12.008 1 92.56 319 LEU B O 1
ATOM 7104 N N . TYR B 1 320 ? -8.109 18.875 -11.555 1 91.19 320 TYR B N 1
ATOM 7105 C CA . TYR B 1 320 ? -8.633 17.953 -10.555 1 91.19 320 TYR B CA 1
ATOM 7106 C C . TYR B 1 320 ? -9.305 18.719 -9.414 1 91.19 320 TYR B C 1
ATOM 7108 O O . TYR B 1 320 ? -10.383 18.328 -8.961 1 91.19 320 TYR B O 1
ATOM 7116 N N . LEU B 1 321 ? -8.758 19.797 -8.93 1 90.19 321 LEU B N 1
ATOM 7117 C CA . LEU B 1 321 ? -9.352 20.609 -7.871 1 90.19 321 LEU B CA 1
ATOM 7118 C C . LEU B 1 321 ? -10.641 21.266 -8.344 1 90.19 321 LEU B C 1
ATOM 7120 O O . LEU B 1 321 ? -11.625 21.328 -7.605 1 90.19 321 LEU B O 1
ATOM 7124 N N . PHE B 1 322 ? -10.594 21.656 -9.586 1 90.56 322 PHE B N 1
ATOM 7125 C CA . PHE B 1 322 ? -11.766 22.297 -10.156 1 90.56 322 PHE B CA 1
ATOM 7126 C C . PHE B 1 322 ? -12.938 21.328 -10.242 1 90.56 322 PHE B C 1
ATOM 7128 O O . PHE B 1 322 ? -14.062 21.672 -9.891 1 90.56 322 PHE B O 1
ATOM 7135 N N . VAL B 1 323 ? -12.656 20.156 -10.68 1 88.88 323 VAL B N 1
ATOM 7136 C CA . VAL B 1 323 ? -13.703 19.156 -10.828 1 88.88 323 VAL B CA 1
ATOM 7137 C C . VAL B 1 323 ? -14.242 18.766 -9.453 1 88.88 323 VAL B C 1
ATOM 7139 O O . VAL B 1 323 ? -15.453 18.547 -9.289 1 88.88 323 VAL B O 1
ATOM 7142 N N . PHE B 1 324 ? -13.414 18.734 -8.422 1 88.06 324 PHE B N 1
ATOM 7143 C CA . PHE B 1 324 ? -13.852 18.375 -7.074 1 88.06 324 PHE B CA 1
ATOM 7144 C C . PHE B 1 324 ? -14.664 19.5 -6.449 1 88.06 324 PHE B C 1
ATOM 7146 O O . PHE B 1 324 ? -15.68 19.25 -5.805 1 88.06 324 PHE B O 1
ATOM 7153 N N . PHE B 1 325 ? -14.289 20.703 -6.68 1 87.75 325 PHE B N 1
ATOM 7154 C CA . PHE B 1 325 ? -14.945 21.844 -6.066 1 87.75 325 PHE B CA 1
ATOM 7155 C C . PHE B 1 325 ? -16.328 22.062 -6.668 1 87.75 325 PHE B C 1
ATOM 7157 O O . PHE B 1 325 ? -17.266 22.453 -5.965 1 87.75 325 PHE B O 1
ATOM 7164 N N . PHE B 1 326 ? -16.484 21.656 -7.941 1 85.69 326 PHE B N 1
ATOM 7165 C CA . PHE B 1 326 ? -17.75 21.969 -8.609 1 85.69 326 PHE B CA 1
ATOM 7166 C C . PHE B 1 326 ? -18.531 20.703 -8.93 1 85.69 326 PHE B C 1
ATOM 7168 O O . PHE B 1 326 ? -19.328 20.688 -9.875 1 85.69 326 PHE B O 1
ATOM 7175 N N . ARG B 1 327 ? -18.266 19.719 -8.25 1 81.38 327 ARG B N 1
ATOM 7176 C CA . ARG B 1 327 ? -19.047 18.5 -8.453 1 81.38 327 ARG B CA 1
ATOM 7177 C C . ARG B 1 327 ? -20.5 18.719 -8.07 1 81.38 327 ARG B C 1
ATOM 7179 O O . ARG B 1 327 ? -21.391 18.609 -8.914 1 81.38 327 ARG B O 1
ATOM 7186 N N . TRP B 1 328 ? -20.891 18.781 -6.852 1 70.25 328 TRP B N 1
ATOM 7187 C CA . TRP B 1 328 ? -22.234 19.109 -6.355 1 70.25 328 TRP B CA 1
ATOM 7188 C C . TRP B 1 328 ? -22.156 19.75 -4.973 1 70.25 328 TRP B C 1
ATOM 7190 O O . TRP B 1 328 ? -21.312 19.375 -4.148 1 70.25 328 TRP B O 1
ATOM 7200 N N . ASN B 1 329 ? -22.812 20.906 -4.93 1 64.44 329 ASN B N 1
ATOM 7201 C CA . ASN B 1 329 ? -22.969 21.516 -3.605 1 64.44 329 ASN B CA 1
ATOM 7202 C C . ASN B 1 329 ? -24.359 22.109 -3.422 1 64.44 329 ASN B C 1
ATOM 7204 O O . ASN B 1 329 ? -25.125 22.203 -4.375 1 64.44 329 ASN B O 1
ATOM 7208 N N . GLN B 1 330 ? -24.719 22.172 -2.229 1 65.81 330 GLN B N 1
ATOM 7209 C CA . GLN B 1 330 ? -26 22.797 -1.907 1 65.81 330 GLN B CA 1
ATOM 7210 C C . GLN B 1 330 ? -26.094 24.203 -2.482 1 65.81 330 GLN B C 1
ATOM 7212 O O . GLN B 1 330 ? -27.188 24.703 -2.74 1 65.81 330 GLN B O 1
ATOM 7217 N N . TRP B 1 331 ? -24.938 24.781 -2.791 1 71 331 TRP B N 1
ATOM 7218 C CA . TRP B 1 331 ? -24.906 26.172 -3.242 1 71 331 TRP B CA 1
ATOM 7219 C C . TRP B 1 331 ? -24.969 26.25 -4.766 1 71 331 TRP B C 1
ATOM 7221 O O . TRP B 1 331 ? -25.562 27.172 -5.32 1 71 331 TRP B O 1
ATOM 7231 N N . ILE B 1 332 ? -24.344 25.266 -5.492 1 71.06 332 ILE B N 1
ATOM 7232 C CA . ILE B 1 332 ? -24.234 25.25 -6.945 1 71.06 332 ILE B CA 1
ATOM 7233 C C . ILE B 1 332 ? -24.531 23.859 -7.48 1 71.06 332 ILE B C 1
ATOM 7235 O O . ILE B 1 332 ? -23.969 22.875 -7 1 71.06 332 ILE B O 1
ATOM 7239 N N . ASP B 1 333 ? -25.484 23.719 -8.391 1 73.38 333 ASP B N 1
ATOM 7240 C CA . ASP B 1 333 ? -25.734 22.453 -9.055 1 73.38 333 ASP B CA 1
ATOM 7241 C C . ASP B 1 333 ? -24.531 22.031 -9.883 1 73.38 333 ASP B C 1
ATOM 7243 O O . ASP B 1 333 ? -24.047 22.781 -10.734 1 73.38 333 ASP B O 1
ATOM 7247 N N . GLY B 1 334 ? -23.688 21.25 -9.422 1 73.12 334 GLY B N 1
ATOM 7248 C CA . GLY B 1 334 ? -22.422 20.812 -9.992 1 73.12 334 GLY B CA 1
ATOM 7249 C C . GLY B 1 334 ? -22.578 19.906 -11.188 1 73.12 334 GLY B C 1
ATOM 7250 O O . GLY B 1 334 ? -23.703 19.688 -11.664 1 73.12 334 GLY B O 1
ATOM 7251 N N . TRP B 1 335 ? -21.469 19.438 -11.766 1 75.06 335 TRP B N 1
ATOM 7252 C CA . TRP B 1 335 ? -21.422 18.641 -12.984 1 75.06 335 TRP B CA 1
ATOM 7253 C C . TRP B 1 335 ? -21.938 17.219 -12.742 1 75.06 335 TRP B C 1
ATOM 7255 O O . TRP B 1 335 ? -22.297 16.516 -13.68 1 75.06 335 TRP B O 1
ATOM 7265 N N . SER B 1 336 ? -22 16.797 -11.547 1 70.12 336 SER B N 1
ATOM 7266 C CA . SER B 1 336 ? -22.438 15.43 -11.25 1 70.12 336 SER B CA 1
ATOM 7267 C C . SER B 1 336 ? -23.922 15.25 -11.539 1 70.12 336 SER B C 1
ATOM 7269 O O . SER B 1 336 ? -24.391 14.133 -11.711 1 70.12 336 SER B O 1
ATOM 7271 N N . GLU B 1 337 ? -24.656 16.375 -11.508 1 61.25 337 GLU B N 1
ATOM 7272 C CA . GLU B 1 337 ? -26.094 16.312 -11.789 1 61.25 337 GLU B CA 1
ATOM 7273 C C . GLU B 1 337 ? -26.344 16.219 -13.289 1 61.25 337 GLU B C 1
ATOM 7275 O O . GLU B 1 337 ? -27.484 15.977 -13.719 1 61.25 337 GLU B O 1
ATOM 7280 N N . PHE B 1 338 ? -25.375 16.562 -14.062 1 54.75 338 PHE B N 1
ATOM 7281 C CA . PHE B 1 338 ? -25.641 16.547 -15.5 1 54.75 338 PHE B CA 1
ATOM 7282 C C . PHE B 1 338 ? -26.312 15.234 -15.906 1 54.75 338 PHE B C 1
ATOM 7284 O O . PHE B 1 338 ? -27.109 15.203 -16.844 1 54.75 338 PHE B O 1
ATOM 7291 N N . ARG B 1 339 ? -25.828 14.094 -15.398 1 53.47 339 ARG B N 1
ATOM 7292 C CA . ARG B 1 339 ? -26.328 12.82 -15.914 1 53.47 339 ARG B CA 1
ATOM 7293 C C . ARG B 1 339 ? -27.734 12.531 -15.391 1 53.47 339 ARG B C 1
ATOM 7295 O O . ARG B 1 339 ? -28.328 11.492 -15.719 1 53.47 339 ARG B O 1
ATOM 7302 N N . THR B 1 340 ? -28.156 13.266 -14.305 1 47.97 340 THR B N 1
ATOM 7303 C CA . THR B 1 340 ? -29.516 12.906 -13.945 1 47.97 340 THR B CA 1
ATOM 7304 C C . THR B 1 340 ? -30.484 13.203 -15.086 1 47.97 340 THR B C 1
ATOM 7306 O O . THR B 1 340 ? -30.688 14.367 -15.438 1 47.97 340 THR B O 1
ATOM 7309 N N . ASP B 1 341 ? -30.281 12.648 -16.156 1 42.22 341 ASP B N 1
ATOM 7310 C CA . ASP B 1 341 ? -31.5 12.664 -16.953 1 42.22 341 ASP B CA 1
ATOM 7311 C C . ASP B 1 341 ? -32.75 12.688 -16.062 1 42.22 341 ASP B C 1
ATOM 7313 O O . ASP B 1 341 ? -32.844 11.914 -15.102 1 42.22 341 ASP B O 1
ATOM 7317 N N . PRO B 1 342 ? -33.562 13.773 -16.141 1 36.81 342 PRO B N 1
ATOM 7318 C CA . PRO B 1 342 ? -34.844 13.805 -15.438 1 36.81 342 PRO B CA 1
ATOM 7319 C C . PRO B 1 342 ? -35.5 12.43 -15.359 1 36.81 342 PRO B C 1
ATOM 7321 O O . PRO B 1 342 ? -36.438 12.234 -14.586 1 36.81 342 PRO B O 1
ATOM 7324 N N . TYR B 1 343 ? -35.5 11.773 -16.438 1 33.97 343 TYR B N 1
ATOM 7325 C CA . TYR B 1 343 ? -36.406 10.633 -16.578 1 33.97 343 TYR B CA 1
ATOM 7326 C C . TYR B 1 343 ? -35.906 9.422 -15.812 1 33.97 343 TYR B C 1
ATOM 7328 O O . TYR B 1 343 ? -36.625 8.469 -15.578 1 33.97 343 TYR B O 1
ATOM 7336 N N . SER B 1 344 ? -34.594 9.008 -15.867 1 38.91 344 SER B N 1
ATOM 7337 C CA . SER B 1 344 ? -34.344 7.781 -15.125 1 38.91 344 SER B CA 1
ATOM 7338 C C . SER B 1 344 ? -33.875 8.078 -13.703 1 38.91 344 SER B C 1
ATOM 7340 O O . SER B 1 344 ? -32.812 8.672 -13.492 1 38.91 344 SER B O 1
ATOM 7342 N N . SER B 1 345 ? -34.562 8.484 -12.766 1 43.72 345 SER B N 1
ATOM 7343 C CA . SER B 1 345 ? -34.625 8.609 -11.312 1 43.72 345 SER B CA 1
ATOM 7344 C C . SER B 1 345 ? -33.562 7.758 -10.641 1 43.72 345 SER B C 1
ATOM 7346 O O . SER B 1 345 ? -33.156 8.031 -9.5 1 43.72 345 SER B O 1
ATOM 7348 N N . ASN B 1 346 ? -32.969 6.609 -11.328 1 47.97 346 ASN B N 1
ATOM 7349 C CA . ASN B 1 346 ? -32.281 5.516 -10.641 1 47.97 346 ASN B CA 1
ATOM 7350 C C . ASN B 1 346 ? -30.766 5.633 -10.758 1 47.97 346 ASN B C 1
ATOM 7352 O O . ASN B 1 346 ? -30.047 4.66 -10.531 1 47.97 346 ASN B O 1
ATOM 7356 N N . ILE B 1 347 ? -30.266 6.773 -11.367 1 52.53 347 ILE B N 1
ATOM 7357 C CA . ILE B 1 347 ? -28.812 6.68 -11.516 1 52.53 347 ILE B CA 1
ATOM 7358 C C . ILE B 1 347 ? -28.125 7.262 -10.281 1 52.53 347 ILE B C 1
ATOM 7360 O O . ILE B 1 347 ? -28.297 8.445 -9.969 1 52.53 347 ILE B O 1
ATOM 7364 N N . PRO B 1 348 ? -27.375 6.469 -9.641 1 62.25 348 PRO B N 1
ATOM 7365 C CA . PRO B 1 348 ? -26.688 6.902 -8.43 1 62.25 348 PRO B CA 1
ATOM 7366 C C . PRO B 1 348 ? -25.703 8.047 -8.68 1 62.25 348 PRO B C 1
ATOM 7368 O O . PRO B 1 348 ? -25.125 8.141 -9.766 1 62.25 348 PRO B O 1
ATOM 7371 N N . ARG B 1 349 ? -25.734 9.109 -7.914 1 70.75 349 ARG B N 1
ATOM 7372 C CA . ARG B 1 349 ? -24.828 10.258 -7.98 1 70.75 349 ARG B CA 1
ATOM 7373 C C . ARG B 1 349 ? -23.375 9.805 -7.93 1 70.75 349 ARG B C 1
ATOM 7375 O O . ARG B 1 349 ? -23.031 8.852 -7.23 1 70.75 349 ARG B O 1
ATOM 7382 N N . ILE B 1 350 ? -22.578 10.477 -8.844 1 78.31 350 ILE B N 1
ATOM 7383 C CA . ILE B 1 350 ? -21.156 10.203 -8.883 1 78.31 350 ILE B CA 1
ATOM 7384 C C . ILE B 1 350 ? -20.469 10.789 -7.648 1 78.31 350 ILE B C 1
ATOM 7386 O O . ILE B 1 350 ? -20.656 11.969 -7.336 1 78.31 350 ILE B O 1
ATOM 7390 N N . LYS B 1 351 ? -19.844 9.953 -6.938 1 85.12 351 LYS B N 1
ATOM 7391 C CA . LYS B 1 351 ? -19.156 10.398 -5.727 1 85.12 351 LYS B CA 1
ATOM 7392 C C . LYS B 1 351 ? -17.703 10.75 -6.012 1 85.12 351 LYS B C 1
ATOM 7394 O O . LYS B 1 351 ? -17.25 10.68 -7.156 1 85.12 351 LYS B O 1
ATOM 7399 N N . ASP B 1 352 ? -17.031 11.25 -5.09 1 87 352 ASP B N 1
ATOM 7400 C CA . ASP B 1 352 ? -15.688 11.805 -5.234 1 87 352 ASP B CA 1
ATOM 7401 C C . ASP B 1 352 ? -14.672 10.711 -5.57 1 87 352 ASP B C 1
ATOM 7403 O O . ASP B 1 352 ? -13.688 10.961 -6.266 1 87 352 ASP B O 1
ATOM 7407 N N . ALA B 1 353 ? -14.906 9.523 -5.125 1 89.94 353 ALA B N 1
ATOM 7408 C CA . ALA B 1 353 ? -13.969 8.438 -5.402 1 89.94 353 ALA B CA 1
ATOM 7409 C C . ALA B 1 353 ? -13.914 8.125 -6.895 1 89.94 353 ALA B C 1
ATOM 7411 O O . ALA B 1 353 ? -12.836 7.871 -7.441 1 89.94 353 ALA B O 1
ATOM 7412 N N . THR B 1 354 ? -15.062 8.188 -7.582 1 89.81 354 THR B N 1
ATOM 7413 C CA . THR B 1 354 ? -15.141 7.93 -9.016 1 89.81 354 THR B CA 1
ATOM 7414 C C . THR B 1 354 ? -14.383 9 -9.797 1 89.81 354 THR B C 1
ATOM 7416 O O . THR B 1 354 ? -13.656 8.688 -10.742 1 89.81 354 THR B O 1
ATOM 7419 N N . THR B 1 355 ? -14.539 10.203 -9.336 1 89.19 355 THR B N 1
ATOM 7420 C CA . THR B 1 355 ? -13.852 11.312 -9.992 1 89.19 355 THR B CA 1
ATOM 7421 C C . THR B 1 355 ? -12.344 11.195 -9.812 1 89.19 355 THR B C 1
ATOM 7423 O O . THR B 1 355 ? -11.578 11.406 -10.75 1 89.19 355 THR B O 1
ATOM 7426 N N . ALA B 1 356 ? -11.953 10.828 -8.641 1 93.31 356 ALA B N 1
ATOM 7427 C CA . ALA B 1 356 ? -10.523 10.68 -8.383 1 93.31 356 ALA B CA 1
ATOM 7428 C C . ALA B 1 356 ? -9.93 9.539 -9.219 1 93.31 356 ALA B C 1
ATOM 7430 O O . ALA B 1 356 ? -8.805 9.633 -9.703 1 93.31 356 ALA B O 1
ATOM 7431 N N . ALA B 1 357 ? -10.664 8.492 -9.43 1 93.69 357 ALA B N 1
ATOM 7432 C CA . ALA B 1 357 ? -10.188 7.324 -10.164 1 93.69 357 ALA B CA 1
ATOM 7433 C C . ALA B 1 357 ? -9.875 7.676 -11.617 1 93.69 357 ALA B C 1
ATOM 7435 O O . ALA B 1 357 ? -8.867 7.242 -12.172 1 93.69 357 ALA B O 1
ATOM 7436 N N . ILE B 1 358 ? -10.711 8.461 -12.211 1 89.25 358 ILE B N 1
ATOM 7437 C CA . ILE B 1 358 ? -10.492 8.805 -13.609 1 89.25 358 ILE B CA 1
ATOM 7438 C C . ILE B 1 358 ? -9.219 9.633 -13.75 1 89.25 358 ILE B C 1
ATOM 7440 O O . ILE B 1 358 ? -8.461 9.469 -14.711 1 89.25 358 ILE B O 1
ATOM 7444 N N . PHE B 1 359 ? -8.984 10.477 -12.836 1 92.62 359 PHE B N 1
ATOM 7445 C CA . PHE B 1 359 ? -7.789 11.305 -12.922 1 92.62 359 PHE B CA 1
ATOM 7446 C C . PHE B 1 359 ? -6.531 10.461 -12.75 1 92.62 359 PHE B C 1
ATOM 7448 O O . PHE B 1 359 ? -5.531 10.68 -13.438 1 92.62 359 PHE B O 1
ATOM 7455 N N . VAL B 1 360 ? -6.609 9.508 -11.836 1 94.06 360 VAL B N 1
ATOM 7456 C CA . VAL B 1 360 ? -5.449 8.648 -11.641 1 94.06 360 VAL B CA 1
ATOM 7457 C C . VAL B 1 360 ? -5.191 7.836 -12.906 1 94.06 360 VAL B C 1
ATOM 7459 O O . VAL B 1 360 ? -4.051 7.723 -13.359 1 94.06 360 VAL B O 1
ATOM 7462 N N . ILE B 1 361 ? -6.223 7.309 -13.531 1 90 361 ILE B N 1
ATOM 7463 C CA . ILE B 1 361 ? -6.086 6.496 -14.734 1 90 361 ILE B CA 1
ATOM 7464 C C . ILE B 1 361 ? -5.543 7.352 -15.875 1 90 361 ILE B C 1
ATOM 7466 O O . ILE B 1 361 ? -4.609 6.945 -16.578 1 90 361 ILE B O 1
ATOM 7470 N N . VAL B 1 362 ? -6.016 8.57 -16 1 88.25 362 VAL B N 1
ATOM 7471 C CA . VAL B 1 362 ? -5.621 9.445 -17.094 1 88.25 362 VAL B CA 1
ATOM 7472 C C . VAL B 1 362 ? -4.172 9.891 -16.906 1 88.25 362 VAL B C 1
ATOM 7474 O O . VAL B 1 362 ? -3.402 9.93 -17.875 1 88.25 362 VAL B O 1
ATOM 7477 N N . LEU B 1 363 ? -3.801 10.164 -15.742 1 91.88 363 LEU B N 1
ATOM 7478 C CA . LEU B 1 363 ? -2.447 10.641 -15.484 1 91.88 363 LEU B CA 1
ATOM 7479 C C . LEU B 1 363 ? -1.427 9.531 -15.711 1 91.88 363 LEU B C 1
ATOM 7481 O O . LEU B 1 363 ? -0.263 9.805 -16.016 1 91.88 363 LEU B O 1
ATOM 7485 N N . HIS B 1 364 ? -1.856 8.32 -15.578 1 90.44 364 HIS B N 1
ATOM 7486 C CA . HIS B 1 364 ? -0.945 7.203 -15.82 1 90.44 364 HIS B CA 1
ATOM 7487 C C . HIS B 1 364 ? -0.932 6.812 -17.297 1 90.44 364 HIS B C 1
ATOM 7489 O O . HIS B 1 364 ? -0.095 6.012 -17.719 1 90.44 364 HIS B O 1
ATOM 7495 N N . THR B 1 365 ? -1.819 7.352 -18.078 1 83.62 365 THR B N 1
ATOM 7496 C CA . THR B 1 365 ? -1.896 7.012 -19.5 1 83.62 365 THR B CA 1
ATOM 7497 C C . THR B 1 365 ? -1.323 8.141 -20.359 1 83.62 365 THR B C 1
ATOM 7499 O O . THR B 1 365 ? -0.717 7.883 -21.391 1 83.62 365 THR B O 1
ATOM 7502 N N . MET B 1 366 ? -1.447 9.32 -19.906 1 82.88 366 MET B N 1
ATOM 7503 C CA . MET B 1 366 ? -1 10.469 -20.688 1 82.88 366 MET B CA 1
ATOM 7504 C C . MET B 1 366 ? 0.522 10.578 -20.672 1 82.88 366 MET B C 1
ATOM 7506 O O . MET B 1 366 ? 1.148 10.492 -19.609 1 82.88 366 MET B O 1
ATOM 7510 N N . PRO B 1 367 ? 1.103 10.68 -21.812 1 81 367 PRO B N 1
ATOM 7511 C CA . PRO B 1 367 ? 2.561 10.789 -21.891 1 81 367 PRO B CA 1
ATOM 7512 C C . PRO B 1 367 ? 3.09 12.117 -21.359 1 81 367 PRO B C 1
ATOM 7514 O O . PRO B 1 367 ? 2.4 13.141 -21.438 1 81 367 PRO B O 1
ATOM 7517 N N . LYS B 1 368 ? 4.262 12.055 -20.828 1 82.31 368 LYS B N 1
ATOM 7518 C CA . LYS B 1 368 ? 4.914 13.219 -20.25 1 82.31 368 LYS B CA 1
ATOM 7519 C C . LYS B 1 368 ? 5.352 14.211 -21.328 1 82.31 368 LYS B C 1
ATOM 7521 O O . LYS B 1 368 ? 5.469 15.406 -21.062 1 82.31 368 LYS B O 1
ATOM 7526 N N . SER B 1 369 ? 5.82 13.625 -22.406 1 76.56 369 SER B N 1
ATOM 7527 C CA . SER B 1 369 ? 6.266 14.484 -23.5 1 76.56 369 SER B CA 1
ATOM 7528 C C . SER B 1 369 ? 5.613 14.078 -24.812 1 76.56 369 SER B C 1
ATOM 7530 O O . SER B 1 369 ? 5.281 12.914 -25.016 1 76.56 369 SER B O 1
ATOM 7532 N N . TYR B 1 370 ? 5.117 15.078 -25.453 1 68.38 370 TYR B N 1
ATOM 7533 C CA . TYR B 1 370 ? 4.527 14.828 -26.766 1 68.38 370 TYR B CA 1
ATOM 7534 C C . TYR B 1 370 ? 5.559 15.023 -27.875 1 68.38 370 TYR B C 1
ATOM 7536 O O . TYR B 1 370 ? 5.352 15.82 -28.797 1 68.38 370 TYR B O 1
ATOM 7544 N N . GLY B 1 371 ? 6.742 14.461 -27.5 1 62.44 371 GLY B N 1
ATOM 7545 C CA . GLY B 1 371 ? 7.809 14.578 -28.484 1 62.44 371 GLY B CA 1
ATOM 7546 C C . GLY B 1 371 ? 7.426 14.031 -29.844 1 62.44 371 GLY B C 1
ATOM 7547 O O . GLY B 1 371 ? 7.973 14.453 -30.875 1 62.44 371 GLY B O 1
ATOM 7548 N N . PHE B 1 372 ? 6.461 13.117 -29.75 1 63.12 372 PHE B N 1
ATOM 7549 C CA . PHE B 1 372 ? 6.07 12.516 -31.016 1 63.12 372 PHE B CA 1
ATOM 7550 C C . PHE B 1 372 ? 5.504 13.562 -31.969 1 63.12 372 PHE B C 1
ATOM 7552 O O . PHE B 1 372 ? 5.551 13.391 -33.188 1 63.12 372 PHE B O 1
ATOM 7559 N N . LEU B 1 373 ? 4.953 14.594 -31.328 1 61.44 373 LEU B N 1
ATOM 7560 C CA . LEU B 1 373 ? 4.41 15.648 -32.156 1 61.44 373 LEU B CA 1
ATOM 7561 C C . LEU B 1 373 ? 5.527 16.391 -32.906 1 61.44 373 LEU B C 1
ATOM 7563 O O . LEU B 1 373 ? 5.32 16.922 -34 1 61.44 373 LEU B O 1
ATOM 7567 N N . LYS B 1 374 ? 6.711 16.406 -32.125 1 59.47 374 LYS B N 1
ATOM 7568 C CA . LYS B 1 374 ? 7.84 17.062 -32.781 1 59.47 374 LYS B CA 1
ATOM 7569 C C . LYS B 1 374 ? 8.297 16.25 -34 1 59.47 374 LYS B C 1
ATOM 7571 O O . LYS B 1 374 ? 8.883 16.812 -34.938 1 59.47 374 LYS B O 1
ATOM 7576 N N . TYR B 1 375 ? 8.109 14.938 -33.812 1 58.94 375 TYR B N 1
ATOM 7577 C CA . TYR B 1 375 ? 8.461 14.094 -34.938 1 58.94 375 TYR B CA 1
ATOM 7578 C C . TYR B 1 375 ? 7.555 14.391 -36.125 1 58.94 375 TYR B C 1
ATOM 7580 O O . TYR B 1 375 ? 7.941 14.164 -37.281 1 58.94 375 TYR B O 1
ATOM 7588 N N . LEU B 1 376 ? 6.344 14.883 -35.75 1 56.91 376 LEU B N 1
ATOM 7589 C CA . LEU B 1 376 ? 5.426 15.211 -36.844 1 56.91 376 LEU B CA 1
ATOM 7590 C C . LEU B 1 376 ? 5.836 16.516 -37.5 1 56.91 376 LEU B C 1
ATOM 7592 O O . LEU B 1 376 ? 5.625 16.688 -38.719 1 56.91 376 LEU B O 1
ATOM 7596 N N . ASP B 1 377 ? 6.41 17.516 -36.719 1 52.5 377 ASP B N 1
ATOM 7597 C CA . ASP B 1 377 ? 6.73 18.828 -37.281 1 52.5 377 ASP B CA 1
ATOM 7598 C C . ASP B 1 377 ? 8.18 18.875 -37.75 1 52.5 377 ASP B C 1
ATOM 7600 O O . ASP B 1 377 ? 8.641 19.906 -38.25 1 52.5 377 ASP B O 1
ATOM 7604 N N . ALA B 1 378 ? 9.055 18.016 -37.438 1 50.59 378 ALA B N 1
ATOM 7605 C CA . ALA B 1 378 ? 10.461 18.219 -37.75 1 50.59 378 ALA B CA 1
ATOM 7606 C C . ALA B 1 378 ? 10.695 18.234 -39.25 1 50.59 378 ALA B C 1
ATOM 7608 O O . ALA B 1 378 ? 10.234 17.328 -39.969 1 50.59 378 ALA B O 1
ATOM 7609 N N . GLU B 1 379 ? 10.836 19.438 -39.812 1 49.59 379 GLU B N 1
ATOM 7610 C CA . GLU B 1 379 ? 11.266 19.656 -41.188 1 49.59 379 GLU B CA 1
ATOM 7611 C C . GLU B 1 379 ? 12.523 18.859 -41.531 1 49.59 379 GLU B C 1
ATOM 7613 O O . GLU B 1 379 ? 12.719 18.422 -42.656 1 49.59 379 GLU B O 1
ATOM 7618 N N . LYS B 1 380 ? 13.781 19.141 -40.688 1 43.91 380 LYS B N 1
ATOM 7619 C CA . LYS B 1 380 ? 15.016 18.438 -41 1 43.91 380 LYS B CA 1
ATOM 7620 C C . LYS B 1 380 ? 15.195 17.203 -40.125 1 43.91 380 LYS B C 1
ATOM 7622 O O . LYS B 1 380 ? 14.961 17.266 -38.906 1 43.91 380 LYS B O 1
ATOM 7627 N N . LYS B 1 381 ? 15.453 16.016 -40.719 1 45.25 381 LYS B N 1
ATOM 7628 C CA . LYS B 1 381 ? 15.555 14.609 -40.344 1 45.25 381 LYS B CA 1
ATOM 7629 C C . LYS B 1 381 ? 16.469 14.43 -39.125 1 45.25 381 LYS B C 1
ATOM 7631 O O . LYS B 1 381 ? 16.25 13.555 -38.281 1 45.25 381 LYS B O 1
ATOM 7636 N N . SER B 1 382 ? 17.578 14.977 -39.094 1 44.66 382 SER B N 1
ATOM 7637 C CA . SER B 1 382 ? 18.781 14.672 -38.344 1 44.66 382 SER B CA 1
ATOM 7638 C C . SER B 1 382 ? 18.547 14.812 -36.844 1 44.66 382 SER B C 1
ATOM 7640 O O . SER B 1 382 ? 19.297 14.266 -36.031 1 44.66 382 SER B O 1
ATOM 7642 N N . GLU B 1 383 ? 17.766 15.742 -36.438 1 45.28 383 GLU B N 1
ATOM 7643 C CA . GLU B 1 383 ? 17.828 16.078 -35.031 1 45.28 383 GLU B CA 1
ATOM 7644 C C . GLU B 1 383 ? 16.797 15.281 -34.219 1 45.28 383 GLU B C 1
ATOM 7646 O O . GLU B 1 383 ? 16.547 15.562 -33.062 1 45.28 383 GLU B O 1
ATOM 7651 N N . LEU B 1 384 ? 16.125 14.398 -34.875 1 48.66 384 LEU B N 1
ATOM 7652 C CA . LEU B 1 384 ? 15.031 13.781 -34.125 1 48.66 384 LEU B CA 1
ATOM 7653 C C . LEU B 1 384 ? 15.555 12.703 -33.156 1 48.66 384 LEU B C 1
ATOM 7655 O O . LEU B 1 384 ? 16.281 11.797 -33.594 1 48.66 384 LEU B O 1
ATOM 7659 N N . PRO B 1 385 ? 15.711 12.969 -31.938 1 50.81 385 PRO B N 1
ATOM 7660 C CA . PRO B 1 385 ? 16.141 11.945 -30.984 1 50.81 385 PRO B CA 1
ATOM 7661 C C . PRO B 1 385 ? 15.289 10.68 -31.047 1 50.81 385 PRO B C 1
ATOM 7663 O O . PRO B 1 385 ? 14.148 10.727 -31.5 1 50.81 385 PRO B O 1
ATOM 7666 N N . PRO B 1 386 ? 15.898 9.508 -30.984 1 52.66 386 PRO B N 1
ATOM 7667 C CA . PRO B 1 386 ? 15.18 8.227 -30.969 1 52.66 386 PRO B CA 1
ATOM 7668 C C . PRO B 1 386 ? 13.977 8.242 -30.016 1 52.66 386 PRO B C 1
ATOM 7670 O O . PRO B 1 386 ? 14.039 8.844 -28.953 1 52.66 386 PRO B O 1
ATOM 7673 N N . LEU B 1 387 ? 12.82 8.023 -30.734 1 53.38 387 LEU B N 1
ATOM 7674 C CA . LEU B 1 387 ? 11.555 8.008 -30 1 53.38 387 LEU B CA 1
ATOM 7675 C C . LEU B 1 387 ? 11.609 7.023 -28.844 1 53.38 387 LEU B C 1
ATOM 7677 O O . LEU B 1 387 ? 11.844 5.828 -29.047 1 53.38 387 LEU B O 1
ATOM 7681 N N . LYS B 1 388 ? 12.18 7.383 -27.797 1 58.25 388 LYS B N 1
ATOM 7682 C CA . LYS B 1 388 ? 12.102 6.539 -26.609 1 58.25 388 LYS B CA 1
ATOM 7683 C C . LYS B 1 388 ? 10.688 6.531 -26.031 1 58.25 388 LYS B C 1
ATOM 7685 O O . LYS B 1 388 ? 9.953 7.512 -26.172 1 58.25 388 LYS B O 1
ATOM 7690 N N . ALA B 1 389 ? 10.148 5.32 -25.859 1 62.62 389 ALA B N 1
ATOM 7691 C CA . ALA B 1 389 ? 8.859 5.199 -25.188 1 62.62 389 ALA B CA 1
ATOM 7692 C C . ALA B 1 389 ? 8.75 6.195 -24.031 1 62.62 389 ALA B C 1
ATOM 7694 O O . ALA B 1 389 ? 9.641 6.285 -23.188 1 62.62 389 ALA B O 1
ATOM 7695 N N . GLU B 1 390 ? 7.828 7.223 -24.25 1 68.94 390 GLU B N 1
ATOM 7696 C CA . GLU B 1 390 ? 7.66 8.273 -23.25 1 68.94 390 GLU B CA 1
ATOM 7697 C C . GLU B 1 390 ? 6.965 7.746 -22 1 68.94 390 GLU B C 1
ATOM 7699 O O . GLU B 1 390 ? 6.109 6.863 -22.078 1 68.94 390 GLU B O 1
ATOM 7704 N N . SER B 1 391 ? 7.492 8.078 -20.953 1 78.44 391 SER B N 1
ATOM 7705 C CA . SER B 1 391 ? 6.887 7.723 -19.672 1 78.44 391 SER B CA 1
ATOM 7706 C C . SER B 1 391 ? 5.633 8.547 -19.406 1 78.44 391 SER B C 1
ATOM 7708 O O . SER B 1 391 ? 5.434 9.602 -20.016 1 78.44 391 SER B O 1
ATOM 7710 N N . ALA B 1 392 ? 4.738 8.055 -18.734 1 86.62 392 ALA B N 1
ATOM 7711 C CA . ALA B 1 392 ? 3.502 8.742 -18.359 1 86.62 392 ALA B CA 1
ATOM 7712 C C . ALA B 1 392 ? 3.785 9.891 -17.391 1 86.62 392 ALA B C 1
ATOM 7714 O O . ALA B 1 392 ? 4.898 10.023 -16.875 1 86.62 392 ALA B O 1
ATOM 7715 N N . ILE B 1 393 ? 2.861 10.789 -17.25 1 87.75 393 ILE B N 1
ATOM 7716 C CA . ILE B 1 393 ? 2.992 11.906 -16.328 1 87.75 393 ILE B CA 1
ATOM 7717 C C . ILE B 1 393 ? 3.275 11.383 -14.914 1 87.75 393 ILE B C 1
ATOM 7719 O O . ILE B 1 393 ? 4.133 11.922 -14.211 1 87.75 393 ILE B O 1
ATOM 7723 N N . LEU B 1 394 ? 2.51 10.344 -14.617 1 91.06 394 LEU B N 1
ATOM 7724 C CA . LEU B 1 394 ? 2.699 9.656 -13.344 1 91.06 394 LEU B CA 1
ATOM 7725 C C . LEU B 1 394 ? 3.062 8.195 -13.57 1 91.06 394 LEU B C 1
ATOM 7727 O O . LEU B 1 394 ? 2.35 7.473 -14.273 1 91.06 394 LEU B O 1
ATOM 7731 N N . TRP B 1 395 ? 4.18 7.824 -13.062 1 88 395 TRP B N 1
ATOM 7732 C CA . TRP B 1 395 ? 4.562 6.426 -13.219 1 88 395 TRP B CA 1
ATOM 7733 C C . TRP B 1 395 ? 4.34 5.652 -11.922 1 88 395 TRP B C 1
ATOM 7735 O O . TRP B 1 395 ? 4.535 6.191 -10.828 1 88 395 TRP B O 1
ATOM 7745 N N . TRP B 1 396 ? 3.947 4.465 -11.961 1 88.06 396 TRP B N 1
ATOM 7746 C CA . TRP B 1 396 ? 3.408 3.678 -10.859 1 88.06 396 TRP B CA 1
ATOM 7747 C C . TRP B 1 396 ? 4.48 3.412 -9.805 1 88.06 396 TRP B C 1
ATOM 7749 O O . TRP B 1 396 ? 4.203 3.465 -8.602 1 88.06 396 TRP B O 1
ATOM 7759 N N . ARG B 1 397 ? 5.68 3.098 -10.234 1 86.25 397 ARG B N 1
ATOM 7760 C CA . ARG B 1 397 ? 6.723 2.783 -9.258 1 86.25 397 ARG B CA 1
ATOM 7761 C C . ARG B 1 397 ? 6.953 3.951 -8.312 1 86.25 397 ARG B C 1
ATOM 7763 O O . ARG B 1 397 ? 7.184 3.75 -7.113 1 86.25 397 ARG B O 1
ATOM 7770 N N . PHE B 1 398 ? 6.836 5.18 -8.938 1 89.75 398 PHE B N 1
ATOM 7771 C CA . PHE B 1 398 ? 6.98 6.367 -8.109 1 89.75 398 PHE B CA 1
ATOM 7772 C C . PHE B 1 398 ? 5.812 6.488 -7.133 1 89.75 398 PHE B C 1
ATOM 7774 O O . PHE B 1 398 ? 6.008 6.777 -5.953 1 89.75 398 PHE B O 1
ATOM 7781 N N . VAL B 1 399 ? 4.652 6.219 -7.605 1 91.62 399 VAL B N 1
ATOM 7782 C CA . VAL B 1 399 ? 3.443 6.332 -6.797 1 91.62 399 VAL B CA 1
ATOM 7783 C C . VAL B 1 399 ? 3.443 5.254 -5.715 1 91.62 399 VAL B C 1
ATOM 7785 O O . VAL B 1 399 ? 3.141 5.531 -4.551 1 91.62 399 VAL B O 1
ATOM 7788 N N . ASP B 1 400 ? 3.791 4.082 -6.027 1 88.56 400 ASP B N 1
ATOM 7789 C CA . ASP B 1 400 ? 3.803 2.949 -5.109 1 88.56 400 ASP B CA 1
ATOM 7790 C C . ASP B 1 400 ? 4.785 3.18 -3.963 1 88.56 400 ASP B C 1
ATOM 7792 O O . ASP B 1 400 ? 4.488 2.859 -2.811 1 88.56 400 ASP B O 1
ATOM 7796 N N . LYS B 1 401 ? 5.926 3.816 -4.246 1 85.94 401 LYS B N 1
ATOM 7797 C CA . LYS B 1 401 ? 6.984 3.996 -3.258 1 85.94 401 LYS B CA 1
ATOM 7798 C C . LYS B 1 401 ? 6.688 5.184 -2.348 1 85.94 401 LYS B C 1
ATOM 7800 O O . LYS B 1 401 ? 7.074 5.188 -1.177 1 85.94 401 LYS B O 1
ATOM 7805 N N . ASN B 1 402 ? 5.965 6.121 -2.895 1 87.62 402 ASN B N 1
ATOM 7806 C CA . ASN B 1 402 ? 5.82 7.355 -2.133 1 87.62 402 ASN B CA 1
ATOM 7807 C C . ASN B 1 402 ? 4.43 7.477 -1.523 1 87.62 402 ASN B C 1
ATOM 7809 O O . ASN B 1 402 ? 4.148 8.422 -0.785 1 87.62 402 ASN B O 1
ATOM 7813 N N . THR B 1 403 ? 3.604 6.5 -1.812 1 87.38 403 THR B N 1
ATOM 7814 C CA . THR B 1 403 ? 2.289 6.469 -1.179 1 87.38 403 THR B CA 1
ATOM 7815 C C . THR B 1 403 ? 2.355 5.758 0.169 1 87.38 403 THR B C 1
ATOM 7817 O O . THR B 1 403 ? 3.006 4.719 0.297 1 87.38 403 THR B O 1
ATOM 7820 N N . ASN B 1 404 ? 1.854 6.406 1.176 1 83.44 404 ASN B N 1
ATOM 7821 C CA . ASN B 1 404 ? 1.785 5.77 2.488 1 83.44 404 ASN B CA 1
ATOM 7822 C C . ASN B 1 404 ? 0.592 4.824 2.592 1 83.44 404 ASN B C 1
ATOM 7824 O O . ASN B 1 404 ? -0.432 5.172 3.182 1 83.44 404 ASN B O 1
ATOM 7828 N N . TRP B 1 405 ? 0.72 3.615 2.209 1 87.12 405 TRP B N 1
ATOM 7829 C CA . TRP B 1 405 ? -0.335 2.607 2.16 1 87.12 405 TRP B CA 1
ATOM 7830 C C . TRP B 1 405 ? -0.814 2.254 3.564 1 87.12 405 TRP B C 1
ATOM 7832 O O . TRP B 1 405 ? -1.985 1.918 3.762 1 87.12 405 TRP B O 1
ATOM 7842 N N . GLY B 1 406 ? 0.005 2.383 4.535 1 86.88 406 GLY B N 1
ATOM 7843 C CA . GLY B 1 406 ? -0.313 1.973 5.895 1 86.88 406 GLY B CA 1
ATOM 7844 C C . GLY B 1 406 ? -1.436 2.783 6.516 1 86.88 406 GLY B C 1
ATOM 7845 O O . GLY B 1 406 ? -2.168 2.285 7.371 1 86.88 406 GLY B O 1
ATOM 7846 N N . TYR B 1 407 ? -1.691 3.922 6.031 1 87.31 407 TYR B N 1
ATOM 7847 C CA . TYR B 1 407 ? -2.637 4.805 6.703 1 87.31 407 TYR B CA 1
ATOM 7848 C C . TYR B 1 407 ? -4.07 4.484 6.293 1 87.31 407 TYR B C 1
ATOM 7850 O O . TYR B 1 407 ? -5.02 4.93 6.938 1 87.31 407 TYR B O 1
ATOM 7858 N N . PHE B 1 408 ? -4.242 3.699 5.207 1 90.12 408 PHE B N 1
ATOM 7859 C CA . PHE B 1 408 ? -5.625 3.305 4.961 1 90.12 408 PHE B CA 1
ATOM 7860 C C . PHE B 1 408 ? -6.105 2.322 6.02 1 90.12 408 PHE B C 1
ATOM 7862 O O . PHE B 1 408 ? -7.301 2.244 6.305 1 90.12 408 PHE B O 1
ATOM 7869 N N . LEU B 1 409 ? -5.137 1.608 6.68 1 92.06 409 LEU B N 1
ATOM 7870 C CA . LEU B 1 409 ? -5.492 0.704 7.766 1 92.06 409 LEU B CA 1
ATOM 7871 C C . LEU B 1 409 ? -5.984 1.482 8.984 1 92.06 409 LEU B C 1
ATOM 7873 O O . LEU B 1 409 ? -6.875 1.024 9.703 1 92.06 409 LEU B O 1
ATOM 7877 N N . VAL B 1 410 ? -5.406 2.686 9.164 1 92.25 410 VAL B N 1
ATOM 7878 C CA . VAL B 1 410 ? -5.82 3.535 10.273 1 92.25 410 VAL B CA 1
ATOM 7879 C C . VAL B 1 410 ? -7.23 4.066 10.023 1 92.25 410 VAL B C 1
ATOM 7881 O O . VAL B 1 410 ? -8.039 4.16 10.945 1 92.25 410 VAL B O 1
ATOM 7884 N N . PHE B 1 411 ? -7.477 4.312 8.766 1 92.44 411 PHE B N 1
ATOM 7885 C CA . PHE B 1 411 ? -8.812 4.75 8.367 1 92.44 411 PHE B CA 1
ATOM 7886 C C . PHE B 1 411 ? -9.844 3.66 8.625 1 92.44 411 PHE B C 1
ATOM 7888 O O . PHE B 1 411 ? -10.914 3.93 9.164 1 92.44 411 PHE B O 1
ATOM 7895 N N . GLY B 1 412 ? -9.523 2.451 8.234 1 91.62 412 GLY B N 1
ATOM 7896 C CA . GLY B 1 412 ? -10.398 1.323 8.492 1 91.62 412 GLY B CA 1
ATOM 7897 C C . GLY B 1 412 ? -10.633 1.068 9.969 1 91.62 412 GLY B C 1
ATOM 7898 O O . GLY B 1 412 ? -11.734 0.712 10.375 1 91.62 412 GLY B O 1
ATOM 7899 N N . CYS B 1 413 ? -9.594 1.287 10.727 1 94.5 413 CYS B N 1
ATOM 7900 C CA . CYS B 1 413 ? -9.688 1.132 12.172 1 94.5 413 CYS B CA 1
ATOM 7901 C C . CYS B 1 413 ? -10.727 2.088 12.758 1 94.5 413 CYS B C 1
ATOM 7903 O O . CYS B 1 413 ? -11.547 1.688 13.578 1 94.5 413 CYS B O 1
ATOM 7905 N N . ALA B 1 414 ? -10.672 3.318 12.312 1 94.06 414 ALA B N 1
ATOM 7906 C CA . ALA B 1 414 ? -11.617 4.32 12.797 1 94.06 414 ALA B CA 1
ATOM 7907 C C . ALA B 1 414 ? -13.055 3.924 12.469 1 94.06 414 ALA B C 1
ATOM 7909 O O . ALA B 1 414 ? -13.945 4.043 13.312 1 94.06 414 ALA B O 1
ATOM 7910 N N . HIS B 1 415 ? -13.266 3.416 11.273 1 92.75 415 HIS B N 1
ATOM 7911 C CA . HIS B 1 415 ? -14.594 2.971 10.859 1 92.75 415 HIS B CA 1
ATOM 7912 C C . HIS B 1 415 ? -15.039 1.753 11.664 1 92.75 415 HIS B C 1
ATOM 7914 O O . HIS B 1 415 ? -16.219 1.646 12.031 1 92.75 415 HIS B O 1
ATOM 7920 N N . ALA B 1 416 ? -14.109 0.866 11.883 1 94.38 416 ALA B N 1
ATOM 7921 C CA . ALA B 1 416 ? -14.422 -0.335 12.648 1 94.38 416 ALA B CA 1
ATOM 7922 C C . ALA B 1 416 ? -14.82 0.019 14.078 1 94.38 416 ALA B C 1
ATOM 7924 O O . ALA B 1 416 ? -15.742 -0.583 14.648 1 94.38 416 ALA B O 1
ATOM 7925 N N . ILE B 1 417 ? -14.172 1.003 14.68 1 94.56 417 ILE B N 1
ATOM 7926 C CA . ILE B 1 417 ? -14.484 1.453 16.031 1 94.56 417 ILE B CA 1
ATOM 7927 C C . ILE B 1 417 ? -15.898 2.039 16.062 1 94.56 417 ILE B C 1
ATOM 7929 O O . ILE B 1 417 ? -16.703 1.676 16.922 1 94.56 417 ILE B O 1
ATOM 7933 N N . LEU B 1 418 ? -16.203 2.873 15.117 1 92 418 LEU B N 1
ATOM 7934 C CA . LEU B 1 418 ? -17.5 3.537 15.078 1 92 418 LEU B CA 1
ATOM 7935 C C . LEU B 1 418 ? -18.609 2.525 14.859 1 92 418 LEU B C 1
ATOM 7937 O O . LEU B 1 418 ? -19.609 2.535 15.586 1 92 418 LEU B O 1
ATOM 7941 N N . ASN B 1 419 ? -18.453 1.633 13.891 1 90.94 419 ASN B N 1
ATOM 7942 C CA . ASN B 1 419 ? -19.5 0.652 13.57 1 90.94 419 ASN B CA 1
ATOM 7943 C C . ASN B 1 419 ? -19.688 -0.347 14.711 1 90.94 419 ASN B C 1
ATOM 7945 O O . ASN B 1 419 ? -20.812 -0.74 15.008 1 90.94 419 ASN B O 1
ATOM 7949 N N . SER B 1 420 ? -18.594 -0.783 15.289 1 93.44 420 SER B N 1
ATOM 7950 C CA . SER B 1 420 ? -18.703 -1.717 16.406 1 93.44 420 SER B CA 1
ATOM 7951 C C . SER B 1 420 ? -19.344 -1.047 17.609 1 93.44 420 SER B C 1
ATOM 7953 O O . SER B 1 420 ? -20.109 -1.68 18.359 1 93.44 420 SER B O 1
ATOM 7955 N N . ALA B 1 421 ? -19.094 0.202 17.859 1 92.38 421 ALA B N 1
ATOM 7956 C CA . ALA B 1 421 ? -19.703 0.937 18.969 1 92.38 421 ALA B CA 1
ATOM 7957 C C . ALA B 1 421 ? -21.203 1.077 18.766 1 92.38 421 ALA B C 1
ATOM 7959 O O . ALA B 1 421 ? -21.984 0.969 19.719 1 92.38 421 ALA B O 1
ATOM 7960 N N . ARG B 1 422 ? -21.578 1.251 17.594 1 87.69 422 ARG B N 1
ATOM 7961 C CA . ARG B 1 422 ? -23 1.39 17.281 1 87.69 422 ARG B CA 1
ATOM 7962 C C . ARG B 1 422 ? -23.719 0.049 17.391 1 87.69 422 ARG B C 1
ATOM 7964 O O . ARG B 1 422 ? -24.812 -0.03 17.953 1 87.69 422 ARG B O 1
ATOM 7971 N N . ASP B 1 423 ? -23.094 -0.966 16.891 1 88.19 423 ASP B N 1
ATOM 7972 C CA . ASP B 1 423 ? -23.703 -2.289 16.859 1 88.19 423 ASP B CA 1
ATOM 7973 C C . ASP B 1 423 ? -23.812 -2.885 18.266 1 88.19 423 ASP B C 1
ATOM 7975 O O . ASP B 1 423 ? -24.75 -3.641 18.547 1 88.19 423 ASP B O 1
ATOM 7979 N N . THR B 1 424 ? -22.922 -2.529 19.141 1 91.12 424 THR B N 1
ATOM 7980 C CA . THR B 1 424 ? -22.891 -3.152 20.453 1 91.12 424 THR B CA 1
ATOM 7981 C C . THR B 1 424 ? -23.609 -2.291 21.5 1 91.12 424 THR B C 1
ATOM 7983 O O . THR B 1 424 ? -23.766 -2.699 22.641 1 91.12 424 THR B O 1
ATOM 7986 N N . GLY B 1 425 ? -24.031 -1.065 21.094 1 88.44 425 GLY B N 1
ATOM 7987 C CA . GLY B 1 425 ? -24.75 -0.196 22.016 1 88.44 425 GLY B CA 1
ATOM 7988 C C . GLY B 1 425 ? -23.828 0.711 22.812 1 88.44 425 GLY B C 1
ATOM 7989 O O . GLY B 1 425 ? -24.297 1.51 23.625 1 88.44 425 GLY B O 1
ATOM 7990 N N . LEU B 1 426 ? -22.547 0.566 22.641 1 90.5 426 LEU B N 1
ATOM 7991 C CA . LEU B 1 426 ? -21.609 1.461 23.297 1 90.5 426 LEU B CA 1
ATOM 7992 C C . LEU B 1 426 ? -21.875 2.914 22.922 1 90.5 426 LEU B C 1
ATOM 7994 O O . LEU B 1 426 ? -21.719 3.812 23.75 1 90.5 426 LEU B O 1
ATOM 7998 N N . GLY B 1 427 ? -22.281 3.16 21.734 1 88 427 GLY B N 1
ATOM 7999 C CA . GLY B 1 427 ? -22.609 4.504 21.297 1 88 427 GLY B CA 1
ATOM 8000 C C . GLY B 1 427 ? -23.703 5.152 22.141 1 88 427 GLY B C 1
ATOM 8001 O O . GLY B 1 427 ? -23.594 6.332 22.484 1 88 427 GLY B O 1
ATOM 8002 N N . GLU B 1 428 ? -24.625 4.355 22.438 1 86.81 428 GLU B N 1
ATOM 8003 C CA . GLU B 1 428 ? -25.719 4.852 23.25 1 86.81 428 GLU B CA 1
ATOM 8004 C C . GLU B 1 428 ? -25.25 5.16 24.672 1 86.81 428 GLU B C 1
ATOM 8006 O O . GLU B 1 428 ? -25.688 6.141 25.281 1 86.81 428 GLU B O 1
ATOM 8011 N N . ILE B 1 429 ? -24.391 4.34 25.141 1 88.12 429 ILE B N 1
ATOM 8012 C CA . ILE B 1 429 ? -23.844 4.539 26.484 1 88.12 429 ILE B CA 1
ATOM 8013 C C . ILE B 1 429 ? -23.047 5.836 26.531 1 88.12 429 ILE B C 1
ATOM 8015 O O . ILE B 1 429 ? -23.156 6.609 27.484 1 88.12 429 ILE B O 1
ATOM 8019 N N . ILE B 1 430 ? -22.312 6.062 25.516 1 88 430 ILE B N 1
ATOM 8020 C CA . ILE B 1 430 ? -21.5 7.273 25.422 1 88 430 ILE B CA 1
ATOM 8021 C C . ILE B 1 430 ? -22.406 8.492 25.312 1 88 430 ILE B C 1
ATOM 8023 O O . ILE B 1 430 ? -22.172 9.523 25.953 1 88 430 ILE B O 1
ATOM 8027 N N . SER B 1 431 ? -23.438 8.375 24.516 1 84.38 431 SER B N 1
ATOM 8028 C CA . SER B 1 431 ? -24.375 9.469 24.328 1 84.38 431 SER B CA 1
ATOM 8029 C C . SER B 1 431 ? -25.078 9.812 25.641 1 84.38 431 SER B C 1
ATOM 8031 O O . SER B 1 431 ? -25.25 10.992 25.969 1 84.38 431 SER B O 1
ATOM 8033 N N . GLU B 1 432 ? -25.438 8.828 26.328 1 83.19 432 GLU B N 1
ATOM 8034 C CA . GLU B 1 432 ? -26.156 9.016 27.578 1 83.19 432 GLU B CA 1
ATOM 8035 C C . GLU B 1 432 ? -25.25 9.609 28.656 1 83.19 432 GLU B C 1
ATOM 8037 O O . GLU B 1 432 ? -25.672 10.469 29.438 1 83.19 432 GLU B O 1
ATOM 8042 N N . ASN B 1 433 ? -24 9.227 28.656 1 82.31 433 ASN B N 1
ATOM 8043 C CA . ASN B 1 433 ? -23.109 9.641 29.734 1 82.31 433 ASN B CA 1
ATOM 8044 C C . ASN B 1 433 ? -22.406 10.953 29.391 1 82.31 433 ASN B C 1
ATOM 8046 O O . ASN B 1 433 ? -22.156 11.773 30.281 1 82.31 433 ASN B O 1
ATOM 8050 N N . PHE B 1 434 ? -22.109 11.117 28.172 1 78.69 434 PHE B N 1
ATOM 8051 C CA . PHE B 1 434 ? -21.297 12.266 27.812 1 78.69 434 PHE B CA 1
ATOM 8052 C C . PHE B 1 434 ? -22.062 13.219 26.906 1 78.69 434 PHE B C 1
ATOM 8054 O O . PHE B 1 434 ? -21.766 14.414 26.859 1 78.69 434 PHE B O 1
ATOM 8061 N N . GLY B 1 435 ? -22.969 12.672 26.188 1 72.5 435 GLY B N 1
ATOM 8062 C CA . GLY B 1 435 ? -23.75 13.5 25.281 1 72.5 435 GLY B CA 1
ATOM 8063 C C . GLY B 1 435 ? -24.578 14.539 25.984 1 72.5 435 GLY B C 1
ATOM 8064 O O . GLY B 1 435 ? -24.578 15.711 25.609 1 72.5 435 GLY B O 1
ATOM 8065 N N . THR B 1 436 ? -25.172 14.055 27.047 1 67.06 436 THR B N 1
ATOM 8066 C CA . THR B 1 436 ? -26.047 14.938 27.812 1 67.06 436 THR B CA 1
ATOM 8067 C C . THR B 1 436 ? -25.234 16.047 28.469 1 67.06 436 THR B C 1
ATOM 8069 O O . THR B 1 436 ? -25.672 17.203 28.516 1 67.06 436 THR B O 1
ATOM 8072 N N . SER B 1 437 ? -24.062 15.695 28.953 1 65.56 437 SER B N 1
ATOM 8073 C CA . SER B 1 437 ? -23.203 16.703 29.578 1 65.56 437 SER B CA 1
ATOM 8074 C C . SER B 1 437 ? -22.625 17.656 28.547 1 65.56 437 SER B C 1
ATOM 8076 O O . SER B 1 437 ? -22.484 18.859 28.812 1 65.56 437 SER B O 1
ATOM 8078 N N . PHE B 1 438 ? -22.375 17.141 27.453 1 65.62 438 PHE B N 1
ATOM 8079 C CA . PHE B 1 438 ? -21.812 17.922 26.359 1 65.62 438 PHE B CA 1
ATOM 8080 C C . PHE B 1 438 ? -22.844 18.891 25.797 1 65.62 438 PHE B C 1
ATOM 8082 O O . PHE B 1 438 ? -22.531 20.047 25.484 1 65.62 438 PHE B O 1
ATOM 8089 N N . THR B 1 439 ? -24.062 18.344 25.766 1 61.16 439 THR B N 1
ATOM 8090 C CA . THR B 1 439 ? -25.141 19.156 25.219 1 61.16 439 THR B CA 1
ATOM 8091 C C . THR B 1 439 ? -25.672 20.125 26.266 1 61.16 439 THR B C 1
ATOM 8093 O O . THR B 1 439 ? -26.234 21.172 25.938 1 61.16 439 THR B O 1
ATOM 8096 N N . GLY B 1 440 ? -25.516 19.719 27.516 1 59.97 440 GLY B N 1
ATOM 8097 C CA . GLY B 1 440 ? -25.984 20.562 28.594 1 59.97 440 GLY B CA 1
ATOM 8098 C C . GLY B 1 440 ? -25.094 21.75 28.859 1 59.97 440 GLY B C 1
ATOM 8099 O O . GLY B 1 440 ? -25.547 22.781 29.375 1 59.97 440 GLY B O 1
ATOM 8100 N N . GLN B 1 441 ? -23.859 21.625 28.625 1 62.69 441 GLN B N 1
ATOM 8101 C CA . GLN B 1 441 ? -22.953 22.75 28.781 1 62.69 441 GLN B CA 1
ATOM 8102 C C . GLN B 1 441 ? -23.125 23.781 27.672 1 62.69 441 GLN B C 1
ATOM 8104 O O . GLN B 1 441 ? -23.656 23.453 26.609 1 62.69 441 GLN B O 1
ATOM 8109 N N . PRO B 1 442 ? -22.766 25.016 28.062 1 68.81 442 PRO B N 1
ATOM 8110 C CA . PRO B 1 442 ? -22.844 25.984 26.969 1 68.81 442 PRO B CA 1
ATOM 8111 C C . PRO B 1 442 ? -22.062 25.547 25.734 1 68.81 442 PRO B C 1
ATOM 8113 O O . PRO B 1 442 ? -21.031 24.891 25.844 1 68.81 442 PRO B O 1
ATOM 8116 N N . TRP B 1 443 ? -22.578 25.75 24.688 1 68.5 443 TRP B N 1
ATOM 8117 C CA . TRP B 1 443 ? -22.125 25.375 23.344 1 68.5 443 TRP B CA 1
ATOM 8118 C C . TRP B 1 443 ? -20.656 25.719 23.156 1 68.5 443 TRP B C 1
ATOM 8120 O O . TRP B 1 443 ? -19.859 24.891 22.703 1 68.5 443 TRP B O 1
ATOM 8130 N N . ASN B 1 444 ? -20.359 26.844 23.672 1 81.5 444 ASN B N 1
ATOM 8131 C CA . ASN B 1 444 ? -19.016 27.391 23.422 1 81.5 444 ASN B CA 1
ATOM 8132 C C . ASN B 1 444 ? -17.969 26.609 24.203 1 81.5 444 ASN B C 1
ATOM 8134 O O . ASN B 1 444 ? -16.875 26.328 23.672 1 81.5 444 ASN B O 1
ATOM 8138 N N . THR B 1 445 ? -18.312 26.172 25.375 1 85 445 THR B N 1
ATOM 8139 C CA . THR B 1 445 ? -17.344 25.469 26.219 1 85 445 THR B CA 1
ATOM 8140 C C . THR B 1 445 ? -17.141 24.047 25.719 1 85 445 THR B C 1
ATOM 8142 O O . THR B 1 445 ? -16.016 23.531 25.75 1 85 445 THR B O 1
ATOM 8145 N N . SER B 1 446 ? -18.172 23.438 25.266 1 84.12 446 SER B N 1
ATOM 8146 C CA . SER B 1 446 ? -18.078 22.078 24.75 1 84.12 446 SER B CA 1
ATOM 8147 C C . SER B 1 446 ? -17.203 22.016 23.516 1 84.12 446 SER B C 1
ATOM 8149 O O . SER B 1 446 ? -16.375 21.109 23.359 1 84.12 446 SER B O 1
ATOM 8151 N N . ILE B 1 447 ? -17.375 22.969 22.656 1 88.44 447 ILE B N 1
ATOM 8152 C CA . ILE B 1 447 ? -16.578 23.016 21.438 1 88.44 447 ILE B CA 1
ATOM 8153 C C . ILE B 1 447 ? -15.117 23.281 21.781 1 88.44 447 ILE B C 1
ATOM 8155 O O . ILE B 1 447 ? -14.219 22.703 21.172 1 88.44 447 ILE B O 1
ATOM 8159 N N . PHE B 1 448 ? -14.93 24.125 22.766 1 92.38 448 PHE B N 1
ATOM 8160 C CA . PHE B 1 448 ? -13.562 24.406 23.203 1 92.38 448 PHE B CA 1
ATOM 8161 C C . PHE B 1 448 ? -12.898 23.141 23.75 1 92.38 448 PHE B C 1
ATOM 8163 O O . PHE B 1 448 ? -11.734 22.875 23.453 1 92.38 448 PHE B O 1
ATOM 8170 N N . LEU B 1 449 ? -13.602 22.422 24.516 1 89.69 449 LEU B N 1
ATOM 8171 C CA . LEU B 1 449 ? -13.055 21.203 25.109 1 89.69 449 LEU B CA 1
ATOM 8172 C C . LEU B 1 449 ? -12.688 20.188 24.031 1 89.69 449 LEU B C 1
ATOM 8174 O O . LEU B 1 449 ? -11.656 19.531 24.125 1 89.69 449 LEU B O 1
ATOM 8178 N N . VAL B 1 450 ? -13.547 20.047 23.031 1 90.88 450 VAL B N 1
ATOM 8179 C CA . VAL B 1 450 ? -13.297 19.109 21.953 1 90.88 450 VAL B CA 1
ATOM 8180 C C . VAL B 1 450 ? -12.039 19.516 21.188 1 90.88 450 VAL B C 1
ATOM 8182 O O . VAL B 1 450 ? -11.164 18.688 20.922 1 90.88 450 VAL B O 1
ATOM 8185 N N . VAL B 1 451 ? -11.961 20.781 20.859 1 94.5 451 VAL B N 1
ATOM 8186 C CA . VAL B 1 451 ? -10.82 21.266 20.094 1 94.5 451 VAL B CA 1
ATOM 8187 C C . VAL B 1 451 ? -9.555 21.172 20.938 1 94.5 451 VAL B C 1
ATOM 8189 O O . VAL B 1 451 ? -8.492 20.797 20.438 1 94.5 451 VAL B O 1
ATOM 8192 N N . PHE B 1 452 ? -9.688 21.469 22.203 1 95.25 452 PHE B N 1
ATOM 8193 C CA . PHE B 1 452 ? -8.547 21.406 23.109 1 95.25 452 PHE B CA 1
ATOM 8194 C C . PHE B 1 452 ? -8.039 19.984 23.25 1 95.25 452 PHE B C 1
ATOM 8196 O O . PHE B 1 452 ? -6.836 19.734 23.141 1 95.25 452 PHE B O 1
ATOM 8203 N N . LEU B 1 453 ? -8.914 19.047 23.484 1 93.69 453 LEU B N 1
ATOM 8204 C CA . LEU B 1 453 ? -8.523 17.656 23.641 1 93.69 453 LEU B CA 1
ATOM 8205 C C . LEU B 1 453 ? -7.922 17.109 22.359 1 93.69 453 LEU B C 1
ATOM 8207 O O . LEU B 1 453 ? -6.945 16.359 22.406 1 93.69 453 LEU B O 1
ATOM 8211 N N . THR B 1 454 ? -8.508 17.469 21.297 1 94.94 454 THR B N 1
ATOM 8212 C CA . THR B 1 454 ? -7.977 17.016 20.016 1 94.94 454 THR B CA 1
ATOM 8213 C C . THR B 1 454 ? -6.57 17.562 19.797 1 94.94 454 THR B C 1
ATOM 8215 O O . THR B 1 454 ? -5.68 16.828 19.344 1 94.94 454 THR B O 1
ATOM 8218 N N . SER B 1 455 ? -6.395 18.828 20.062 1 94.31 455 SER B N 1
ATOM 8219 C CA . SER B 1 455 ? -5.082 19.453 19.891 1 94.31 455 SER B CA 1
ATOM 8220 C C . SER B 1 455 ? -4.051 18.812 20.812 1 94.31 455 SER B C 1
ATOM 8222 O O . SER B 1 455 ? -2.877 18.703 20.453 1 94.31 455 SER B O 1
ATOM 8224 N N . LEU B 1 456 ? -4.477 18.422 21.953 1 92.69 456 LEU B N 1
ATOM 8225 C CA . LEU B 1 456 ? -3.584 17.75 22.891 1 92.69 456 LEU B CA 1
ATOM 8226 C C . LEU B 1 456 ? -3.199 16.375 22.375 1 92.69 456 LEU B C 1
ATOM 8228 O O . LEU B 1 456 ? -2.023 15.992 22.391 1 92.69 456 LEU B O 1
ATOM 8232 N N . LEU B 1 457 ? -4.148 15.688 21.875 1 91.62 457 LEU B N 1
ATOM 8233 C CA . LEU B 1 457 ? -3.908 14.336 21.375 1 91.62 457 LEU B CA 1
ATOM 8234 C C . LEU B 1 457 ? -2.99 14.367 20.156 1 91.62 457 LEU B C 1
ATOM 8236 O O . LEU B 1 457 ? -2.117 13.508 20.016 1 91.62 457 LEU B O 1
ATOM 8240 N N . CYS B 1 458 ? -3.174 15.305 19.297 1 90.12 458 CYS B N 1
ATOM 8241 C CA . CYS B 1 458 ? -2.404 15.367 18.062 1 90.12 458 CYS B CA 1
ATOM 8242 C C . CYS B 1 458 ? -0.949 15.727 18.344 1 90.12 458 CYS B C 1
ATOM 8244 O O . CYS B 1 458 ? -0.081 15.523 17.5 1 90.12 458 CYS B O 1
ATOM 8246 N N . ASN B 1 459 ? -0.623 16.219 19.5 1 91.5 459 ASN B N 1
ATOM 8247 C CA . ASN B 1 459 ? 0.757 16.484 19.891 1 91.5 459 ASN B CA 1
ATOM 8248 C C . ASN B 1 459 ? 1.364 15.328 20.656 1 91.5 459 ASN B C 1
ATOM 8250 O O . ASN B 1 459 ? 2.541 15.367 21.031 1 91.5 459 ASN B O 1
ATOM 8254 N N . MET B 1 460 ? 0.566 14.289 20.797 1 87.44 460 MET B N 1
ATOM 8255 C CA . MET B 1 460 ? 1.068 13.086 21.469 1 87.44 460 MET B CA 1
ATOM 8256 C C . MET B 1 460 ? 1.072 11.898 20.516 1 87.44 460 MET B C 1
ATOM 8258 O O . MET B 1 460 ? 1.649 10.852 20.812 1 87.44 460 MET B O 1
ATOM 8262 N N . MET B 1 461 ? 0.403 12 19.516 1 88.94 461 MET B N 1
ATOM 8263 C CA . MET B 1 461 ? 0.347 10.953 18.5 1 88.94 461 MET B CA 1
ATOM 8264 C C . MET B 1 461 ? 0.232 11.555 17.109 1 88.94 461 MET B C 1
ATOM 8266 O O . MET B 1 461 ? 0.276 12.773 16.953 1 88.94 461 MET B O 1
ATOM 8270 N N . THR B 1 462 ? 0.171 10.75 16.094 1 87.56 462 THR B N 1
ATOM 8271 C CA . THR B 1 462 ? 0.075 11.242 14.719 1 87.56 462 THR B CA 1
ATOM 8272 C C . THR B 1 462 ? -1.3 11.852 14.461 1 87.56 462 THR B C 1
ATOM 8274 O O . THR B 1 462 ? -2.264 11.539 15.164 1 87.56 462 THR B O 1
ATOM 8277 N N . ALA B 1 463 ? -1.35 12.695 13.477 1 90.31 463 ALA B N 1
ATOM 8278 C CA . ALA B 1 463 ? -2.586 13.398 13.156 1 90.31 463 ALA B CA 1
ATOM 8279 C C . ALA B 1 463 ? -3.697 12.422 12.781 1 90.31 463 ALA B C 1
ATOM 8281 O O . ALA B 1 463 ? -4.824 12.539 13.273 1 90.31 463 ALA B O 1
ATOM 8282 N N . ALA B 1 464 ? -3.43 11.461 11.961 1 89.88 464 ALA B N 1
ATOM 8283 C CA . ALA B 1 464 ? -4.43 10.484 11.523 1 89.88 464 ALA B CA 1
ATOM 8284 C C . ALA B 1 464 ? -4.902 9.625 12.688 1 89.88 464 ALA B C 1
ATOM 8286 O O . ALA B 1 464 ? -6.094 9.328 12.805 1 89.88 464 ALA B O 1
ATOM 8287 N N . ALA B 1 465 ? -3.99 9.25 13.531 1 91.75 465 ALA B N 1
ATOM 8288 C CA . ALA B 1 465 ? -4.328 8.414 14.68 1 91.75 465 ALA B CA 1
ATOM 8289 C C . ALA B 1 465 ? -5.207 9.172 15.672 1 91.75 465 ALA B C 1
ATOM 8291 O O . ALA B 1 465 ? -6.172 8.617 16.203 1 91.75 465 ALA B O 1
ATOM 8292 N N . ALA B 1 466 ? -4.855 10.422 15.914 1 92.81 466 ALA B N 1
ATOM 8293 C CA . ALA B 1 466 ? -5.641 11.242 16.828 1 92.81 466 ALA B CA 1
ATOM 8294 C C . ALA B 1 466 ? -7.074 11.398 16.344 1 92.81 466 ALA B C 1
ATOM 8296 O O . ALA B 1 466 ? -8.023 11.234 17.109 1 92.81 466 ALA B O 1
ATOM 8297 N N . CYS B 1 467 ? -7.219 11.656 15.078 1 93.94 467 CYS B N 1
ATOM 8298 C CA . CYS B 1 467 ? -8.547 11.805 14.492 1 93.94 467 CYS B CA 1
ATOM 8299 C C . CYS B 1 467 ? -9.297 10.484 14.5 1 93.94 467 CYS B C 1
ATOM 8301 O O . CYS B 1 467 ? -10.5 10.445 14.766 1 93.94 467 CYS B O 1
ATOM 8303 N N . ALA B 1 468 ? -8.609 9.406 14.273 1 93.31 468 ALA B N 1
ATOM 8304 C CA . ALA B 1 468 ? -9.227 8.086 14.148 1 93.31 468 ALA B CA 1
ATOM 8305 C C . ALA B 1 468 ? -9.812 7.625 15.477 1 93.31 468 ALA B C 1
ATOM 8307 O O . ALA B 1 468 ? -10.812 6.906 15.508 1 93.31 468 ALA B O 1
ATOM 8308 N N . VAL B 1 469 ? -9.234 8.008 16.562 1 93 469 VAL B N 1
ATOM 8309 C CA . VAL B 1 469 ? -9.695 7.492 17.844 1 93 469 VAL B CA 1
ATOM 8310 C C . VAL B 1 469 ? -10.688 8.469 18.469 1 93 469 VAL B C 1
ATOM 8312 O O . VAL B 1 469 ? -11.648 8.055 19.141 1 93 469 VAL B O 1
ATOM 8315 N N . PHE B 1 470 ? -10.539 9.75 18.234 1 94.25 470 PHE B N 1
ATOM 8316 C CA . PHE B 1 470 ? -11.344 10.727 18.969 1 94.25 470 PHE B CA 1
ATOM 8317 C C . PHE B 1 470 ? -12.609 11.07 18.203 1 94.25 470 PHE B C 1
ATOM 8319 O O . PHE B 1 470 ? -13.648 11.352 18.797 1 94.25 470 PHE B O 1
ATOM 8326 N N . LEU B 1 471 ? -12.555 11.07 16.906 1 93.69 471 LEU B N 1
ATOM 8327 C CA . LEU B 1 471 ? -13.703 11.461 16.094 1 93.69 471 LEU B CA 1
ATOM 8328 C C . LEU B 1 471 ? -14.883 10.516 16.328 1 93.69 471 LEU B C 1
ATOM 8330 O O . LEU B 1 471 ? -16.016 10.953 16.516 1 93.69 471 LEU B O 1
ATOM 8334 N N . PRO B 1 472 ? -14.617 9.188 16.281 1 91.69 472 PRO B N 1
ATOM 8335 C CA . PRO B 1 472 ? -15.734 8.289 16.578 1 91.69 472 PRO B CA 1
ATOM 8336 C C . PRO B 1 472 ? -16.359 8.555 17.938 1 91.69 472 PRO B C 1
ATOM 8338 O O . PRO B 1 472 ? -17.578 8.383 18.125 1 91.69 472 PRO B O 1
ATOM 8341 N N . PHE B 1 473 ? -15.555 8.969 18.906 1 90.44 473 PHE B N 1
ATOM 8342 C CA . PHE B 1 473 ? -16.047 9.289 20.234 1 90.44 473 PHE B CA 1
ATOM 8343 C C . PHE B 1 473 ? -17 10.469 20.188 1 90.44 473 PHE B C 1
ATOM 8345 O O . PHE B 1 473 ? -18.094 10.422 20.781 1 90.44 473 PHE B O 1
ATOM 8352 N N . VAL B 1 474 ? -16.656 11.484 19.453 1 88.31 474 VAL B N 1
ATOM 8353 C CA . VAL B 1 474 ? -17.469 12.68 19.328 1 88.31 474 VAL B CA 1
ATOM 8354 C C . VAL B 1 474 ? -18.75 12.359 18.547 1 88.31 474 VAL B C 1
ATOM 8356 O O . VAL B 1 474 ? -19.828 12.844 18.891 1 88.31 474 VAL B O 1
ATOM 8359 N N . MET B 1 475 ? -18.641 11.508 17.578 1 87.44 475 MET B N 1
ATOM 8360 C CA . MET B 1 475 ? -19.797 11.141 16.75 1 87.44 475 MET B CA 1
ATOM 8361 C C . MET B 1 475 ? -20.797 10.312 17.547 1 87.44 475 MET B C 1
ATOM 8363 O O . MET B 1 475 ? -22 10.398 17.312 1 87.44 475 MET B O 1
ATOM 8367 N N . CYS B 1 476 ? -20.297 9.539 18.453 1 85.06 476 CYS B N 1
ATOM 8368 C CA . CYS B 1 476 ? -21.172 8.719 19.281 1 85.06 476 CYS B CA 1
ATOM 8369 C C . CYS B 1 476 ? -21.906 9.57 20.312 1 85.06 476 CYS B C 1
ATOM 8371 O O . CYS B 1 476 ? -22.922 9.148 20.875 1 85.06 476 CYS B O 1
ATOM 8373 N N . MET B 1 477 ? -21.469 10.742 20.594 1 80.94 477 MET B N 1
ATOM 8374 C CA . MET B 1 477 ? -22.125 11.625 21.562 1 80.94 477 MET B CA 1
ATOM 8375 C C . MET B 1 477 ? -23.422 12.18 20.984 1 80.94 477 MET B C 1
ATOM 8377 O O . MET B 1 477 ? -24.266 12.672 21.734 1 80.94 477 MET B O 1
ATOM 8381 N N . ALA B 1 478 ? -23.484 12.117 19.594 1 69.69 478 ALA B N 1
ATOM 8382 C CA . ALA B 1 478 ? -24.734 12.57 18.984 1 69.69 478 ALA B CA 1
ATOM 8383 C C . ALA B 1 478 ? -25.875 11.602 19.281 1 69.69 478 ALA B C 1
ATOM 8385 O O . ALA B 1 478 ? -25.734 10.391 19.078 1 69.69 478 ALA B O 1
ATOM 8386 N N . PRO B 1 479 ? -26.812 12.109 20.156 1 56.31 479 PRO B N 1
ATOM 8387 C CA . PRO B 1 479 ? -27.906 11.211 20.516 1 56.31 479 PRO B CA 1
ATOM 8388 C C . PRO B 1 479 ? -28.547 10.539 19.312 1 56.31 479 PRO B C 1
ATOM 8390 O O . PRO B 1 479 ? -28.469 11.07 18.203 1 56.31 479 PRO B O 1
ATOM 8393 N N . GLY B 1 480 ? -28.672 9.117 19.328 1 52.41 480 GLY B N 1
ATOM 8394 C CA . GLY B 1 480 ? -29.328 8.273 18.344 1 52.41 480 GLY B CA 1
ATOM 8395 C C . GLY B 1 480 ? -30.297 9.031 17.453 1 52.41 480 GLY B C 1
ATOM 8396 O O . GLY B 1 480 ? -30.719 8.523 16.406 1 52.41 480 GLY B O 1
ATOM 8397 N N . ALA B 1 481 ? -30.891 10 17.984 1 45.5 481 ALA B N 1
ATOM 8398 C CA . ALA B 1 481 ? -31.938 10.688 17.234 1 45.5 481 ALA B CA 1
ATOM 8399 C C . ALA B 1 481 ? -31.344 11.656 16.219 1 45.5 481 ALA B C 1
ATOM 8401 O O . ALA B 1 481 ? -30.234 12.156 16.406 1 45.5 481 ALA B O 1
ATOM 8402 N N . GLN B 1 482 ? -31.812 11.68 14.992 1 52.19 482 GLN B N 1
ATOM 8403 C CA . GLN B 1 482 ? -31.547 12.555 13.859 1 52.19 482 GLN B CA 1
ATOM 8404 C C . GLN B 1 482 ? -31.297 13.992 14.32 1 52.19 482 GLN B C 1
ATOM 8406 O O . GLN B 1 482 ? -32.25 14.727 14.617 1 52.19 482 GLN B O 1
ATOM 8411 N N . LEU B 1 483 ? -30.266 14.234 14.93 1 53.38 483 LEU B N 1
ATOM 8412 C CA . LEU B 1 483 ? -30.016 15.625 15.297 1 53.38 483 LEU B CA 1
ATOM 8413 C C . LEU B 1 483 ? -30.047 16.531 14.07 1 53.38 483 LEU B C 1
ATOM 8415 O O . LEU B 1 483 ? -29.5 16.172 13.023 1 53.38 483 LEU B O 1
ATOM 8419 N N . PRO B 1 484 ? -31.0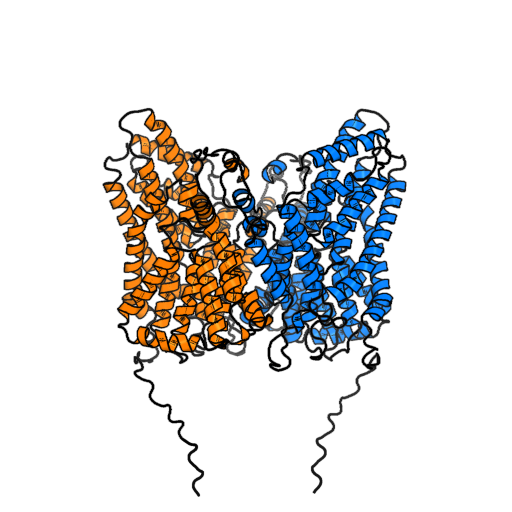62 17.438 13.992 1 50.16 484 PRO B N 1
ATOM 8420 C CA . PRO B 1 484 ? -31.125 18.344 12.844 1 50.16 484 PRO B CA 1
ATOM 8421 C C . PRO B 1 484 ? -29.812 19.047 12.57 1 50.16 484 PRO B C 1
ATOM 8423 O O . PRO B 1 484 ? -29.031 19.312 13.492 1 50.16 484 PRO B O 1
ATOM 8426 N N . TRP B 1 485 ? -29.297 19.109 11.328 1 51.06 485 TRP B N 1
ATOM 8427 C CA . TRP B 1 485 ? -28.188 19.953 10.883 1 51.06 485 TRP B CA 1
ATOM 8428 C C . TRP B 1 485 ? -28.578 21.422 10.914 1 51.06 485 TRP B C 1
ATOM 8430 O O . TRP B 1 485 ? -29.703 21.781 10.555 1 51.06 485 TRP B O 1
ATOM 8440 N N . PRO B 1 486 ? -27.547 22.359 11.32 1 52 486 PRO B N 1
ATOM 8441 C CA . PRO B 1 486 ? -26.219 22.172 11.922 1 52 486 PRO B CA 1
ATOM 8442 C C . PRO B 1 486 ? -26.281 21.922 13.422 1 52 486 PRO B C 1
ATOM 8444 O O . PRO B 1 486 ? -27 22.609 14.148 1 52 486 PRO B O 1
ATOM 8447 N N . ASN B 1 487 ? -26.016 20.656 13.891 1 61.06 487 ASN B N 1
ATOM 8448 C CA . ASN B 1 487 ? -25.953 20.312 15.305 1 61.06 487 ASN B CA 1
ATOM 8449 C C . ASN B 1 487 ? -24.531 20.391 15.844 1 61.06 487 ASN B C 1
ATOM 8451 O O . ASN B 1 487 ? -23.562 20.328 15.078 1 61.06 487 ASN B O 1
ATOM 8455 N N . LYS B 1 488 ? -24.5 20.875 17.062 1 62.56 488 LYS B N 1
ATOM 8456 C CA . LYS B 1 488 ? -23.266 21.062 17.828 1 62.56 488 LYS B CA 1
ATOM 8457 C C . LYS B 1 488 ? -22.312 19.891 17.609 1 62.56 488 LYS B C 1
ATOM 8459 O O . LYS B 1 488 ? -21.094 20.094 17.5 1 62.56 488 LYS B O 1
ATOM 8464 N N . VAL B 1 489 ? -22.859 18.812 17.328 1 65.19 489 VAL B N 1
ATOM 8465 C CA . VAL B 1 489 ? -22.016 17.625 17.219 1 65.19 489 VAL B CA 1
ATOM 8466 C C . VAL B 1 489 ? -21.297 17.625 15.883 1 65.19 489 VAL B C 1
ATOM 8468 O O . VAL B 1 489 ? -20.094 17.297 15.82 1 65.19 489 VAL B O 1
ATOM 8471 N N . TYR B 1 490 ? -21.906 18.141 14.922 1 76 490 TYR B N 1
ATOM 8472 C CA . TYR B 1 490 ? -21.312 18.156 13.594 1 76 490 TYR B CA 1
ATOM 8473 C C . TYR B 1 490 ? -20.234 19.234 13.492 1 76 490 TYR B C 1
ATOM 8475 O O . TYR B 1 490 ? -19.203 19.031 12.852 1 76 490 TYR B O 1
ATOM 8483 N N . ILE B 1 491 ? -20.5 20.25 14.211 1 82.5 491 ILE B N 1
ATOM 8484 C CA . ILE B 1 491 ? -19.5 21.312 14.266 1 82.5 491 ILE B CA 1
ATOM 8485 C C . ILE B 1 491 ? -18.312 20.844 15.094 1 82.5 491 ILE B C 1
ATOM 8487 O O . ILE B 1 491 ? -17.156 21.156 14.766 1 82.5 491 ILE B O 1
ATOM 8491 N N . GLY B 1 492 ? -18.641 20.141 16.156 1 85.12 492 GLY B N 1
ATOM 8492 C CA . GLY B 1 492 ? -17.562 19.547 16.938 1 85.12 492 GLY B CA 1
ATOM 8493 C C . GLY B 1 492 ? -16.703 18.578 16.156 1 85.12 492 GLY B C 1
ATOM 8494 O O . GLY B 1 492 ? -15.484 18.531 16.297 1 85.12 492 GLY B O 1
ATOM 8495 N N . ALA B 1 493 ? -17.422 17.797 15.312 1 88.75 493 ALA B N 1
ATOM 8496 C CA . ALA B 1 493 ? -16.703 16.859 14.461 1 88.75 493 ALA B CA 1
ATOM 8497 C C . ALA B 1 493 ? -15.781 17.578 13.492 1 88.75 493 ALA B C 1
ATOM 8499 O O . ALA B 1 493 ? -14.656 17.141 13.25 1 88.75 493 ALA B O 1
ATOM 8500 N N . LEU B 1 494 ? -16.266 18.688 12.953 1 91.12 494 LEU B N 1
ATOM 8501 C CA . LEU B 1 494 ? -15.438 19.516 12.086 1 91.12 494 LEU B CA 1
ATOM 8502 C C . LEU B 1 494 ? -14.219 20.047 12.844 1 91.12 494 LEU B C 1
ATOM 8504 O O . LEU B 1 494 ? -13.109 20.062 12.305 1 91.12 494 LEU B O 1
ATOM 8508 N N . GLY B 1 495 ? -14.461 20.422 14.07 1 93.31 495 GLY B N 1
ATOM 8509 C CA . GLY B 1 495 ? -13.367 20.875 14.914 1 93.31 495 GLY B CA 1
ATOM 8510 C C . GLY B 1 495 ? -12.305 19.812 15.141 1 93.31 495 GLY B C 1
ATOM 8511 O O . GLY B 1 495 ? -11.109 20.109 15.117 1 93.31 495 GLY B O 1
ATOM 8512 N N . VAL B 1 496 ? -12.727 18.578 15.32 1 94.38 496 VAL B N 1
ATOM 8513 C CA . VAL B 1 496 ? -11.797 17.469 15.523 1 94.38 496 VAL B CA 1
ATOM 8514 C C . VAL B 1 496 ? -10.961 17.25 14.258 1 94.38 496 VAL B C 1
ATOM 8516 O O . VAL B 1 496 ? -9.742 17.078 14.336 1 94.38 496 VAL B O 1
ATOM 8519 N N . GLY B 1 497 ? -11.602 17.297 13.086 1 93.81 497 GLY B N 1
ATOM 8520 C CA . GLY B 1 497 ? -10.914 17.094 11.82 1 93.81 497 GLY B CA 1
ATOM 8521 C C . GLY B 1 497 ? -9.828 18.125 11.562 1 93.81 497 GLY B C 1
ATOM 8522 O O . GLY B 1 497 ? -8.719 17.781 11.164 1 93.81 497 GLY B O 1
ATOM 8523 N N . VAL B 1 498 ? -10.078 19.359 11.859 1 95.56 498 VAL B N 1
ATOM 8524 C CA . VAL B 1 498 ? -9.156 20.453 11.586 1 95.56 498 VAL B CA 1
ATOM 8525 C C . VAL B 1 498 ? -8.078 20.516 12.664 1 95.56 498 VAL B C 1
ATOM 8527 O O . VAL B 1 498 ? -6.887 20.609 12.359 1 95.56 498 VAL B O 1
ATOM 8530 N N . ALA B 1 499 ? -8.469 20.312 13.906 1 96.25 499 ALA B N 1
ATOM 8531 C CA . ALA B 1 499 ? -7.547 20.453 15.031 1 96.25 499 ALA B CA 1
ATOM 8532 C C . ALA B 1 499 ? -6.543 19.297 15.062 1 96.25 499 ALA B C 1
ATOM 8534 O O . ALA B 1 499 ? -5.469 19.422 15.664 1 96.25 499 ALA B O 1
ATOM 8535 N N . SER B 1 500 ? -6.824 18.203 14.445 1 94.31 500 SER B N 1
ATOM 8536 C CA . SER B 1 500 ? -5.926 17.062 14.422 1 94.31 500 SER B CA 1
ATOM 8537 C C . SER B 1 500 ? -4.672 17.344 13.609 1 94.31 500 SER B C 1
ATOM 8539 O O . SER B 1 500 ? -3.678 16.625 13.711 1 94.31 500 SER B O 1
ATOM 8541 N N . SER B 1 501 ? -4.648 18.438 12.859 1 92.5 501 SER B N 1
ATOM 8542 C CA . SER B 1 501 ? -3.506 18.766 12.016 1 92.5 501 SER B CA 1
ATOM 8543 C C . SER B 1 501 ? -2.551 19.719 12.719 1 92.5 501 SER B C 1
ATOM 8545 O O . SER B 1 501 ? -1.552 20.141 12.133 1 92.5 501 SER B O 1
ATOM 8547 N N . PHE B 1 502 ? -2.822 19.984 14.039 1 93.44 502 PHE B N 1
ATOM 8548 C CA . PHE B 1 502 ? -2.006 20.953 14.766 1 93.44 502 PHE B CA 1
ATOM 8549 C C . PHE B 1 502 ? -0.92 20.25 15.57 1 93.44 502 PHE B C 1
ATOM 8551 O O . PHE B 1 502 ? -0.674 20.594 16.719 1 93.44 502 PHE B O 1
ATOM 8558 N N . GLY B 1 503 ? -0.371 19.188 15 1 91.38 503 GLY B N 1
ATOM 8559 C CA . GLY B 1 503 ? 0.753 18.531 15.641 1 91.38 503 GLY B CA 1
ATOM 8560 C C . GLY B 1 503 ? 2.088 19.172 15.32 1 91.38 503 GLY B C 1
ATOM 8561 O O . GLY B 1 503 ? 2.76 18.781 14.367 1 91.38 503 GLY B O 1
ATOM 8562 N N . PHE B 1 504 ? 2.555 20.156 16.188 1 93.25 504 PHE B N 1
ATOM 8563 C CA . PHE B 1 504 ? 3.756 20.922 15.883 1 93.25 504 PHE B CA 1
ATOM 8564 C C . PHE B 1 504 ? 4.848 20.656 16.906 1 93.25 504 PHE B C 1
ATOM 8566 O O . PHE B 1 504 ? 6.031 20.859 16.625 1 93.25 504 PHE B O 1
ATOM 8573 N N . CYS B 1 505 ? 4.562 20.156 18.062 1 91.06 505 CYS B N 1
ATOM 8574 C CA . CYS B 1 505 ? 5.48 20.188 19.188 1 91.06 505 CYS B CA 1
ATOM 8575 C C . CYS B 1 505 ? 6.43 19 19.156 1 91.06 505 CYS B C 1
ATOM 8577 O O . CYS B 1 505 ? 7.621 19.141 19.422 1 91.06 505 CYS B O 1
ATOM 8579 N N . PHE B 1 506 ? 5.949 17.875 18.812 1 87.94 506 PHE B N 1
ATOM 8580 C CA . PHE B 1 506 ? 6.785 16.688 18.875 1 87.94 506 PHE B CA 1
ATOM 8581 C C . PHE B 1 506 ? 6.949 16.062 17.5 1 87.94 506 PHE B C 1
ATOM 8583 O O . PHE B 1 506 ? 5.996 16.016 16.719 1 87.94 506 PHE B O 1
ATOM 8590 N N . PRO B 1 507 ? 8.18 15.547 17.219 1 86.56 507 PRO B N 1
ATOM 8591 C CA . PRO B 1 507 ? 8.461 14.969 15.898 1 86.56 507 PRO B CA 1
ATOM 8592 C C . PRO B 1 507 ? 8.031 13.508 15.789 1 86.56 507 PRO B C 1
ATOM 8594 O O . PRO B 1 507 ? 8.883 12.609 15.773 1 86.56 507 PRO B O 1
ATOM 8597 N N . PHE B 1 508 ? 6.781 13.273 15.633 1 78.12 508 PHE B N 1
ATOM 8598 C CA . PHE B 1 508 ? 6.293 11.922 15.359 1 78.12 508 PHE B CA 1
ATOM 8599 C C . PHE B 1 508 ? 6.43 11.586 13.883 1 78.12 508 PHE B C 1
ATOM 8601 O O . PHE B 1 508 ? 6.562 12.484 13.047 1 78.12 508 PHE B O 1
ATOM 8608 N N . MET B 1 509 ? 6.355 10.258 13.602 1 67.75 509 MET B N 1
ATOM 8609 C CA . MET B 1 509 ? 6.539 9.82 12.219 1 67.75 509 MET B CA 1
ATOM 8610 C C . MET B 1 509 ? 5.406 10.328 11.336 1 67.75 509 MET B C 1
ATOM 8612 O O . MET B 1 509 ? 4.258 10.414 11.773 1 67.75 509 MET B O 1
ATOM 8616 N N . TYR B 1 510 ? 5.66 10.805 10.156 1 69.69 510 TYR B N 1
ATOM 8617 C CA . TYR B 1 510 ? 4.73 11.258 9.125 1 69.69 510 TYR B CA 1
ATOM 8618 C C . TYR B 1 510 ? 4.113 12.602 9.5 1 69.69 510 TYR B C 1
ATOM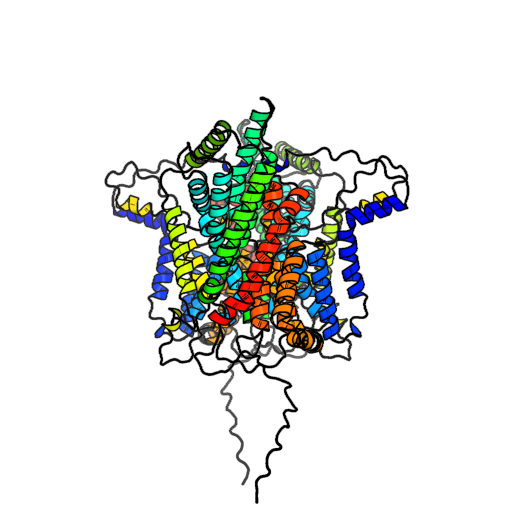 8620 O O . TYR B 1 510 ? 2.918 12.82 9.289 1 69.69 510 TYR B O 1
ATOM 8628 N N . THR B 1 511 ? 4.863 13.344 10.273 1 79.94 511 THR B N 1
ATOM 8629 C CA . THR B 1 511 ? 4.496 14.727 10.547 1 79.94 511 THR B CA 1
ATOM 8630 C C . THR B 1 511 ? 5.559 15.68 10.008 1 79.94 511 THR B C 1
ATOM 8632 O O . THR B 1 511 ? 6.719 15.297 9.836 1 79.94 511 THR B O 1
ATOM 8635 N N . PRO B 1 512 ? 5.109 16.828 9.719 1 89.19 512 PRO B N 1
ATOM 8636 C CA . PRO B 1 512 ? 6.098 17.812 9.281 1 89.19 512 PRO B CA 1
ATOM 8637 C C . PRO B 1 512 ? 7.184 18.062 10.328 1 89.19 512 PRO B C 1
ATOM 8639 O O . PRO B 1 512 ? 8.336 18.312 9.969 1 89.19 512 PRO B O 1
ATOM 8642 N N . ALA B 1 513 ? 6.859 17.875 11.547 1 90.44 513 ALA B N 1
ATOM 8643 C CA . ALA B 1 513 ? 7.812 18.078 12.633 1 90.44 513 ALA B CA 1
ATOM 8644 C C . ALA B 1 513 ? 8.945 17.062 12.562 1 90.44 513 ALA B C 1
ATOM 8646 O O . ALA B 1 513 ? 10.078 17.359 12.945 1 90.44 513 ALA B O 1
ATOM 8647 N N . TYR B 1 514 ? 8.602 15.945 12.07 1 86.56 514 TYR B N 1
ATOM 8648 C CA . TYR B 1 514 ? 9.609 14.898 11.93 1 86.56 514 TYR B CA 1
ATOM 8649 C C . TYR B 1 514 ? 10.711 15.328 10.969 1 86.56 514 TYR B C 1
ATOM 8651 O O . TYR B 1 514 ? 11.898 15.141 11.25 1 86.56 514 TYR B O 1
ATOM 8659 N N . PHE B 1 515 ? 10.375 15.977 9.922 1 88.19 515 PHE B N 1
ATOM 8660 C CA . PHE B 1 515 ? 11.344 16.406 8.922 1 88.19 515 PHE B CA 1
ATOM 8661 C C . PHE B 1 515 ? 12.164 17.578 9.43 1 88.19 515 PHE B C 1
ATOM 8663 O O . PHE B 1 515 ? 13.367 17.672 9.164 1 88.19 515 PHE B O 1
ATOM 8670 N N . CYS B 1 516 ? 11.531 18.344 10.125 1 91.69 516 CYS B N 1
ATOM 8671 C CA . CYS B 1 516 ? 12.25 19.5 10.656 1 91.69 516 CYS B CA 1
ATOM 8672 C C . CYS B 1 516 ? 13.25 19.078 11.719 1 91.69 516 CYS B C 1
ATOM 8674 O O . CYS B 1 516 ? 14.328 19.672 11.828 1 91.69 516 CYS B O 1
ATOM 8676 N N . HIS B 1 517 ? 12.883 18.078 12.414 1 90.81 517 HIS B N 1
ATOM 8677 C CA . HIS B 1 517 ? 13.789 17.578 13.438 1 90.81 517 HIS B CA 1
ATOM 8678 C C . HIS B 1 517 ? 14.961 16.828 12.812 1 90.81 517 HIS B C 1
ATOM 8680 O O . HIS B 1 517 ? 16.125 17.062 13.164 1 90.81 517 HIS B O 1
ATOM 8686 N N . HIS B 1 518 ? 14.719 15.992 11.852 1 87 518 HIS B N 1
ATOM 8687 C CA . HIS B 1 518 ? 15.758 15.125 11.32 1 87 518 HIS B CA 1
ATOM 8688 C C . HIS B 1 518 ? 16.547 15.82 10.211 1 87 518 HIS B C 1
ATOM 8690 O O . HIS B 1 518 ? 17.766 15.844 10.234 1 87 518 HIS B O 1
ATOM 8696 N N . THR B 1 519 ? 15.805 16.391 9.289 1 86.56 519 THR B N 1
ATOM 8697 C CA . THR B 1 519 ? 16.469 17.078 8.188 1 86.56 519 THR B CA 1
ATOM 8698 C C . THR B 1 519 ? 16.875 18.5 8.594 1 86.56 519 THR B C 1
ATOM 8700 O O . THR B 1 519 ? 17.953 18.969 8.242 1 86.56 519 THR B O 1
ATOM 8703 N N . GLY B 1 520 ? 16.016 19.094 9.32 1 90.62 520 GLY B N 1
ATOM 8704 C CA . GLY B 1 520 ? 16.297 20.438 9.766 1 90.62 520 GLY B CA 1
ATOM 8705 C C . GLY B 1 520 ? 17.219 20.5 10.977 1 90.62 520 GLY B C 1
ATOM 8706 O O . GLY B 1 520 ? 17.75 21.562 11.305 1 90.62 520 GLY B O 1
ATOM 8707 N N . LYS B 1 521 ? 17.406 19.406 11.648 1 90.12 521 LYS B N 1
ATOM 8708 C CA . LYS B 1 521 ? 18.281 19.266 12.812 1 90.12 521 LYS B CA 1
ATOM 8709 C C . LYS B 1 521 ? 17.844 20.203 13.938 1 90.12 521 LYS B C 1
ATOM 8711 O O . LYS B 1 521 ? 18.672 20.906 14.523 1 90.12 521 LYS B O 1
ATOM 8716 N N . VAL B 1 522 ? 16.641 20.281 14.18 1 93.19 522 VAL B N 1
ATOM 8717 C CA . VAL B 1 522 ? 16.094 21.078 15.281 1 93.19 522 VAL B CA 1
ATOM 8718 C C . VAL B 1 522 ? 15.945 20.188 16.516 1 93.19 522 VAL B C 1
ATOM 8720 O O . VAL B 1 522 ? 15.281 19.141 16.469 1 93.19 522 VAL B O 1
ATOM 8723 N N . PRO B 1 523 ? 16.531 20.609 17.531 1 92.75 523 PRO B N 1
ATOM 8724 C CA . PRO B 1 523 ? 16.344 19.812 18.75 1 92.75 523 PRO B CA 1
ATOM 8725 C C . PRO B 1 523 ? 14.898 19.844 19.266 1 92.75 523 PRO B C 1
ATOM 8727 O O . PRO B 1 523 ? 14.188 20.828 19.078 1 92.75 523 PRO B O 1
ATOM 8730 N N . ILE B 1 524 ? 14.445 18.828 19.953 1 91.94 524 ILE B N 1
ATOM 8731 C CA . ILE B 1 524 ? 13.07 18.641 20.406 1 91.94 524 ILE B CA 1
ATOM 8732 C C . ILE B 1 524 ? 12.703 19.734 21.406 1 91.94 524 ILE B C 1
ATOM 8734 O O . ILE B 1 524 ? 11.602 20.281 21.375 1 91.94 524 ILE B O 1
ATOM 8738 N N . LYS B 1 525 ? 13.609 20.094 22.219 1 93.12 525 LYS B N 1
ATOM 8739 C CA . LYS B 1 525 ? 13.344 21.125 23.219 1 93.12 525 LYS B CA 1
ATOM 8740 C C . LYS B 1 525 ? 13.016 22.453 22.562 1 93.12 525 LYS B C 1
ATOM 8742 O O . LYS B 1 525 ? 12.102 23.156 23 1 93.12 525 LYS B O 1
ATOM 8747 N N . LYS B 1 526 ? 13.75 22.75 21.578 1 92.75 526 LYS B N 1
ATOM 8748 C CA . LYS B 1 526 ? 13.523 24 20.875 1 92.75 526 LYS B CA 1
ATOM 8749 C C . LYS B 1 526 ? 12.25 23.953 20.031 1 92.75 526 LYS B C 1
ATOM 8751 O O . LYS B 1 526 ? 11.57 24.953 19.859 1 92.75 526 LYS B O 1
ATOM 8756 N N . MET B 1 527 ? 12 22.812 19.562 1 93.38 527 MET B N 1
ATOM 8757 C CA . MET B 1 527 ? 10.781 22.641 18.781 1 93.38 527 MET B CA 1
ATOM 8758 C C . MET B 1 527 ? 9.547 22.891 19.656 1 93.38 527 MET B C 1
ATOM 8760 O O . MET B 1 527 ? 8.625 23.594 19.25 1 93.38 527 MET B O 1
ATOM 8764 N N . VAL B 1 528 ? 9.531 22.312 20.875 1 93.38 528 VAL B N 1
ATOM 8765 C CA . VAL B 1 528 ? 8.414 22.469 21.781 1 93.38 528 VAL B CA 1
ATOM 8766 C C . VAL B 1 528 ? 8.305 23.922 22.234 1 93.38 528 VAL B C 1
ATOM 8768 O O . VAL B 1 528 ? 7.207 24.484 22.281 1 93.38 528 VAL B O 1
ATOM 8771 N N . LYS B 1 529 ? 9.398 24.5 22.469 1 93.81 529 LYS B N 1
ATOM 8772 C CA . LYS B 1 529 ? 9.422 25.875 22.953 1 93.81 529 LYS B CA 1
ATOM 8773 C C . LYS B 1 529 ? 8.844 26.844 21.906 1 93.81 529 LYS B C 1
ATOM 8775 O O . LYS B 1 529 ? 8.055 27.719 22.25 1 93.81 529 LYS B O 1
ATOM 8780 N N . TYR B 1 530 ? 9.219 26.672 20.719 1 93.62 530 TYR B N 1
ATOM 8781 C CA . TYR B 1 530 ? 8.836 27.641 19.688 1 93.62 530 TYR B CA 1
ATOM 8782 C C . TYR B 1 530 ? 7.469 27.297 19.109 1 93.62 530 TYR B C 1
ATOM 8784 O O . TYR B 1 530 ? 6.816 28.156 18.5 1 93.62 530 TYR B O 1
ATOM 8792 N N . SER B 1 531 ? 7.008 26.031 19.203 1 94.31 531 SER B N 1
ATOM 8793 C CA . SER B 1 531 ? 5.742 25.641 18.594 1 94.31 531 SER B CA 1
ATOM 8794 C C . SER B 1 531 ? 4.602 25.672 19.594 1 94.31 531 SER B C 1
ATOM 8796 O O . SER B 1 531 ? 3.43 25.641 19.219 1 94.31 531 SER B O 1
ATOM 8798 N N . PHE B 1 532 ? 4.887 25.797 20.859 1 94.88 532 PHE B N 1
ATOM 8799 C CA . PHE B 1 532 ? 3.871 25.75 21.906 1 94.88 532 PHE B CA 1
ATOM 8800 C C . PHE B 1 532 ? 2.848 26.875 21.719 1 94.88 532 PHE B C 1
ATOM 8802 O O . PHE B 1 532 ? 1.64 26.625 21.719 1 94.88 532 PHE B O 1
ATOM 8809 N N . ILE B 1 533 ? 3.316 28.062 21.547 1 95.81 533 ILE B N 1
ATOM 8810 C CA . ILE B 1 533 ? 2.428 29.203 21.375 1 95.81 533 ILE B CA 1
ATOM 8811 C C . ILE B 1 533 ? 1.705 29.109 20.031 1 95.81 533 ILE B C 1
ATOM 8813 O O . ILE B 1 533 ? 0.553 29.531 19.906 1 95.81 533 ILE B O 1
ATOM 8817 N N . ALA B 1 534 ? 2.379 28.578 19.078 1 96.44 534 ALA B N 1
ATOM 8818 C CA . ALA B 1 534 ? 1.766 28.422 17.75 1 96.44 534 ALA B CA 1
ATOM 8819 C C . ALA B 1 534 ? 0.531 27.516 17.844 1 96.44 534 ALA B C 1
ATOM 8821 O O . ALA B 1 534 ? -0.48 27.797 17.188 1 96.44 534 ALA B O 1
ATOM 8822 N N . VAL B 1 535 ? 0.581 26.438 18.641 1 96.75 535 VAL B N 1
ATOM 8823 C CA . VAL B 1 535 ? -0.547 25.531 18.812 1 96.75 535 VAL B CA 1
ATOM 8824 C C . VAL B 1 535 ? -1.717 26.266 19.453 1 96.75 535 VAL B C 1
ATOM 8826 O O . VAL B 1 535 ? -2.863 26.125 19.031 1 96.75 535 VAL B O 1
ATOM 8829 N N . TRP B 1 536 ? -1.427 27.094 20.406 1 97.12 536 TRP B N 1
ATOM 8830 C CA . TRP B 1 536 ? -2.471 27.828 21.094 1 97.12 536 TRP B CA 1
ATOM 8831 C C . TRP B 1 536 ? -3.131 28.844 20.172 1 97.12 536 TRP B C 1
ATOM 8833 O O . TRP B 1 536 ? -4.344 29.062 20.234 1 97.12 536 TRP B O 1
ATOM 8843 N N . ILE B 1 537 ? -2.346 29.484 19.359 1 97.69 537 ILE B N 1
ATOM 8844 C CA . ILE B 1 537 ? -2.893 30.422 18.391 1 97.69 537 ILE B CA 1
ATOM 8845 C C . ILE B 1 537 ? -3.885 29.719 17.469 1 97.69 537 ILE B C 1
ATOM 8847 O O . ILE B 1 537 ? -5 30.188 17.266 1 97.69 537 ILE B O 1
ATOM 8851 N N . CYS B 1 538 ? -3.484 28.547 16.969 1 97.5 538 CYS B N 1
ATOM 8852 C CA . CYS B 1 538 ? -4.352 27.781 16.078 1 97.5 538 CYS B CA 1
ATOM 8853 C C . CYS B 1 538 ? -5.613 27.328 16.812 1 97.5 538 CYS B C 1
ATOM 8855 O O . CYS B 1 538 ? -6.707 27.391 16.25 1 97.5 538 CYS B O 1
ATOM 8857 N N . LEU B 1 539 ? -5.473 26.938 18.078 1 97 539 LEU B N 1
ATOM 8858 C CA . LEU B 1 539 ? -6.59 26.438 18.875 1 97 539 LEU B CA 1
ATOM 8859 C C . LEU B 1 539 ? -7.621 27.547 19.109 1 97 539 LEU B C 1
ATOM 8861 O O . LEU B 1 539 ? -8.82 27.328 18.922 1 97 539 LEU B O 1
ATOM 8865 N N . ILE B 1 540 ? -7.172 28.719 19.469 1 97.31 540 ILE B N 1
ATOM 8866 C CA . ILE B 1 540 ? -8.07 29.828 19.797 1 97.31 540 ILE B CA 1
ATOM 8867 C C . ILE B 1 540 ? -8.773 30.312 18.531 1 97.31 540 ILE B C 1
ATOM 8869 O O . ILE B 1 540 ? -9.984 30.547 18.547 1 97.31 540 ILE B O 1
ATOM 8873 N N . ILE B 1 541 ? -8.062 30.422 17.453 1 97.88 541 ILE B N 1
ATOM 8874 C CA . ILE B 1 541 ? -8.656 30.891 16.203 1 97.88 541 ILE B CA 1
ATOM 8875 C C . ILE B 1 541 ? -9.68 29.875 15.703 1 97.88 541 ILE B C 1
ATOM 8877 O O . ILE B 1 541 ? -10.758 30.25 15.234 1 97.88 541 ILE B O 1
ATOM 8881 N N . LEU B 1 542 ? -9.328 28.578 15.742 1 97.5 542 LEU B N 1
ATOM 8882 C CA . LEU B 1 542 ? -10.266 27.547 15.312 1 97.5 542 LEU B CA 1
ATOM 8883 C C . LEU B 1 542 ? -11.523 27.547 16.172 1 97.5 542 LEU B C 1
ATOM 8885 O O . LEU B 1 542 ? -12.633 27.438 15.664 1 97.5 542 LEU B O 1
ATOM 8889 N N . TRP B 1 543 ? -11.328 27.672 17.516 1 95.69 543 TRP B N 1
ATOM 8890 C CA . TRP B 1 543 ? -12.453 27.734 18.438 1 95.69 543 TRP B CA 1
ATOM 8891 C C . TRP B 1 543 ? -13.383 28.891 18.094 1 95.69 543 TRP B C 1
ATOM 8893 O O . TRP B 1 543 ? -14.602 28.703 18 1 95.69 543 TRP B O 1
ATOM 8903 N N . LEU B 1 544 ? -12.852 30.078 17.828 1 95.69 544 LEU B N 1
ATOM 8904 C CA . LEU B 1 544 ? -13.648 31.25 17.484 1 95.69 544 LEU B CA 1
ATOM 8905 C C . LEU B 1 544 ? -14.328 31.062 16.125 1 95.69 544 LEU B C 1
ATOM 8907 O O . LEU B 1 544 ? -15.469 31.5 15.945 1 95.69 544 LEU B O 1
ATOM 8911 N N . ALA B 1 545 ? -13.625 30.453 15.227 1 95.62 545 ALA B N 1
ATOM 8912 C CA . ALA B 1 545 ? -14.188 30.234 13.898 1 95.62 545 ALA B CA 1
ATOM 8913 C C . ALA B 1 545 ? -15.359 29.25 13.961 1 95.62 545 ALA B C 1
ATOM 8915 O O . ALA B 1 545 ? -16.328 29.391 13.211 1 95.62 545 ALA B O 1
ATOM 8916 N N . LEU B 1 546 ? -15.273 28.25 14.789 1 93.44 546 LEU B N 1
ATOM 8917 C CA . LEU B 1 546 ? -16.328 27.25 14.906 1 93.44 546 LEU B CA 1
ATOM 8918 C C . LEU B 1 546 ? -17.578 27.859 15.547 1 93.44 546 LEU B C 1
ATOM 8920 O O . LEU B 1 546 ? -18.703 27.453 15.234 1 93.44 546 LEU B O 1
ATOM 8924 N N . ILE B 1 547 ? -17.453 28.844 16.406 1 88.56 547 ILE B N 1
ATOM 8925 C CA . ILE B 1 547 ? -18.578 29.453 17.109 1 88.56 547 ILE B CA 1
ATOM 8926 C C . ILE B 1 547 ? -19.188 30.562 16.25 1 88.56 547 ILE B C 1
ATOM 8928 O O . ILE B 1 547 ? -20.406 30.719 16.203 1 88.56 547 ILE B O 1
ATOM 8932 N N . LEU B 1 548 ? -18.344 31.25 15.523 1 88.62 548 LEU B N 1
ATOM 8933 C CA . LEU B 1 548 ? -18.828 32.438 14.828 1 88.62 548 LEU B CA 1
ATOM 8934 C C . LEU B 1 548 ? -19 32.156 13.336 1 88.62 548 LEU B C 1
ATOM 8936 O O . LEU B 1 548 ? -20.062 32.406 12.766 1 88.62 548 LEU B O 1
ATOM 8940 N N . TRP B 1 549 ? -18 31.578 12.703 1 89.38 549 TRP B N 1
ATOM 8941 C CA . TRP B 1 549 ? -17.938 31.453 11.25 1 89.38 549 TRP B CA 1
ATOM 8942 C C . TRP B 1 549 ? -18.734 30.234 10.789 1 89.38 549 TRP B C 1
ATOM 8944 O O . TRP B 1 549 ? -19.469 30.312 9.797 1 89.38 549 TRP B O 1
ATOM 8954 N N . ALA B 1 550 ? -18.672 29.094 11.445 1 87.75 550 ALA B N 1
ATOM 8955 C CA . ALA B 1 550 ? -19.281 27.844 11.008 1 87.75 550 ALA B CA 1
ATOM 8956 C C . ALA B 1 550 ? -20.812 27.969 10.984 1 87.75 550 ALA B C 1
ATOM 8958 O O . ALA B 1 550 ? -21.453 27.594 10 1 87.75 550 ALA B O 1
ATOM 8959 N N . PRO B 1 551 ? -21.469 28.547 12.086 1 80.06 551 PRO B N 1
ATOM 8960 C CA . PRO B 1 551 ? -22.922 28.672 12.047 1 80.06 551 PRO B CA 1
ATOM 8961 C C . PRO B 1 551 ? -23.406 29.625 10.945 1 80.06 551 PRO B C 1
ATOM 8963 O O . PRO B 1 551 ? -24.5 29.438 10.406 1 80.06 551 PRO B O 1
ATOM 8966 N N . TYR B 1 552 ? -22.578 30.547 10.617 1 78.62 552 TYR B N 1
ATOM 8967 C CA . TYR B 1 552 ? -22.938 31.484 9.547 1 78.62 552 TYR B CA 1
ATOM 8968 C C . TYR B 1 552 ? -22.906 30.797 8.188 1 78.62 552 TYR B C 1
ATOM 8970 O O . TYR B 1 552 ? -23.75 31.062 7.336 1 78.62 552 TYR B O 1
ATOM 8978 N N . LEU B 1 553 ? -22.047 29.922 7.988 1 78.94 553 LEU B N 1
ATOM 8979 C CA . LEU B 1 553 ? -21.859 29.281 6.691 1 78.94 553 LEU B CA 1
ATOM 8980 C C . LEU B 1 553 ? -22.828 28.109 6.512 1 78.94 553 LEU B C 1
ATOM 8982 O O . LEU B 1 553 ? -23.328 27.875 5.41 1 78.94 553 LEU B O 1
ATOM 8986 N N . PHE B 1 554 ? -23.062 27.312 7.598 1 71.88 554 PHE B N 1
ATOM 8987 C CA . PHE B 1 554 ? -23.844 26.094 7.457 1 71.88 554 PHE B CA 1
ATOM 8988 C C . PHE B 1 554 ? -25.281 26.297 7.926 1 71.88 554 PHE B C 1
ATOM 8990 O O . PHE B 1 554 ? -26.047 25.344 8.031 1 71.88 554 PHE B O 1
ATOM 8997 N N . ASP B 1 555 ? -25.812 27.516 8.406 1 60.44 555 ASP B N 1
ATOM 8998 C CA . ASP B 1 555 ? -27.172 27.828 8.828 1 60.44 555 ASP B CA 1
ATOM 8999 C C . ASP B 1 555 ? -28.188 27.469 7.738 1 60.44 555 ASP B C 1
ATOM 9001 O O . ASP B 1 555 ? -28.094 27.953 6.609 1 60.44 555 ASP B O 1
ATOM 9005 N N . PRO B 1 556 ? -28.891 26.391 8.055 1 51.56 556 PRO B N 1
ATOM 9006 C CA . PRO B 1 556 ? -30 26.031 7.176 1 51.56 556 PRO B CA 1
ATOM 9007 C C . PRO B 1 556 ? -31.031 27.156 7.055 1 51.56 556 PRO B C 1
ATOM 9009 O O . PRO B 1 556 ? -32.094 26.953 6.43 1 51.56 556 PRO B O 1
ATOM 9012 N N . GLU B 1 557 ? -31.188 28.031 7.988 1 46.28 557 GLU B N 1
ATOM 9013 C CA . GLU B 1 557 ? -32.344 28.906 7.863 1 46.28 557 GLU B CA 1
ATOM 9014 C C . GLU B 1 557 ? -32.719 29.125 6.398 1 46.28 557 GLU B C 1
ATOM 9016 O O . GLU B 1 557 ? -33.844 29.562 6.094 1 46.28 557 GLU B O 1
ATOM 9021 N N . ASP B 1 558 ? -32.031 29.156 5.523 1 37.53 558 ASP B N 1
ATOM 9022 C CA . ASP B 1 558 ? -32.781 29.453 4.305 1 37.53 558 ASP B CA 1
ATOM 9023 C C . ASP B 1 558 ? -33.844 28.391 4.027 1 37.53 558 ASP B C 1
ATOM 9025 O O . ASP B 1 558 ? -34.781 28.609 3.242 1 37.53 558 ASP B O 1
ATOM 9029 N N . ASP B 1 559 ? -33.812 26.984 4.109 1 36.5 559 ASP B N 1
ATOM 9030 C CA . ASP B 1 559 ? -35.094 26.312 3.797 1 36.5 559 ASP B CA 1
ATOM 9031 C C . ASP B 1 559 ? -35.969 26.188 5.039 1 36.5 559 ASP B C 1
ATOM 9033 O O . ASP B 1 559 ? -36.938 25.438 5.039 1 36.5 559 ASP B O 1
ATOM 9037 N N . GLY B 1 560 ? -36.5 27.094 6.035 1 32.22 560 GLY B N 1
ATOM 9038 C CA . GLY B 1 560 ? -37.5 27.125 7.082 1 32.22 560 GLY B CA 1
ATOM 9039 C C . GLY B 1 560 ? -37.125 26.312 8.305 1 32.22 560 GLY B C 1
ATOM 9040 O O . GLY B 1 560 ? -37.969 26.047 9.164 1 32.22 560 GLY B O 1
ATOM 9041 N N . ILE B 1 561 ? -36.312 25.531 8.32 1 30.81 561 ILE B N 1
ATOM 9042 C CA . ILE B 1 561 ? -36.094 24.703 9.508 1 30.81 561 ILE B CA 1
ATOM 9043 C C . ILE B 1 561 ? -35.406 25.531 10.594 1 30.81 561 ILE B C 1
ATOM 9045 O O . ILE B 1 561 ? -34.281 26 10.398 1 30.81 561 ILE B O 1
ATOM 9049 N N . HIS B 1 562 ? -36.188 26.172 11.523 1 30.41 562 HIS B N 1
ATOM 9050 C CA . HIS B 1 562 ? -35.875 26.812 12.797 1 30.41 562 HIS B CA 1
ATOM 9051 C C . HIS B 1 562 ? -35 25.922 13.664 1 30.41 562 HIS B C 1
ATOM 9053 O O . HIS B 1 562 ? -35.219 24.703 13.727 1 30.41 562 HIS B O 1
ATOM 9059 N N . TRP B 1 563 ? -33.844 26.375 14 1 31.11 563 TRP B N 1
ATOM 9060 C CA . TRP B 1 563 ? -32.906 25.859 15 1 31.11 563 TRP B CA 1
ATOM 9061 C C . TRP B 1 563 ? -33.625 25.594 16.312 1 31.11 563 TRP B C 1
ATOM 9063 O O . TRP B 1 563 ? -33.938 26.516 17.062 1 31.11 563 TRP B O 1
ATOM 9073 N N . THR B 1 564 ? -34.781 24.969 16.438 1 28.58 564 THR B N 1
ATOM 9074 C CA . THR B 1 564 ? -35.25 24.703 17.797 1 28.58 564 THR B CA 1
ATOM 9075 C C . THR B 1 564 ? -34.25 23.812 18.547 1 28.58 564 THR B C 1
ATOM 9077 O O . THR B 1 564 ? -33.844 22.766 18.031 1 28.58 564 THR B O 1
ATOM 9080 N N . ILE B 1 565 ? -33.406 24.328 19.328 1 28.44 565 ILE B N 1
ATOM 9081 C CA . ILE B 1 565 ? -32.781 23.625 20.453 1 28.44 565 ILE B CA 1
ATOM 9082 C C . ILE B 1 565 ? -33.75 22.578 21 1 28.44 565 ILE B C 1
ATOM 9084 O O . ILE B 1 565 ? -34.781 22.922 21.562 1 28.44 565 ILE B O 1
ATOM 9088 N N . ALA B 1 566 ? -34.062 21.516 20.344 1 28.22 566 ALA B N 1
ATOM 9089 C CA . ALA B 1 566 ? -34.969 20.578 21 1 28.22 566 ALA B CA 1
ATOM 9090 C C . ALA B 1 566 ? -34.594 20.406 22.469 1 28.22 566 ALA B C 1
ATOM 9092 O O . ALA B 1 566 ? -33.438 20.078 22.797 1 28.22 566 ALA B O 1
ATOM 9093 N N . GLN B 1 567 ? -35.344 20.969 23.453 1 25.58 567 GLN B N 1
ATOM 9094 C CA . GLN B 1 567 ? -35.562 20.578 24.844 1 25.58 567 GLN B CA 1
ATOM 9095 C C . GLN B 1 567 ? -35.594 19.047 24.984 1 25.58 567 GLN B C 1
ATOM 9097 O O . GLN B 1 567 ? -35.719 18.328 24 1 25.58 567 GLN B O 1
ATOM 9102 N N . GLY B 1 568 ? -35.938 18.484 26.281 1 25.78 568 GLY B N 1
ATOM 9103 C CA . GLY B 1 568 ? -36.156 17.172 26.875 1 25.78 568 GLY B CA 1
ATOM 9104 C C . GLY B 1 568 ? -37.094 16.312 26.062 1 25.78 568 GLY B C 1
ATOM 9105 O O . GLY B 1 568 ? -38.25 16.688 25.844 1 25.78 568 GLY B O 1
ATOM 9106 N N . ALA B 1 569 ? -36.812 15.664 25.047 1 26.58 569 ALA B N 1
ATOM 9107 C CA . ALA B 1 569 ? -37.75 14.664 24.516 1 26.58 569 ALA B CA 1
ATOM 9108 C C . ALA B 1 569 ? -38.469 13.938 25.656 1 26.58 569 ALA B C 1
ATOM 9110 O O . ALA B 1 569 ? -37.812 13.289 26.484 1 26.58 569 ALA B O 1
ATOM 9111 N N . GLY B 1 570 ? -39.625 14.406 26.219 1 25.7 570 GLY B N 1
ATOM 9112 C CA . GLY B 1 570 ? -40.688 13.656 26.875 1 25.7 570 GLY B CA 1
ATOM 9113 C C . GLY B 1 570 ? -40.906 12.281 26.266 1 25.7 570 GLY B C 1
ATOM 9114 O O . GLY B 1 570 ? -40.375 11.984 25.188 1 25.7 570 GLY B O 1
ATOM 9115 N N . LYS B 1 571 ? -41.688 11.367 27.031 1 27.19 571 LYS B N 1
ATOM 9116 C CA . LYS B 1 571 ? -42.188 10 26.938 1 27.19 571 LYS B CA 1
ATOM 9117 C C . LYS B 1 571 ? -42.875 9.773 25.594 1 27.19 571 LYS B C 1
ATOM 9119 O O . LYS B 1 571 ? -43.875 10.461 25.281 1 27.19 571 LYS B O 1
ATOM 9124 N N . ILE B 1 572 ? -42.25 9.523 24.609 1 27.58 572 ILE B N 1
ATOM 9125 C CA . ILE B 1 572 ? -43.062 8.984 23.5 1 27.58 572 ILE B CA 1
ATOM 9126 C C . ILE B 1 572 ? -44.094 8 24.047 1 27.58 572 ILE B C 1
ATOM 9128 O O . ILE B 1 572 ? -43.75 6.926 24.531 1 27.58 572 ILE B O 1
ATOM 9132 N N . THR B 1 573 ? -45.188 8.539 24.75 1 26.23 573 THR B N 1
ATOM 9133 C CA . THR B 1 573 ? -46.375 7.742 24.953 1 26.23 573 THR B CA 1
ATOM 9134 C C . THR B 1 573 ? -46.875 7.125 23.641 1 26.23 573 THR B C 1
ATOM 9136 O O . THR B 1 573 ? -47.125 7.844 22.672 1 26.23 573 THR B O 1
ATOM 9139 N N . ILE B 1 574 ? -46.312 5.941 23.391 1 25.81 574 ILE B N 1
ATOM 9140 C CA . ILE B 1 574 ? -46.938 5.051 22.406 1 25.81 574 ILE B CA 1
ATOM 9141 C C . ILE B 1 574 ? -48.438 5.141 22.516 1 25.81 574 ILE B C 1
ATOM 9143 O O . ILE B 1 574 ? -49.031 4.801 23.547 1 25.81 574 ILE B O 1
ATOM 9147 N N . ALA B 1 575 ? -48.969 6.168 21.891 1 26.33 575 ALA B N 1
ATOM 9148 C CA . ALA B 1 575 ? -50.438 6.176 21.812 1 26.33 575 ALA B CA 1
ATOM 9149 C C . ALA B 1 575 ? -50.969 4.781 21.5 1 26.33 575 ALA B C 1
ATOM 9151 O O . ALA B 1 575 ? -50.469 4.109 20.594 1 26.33 575 ALA B O 1
ATOM 9152 N N . GLU B 1 576 ? -51.469 4.043 22.531 1 28.06 576 GLU B N 1
ATOM 9153 C CA . GLU B 1 576 ? -52.219 2.777 22.484 1 28.06 576 GLU B CA 1
ATOM 9154 C C . GLU B 1 576 ? -53.156 2.729 21.281 1 28.06 576 GLU B C 1
ATOM 9156 O O . GLU B 1 576 ? -53.688 3.752 20.875 1 28.06 576 GLU B O 1
ATOM 9161 N N . PRO B 1 577 ? -52.938 1.721 20.406 1 28.66 577 PRO B N 1
ATOM 9162 C CA . PRO B 1 577 ? -53.969 1.511 19.391 1 28.66 577 PRO B CA 1
ATOM 9163 C C . PRO B 1 577 ? -55.375 1.801 19.906 1 28.66 577 PRO B C 1
ATOM 9165 O O . PRO B 1 577 ? -55.75 1.415 21.016 1 28.66 577 PRO B O 1
ATOM 9168 N N . THR B 1 578 ? -55.844 3.076 19.688 1 28.5 578 THR B N 1
ATOM 9169 C CA . THR B 1 578 ? -57.25 3.312 19.953 1 28.5 578 THR B CA 1
ATOM 9170 C C . THR B 1 578 ? -58.094 2.092 19.562 1 28.5 578 THR B C 1
ATOM 9172 O O . THR B 1 578 ? -57.906 1.533 18.484 1 28.5 578 THR B O 1
ATOM 9175 N N . GLU B 1 579 ? -58.594 1.303 20.547 1 28.05 579 GLU B N 1
ATOM 9176 C CA . GLU B 1 579 ? -59.531 0.196 20.469 1 28.05 579 GLU B CA 1
ATOM 9177 C C . GLU B 1 579 ? -60.594 0.453 19.406 1 28.05 579 GLU B C 1
ATOM 9179 O O . GLU B 1 579 ? -60.969 1.601 19.156 1 28.05 579 GLU B O 1
ATOM 9184 N N . PRO B 1 580 ? -60.812 -0.48 18.469 1 31.03 580 PRO B N 1
ATOM 9185 C CA . PRO B 1 580 ? -62.062 -0.416 17.734 1 31.03 580 PRO B CA 1
ATOM 9186 C C . PRO B 1 580 ? -63.25 0.002 18.625 1 31.03 580 PRO B C 1
ATOM 9188 O O . PRO B 1 580 ? -63.281 -0.318 19.812 1 31.03 580 PRO B O 1
ATOM 9191 N N . GLU B 1 581 ? -63.719 1.267 18.438 1 24.62 581 GLU B N 1
ATOM 9192 C CA . GLU B 1 581 ? -65.062 1.502 18.938 1 24.62 581 GLU B CA 1
ATOM 9193 C C . GLU B 1 581 ? -65.938 0.26 18.781 1 24.62 581 GLU B C 1
ATOM 9195 O O . GLU B 1 581 ? -66 -0.329 17.703 1 24.62 581 GLU B O 1
ATOM 9200 N N . ALA B 1 582 ? -66.438 -0.208 19.797 1 23.12 582 ALA B N 1
ATOM 9201 C CA . ALA B 1 582 ? -67.562 -1.148 19.891 1 23.12 582 ALA B CA 1
ATOM 9202 C C . ALA B 1 582 ? -68.75 -0.605 19.172 1 23.12 582 ALA B C 1
ATOM 9204 O O . ALA B 1 582 ? -69.125 0.57 19.312 1 23.12 582 ALA B O 1
#